Protein 5N9X (pdb70)

Structure (mmCIF, N/CA/C/O backbone):
data_5N9X
#
_entry.id   5N9X
#
_cell.length_a   179.022
_cell.length_b   52.524
_cell.length_c   110.119
_cell.angle_alpha   90.00
_cell.angle_beta   105.95
_cell.angle_gamma   90.00
#
_symmetry.space_group_name_H-M   'C 1 2 1'
#
loop_
_entity.id
_entity.type
_entity.pdbx_description
1 polymer 'Adenylation domain'
2 non-polymer THREONINE
3 non-polymer "ADENOSINE-5'-TRIPHOSPHATE"
4 non-polymer 'MAGNESIUM ION'
5 non-polymer '[[(2~{R},3~{S},4~{R},5~{R})-5-(6-aminopurin-9-yl)-3,4-bis(oxidanyl)oxolan-2-yl]methoxy-oxidanyl-phosphoryl] (2~{S},3~{R})-2-azanyl-3-oxidanyl-butanoate'
6 water water
#
loop_
_atom_site.group_PDB
_atom_site.id
_atom_site.type_symbol
_atom_site.label_atom_id
_atom_site.label_alt_id
_atom_site.label_comp_id
_atom_site.label_asym_id
_atom_site.label_entity_id
_atom_site.label_seq_id
_atom_site.pdbx_PDB_ins_code
_atom_site.Cartn_x
_atom_site.Cartn_y
_atom_site.Cartn_z
_atom_site.occupancy
_atom_site.B_iso_or_equiv
_atom_site.auth_seq_id
_atom_site.auth_comp_id
_atom_site.auth_asym_id
_atom_site.auth_atom_id
_atom_site.pdbx_PDB_model_num
ATOM 1 N N . GLY A 1 17 ? 10.640 13.108 43.275 1.00 44.55 17 GLY A N 1
ATOM 2 C CA . GLY A 1 17 ? 11.891 13.773 43.603 1.00 43.14 17 GLY A CA 1
ATOM 3 C C . GLY A 1 17 ? 12.945 13.780 42.507 1.00 28.68 17 GLY A C 1
ATOM 4 O O . GLY A 1 17 ? 12.680 13.464 41.352 1.00 35.29 17 GLY A O 1
ATOM 5 N N . ALA A 1 18 ? 14.164 14.129 42.888 1.00 37.10 18 ALA A N 1
ATOM 6 C CA . ALA A 1 18 ? 15.249 14.306 41.941 1.00 26.72 18 ALA A CA 1
ATOM 7 C C . ALA A 1 18 ? 15.794 12.983 41.388 1.00 27.07 18 ALA A C 1
ATOM 8 O O . ALA A 1 18 ? 16.210 12.913 40.232 1.00 22.32 18 ALA A O 1
ATOM 10 N N . THR A 1 19 ? 15.796 11.936 42.207 1.00 19.00 19 THR A N 1
ATOM 11 C CA . THR A 1 19 ? 16.456 10.697 41.811 1.00 22.43 19 THR A CA 1
ATOM 12 C C . THR A 1 19 ? 15.525 9.471 41.881 1.00 23.02 19 THR A C 1
ATOM 13 O O . THR A 1 19 ? 14.401 9.555 42.383 1.00 21.19 19 THR A O 1
ATOM 17 N N . LEU A 1 20 ? 16.006 8.339 41.375 1.00 16.29 20 LEU A N 1
ATOM 18 C CA . LEU A 1 20 ? 15.272 7.080 41.458 1.00 23.05 20 LEU A CA 1
ATOM 19 C C . LEU A 1 20 ? 15.233 6.565 42.918 1.00 12.95 20 LEU A C 1
ATOM 20 O O . LEU A 1 20 ? 14.243 6.002 43.381 1.00 14.34 20 LEU A O 1
ATOM 25 N N . VAL A 1 21 ? 16.314 6.796 43.636 1.00 16.09 21 VAL A N 1
ATOM 26 C CA . VAL A 1 21 ? 16.394 6.480 45.054 1.00 15.84 21 VAL A CA 1
ATOM 27 C C . VAL A 1 21 ? 15.258 7.208 45.808 1.00 15.55 21 VAL A C 1
ATOM 28 O O . VAL A 1 21 ? 14.545 6.600 46.591 1.00 13.80 21 VAL A O 1
ATOM 32 N N . ASP A 1 22 ? 15.085 8.502 45.528 1.00 15.26 22 ASP A N 1
ATOM 33 C CA . ASP A 1 22 ? 14.019 9.297 46.112 1.00 14.64 22 ASP A CA 1
ATOM 34 C C . ASP A 1 22 ? 12.659 8.672 45.805 1.00 23.74 22 ASP A C 1
ATOM 35 O O . ASP A 1 22 ? 11.820 8.506 46.704 1.00 23.89 22 ASP A O 1
ATOM 40 N N . LEU A 1 23 ? 12.435 8.337 44.533 1.00 19.27 23 LEU A N 1
ATOM 41 C CA . LEU A 1 23 ? 11.163 7.757 44.105 1.00 17.65 23 LEU A CA 1
ATOM 42 C C . LEU A 1 23 ? 10.827 6.481 44.852 1.00 15.29 23 LEU A C 1
ATOM 43 O O . LEU A 1 23 ? 9.706 6.325 45.341 1.00 17.38 23 LEU A O 1
ATOM 48 N N . PHE A 1 24 ? 11.787 5.573 44.943 1.00 12.79 24 PHE A N 1
ATOM 49 C CA . PHE A 1 24 ? 11.573 4.356 45.704 1.00 16.43 24 PHE A CA 1
ATOM 50 C C . PHE A 1 24 ? 11.352 4.647 47.198 1.00 24.44 24 PHE A C 1
ATOM 51 O O . PHE A 1 24 ? 10.546 3.980 47.849 1.00 18.81 24 PHE A O 1
ATOM 59 N N . SER A 1 25 ? 12.081 5.626 47.731 1.00 15.69 25 SER A N 1
ATOM 60 C CA . SER A 1 25 ? 11.999 5.978 49.146 1.00 16.10 25 SER A CA 1
ATOM 61 C C . SER A 1 25 ? 10.606 6.470 49.513 1.00 19.68 25 SER A C 1
ATOM 62 O O . SER A 1 25 ? 9.999 6.030 50.487 1.00 22.83 25 SER A O 1
ATOM 65 N N . ARG A 1 26 ? 10.100 7.384 48.708 1.00 20.52 26 ARG A N 1
ATOM 66 C CA . ARG A 1 26 ? 8.760 7.892 48.900 1.00 20.06 26 ARG A CA 1
ATOM 67 C C . ARG A 1 26 ? 7.737 6.752 48.908 1.00 20.00 26 ARG A C 1
ATOM 68 O O . ARG A 1 26 ? 7.078 6.514 49.905 1.00 19.30 26 ARG A O 1
ATOM 76 N N . ALA A 1 27 ? 7.638 6.025 47.803 1.00 21.06 27 ALA A N 1
ATOM 77 C CA . ALA A 1 27 ? 6.702 4.914 47.711 1.00 19.56 27 ALA A CA 1
ATOM 78 C C . ALA A 1 27 ? 6.863 3.895 48.842 1.00 18.03 27 ALA A C 1
ATOM 79 O O . ALA A 1 27 ? 5.870 3.382 49.356 1.00 18.53 27 ALA A O 1
ATOM 81 N N . ALA A 1 28 ? 8.103 3.587 49.213 1.00 12.34 28 ALA A N 1
ATOM 82 C CA . ALA A 1 28 ? 8.343 2.593 50.255 1.00 16.02 28 ALA A CA 1
ATOM 83 C C . ALA A 1 28 ? 8.010 3.150 51.633 1.00 16.08 28 ALA A C 1
ATOM 84 O O . ALA A 1 28 ? 7.404 2.454 52.443 1.00 21.43 28 ALA A O 1
ATOM 86 N N . MET A 1 29 ? 8.401 4.395 51.905 1.00 19.25 29 MET A N 1
ATOM 87 C CA . MET A 1 29 ? 8.028 5.048 53.163 1.00 18.90 29 MET A CA 1
ATOM 88 C C . MET A 1 29 ? 6.523 5.148 53.284 1.00 19.50 29 MET A C 1
ATOM 89 O O . MET A 1 29 ? 5.960 4.960 54.358 1.00 25.39 29 MET A O 1
ATOM 94 N N . GLU A 1 30 ? 5.854 5.416 52.177 1.00 19.23 30 GLU A N 1
ATOM 95 C CA . GLU A 1 30 ? 4.436 5.726 52.275 1.00 16.82 30 GLU A CA 1
ATOM 96 C C . GLU A 1 30 ? 3.537 4.534 52.104 1.00 17.43 30 GLU A C 1
ATOM 97 O O . GLU A 1 30 ? 2.416 4.543 52.585 1.00 20.99 30 GLU A O 1
ATOM 103 N N . MET A 1 31 ? 4.010 3.504 51.421 1.00 19.80 31 MET A N 1
ATOM 104 C CA . MET A 1 31 ? 3.166 2.333 51.222 1.00 16.41 31 MET A CA 1
ATOM 105 C C . MET A 1 31 ? 3.866 1.016 51.570 1.00 17.77 31 MET A C 1
ATOM 106 O O . MET A 1 31 ? 3.827 0.070 50.786 1.00 23.84 31 MET A O 1
ATOM 111 N N . PRO A 1 32 ? 4.476 0.939 52.768 1.00 15.16 32 PRO A N 1
ATOM 112 C CA . PRO A 1 32 ? 5.396 -0.149 53.114 1.00 16.45 32 PRO A CA 1
ATOM 113 C C . PRO A 1 32 ? 4.770 -1.539 53.127 1.00 17.98 32 PRO A C 1
ATOM 114 O O . PRO A 1 32 ? 5.482 -2.539 52.980 1.00 14.27 32 PRO A O 1
ATOM 118 N N . ASP A 1 33 ? 3.456 -1.588 53.305 1.00 18.27 33 ASP A N 1
ATOM 119 C CA . ASP A 1 33 ? 2.719 -2.841 53.373 1.00 18.99 33 ASP A CA 1
ATOM 120 C C . ASP A 1 33 ? 2.389 -3.417 51.992 1.00 22.92 33 ASP A C 1
ATOM 121 O O . ASP A 1 33 ? 2.183 -4.634 51.857 1.00 24.46 33 ASP A O 1
ATOM 126 N N . ARG A 1 34 ? 2.348 -2.561 50.972 1.00 15.03 34 ARG A N 1
ATOM 127 C CA . ARG A 1 34 ? 2.076 -3.017 49.605 1.00 16.26 34 ARG A CA 1
ATOM 128 C C . ARG A 1 34 ? 3.161 -3.939 49.052 1.00 14.22 34 ARG A C 1
ATOM 129 O O . ARG A 1 34 ? 4.321 -3.885 49.487 1.00 14.54 34 ARG A O 1
ATOM 137 N N . THR A 1 35 ? 2.782 -4.766 48.076 1.00 15.21 35 THR A N 1
ATOM 138 C CA . THR A 1 35 ? 3.710 -5.718 47.461 1.00 12.03 35 THR A CA 1
ATOM 139 C C . THR A 1 35 ? 4.536 -5.026 46.381 1.00 15.88 35 THR A C 1
ATOM 140 O O . THR A 1 35 ? 3.985 -4.521 45.397 1.00 19.99 35 THR A O 1
ATOM 144 N N . ALA A 1 36 ? 5.853 -4.999 46.549 1.00 15.47 36 ALA A N 1
ATOM 145 C CA . ALA A 1 36 ? 6.710 -4.421 45.533 1.00 13.40 36 ALA A CA 1
ATOM 146 C C . ALA A 1 36 ? 7.040 -5.463 44.448 1.00 20.42 36 ALA A C 1
ATOM 147 O O . ALA A 1 36 ? 6.975 -5.172 43.247 1.00 17.34 36 ALA A O 1
ATOM 149 N N . LEU A 1 37 ? 7.402 -6.672 44.877 1.00 20.17 37 LEU A N 1
ATOM 150 C CA . LEU A 1 37 ? 7.780 -7.723 43.943 1.00 19.70 37 LEU A CA 1
ATOM 151 C C . LEU A 1 37 ? 6.902 -8.939 44.123 1.00 27.60 37 LEU A C 1
ATOM 152 O O . LEU A 1 37 ? 6.606 -9.339 45.255 1.00 26.00 37 LEU A O 1
ATOM 157 N N . HIS A 1 38 ? 6.498 -9.517 42.993 1.00 27.11 38 HIS A N 1
ATOM 158 C CA . HIS A 1 38 ? 5.713 -10.747 42.961 1.00 30.48 38 HIS A CA 1
ATOM 159 C C . HIS A 1 38 ? 6.392 -11.753 42.036 1.00 28.66 38 HIS A C 1
ATOM 160 O O . HIS A 1 38 ? 6.363 -11.597 40.816 1.00 24.36 38 HIS A O 1
ATOM 167 N N . ILE A 1 39 ? 7.006 -12.776 42.619 1.00 33.01 39 ILE A N 1
ATOM 168 C CA . ILE A 1 39 ? 7.734 -13.771 41.840 1.00 33.83 39 ILE A CA 1
ATOM 169 C C . ILE A 1 39 ? 7.120 -15.144 42.103 1.00 30.77 39 ILE A C 1
ATOM 170 O O . ILE A 1 39 ? 7.352 -15.769 43.147 1.00 29.61 39 ILE A O 1
ATOM 175 N N . ASP A 1 40 ? 6.324 -15.588 41.134 1.00 39.00 40 ASP A N 1
ATOM 176 C CA . ASP A 1 40 ? 5.408 -16.720 41.292 1.00 45.07 40 ASP A CA 1
ATOM 177 C C . ASP A 1 40 ? 4.504 -16.465 42.509 1.00 36.98 40 ASP A C 1
ATOM 178 O O . ASP A 1 40 ? 3.703 -15.533 42.480 1.00 37.90 40 ASP A O 1
ATOM 183 N N . ASP A 1 41 ? 4.638 -17.266 43.569 1.00 41.58 41 ASP A N 1
ATOM 184 C CA . ASP A 1 41 ? 3.849 -17.075 44.798 1.00 37.64 41 ASP A CA 1
ATOM 185 C C . ASP A 1 41 ? 4.570 -16.211 45.822 1.00 39.09 41 ASP A C 1
ATOM 186 O O . ASP A 1 41 ? 4.037 -15.919 46.891 1.00 54.79 41 ASP A O 1
ATOM 191 N N . GLU A 1 42 ? 5.801 -15.834 45.520 1.00 43.68 42 GLU A N 1
ATOM 192 C CA . GLU A 1 42 ? 6.571 -15.045 46.461 1.00 43.18 42 GLU A CA 1
ATOM 193 C C . GLU A 1 42 ? 6.210 -13.569 46.342 1.00 40.30 42 GLU A C 1
ATOM 194 O O . GLU A 1 42 ? 6.119 -13.021 45.234 1.00 29.46 42 GLU A O 1
ATOM 200 N N . LYS A 1 43 ? 5.987 -12.943 47.494 1.00 34.22 43 LYS A N 1
ATOM 201 C CA . LYS A 1 43 ? 5.688 -11.524 47.542 1.00 29.36 43 LYS A CA 1
ATOM 202 C C . LYS A 1 43 ? 6.610 -10.820 48.497 1.00 31.76 43 LYS A C 1
ATOM 203 O O . LYS A 1 43 ? 6.732 -11.209 49.656 1.00 41.39 43 LYS A O 1
ATOM 209 N N . ILE A 1 44 ? 7.268 -9.780 48.006 1.00 26.40 44 ILE A N 1
ATOM 210 C CA . ILE A 1 44 ? 8.033 -8.924 48.884 1.00 20.82 44 ILE A CA 1
ATOM 211 C C . ILE A 1 44 ? 7.362 -7.560 48.969 1.00 21.90 44 ILE A C 1
ATOM 212 O O . ILE A 1 44 ? 7.024 -6.936 47.945 1.00 19.02 44 ILE A O 1
ATOM 217 N N . SER A 1 45 ? 7.169 -7.125 50.210 1.00 15.55 45 SER A N 1
ATOM 218 C CA . SER A 1 45 ? 6.659 -5.806 50.534 1.00 14.55 45 SER A CA 1
ATOM 219 C C . SER A 1 45 ? 7.673 -4.707 50.250 1.00 15.98 45 SER A C 1
ATOM 220 O O . SER A 1 45 ? 8.884 -4.921 50.367 1.00 17.19 45 SER A O 1
ATOM 223 N N . TYR A 1 46 ? 7.163 -3.537 49.883 1.00 14.59 46 TYR A N 1
ATOM 224 C CA . TYR A 1 46 ? 7.975 -2.339 49.738 1.00 15.92 46 TYR A CA 1
ATOM 225 C C . TYR A 1 46 ? 8.878 -2.135 50.953 1.00 14.86 46 TYR A C 1
ATOM 226 O O . TYR A 1 46 ? 10.095 -2.051 50.806 1.00 19.92 46 TYR A O 1
ATOM 235 N N . GLY A 1 47 ? 8.283 -2.100 52.143 1.00 20.05 47 GLY A N 1
ATOM 236 C CA . GLY A 1 47 ? 9.028 -2.017 53.395 1.00 18.44 47 GLY A CA 1
ATOM 237 C C . GLY A 1 47 ? 10.230 -2.948 53.516 1.00 18.45 47 GLY A C 1
ATOM 238 O O . GLY A 1 47 ? 11.314 -2.508 53.928 1.00 18.03 47 GLY A O 1
ATOM 239 N N . LEU A 1 48 ? 10.059 -4.222 53.157 1.00 19.24 48 LEU A N 1
ATOM 240 C CA . LEU A 1 48 ? 11.159 -5.189 53.293 1.00 28.60 48 LEU A CA 1
ATOM 241 C C . LEU A 1 48 ? 12.196 -5.064 52.166 1.00 20.12 48 LEU A C 1
ATOM 242 O O . LEU A 1 48 ? 13.400 -5.195 52.411 1.00 23.66 48 LEU A O 1
ATOM 247 N N . LEU A 1 49 ? 11.734 -4.806 50.944 1.00 19.80 49 LEU A N 1
ATOM 248 C CA . LEU A 1 49 ? 12.637 -4.465 49.845 1.00 15.68 49 LEU A CA 1
ATOM 249 C C . LEU A 1 49 ? 13.504 -3.242 50.212 1.00 15.91 49 LEU A C 1
ATOM 250 O O . LEU A 1 49 ? 14.723 -3.248 50.005 1.00 14.61 49 LEU A O 1
ATOM 255 N N . HIS A 1 50 ? 12.877 -2.215 50.785 1.00 14.67 50 HIS A N 1
ATOM 256 C CA . HIS A 1 50 ? 13.607 -1.033 51.213 1.00 13.80 50 HIS A CA 1
ATOM 257 C C . HIS A 1 50 ? 14.682 -1.362 52.246 1.00 20.75 50 HIS A C 1
ATOM 258 O O . HIS A 1 50 ? 15.816 -0.887 52.146 1.00 19.81 50 HIS A O 1
ATOM 265 N N . SER A 1 51 ? 14.325 -2.179 53.235 1.00 19.18 51 SER A N 1
ATOM 266 C CA . SER A 1 51 ? 15.294 -2.644 54.218 1.00 19.82 51 SER A CA 1
ATOM 267 C C . SER A 1 51 ? 16.494 -3.365 53.613 1.00 16.17 51 SER A C 1
ATOM 268 O O . SER A 1 51 ? 17.641 -3.088 53.958 1.00 16.86 51 SER A O 1
ATOM 271 N N . TRP A 1 52 ? 16.195 -4.318 52.741 1.00 16.36 52 TRP A N 1
ATOM 272 C CA . TRP A 1 52 ? 17.177 -5.163 52.087 1.00 15.25 52 TRP A CA 1
ATOM 273 C C . TRP A 1 52 ? 18.155 -4.262 51.312 1.00 23.58 52 TRP A C 1
ATOM 274 O O . TRP A 1 52 ? 19.389 -4.368 51.445 1.00 22.25 52 TRP A O 1
ATOM 285 N N . ALA A 1 53 ? 17.583 -3.323 50.559 1.00 19.24 53 ALA A N 1
ATOM 286 C CA . ALA A 1 53 ? 18.351 -2.425 49.710 1.00 21.99 53 ALA A CA 1
ATOM 287 C C . ALA A 1 53 ? 19.274 -1.487 50.487 1.00 15.49 53 ALA A C 1
ATOM 288 O O . ALA A 1 53 ? 20.427 -1.308 50.111 1.00 23.10 53 ALA A O 1
ATOM 290 N N . GLU A 1 54 ? 18.764 -0.868 51.546 1.00 16.81 54 GLU A N 1
ATOM 291 C CA . GLU A 1 54 ? 19.624 -0.092 52.450 1.00 28.42 54 GLU A CA 1
ATOM 292 C C . GLU A 1 54 ? 20.808 -0.912 52.969 1.00 30.78 54 GLU A C 1
ATOM 293 O O . GLU A 1 54 ? 21.961 -0.437 52.974 1.00 20.36 54 GLU A O 1
ATOM 299 N N . GLY A 1 55 ? 20.523 -2.138 53.405 1.00 23.51 55 GLY A N 1
ATOM 300 C CA . GLY A 1 55 ? 21.581 -3.035 53.825 1.00 23.70 55 GLY A CA 1
ATOM 301 C C . GLY A 1 55 ? 22.589 -3.327 52.723 1.00 29.37 55 GLY A C 1
ATOM 302 O O . GLY A 1 55 ? 23.799 -3.348 52.972 1.00 38.40 55 GLY A O 1
ATOM 303 N N . LEU A 1 56 ? 22.110 -3.559 51.501 1.00 24.37 56 LEU A N 1
ATOM 304 C CA . LEU A 1 56 ? 23.020 -3.901 50.415 1.00 22.17 56 LEU A CA 1
ATOM 305 C C . LEU A 1 56 ? 23.925 -2.727 50.109 1.00 21.77 56 LEU A C 1
ATOM 306 O O . LEU A 1 56 ? 25.077 -2.897 49.720 1.00 24.52 56 LEU A O 1
ATOM 311 N N . ALA A 1 57 ? 23.386 -1.528 50.264 1.00 19.93 57 ALA A N 1
ATOM 312 C CA . ALA A 1 57 ? 24.149 -0.336 49.964 1.00 25.28 57 ALA A CA 1
ATOM 313 C C . ALA A 1 57 ? 25.281 -0.200 50.977 1.00 27.33 57 ALA A C 1
ATOM 314 O O . ALA A 1 57 ? 26.434 0.038 50.610 1.00 22.89 57 ALA A O 1
ATOM 316 N N . ASP A 1 58 ? 24.940 -0.365 52.252 1.00 27.51 58 ASP A N 1
ATOM 317 C CA . ASP A 1 58 ? 25.945 -0.363 53.302 1.00 29.11 58 ASP A CA 1
ATOM 318 C C . ASP A 1 58 ? 27.023 -1.415 52.995 1.00 37.36 58 ASP A C 1
ATOM 319 O O . ASP A 1 58 ? 28.222 -1.100 53.021 1.00 31.40 58 ASP A O 1
ATOM 324 N N . LEU A 1 59 ? 26.605 -2.637 52.659 1.00 23.45 59 LEU A N 1
ATOM 325 C CA . LEU A 1 59 ? 27.556 -3.655 52.215 1.00 27.89 59 LEU A CA 1
ATOM 326 C C . LEU A 1 59 ? 28.413 -3.173 51.032 1.00 36.15 59 LEU A C 1
ATOM 327 O O . LEU A 1 59 ? 29.641 -3.346 51.028 1.00 40.73 59 LEU A O 1
ATOM 332 N N . LEU A 1 60 ? 27.789 -2.559 50.036 1.00 26.86 60 LEU A N 1
ATOM 333 C CA . LEU A 1 60 ? 28.569 -2.093 48.894 1.00 31.78 60 LEU A CA 1
ATOM 334 C C . LEU A 1 60 ? 29.568 -1.020 49.320 1.00 37.20 60 LEU A C 1
ATOM 335 O O . LEU A 1 60 ? 30.735 -1.027 48.892 1.00 32.56 60 LEU A O 1
ATOM 340 N N . HIS A 1 61 ? 29.115 -0.106 50.173 1.00 26.85 61 HIS A N 1
ATOM 341 C CA . HIS A 1 61 ? 30.007 0.916 50.690 1.00 29.93 61 HIS A CA 1
ATOM 342 C C . HIS A 1 61 ? 31.244 0.301 51.349 1.00 36.97 61 HIS A C 1
ATOM 343 O O . HIS A 1 61 ? 32.368 0.683 51.015 1.00 37.94 61 HIS A O 1
ATOM 350 N N . ASP A 1 62 ? 31.029 -0.651 52.265 1.00 39.37 62 ASP A N 1
ATOM 351 C CA . ASP A 1 62 ? 32.116 -1.362 52.960 1.00 37.32 62 ASP A CA 1
ATOM 352 C C . ASP A 1 62 ? 33.130 -1.967 51.980 1.00 34.94 62 ASP A C 1
ATOM 353 O O . ASP A 1 62 ? 34.334 -1.894 52.195 1.00 44.82 62 ASP A O 1
ATOM 358 N N . ALA A 1 63 ? 32.640 -2.573 50.905 1.00 31.84 63 ALA A N 1
ATOM 359 C CA . ALA A 1 63 ? 33.516 -3.182 49.912 1.00 32.31 63 ALA A CA 1
ATOM 360 C C . ALA A 1 63 ? 34.227 -2.141 49.050 1.00 28.12 63 ALA A C 1
ATOM 361 O O . ALA A 1 63 ? 34.892 -2.486 48.081 1.00 31.79 63 ALA A O 1
ATOM 363 N N . GLY A 1 64 ? 34.078 -0.872 49.399 1.00 29.15 64 GLY A N 1
ATOM 364 C CA . GLY A 1 64 ? 34.682 0.198 48.630 1.00 36.94 64 GLY A CA 1
ATOM 365 C C . GLY A 1 64 ? 33.982 0.488 47.313 1.00 33.18 64 GLY A C 1
ATOM 366 O O . GLY A 1 64 ? 34.598 0.476 46.249 1.00 46.64 64 GLY A O 1
ATOM 367 N N . VAL A 1 65 ? 32.683 0.727 47.379 1.00 39.34 65 VAL A N 1
ATOM 368 C CA . VAL A 1 65 ? 31.981 1.321 46.258 1.00 34.82 65 VAL A CA 1
ATOM 369 C C . VAL A 1 65 ? 31.648 2.755 46.649 1.00 33.98 65 VAL A C 1
ATOM 370 O O . VAL A 1 65 ? 31.212 3.000 47.777 1.00 33.66 65 VAL A O 1
ATOM 374 N N . ARG A 1 66 ? 31.878 3.700 45.741 1.00 28.71 66 ARG A N 1
ATOM 375 C CA . ARG A 1 66 ? 31.636 5.115 46.024 1.00 27.25 66 ARG A CA 1
ATOM 376 C C . ARG A 1 66 ? 30.642 5.736 45.046 1.00 27.68 66 ARG A C 1
ATOM 377 O O . ARG A 1 66 ? 30.407 5.197 43.968 1.00 27.96 66 ARG A O 1
ATOM 385 N N . LYS A 1 67 ? 30.067 6.876 45.418 1.00 28.80 67 LYS A N 1
ATOM 386 C CA . LYS A 1 67 ? 29.209 7.616 44.494 1.00 32.97 67 LYS A CA 1
ATOM 387 C C . LYS A 1 67 ? 29.932 7.814 43.153 1.00 25.69 67 LYS A C 1
ATOM 388 O O . LYS A 1 67 ? 31.143 8.022 43.117 1.00 29.38 67 LYS A O 1
ATOM 394 N N . GLY A 1 68 ? 29.206 7.698 42.046 1.00 33.64 68 GLY A N 1
ATOM 395 C CA . GLY A 1 68 ? 29.817 7.875 40.736 1.00 20.92 68 GLY A CA 1
ATOM 396 C C . GLY A 1 68 ? 30.558 6.646 40.247 1.00 19.93 68 GLY A C 1
ATOM 397 O O . GLY A 1 68 ? 31.060 6.628 39.135 1.00 25.87 68 GLY A O 1
ATOM 398 N N . ASP A 1 69 ? 30.631 5.614 41.077 1.00 21.96 69 ASP A N 1
ATOM 399 C CA . ASP A 1 69 ? 31.195 4.335 40.652 1.00 22.10 69 ASP A CA 1
ATOM 400 C C . ASP A 1 69 ? 30.208 3.503 39.832 1.00 29.50 69 ASP A C 1
ATOM 401 O O . ASP A 1 69 ? 28.992 3.719 39.867 1.00 19.58 69 ASP A O 1
ATOM 406 N N . ARG A 1 70 ? 30.751 2.510 39.136 1.00 23.12 70 ARG A N 1
ATOM 407 C CA . ARG A 1 70 ? 29.979 1.725 38.207 1.00 20.57 70 ARG A CA 1
ATOM 408 C C . ARG A 1 70 ? 30.075 0.261 38.619 1.00 26.72 70 ARG A C 1
ATOM 409 O O . ARG A 1 70 ? 31.172 -0.276 38.773 1.00 21.74 70 ARG A O 1
ATOM 417 N N . VAL A 1 71 ? 28.930 -0.378 38.848 1.00 24.48 71 VAL A N 1
ATOM 418 C CA . VAL A 1 71 ? 28.953 -1.750 39.315 1.00 22.53 71 VAL A CA 1
ATOM 419 C C . VAL A 1 71 ? 28.168 -2.667 38.386 1.00 24.71 71 VAL A C 1
ATOM 420 O O . VAL A 1 71 ? 26.996 -2.418 38.081 1.00 26.36 71 VAL A O 1
ATOM 424 N N . ALA A 1 72 ? 28.826 -3.732 37.938 1.00 20.66 72 ALA A N 1
ATOM 425 C CA . ALA A 1 72 ? 28.193 -4.701 37.064 1.00 21.23 72 ALA A CA 1
ATOM 426 C C . ALA A 1 72 ? 27.154 -5.495 37.825 1.00 27.98 72 ALA A C 1
ATOM 427 O O . ALA A 1 72 ? 27.342 -5.812 38.999 1.00 25.64 72 ALA A O 1
ATOM 429 N N . LEU A 1 73 ? 26.063 -5.826 37.144 1.00 24.97 73 LEU A N 1
ATOM 430 C CA . LEU A 1 73 ? 25.045 -6.680 37.730 1.00 24.01 73 LEU A CA 1
ATOM 431 C C . LEU A 1 73 ? 24.805 -7.840 36.787 1.00 19.71 73 LEU A C 1
ATOM 432 O O . LEU A 1 73 ? 24.440 -7.640 35.633 1.00 23.68 73 LEU A O 1
ATOM 437 N N . ARG A 1 74 ? 25.025 -9.055 37.275 1.00 26.78 74 ARG A N 1
ATOM 438 C CA . ARG A 1 74 ? 24.837 -10.252 36.450 1.00 28.97 74 ARG A CA 1
ATOM 439 C C . ARG A 1 74 ? 24.038 -11.333 37.188 1.00 34.83 74 ARG A C 1
ATOM 440 O O . ARG A 1 74 ? 24.611 -12.146 37.920 1.00 28.12 74 ARG A O 1
ATOM 448 N N . MET A 1 75 ? 22.717 -11.318 36.996 1.00 23.02 75 MET A N 1
ATOM 449 C CA . MET A 1 75 ? 21.785 -12.174 37.731 1.00 26.91 75 MET A CA 1
ATOM 450 C C . MET A 1 75 ? 20.524 -12.468 36.935 1.00 23.57 75 MET A C 1
ATOM 451 O O . MET A 1 75 ? 20.030 -11.620 36.212 1.00 23.84 75 MET A O 1
ATOM 456 N N . PRO A 1 76 ? 19.963 -13.661 37.117 1.00 32.73 76 PRO A N 1
ATOM 457 C CA . PRO A 1 76 ? 18.634 -13.935 36.566 1.00 33.10 76 PRO A CA 1
ATOM 458 C C . PRO A 1 76 ? 17.607 -12.974 37.165 1.00 30.90 76 PRO A C 1
ATOM 459 O O . PRO A 1 76 ? 17.820 -12.528 38.290 1.00 30.59 76 PRO A O 1
ATOM 463 N N . PRO A 1 77 ? 16.531 -12.635 36.419 1.00 32.66 77 PRO A N 1
ATOM 464 C CA . PRO A 1 77 ? 15.511 -11.747 36.989 1.00 25.60 77 PRO A CA 1
ATOM 465 C C . PRO A 1 77 ? 14.846 -12.367 38.206 1.00 19.13 77 PRO A C 1
ATOM 466 O O . PRO A 1 77 ? 14.518 -13.552 38.205 1.00 30.46 77 PRO A O 1
ATOM 470 N N . GLY A 1 78 ? 14.667 -11.565 39.245 1.00 21.53 78 GLY A N 1
ATOM 471 C CA . GLY A 1 78 ? 14.091 -12.039 40.488 1.00 20.74 78 GLY A CA 1
ATOM 472 C C . GLY A 1 78 ? 14.359 -11.063 41.623 1.00 23.90 78 GLY A C 1
ATOM 473 O O . GLY A 1 78 ? 14.955 -9.994 41.419 1.00 19.64 78 GLY A O 1
ATOM 474 N N . ALA A 1 79 ? 13.907 -11.441 42.818 1.00 23.94 79 ALA A N 1
ATOM 475 C CA . ALA A 1 79 ? 14.111 -10.670 44.036 1.00 14.43 79 ALA A CA 1
ATOM 476 C C . ALA A 1 79 ? 15.548 -10.155 44.193 1.00 16.06 79 ALA A C 1
ATOM 477 O O . ALA A 1 79 ? 15.753 -8.961 44.387 1.00 19.89 79 ALA A O 1
ATOM 479 N N . ASN A 1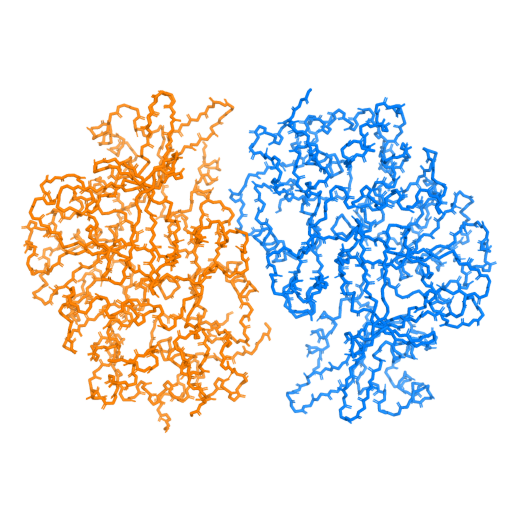 80 ? 16.536 -11.044 44.111 1.00 18.04 80 ASN A N 1
ATOM 480 C CA . ASN A 1 80 ? 17.922 -10.653 44.353 1.00 15.72 80 ASN A CA 1
ATOM 481 C C . ASN A 1 80 ? 18.436 -9.644 43.343 1.00 13.41 80 ASN A C 1
ATOM 482 O O . ASN A 1 80 ? 19.136 -8.713 43.699 1.00 18.55 80 ASN A O 1
ATOM 487 N N . ALA A 1 81 ? 18.107 -9.836 42.076 1.00 16.22 81 ALA A N 1
ATOM 488 C CA . ALA A 1 81 ? 18.571 -8.930 41.035 1.00 15.16 81 ALA A CA 1
ATOM 489 C C . ALA A 1 81 ? 18.033 -7.513 41.252 1.00 19.76 81 ALA A C 1
ATOM 490 O O . ALA A 1 81 ? 18.763 -6.530 41.083 1.00 21.76 81 ALA A O 1
ATOM 492 N N . ILE A 1 82 ? 16.762 -7.419 41.635 1.00 15.56 82 ILE A N 1
ATOM 493 C CA . ILE A 1 82 ? 16.113 -6.143 41.846 1.00 14.29 82 ILE A CA 1
ATOM 494 C C . ILE A 1 82 ? 16.670 -5.447 43.088 1.00 20.56 82 ILE A C 1
ATOM 495 O O . ILE A 1 82 ? 16.957 -4.226 43.068 1.00 18.69 82 ILE A O 1
ATOM 500 N N . ALA A 1 83 ? 16.791 -6.207 44.174 1.00 9.85 83 ALA A N 1
ATOM 501 C CA . ALA A 1 83 ? 17.283 -5.647 45.420 1.00 13.42 83 ALA A CA 1
ATOM 502 C C . ALA A 1 83 ? 18.746 -5.200 45.254 1.00 15.19 83 ALA A C 1
ATOM 503 O O . ALA A 1 83 ? 19.141 -4.133 45.738 1.00 14.37 83 ALA A O 1
ATOM 505 N N . ALA A 1 84 ? 19.534 -6.004 44.548 1.00 9.92 84 ALA A N 1
ATOM 506 C CA . ALA A 1 84 ? 20.888 -5.605 44.220 1.00 16.73 84 ALA A CA 1
ATOM 507 C C . ALA A 1 84 ? 20.895 -4.301 43.431 1.00 16.33 84 ALA A C 1
ATOM 508 O O . ALA A 1 84 ? 21.736 -3.420 43.659 1.00 16.42 84 ALA A O 1
ATOM 510 N N . MET A 1 85 ? 19.964 -4.148 42.503 1.00 16.94 85 MET A N 1
ATOM 511 C CA . MET A 1 85 ? 20.052 -2.970 41.663 1.00 21.56 85 MET A CA 1
ATOM 512 C C . MET A 1 85 ? 19.673 -1.730 42.495 1.00 17.78 85 MET A C 1
ATOM 513 O O . MET A 1 85 ? 20.265 -0.666 42.342 1.00 17.85 85 MET A O 1
ATOM 518 N N . LEU A 1 86 ? 18.724 -1.879 43.409 1.00 17.20 86 LEU A N 1
ATOM 519 C CA . LEU A 1 86 ? 18.385 -0.774 44.301 1.00 15.15 86 LEU A CA 1
ATOM 520 C C . LEU A 1 86 ? 19.555 -0.455 45.213 1.00 14.64 86 LEU A C 1
ATOM 521 O O . LEU A 1 86 ? 19.887 0.703 45.416 1.00 20.97 86 LEU A O 1
ATOM 526 N N . GLY A 1 87 ? 20.195 -1.486 45.741 1.00 17.29 87 GLY A N 1
ATOM 527 C CA . GLY A 1 87 ? 21.352 -1.297 46.593 1.00 20.95 87 GLY A CA 1
ATOM 528 C C . GLY A 1 87 ? 22.454 -0.529 45.877 1.00 18.99 87 GLY A C 1
ATOM 529 O O . GLY A 1 87 ? 23.036 0.423 46.428 1.00 20.86 87 GLY A O 1
ATOM 530 N N . ILE A 1 88 ? 22.725 -0.928 44.641 1.00 15.15 88 ILE A N 1
ATOM 531 C CA . ILE A 1 88 ? 23.690 -0.218 43.806 1.00 16.61 88 ILE A CA 1
ATOM 532 C C . ILE A 1 88 ? 23.323 1.260 43.640 1.00 13.71 88 ILE A C 1
ATOM 533 O O . ILE A 1 88 ? 24.188 2.135 43.750 1.00 17.67 88 ILE A O 1
ATOM 538 N N . LEU A 1 89 ? 22.046 1.548 43.399 1.00 13.27 89 LEU A N 1
ATOM 539 C CA . LEU A 1 89 ? 21.605 2.931 43.216 1.00 12.37 89 LEU A CA 1
ATOM 540 C C . LEU A 1 89 ? 21.671 3.718 44.530 1.00 25.28 89 LEU A C 1
ATOM 541 O O . LEU A 1 89 ? 22.175 4.861 44.558 1.00 17.14 89 LEU A O 1
ATOM 546 N N . ARG A 1 90 ? 21.163 3.105 45.608 1.00 17.12 90 ARG A N 1
ATOM 547 C CA . ARG A 1 90 ? 21.249 3.702 46.935 1.00 21.54 90 ARG A CA 1
ATOM 548 C C . ARG A 1 90 ? 22.704 4.011 47.310 1.00 23.08 90 ARG A C 1
ATOM 549 O O . ARG A 1 90 ? 22.968 5.058 47.894 1.00 24.11 90 ARG A O 1
ATOM 557 N N . ALA A 1 91 ? 23.646 3.156 46.922 1.00 13.27 91 ALA A N 1
ATOM 558 C CA . ALA A 1 91 ? 25.068 3.435 47.181 1.00 14.12 91 ALA A CA 1
ATOM 559 C C . ALA A 1 91 ? 25.655 4.569 46.324 1.00 19.00 91 ALA A C 1
ATOM 560 O O . ALA A 1 91 ? 26.861 4.833 46.365 1.00 26.06 91 ALA A O 1
ATOM 562 N N . GLY A 1 92 ? 24.818 5.223 45.525 1.00 24.09 92 GLY A N 1
ATOM 563 C CA . GLY A 1 92 ? 25.268 6.320 44.681 1.00 25.32 92 GLY A CA 1
ATOM 564 C C . GLY A 1 92 ? 25.953 5.908 43.382 1.00 19.59 92 GLY A C 1
ATOM 565 O O . GLY A 1 92 ? 26.494 6.754 42.673 1.00 17.69 92 GLY A O 1
ATOM 566 N N . ALA A 1 93 ? 25.914 4.613 43.076 1.00 14.99 93 ALA A N 1
ATOM 567 C CA . ALA A 1 93 ? 26.640 4.044 41.950 1.00 17.05 93 ALA A CA 1
ATOM 568 C C . ALA A 1 93 ? 25.711 3.779 40.787 1.00 16.29 93 ALA A C 1
ATOM 569 O O . ALA A 1 93 ? 24.490 3.791 40.942 1.00 21.22 93 ALA A O 1
ATOM 571 N N . ALA A 1 94 ? 26.284 3.522 39.622 1.00 14.43 94 ALA A N 1
ATOM 572 C CA . ALA A 1 94 ? 25.483 3.121 38.476 1.00 16.43 94 ALA A CA 1
ATOM 573 C C . ALA A 1 94 ? 25.579 1.620 38.315 1.00 20.08 94 ALA A C 1
ATOM 574 O O . ALA A 1 94 ? 26.645 1.034 38.563 1.00 18.95 94 ALA A O 1
ATOM 576 N N . TYR A 1 95 ? 24.481 0.980 37.917 1.00 15.40 95 TYR A N 1
ATOM 577 C CA . TYR A 1 95 ? 24.572 -0.438 37.568 1.00 18.92 95 TYR A CA 1
ATOM 578 C C . TYR A 1 95 ? 24.713 -0.635 36.060 1.00 17.17 95 TYR A C 1
ATOM 579 O O . TYR A 1 95 ? 24.156 0.107 35.258 1.00 15.00 95 TYR A O 1
ATOM 588 N N . VAL A 1 96 ? 25.529 -1.620 35.709 1.00 22.75 96 VAL A N 1
ATOM 589 C CA . VAL A 1 96 ? 25.852 -1.958 34.342 1.00 15.08 96 VAL A CA 1
ATOM 590 C C . VAL A 1 96 ? 25.399 -3.384 34.104 1.00 23.78 96 VAL A C 1
ATOM 591 O O . VAL A 1 96 ? 26.134 -4.333 34.379 1.00 25.27 96 VAL A O 1
ATOM 595 N N . PRO A 1 97 ? 24.167 -3.545 33.603 1.00 17.57 97 PRO A N 1
ATOM 596 C CA . PRO A 1 97 ? 23.578 -4.886 33.555 1.00 16.85 97 PRO A CA 1
ATOM 597 C C . PRO A 1 97 ? 24.194 -5.754 32.478 1.00 17.63 97 PRO A C 1
ATOM 598 O O . PRO A 1 97 ? 24.497 -5.272 31.403 1.00 22.61 97 PRO A O 1
ATOM 602 N N . LEU A 1 98 ? 24.382 -7.027 32.784 1.00 25.60 98 LEU A N 1
ATOM 603 C CA . LEU A 1 98 ? 24.914 -7.988 31.842 1.00 19.21 98 LEU A CA 1
ATOM 604 C C . LEU A 1 98 ? 23.869 -9.070 31.736 1.00 25.28 98 LEU A C 1
ATOM 605 O O . LEU A 1 98 ? 23.563 -9.739 32.729 1.00 25.46 98 LEU A O 1
ATOM 610 N N . ASP A 1 99 ? 23.286 -9.239 30.561 1.00 25.04 99 ASP A N 1
ATOM 611 C CA . ASP A 1 99 ? 22.299 -10.282 30.438 1.00 26.76 99 ASP A CA 1
ATOM 612 C C . ASP A 1 99 ? 23.027 -11.618 30.344 1.00 29.82 99 ASP A C 1
ATOM 613 O O . ASP A 1 99 ? 23.989 -11.735 29.603 1.00 32.56 99 ASP A O 1
ATOM 618 N N . ILE A 1 100 ? 22.564 -12.635 31.059 1.00 26.81 100 ILE A N 1
ATOM 619 C CA . ILE A 1 100 ? 23.320 -13.885 31.122 1.00 37.32 100 ILE A CA 1
ATOM 620 C C . ILE A 1 100 ? 23.307 -14.724 29.807 1.00 44.98 100 ILE A C 1
ATOM 621 O O . ILE A 1 100 ? 24.199 -15.551 29.605 1.00 46.95 100 ILE A O 1
ATOM 626 N N . ARG A 1 101 ? 22.365 -14.490 28.886 1.00 43.62 101 ARG A N 1
ATOM 627 C CA . ARG A 1 101 ? 22.488 -15.131 27.565 1.00 43.41 101 ARG A CA 1
ATOM 628 C C . ARG A 1 101 ? 23.461 -14.352 26.685 1.00 40.11 101 ARG A C 1
ATOM 629 O O . ARG A 1 101 ? 23.725 -14.744 25.549 1.00 47.19 101 ARG A O 1
ATOM 637 N N . ASN A 1 102 ? 24.002 -13.251 27.194 1.00 40.93 102 ASN A N 1
ATOM 638 C CA . ASN A 1 102 ? 25.082 -12.582 26.478 1.00 48.33 102 ASN A CA 1
ATOM 639 C C . ASN A 1 102 ? 26.307 -13.497 26.451 1.00 44.44 102 ASN A C 1
ATOM 640 O O . ASN A 1 102 ? 26.705 -14.031 27.491 1.00 36.72 102 ASN A O 1
ATOM 645 N N . PRO A 1 103 ? 26.904 -13.680 25.261 1.00 46.61 103 PRO A N 1
ATOM 646 C CA . PRO A 1 103 ? 28.133 -14.464 25.103 1.00 45.86 103 PRO A CA 1
ATOM 647 C C . PRO A 1 103 ? 29.270 -13.899 25.942 1.00 41.59 103 PRO A C 1
ATOM 648 O O . PRO A 1 103 ? 29.473 -12.685 25.962 1.00 41.94 103 PRO A O 1
ATOM 652 N N . PRO A 1 104 ? 30.009 -14.779 26.625 1.00 37.95 104 PRO A N 1
ATOM 653 C CA . PRO A 1 104 ? 31.141 -14.444 27.493 1.00 45.71 104 PRO A CA 1
ATOM 654 C C . PRO A 1 104 ? 32.058 -13.337 26.957 1.00 40.49 104 PRO A C 1
ATOM 655 O O . PRO A 1 104 ? 32.522 -12.520 27.755 1.00 44.85 104 PRO A O 1
ATOM 659 N N . ALA A 1 105 ? 32.309 -13.301 25.651 1.00 38.75 105 ALA A N 1
ATOM 660 C CA . ALA A 1 105 ? 33.157 -12.262 25.062 1.00 36.15 105 ALA A CA 1
ATOM 661 C C . ALA A 1 105 ? 32.508 -10.871 25.146 1.00 41.36 105 ALA A C 1
ATOM 662 O O . ALA A 1 105 ? 33.192 -9.854 25.293 1.00 32.60 105 ALA A O 1
ATOM 664 N N . ARG A 1 106 ? 31.182 -10.833 25.066 1.00 45.20 106 ARG A N 1
ATOM 665 C CA . ARG A 1 106 ? 30.454 -9.575 25.171 1.00 39.30 106 ARG A CA 1
ATOM 666 C C . ARG A 1 106 ? 30.496 -9.005 26.596 1.00 37.68 106 ARG A C 1
ATOM 667 O O . ARG A 1 106 ? 30.697 -7.799 26.780 1.00 40.56 106 ARG A O 1
ATOM 675 N N . ASN A 1 107 ? 30.305 -9.854 27.601 1.00 32.26 107 ASN A N 1
ATOM 676 C CA . ASN A 1 107 ? 30.462 -9.403 28.981 1.00 35.03 107 ASN A CA 1
ATOM 677 C C . ASN A 1 107 ? 31.882 -8.908 29.207 1.00 29.74 107 ASN A C 1
ATOM 678 O O . ASN A 1 107 ? 32.088 -7.814 29.720 1.00 26.48 107 ASN A O 1
ATOM 683 N N . ALA A 1 108 ? 32.851 -9.721 28.804 1.00 27.43 108 ALA A N 1
ATOM 684 C CA . ALA A 1 108 ? 34.258 -9.385 28.956 1.00 30.94 108 ALA A CA 1
ATOM 685 C C . ALA A 1 108 ? 34.567 -8.012 28.406 1.00 24.03 108 ALA A C 1
ATOM 686 O O . ALA A 1 108 ? 35.331 -7.277 29.000 1.00 19.40 108 ALA A O 1
ATOM 688 N N . PHE A 1 109 ? 33.947 -7.664 27.279 1.00 30.09 109 PHE A N 1
ATOM 689 C CA . PHE A 1 109 ? 34.185 -6.364 26.674 1.00 24.26 109 PHE A CA 1
ATOM 690 C C . PHE A 1 109 ? 33.564 -5.227 27.448 1.00 28.67 109 PHE A C 1
ATOM 691 O O . PHE A 1 109 ? 34.195 -4.186 27.635 1.00 29.88 109 PHE A O 1
ATOM 699 N N . ILE A 1 110 ? 32.307 -5.420 27.843 1.00 22.75 110 ILE A N 1
ATOM 700 C CA . ILE A 1 110 ? 31.567 -4.431 28.608 1.00 20.58 110 ILE A CA 1
ATOM 701 C C . ILE A 1 110 ? 32.187 -4.226 29.983 1.00 23.39 110 ILE A C 1
ATOM 702 O O . ILE A 1 110 ? 32.335 -3.083 30.428 1.00 31.75 110 ILE A O 1
ATOM 707 N N . VAL A 1 111 ? 32.548 -5.322 30.654 1.00 20.52 111 VAL A N 1
ATOM 708 C CA . VAL A 1 111 ? 33.216 -5.229 31.951 1.00 26.66 111 VAL A CA 1
ATOM 709 C C . VAL A 1 111 ? 34.422 -4.288 31.860 1.00 30.14 111 VAL A C 1
ATOM 710 O O . VAL A 1 111 ? 34.583 -3.385 32.695 1.00 27.64 111 VAL A O 1
ATOM 714 N N . THR A 1 112 ? 35.246 -4.484 30.832 1.00 25.08 112 THR A N 1
ATOM 715 C CA . THR A 1 112 ? 36.427 -3.637 30.615 1.00 30.59 112 THR A CA 1
ATOM 716 C C . THR A 1 112 ? 36.083 -2.233 30.087 1.00 33.94 112 THR A C 1
ATOM 717 O O . THR A 1 112 ? 36.653 -1.243 30.556 1.00 36.01 112 THR A O 1
ATOM 721 N N . ASP A 1 113 ? 35.161 -2.137 29.125 1.00 29.00 113 ASP A N 1
ATOM 722 C CA . ASP A 1 113 ? 34.786 -0.825 28.580 1.00 29.00 113 ASP A CA 1
ATOM 723 C C . ASP A 1 113 ? 34.170 0.078 29.646 1.00 32.98 113 ASP A C 1
ATOM 724 O O . ASP A 1 113 ? 34.444 1.273 29.700 1.00 36.44 113 ASP A O 1
ATOM 729 N N . SER A 1 114 ? 33.333 -0.486 30.499 1.00 25.14 114 SER A N 1
ATOM 730 C CA . SER A 1 114 ? 32.659 0.336 31.481 1.00 32.03 114 SER A CA 1
ATOM 731 C C . SER A 1 114 ? 33.506 0.546 32.735 1.00 32.91 114 SER A C 1
ATOM 732 O O . SER A 1 114 ? 33.203 1.416 33.560 1.00 26.23 114 SER A O 1
ATOM 735 N N . GLN A 1 115 ? 34.572 -0.234 32.862 1.00 28.73 115 GLN A N 1
ATOM 736 C CA . GLN A 1 115 ? 35.477 -0.112 34.007 1.00 37.27 115 GLN A CA 1
ATOM 737 C C . GLN A 1 115 ? 34.708 -0.191 35.317 1.00 34.18 115 GLN A C 1
ATOM 738 O O . GLN A 1 115 ? 34.686 0.769 36.094 1.00 32.96 115 GLN A O 1
ATOM 744 N N . VAL A 1 116 ? 34.050 -1.313 35.566 1.00 32.36 116 VAL A N 1
ATOM 745 C CA . VAL A 1 116 ? 33.322 -1.424 36.822 1.00 38.20 116 VAL A CA 1
ATOM 746 C C . VAL A 1 116 ? 34.270 -1.736 37.987 1.00 27.69 116 VAL A C 1
ATOM 747 O O . VAL A 1 116 ? 35.212 -2.496 37.835 1.00 24.16 116 VAL A O 1
ATOM 751 N N . VAL A 1 117 ? 34.018 -1.108 39.134 1.00 32.03 117 VAL A N 1
ATOM 752 C CA . VAL A 1 117 ? 34.795 -1.320 40.352 1.00 25.68 117 VAL A CA 1
ATOM 753 C C . VAL A 1 117 ? 34.459 -2.627 41.050 1.00 29.29 117 VAL A C 1
ATOM 754 O O . VAL A 1 117 ? 35.158 -3.026 41.973 1.00 28.44 117 VAL A O 1
ATOM 758 N N . ALA A 1 118 ? 33.368 -3.268 40.624 1.00 37.79 118 ALA A N 1
ATOM 759 C CA . ALA A 1 118 ? 32.882 -4.495 41.249 1.00 25.66 118 ALA A CA 1
ATOM 760 C C . ALA A 1 118 ? 31.829 -5.168 40.385 1.00 26.28 118 ALA A C 1
ATOM 761 O O . ALA A 1 118 ? 31.331 -4.563 39.447 1.00 25.44 118 ALA A O 1
ATOM 763 N N . LEU A 1 119 ? 31.480 -6.409 40.717 1.00 26.45 119 LEU A N 1
ATOM 764 C CA . LEU A 1 119 ? 30.358 -7.083 40.062 1.00 28.95 119 LEU A CA 1
ATOM 765 C C . LEU A 1 119 ? 29.396 -7.692 41.103 1.00 35.19 119 LEU A C 1
ATOM 766 O O . LEU A 1 119 ? 29.832 -8.240 42.120 1.00 33.03 119 LEU A O 1
ATOM 771 N N . VAL A 1 120 ? 28.093 -7.587 40.863 1.00 27.02 120 VAL A N 1
ATOM 772 C CA . VAL A 1 120 ? 27.125 -8.220 41.750 1.00 27.30 120 VAL A CA 1
ATOM 773 C C . VAL A 1 120 ? 26.402 -9.343 41.026 1.00 29.59 120 VAL A C 1
ATOM 774 O O . VAL A 1 120 ? 25.880 -9.145 39.927 1.00 29.93 120 VAL A O 1
ATOM 778 N N . GLY A 1 121 ? 26.364 -10.516 41.659 1.00 37.44 121 GLY A N 1
ATOM 779 C CA . GLY A 1 121 ? 25.839 -11.735 41.051 1.00 37.18 121 GLY A CA 1
ATOM 780 C C . GLY A 1 121 ? 27.012 -12.680 40.850 1.00 45.88 121 GLY A C 1
ATOM 781 O O . GLY A 1 121 ? 28.119 -12.337 41.259 1.00 47.91 121 GLY A O 1
ATOM 782 N N . ASP A 1 122 ? 26.819 -13.849 40.240 1.00 58.17 122 ASP A N 1
ATOM 783 C CA . ASP A 1 122 ? 27.990 -14.646 39.883 1.00 62.04 122 ASP A CA 1
ATOM 784 C C . ASP A 1 122 ? 28.350 -14.478 38.417 1.00 62.33 122 ASP A C 1
ATOM 785 O O . ASP A 1 122 ? 27.506 -14.248 37.584 1.00 61.40 122 ASP A O 1
ATOM 790 N N . PRO A 1 123 ? 29.644 -14.524 38.114 1.00 61.88 123 PRO A N 1
ATOM 791 C CA . PRO A 1 123 ? 30.170 -14.525 36.748 1.00 62.91 123 PRO A CA 1
ATOM 792 C C . PRO A 1 123 ? 30.019 -15.874 36.057 1.00 64.25 123 PRO A C 1
ATOM 793 O O . PRO A 1 123 ? 31.032 -16.502 35.683 1.00 69.57 123 PRO A O 1
ATOM 797 N N . ILE A 1 126 ? 34.120 -15.136 32.171 1.00 77.98 126 ILE A N 1
ATOM 798 C CA . ILE A 1 126 ? 34.698 -13.806 32.157 1.00 81.93 126 ILE A CA 1
ATOM 799 C C . ILE A 1 126 ? 36.183 -14.082 32.347 1.00 86.96 126 ILE A C 1
ATOM 800 O O . ILE A 1 126 ? 36.543 -14.981 33.100 1.00 90.90 126 ILE A O 1
ATOM 805 N N . PRO A 1 127 ? 37.050 -13.364 31.619 1.00 92.40 127 PRO A N 1
ATOM 806 C CA . PRO A 1 127 ? 38.494 -13.632 31.657 1.00 90.10 127 PRO A CA 1
ATOM 807 C C . PRO A 1 127 ? 39.207 -13.250 32.954 1.00 94.68 127 PRO A C 1
ATOM 808 O O . PRO A 1 127 ? 40.137 -13.945 33.377 1.00 96.01 127 PRO A O 1
ATOM 812 N N . GLU A 1 128 ? 38.796 -12.140 33.554 1.00 93.13 128 GLU A N 1
ATOM 813 C CA . GLU A 1 128 ? 39.387 -11.689 34.803 1.00 93.39 128 GLU A CA 1
ATOM 814 C C . GLU A 1 128 ? 38.301 -11.405 35.839 1.00 89.98 128 GLU A C 1
ATOM 815 O O . GLU A 1 128 ? 37.332 -10.676 35.591 1.00 91.26 128 GLU A O 1
ATOM 821 N N . TYR A 1 129 ? 38.489 -12.038 36.992 1.00 83.34 129 TYR A N 1
ATOM 822 C CA . TYR A 1 129 ? 37.614 -11.966 38.153 1.00 85.27 129 TYR A CA 1
ATOM 823 C C . TYR A 1 129 ? 38.245 -11.083 39.208 1.00 79.65 129 TYR A C 1
ATOM 824 O O . TYR A 1 129 ? 37.793 -11.046 40.351 1.00 74.23 129 TYR A O 1
ATOM 833 N N . THR A 1 130 ? 39.325 -10.408 38.824 1.00 68.26 130 THR A N 1
ATOM 834 C CA . THR A 1 130 ? 40.213 -9.781 39.799 1.00 58.59 130 THR A CA 1
ATOM 835 C C . THR A 1 130 ? 39.597 -8.562 40.493 1.00 60.27 130 THR A C 1
ATOM 836 O O . THR A 1 130 ? 40.204 -8.005 41.410 1.00 51.48 130 THR A O 1
ATOM 840 N N . GLY A 1 131 ? 38.406 -8.149 40.051 1.00 61.49 131 GLY A N 1
ATOM 841 C CA . GLY A 1 131 ? 37.621 -7.164 40.782 1.00 39.46 131 GLY A CA 1
ATOM 842 C C . GLY A 1 131 ? 36.777 -7.878 41.822 1.00 36.22 131 GLY A C 1
ATOM 843 O O . GLY A 1 131 ? 36.550 -9.079 41.709 1.00 37.27 131 GLY A O 1
ATOM 844 N N . PRO A 1 132 ? 36.297 -7.151 42.839 1.00 36.84 132 PRO A N 1
ATOM 845 C CA . PRO A 1 132 ? 35.584 -7.824 43.935 1.00 36.14 132 PRO A CA 1
ATOM 846 C C . PRO A 1 132 ? 34.188 -8.316 43.562 1.00 39.16 132 PRO A C 1
ATOM 847 O O . PRO A 1 132 ? 33.511 -7.698 42.740 1.00 39.75 132 PRO A O 1
ATOM 851 N N . LEU A 1 133 ? 33.769 -9.420 44.172 1.00 40.90 133 LEU A N 1
ATOM 852 C CA . LEU A 1 133 ? 32.431 -9.956 43.945 1.00 35.13 133 LEU A CA 1
ATOM 853 C C . LEU A 1 133 ? 31.492 -9.821 45.126 1.00 38.31 133 LEU A C 1
ATOM 854 O O . LEU A 1 133 ? 31.883 -10.003 46.273 1.00 39.89 133 LEU A O 1
ATOM 859 N N . VAL A 1 134 ? 30.246 -9.487 44.823 1.00 41.94 134 VAL A N 1
ATOM 860 C CA . VAL A 1 134 ? 29.139 -9.740 45.718 1.00 29.09 134 VAL A CA 1
ATOM 861 C C . VAL A 1 134 ? 28.359 -10.860 45.051 1.00 32.52 134 VAL A C 1
ATOM 862 O O . VAL A 1 134 ? 27.933 -10.718 43.909 1.00 36.31 134 VAL A O 1
ATOM 866 N N . THR A 1 135 ? 28.208 -11.990 45.729 1.00 35.81 135 THR A N 1
ATOM 867 C CA . THR A 1 135 ? 27.558 -13.148 45.116 1.00 38.17 135 THR A CA 1
ATOM 868 C C . THR A 1 135 ? 26.058 -13.049 45.297 1.00 33.75 135 THR A C 1
ATOM 869 O O . THR A 1 135 ? 25.581 -12.185 46.028 1.00 28.44 135 THR A O 1
ATOM 873 N N . GLU A 1 136 ? 25.315 -13.922 44.631 1.00 31.80 136 GLU A N 1
ATOM 874 C CA . GLU A 1 136 ? 23.876 -13.909 44.803 1.00 39.68 136 GLU A CA 1
ATOM 875 C C . GLU A 1 136 ? 23.540 -14.313 46.229 1.00 39.52 136 GLU A C 1
ATOM 876 O O . GLU A 1 136 ? 22.631 -13.749 46.844 1.00 38.02 136 GLU A O 1
ATOM 882 N N . GLU A 1 137 ? 24.279 -15.290 46.749 1.00 44.48 137 GLU A N 1
ATOM 883 C CA . GLU A 1 137 ? 24.059 -15.768 48.107 1.00 33.72 137 GLU A CA 1
ATOM 884 C C . GLU A 1 137 ? 24.367 -14.631 49.060 1.00 31.39 137 GLU A C 1
ATOM 885 O O . GLU A 1 137 ? 23.644 -14.411 50.041 1.00 34.62 137 GLU A O 1
ATOM 891 N N . ASN A 1 138 ? 25.430 -13.893 48.762 1.00 28.14 138 ASN A N 1
ATOM 892 C CA . ASN A 1 138 ? 25.739 -12.702 49.537 1.00 29.01 138 ASN A CA 1
ATOM 893 C C . ASN A 1 138 ? 24.546 -11.744 49.593 1.00 34.62 138 ASN A C 1
ATOM 894 O O . ASN A 1 138 ? 24.196 -11.269 50.667 1.00 37.11 138 ASN A O 1
ATOM 899 N N . VAL A 1 139 ? 23.921 -11.474 48.444 1.00 32.80 139 VAL A N 1
ATOM 900 C CA . VAL A 1 139 ? 22.783 -10.554 48.359 1.00 33.99 139 VAL A CA 1
ATOM 901 C C . VAL A 1 139 ? 21.545 -11.084 49.096 1.00 31.24 139 VAL A C 1
ATOM 902 O O . VAL A 1 139 ? 20.888 -10.330 49.822 1.00 24.86 139 VAL A O 1
ATOM 906 N N . ALA A 1 140 ? 21.249 -12.373 48.922 1.00 26.00 140 ALA A N 1
ATOM 907 C CA . ALA A 1 140 ? 20.148 -13.035 49.634 1.00 27.78 140 ALA A CA 1
ATOM 908 C C . ALA A 1 140 ? 20.275 -12.961 51.155 1.00 28.00 140 ALA A C 1
ATOM 909 O O . ALA A 1 140 ? 19.275 -13.003 51.876 1.00 47.00 140 ALA A O 1
ATOM 911 N N . ALA A 1 141 ? 21.502 -12.856 51.639 1.00 27.16 141 ALA A N 1
ATOM 912 C CA . ALA A 1 141 ? 21.775 -12.926 53.070 1.00 35.06 141 ALA A CA 1
ATOM 913 C C . ALA A 1 141 ? 21.296 -11.695 53.812 1.00 33.17 141 ALA A C 1
ATOM 914 O O . ALA A 1 141 ? 21.012 -11.766 55.004 1.00 38.78 141 ALA A O 1
ATOM 916 N N . LEU A 1 142 ? 21.235 -10.562 53.119 1.00 37.16 142 LEU A N 1
ATOM 917 C CA . LEU A 1 142 ? 20.858 -9.306 53.763 1.00 34.52 142 LEU A CA 1
ATOM 918 C C . LEU A 1 142 ? 19.344 -9.092 53.714 1.00 30.85 142 LEU A C 1
ATOM 919 O O . LEU A 1 142 ? 18.832 -8.132 54.287 1.00 29.90 142 LEU A O 1
ATOM 924 N N . ARG A 1 143 ? 18.641 -10.012 53.051 1.00 36.42 143 ARG A N 1
ATOM 925 C CA . ARG A 1 143 ? 17.192 -9.931 52.859 1.00 33.01 143 ARG A CA 1
ATOM 926 C C . ARG A 1 143 ? 16.415 -9.941 54.167 1.00 35.33 143 ARG A C 1
ATOM 927 O O . ARG A 1 143 ? 15.760 -8.957 54.512 1.00 46.66 143 ARG A O 1
ATOM 935 N N . PRO A 1 151 ? 20.961 5.892 57.983 1.00 38.92 151 PRO A N 1
ATOM 936 C CA . PRO A 1 151 ? 21.456 7.173 57.465 1.00 46.18 151 PRO A CA 1
ATOM 937 C C . PRO A 1 151 ? 22.183 6.932 56.147 1.00 49.27 151 PRO A C 1
ATOM 938 O O . PRO A 1 151 ? 21.995 7.639 55.147 1.00 45.24 151 PRO A O 1
ATOM 942 N N . GLY A 1 152 ? 23.058 5.927 56.208 1.00 46.53 152 GLY A N 1
ATOM 943 C CA . GLY A 1 152 ? 23.637 5.267 55.055 1.00 34.69 152 GLY A CA 1
ATOM 944 C C . GLY A 1 152 ? 24.736 6.003 54.329 1.00 38.72 152 GLY A C 1
ATOM 945 O O . GLY A 1 152 ? 25.148 7.096 54.734 1.00 40.48 152 GLY A O 1
ATOM 946 N N . PRO A 1 153 ? 25.227 5.388 53.245 1.00 35.25 153 PRO A N 1
ATOM 947 C CA . PRO A 1 153 ? 26.165 6.005 52.305 1.00 33.35 153 PRO A CA 1
ATOM 948 C C . PRO A 1 153 ? 25.545 7.280 51.754 1.00 37.42 153 PRO A C 1
ATOM 949 O O . PRO A 1 153 ? 24.328 7.443 51.829 1.00 32.59 153 PRO A O 1
ATOM 953 N N . GLU A 1 154 ? 26.369 8.174 51.227 1.00 39.15 154 GLU A N 1
ATOM 954 C CA . GLU A 1 154 ? 25.880 9.401 50.618 1.00 39.56 154 GLU A CA 1
ATOM 955 C C . GLU A 1 154 ? 24.915 9.079 49.474 1.00 31.98 154 GLU A C 1
ATOM 956 O O . GLU A 1 154 ? 25.140 8.125 48.741 1.00 31.28 154 GLU A O 1
ATOM 962 N N . ARG A 1 155 ? 23.842 9.858 49.336 1.00 32.79 155 ARG A N 1
ATOM 963 C CA . ARG A 1 155 ? 22.815 9.607 48.320 1.00 30.62 155 ARG A CA 1
ATOM 964 C C . ARG A 1 155 ? 23.186 10.229 46.967 1.00 30.47 155 ARG A C 1
ATOM 965 O O . ARG A 1 155 ? 23.875 11.246 46.916 1.00 27.37 155 ARG A O 1
ATOM 973 N N . PRO A 1 156 ? 22.723 9.619 45.862 1.00 29.65 156 PRO A N 1
ATOM 974 C CA . PRO A 1 156 ? 23.077 10.165 44.544 1.00 28.21 156 PRO A CA 1
ATOM 975 C C . PRO A 1 156 ? 22.267 11.410 44.201 1.00 24.36 156 PRO A C 1
ATOM 976 O O . PRO A 1 156 ? 21.219 11.608 44.820 1.00 21.89 156 PRO A O 1
ATOM 980 N N . GLY A 1 157 ? 22.750 12.233 43.268 1.00 18.85 157 GLY A N 1
ATOM 981 C CA . GLY A 1 157 ? 21.992 13.382 42.800 1.00 17.29 157 GLY A CA 1
ATOM 982 C C . GLY A 1 157 ? 21.369 13.152 41.427 1.00 21.85 157 GLY A C 1
ATOM 983 O O . GLY A 1 157 ? 21.600 12.119 40.802 1.00 20.35 157 GLY A O 1
ATOM 984 N N . PRO A 1 158 ? 20.548 14.102 40.960 1.00 21.21 158 PRO A N 1
ATOM 985 C CA . PRO A 1 158 ? 19.956 13.990 39.619 1.00 20.16 158 PRO A CA 1
ATOM 986 C C . PRO A 1 158 ? 21.006 13.838 38.522 1.00 22.33 158 PRO A C 1
ATOM 987 O O . PRO A 1 158 ? 20.758 13.170 37.510 1.00 17.80 158 PRO A O 1
ATOM 991 N N . GLN A 1 159 ? 22.175 14.443 38.717 1.00 24.90 159 GLN A N 1
ATOM 992 C CA . GLN A 1 159 ? 23.202 14.375 37.689 1.00 17.72 159 GLN A CA 1
ATOM 993 C C . GLN A 1 159 ? 24.132 13.188 37.822 1.00 16.73 159 GLN A C 1
ATOM 994 O O . GLN A 1 159 ? 25.021 13.039 37.010 1.00 21.01 159 GLN A O 1
ATOM 1000 N N . ASP A 1 160 ? 23.905 12.316 38.801 1.00 15.70 160 ASP A N 1
ATOM 1001 C CA . ASP A 1 160 ? 24.617 11.037 38.834 1.00 13.72 160 ASP A CA 1
ATOM 1002 C C . ASP A 1 160 ? 23.995 9.971 37.919 1.00 12.80 160 ASP A C 1
ATOM 1003 O O . ASP A 1 160 ? 22.781 9.906 37.735 1.00 18.66 160 ASP A O 1
ATOM 1008 N N . VAL A 1 161 ? 24.857 9.160 37.320 1.00 14.94 161 VAL A N 1
ATOM 1009 C CA . VAL A 1 161 ? 24.446 8.109 36.401 1.00 11.37 161 VAL A CA 1
ATOM 1010 C C . VAL A 1 161 ? 23.741 6.993 37.155 1.00 18.80 161 VAL A C 1
ATOM 1011 O O . VAL A 1 161 ? 24.251 6.480 38.150 1.00 14.96 161 VAL A O 1
ATOM 1015 N N . ALA A 1 162 ? 22.563 6.620 36.665 1.00 14.24 162 ALA A N 1
ATOM 1016 C CA . ALA A 1 162 ? 21.798 5.558 37.275 1.00 12.31 162 ALA A CA 1
ATOM 1017 C C . ALA A 1 162 ? 22.153 4.229 36.617 1.00 13.89 162 ALA A C 1
ATOM 1018 O O . ALA A 1 162 ? 22.290 3.200 37.273 1.00 13.72 162 ALA A O 1
ATOM 1020 N N . TYR A 1 163 ? 22.292 4.246 35.302 1.00 14.52 163 TYR A N 1
ATOM 1021 C CA . TYR A 1 163 ? 22.611 3.022 34.596 1.00 12.76 163 TYR A CA 1
ATOM 1022 C C . TYR A 1 163 ? 23.355 3.248 33.305 1.00 15.30 163 TYR A C 1
ATOM 1023 O O . TYR A 1 163 ? 23.367 4.340 32.747 1.00 13.30 163 TYR A O 1
ATOM 1032 N N . ILE A 1 164 ? 24.013 2.182 32.874 1.00 14.30 164 ILE A N 1
ATOM 1033 C CA . ILE A 1 164 ? 24.728 2.170 31.639 1.00 14.07 164 ILE A CA 1
ATOM 1034 C C . ILE A 1 164 ? 24.357 0.915 30.893 1.00 15.47 164 ILE A C 1
ATOM 1035 O O . ILE A 1 164 ? 24.713 -0.211 31.260 1.00 17.09 164 ILE A O 1
ATOM 1040 N N . ILE A 1 165 ? 23.571 1.149 29.858 1.00 14.18 165 ILE A N 1
ATOM 1041 C CA . ILE A 1 165 ? 23.030 0.099 29.037 1.00 23.74 165 ILE A CA 1
ATOM 1042 C C . ILE A 1 165 ? 23.734 0.155 27.691 1.00 15.46 165 ILE A C 1
ATOM 1043 O O . ILE A 1 165 ? 24.011 1.234 27.165 1.00 14.67 165 ILE A O 1
ATOM 1048 N N . TYR A 1 166 ? 24.088 -1.012 27.178 1.00 23.22 166 TYR A N 1
ATOM 1049 C CA . TYR A 1 166 ? 24.835 -1.098 25.932 1.00 25.32 166 TYR A CA 1
ATOM 1050 C C . TYR A 1 166 ? 23.923 -1.354 24.755 1.00 29.72 166 TYR A C 1
ATOM 1051 O O . TYR A 1 166 ? 23.097 -2.262 24.778 1.00 30.95 166 TYR A O 1
ATOM 1060 N N . THR A 1 167 ? 24.057 -0.505 23.745 1.00 29.96 167 THR A N 1
ATOM 1061 C CA . THR A 1 167 ? 23.304 -0.661 22.518 1.00 40.85 167 THR A CA 1
ATOM 1062 C C . THR A 1 167 ? 24.172 -1.329 21.453 1.00 46.26 167 THR A C 1
ATOM 1063 O O . THR A 1 167 ? 25.398 -1.446 21.603 1.00 43.13 167 THR A O 1
ATOM 1067 N N . SER A 1 168 ? 23.525 -1.792 20.392 1.00 47.49 168 SER A N 1
ATOM 1068 C CA A SER A 1 168 ? 24.217 -2.463 19.309 0.50 48.39 168 SER A CA 1
ATOM 1069 C CA B SER A 1 168 ? 24.247 -2.462 19.320 0.50 48.41 168 SER A CA 1
ATOM 1070 C C . SER A 1 168 ? 24.994 -1.475 18.438 1.00 54.97 168 SER A C 1
ATOM 1071 O O . SER A 1 168 ? 24.430 -0.503 17.940 1.00 49.51 168 SER A O 1
ATOM 1076 N N A GLY A 1 169 ? 26.297 -1.716 18.367 0.50 53.01 169 GLY A N 1
ATOM 1077 N N B GLY A 1 169 ? 26.267 -1.732 18.182 0.50 53.01 169 GLY A N 1
ATOM 1078 C CA A GLY A 1 169 ? 27.133 -1.042 17.406 0.50 49.07 169 GLY A CA 1
ATOM 1079 C CA B GLY A 1 169 ? 26.915 -1.056 17.091 0.50 49.07 169 GLY A CA 1
ATOM 1080 C C A GLY A 1 169 ? 27.236 -1.876 16.154 0.50 51.57 169 GLY A C 1
ATOM 1081 C C B GLY A 1 169 ? 26.897 -1.737 15.737 0.50 51.57 169 GLY A C 1
ATOM 1082 O O A GLY A 1 169 ? 27.772 -2.964 16.163 0.50 48.67 169 GLY A O 1
ATOM 1083 O O B GLY A 1 169 ? 27.639 -2.668 15.516 0.50 48.67 169 GLY A O 1
ATOM 1084 N N A THR A 1 170 ? 26.737 -1.336 15.060 0.50 50.36 170 THR A N 1
ATOM 1085 N N B THR A 1 170 ? 26.055 -1.219 14.847 0.50 50.61 170 THR A N 1
ATOM 1086 C CA A THR A 1 170 ? 26.456 -2.155 13.889 0.50 54.52 170 THR A CA 1
ATOM 1087 C CA B THR A 1 170 ? 26.216 -1.296 13.389 0.50 55.56 170 THR A CA 1
ATOM 1088 C C A THR A 1 170 ? 27.674 -2.890 13.252 0.50 53.76 170 THR A C 1
ATOM 1089 C C B THR A 1 170 ? 26.995 -0.059 12.909 0.50 54.13 170 THR A C 1
ATOM 1090 O O A THR A 1 170 ? 27.597 -4.099 13.034 0.50 46.24 170 THR A O 1
ATOM 1091 O O B THR A 1 170 ? 27.042 0.264 11.724 0.50 51.75 170 THR A O 1
ATOM 1098 N N A THR A 1 171 ? 28.811 -2.219 13.049 0.50 52.76 171 THR A N 1
ATOM 1099 N N B THR A 1 171 ? 27.578 0.584 13.899 0.50 54.53 171 THR A N 1
ATOM 1100 C CA A THR A 1 171 ? 30.033 -2.960 12.746 0.50 49.19 171 THR A CA 1
ATOM 1101 C CA B THR A 1 171 ? 28.600 1.578 13.727 0.50 52.64 171 THR A CA 1
ATOM 1102 C C A THR A 1 171 ? 30.795 -3.004 14.019 0.50 45.45 171 THR A C 1
ATOM 1103 C C B THR A 1 171 ? 29.984 0.926 13.889 0.50 51.18 171 THR A C 1
ATOM 1104 O O A THR A 1 171 ? 31.030 -4.053 14.594 0.50 37.83 171 THR A O 1
ATOM 1105 O O B THR A 1 171 ? 31.016 1.608 13.889 0.50 47.23 171 THR A O 1
ATOM 1112 N N A GLY A 1 172 ? 31.058 -1.800 14.490 0.50 41.68 172 GLY A N 1
ATOM 1113 N N B GLY A 1 172 ? 29.980 -0.407 14.031 0.50 41.68 172 GLY A N 1
ATOM 1114 C CA A GLY A 1 172 ? 32.026 -1.503 15.492 0.50 36.02 172 GLY A CA 1
ATOM 1115 C CA B GLY A 1 172 ? 31.187 -1.198 14.241 0.50 36.02 172 GLY A CA 1
ATOM 1116 C C A GLY A 1 172 ? 31.324 -1.898 16.738 0.50 41.93 172 GLY A C 1
ATOM 1117 C C B GLY A 1 172 ? 31.005 -2.105 15.435 0.50 41.93 172 GLY A C 1
ATOM 1118 O O A GLY A 1 172 ? 30.201 -2.378 16.672 0.50 42.23 172 GLY A O 1
ATOM 1119 O O B GLY A 1 172 ? 30.742 -3.285 15.258 0.50 42.23 172 GLY A O 1
ATOM 1120 N N A ARG A 1 173 ? 31.985 -1.675 17.861 0.50 36.93 173 ARG A N 1
ATOM 1121 N N B ARG A 1 173 ? 31.095 -1.509 16.630 0.50 45.20 173 ARG A N 1
ATOM 1122 C CA A ARG A 1 173 ? 31.724 -2.337 19.119 0.50 37.40 173 ARG A CA 1
ATOM 1123 C CA B ARG A 1 173 ? 31.282 -2.153 17.950 0.50 42.23 173 ARG A CA 1
ATOM 1124 C C A ARG A 1 173 ? 30.384 -2.012 19.669 0.50 38.19 173 ARG A C 1
ATOM 1125 C C B ARG A 1 173 ? 30.311 -1.694 19.084 0.50 37.57 173 ARG A C 1
ATOM 1126 O O A ARG A 1 173 ? 29.735 -1.116 19.205 0.50 38.45 173 ARG A O 1
ATOM 1127 O O B ARG A 1 173 ? 29.860 -0.584 19.075 0.50 33.84 173 ARG A O 1
ATOM 1142 N N A PRO A 1 174 ? 29.989 -2.868 20.703 0.50 35.50 174 PRO A N 1
ATOM 1143 N N B PRO A 1 174 ? 30.089 -2.597 20.139 0.50 37.25 174 PRO A N 1
ATOM 1144 C CA A PRO A 1 174 ? 28.794 -2.402 21.377 0.50 36.96 174 PRO A CA 1
ATOM 1145 C CA B PRO A 1 174 ? 28.966 -2.234 21.010 0.50 35.44 174 PRO A CA 1
ATOM 1146 C C A PRO A 1 174 ? 29.110 -1.086 22.056 0.50 37.19 174 PRO A C 1
ATOM 1147 C C B PRO A 1 174 ? 29.163 -1.048 21.932 0.50 33.34 174 PRO A C 1
ATOM 1148 O O A PRO A 1 174 ? 30.248 -0.816 22.232 0.50 31.50 174 PRO A O 1
ATOM 1149 O O B PRO A 1 174 ? 30.265 -0.810 22.262 0.50 31.87 174 PRO A O 1
ATOM 1156 N N . LYS A 1 175 ? 28.171 -0.163 21.988 1.00 34.76 175 LYS A N 1
ATOM 1157 C CA . LYS A 1 175 ? 28.374 1.119 22.663 1.00 31.70 175 LYS A CA 1
ATOM 1158 C C . LYS A 1 175 ? 27.529 1.380 23.902 1.00 25.70 175 LYS A C 1
ATOM 1159 O O . LYS A 1 175 ? 26.334 1.116 23.925 1.00 24.96 175 LYS A O 1
ATOM 1165 N N . GLY A 1 176 ? 28.181 1.916 24.930 1.00 20.31 176 GLY A N 1
ATOM 1166 C CA . GLY A 1 176 ? 27.524 2.221 26.183 1.00 16.11 176 GLY A CA 1
ATOM 1167 C C . GLY A 1 176 ? 26.891 3.605 26.263 1.00 23.33 176 GLY A C 1
ATOM 1168 O O . GLY A 1 176 ? 27.531 4.632 25.960 1.00 16.06 176 GLY A O 1
ATOM 1169 N N . VAL A 1 177 ? 25.625 3.613 26.692 1.00 18.02 177 VAL A N 1
ATOM 1170 C CA . VAL A 1 177 ? 24.862 4.824 26.950 1.00 14.65 177 VAL A CA 1
ATOM 1171 C C . VAL A 1 177 ? 24.624 4.949 28.454 1.00 22.33 177 VAL A C 1
ATOM 1172 O O . VAL A 1 177 ? 23.906 4.123 29.053 1.00 16.83 177 VAL A O 1
ATOM 1176 N N . PRO A 1 178 ? 25.235 5.967 29.082 1.00 21.57 178 PRO A N 1
ATOM 1177 C CA . PRO A 1 178 ? 24.974 6.214 30.507 1.00 16.70 178 PRO A CA 1
ATOM 1178 C C . PRO A 1 178 ? 23.777 7.131 30.710 1.00 15.58 178 PRO A C 1
ATOM 1179 O O . PRO A 1 178 ? 23.747 8.249 30.189 1.00 15.02 178 PRO A O 1
ATOM 1183 N N . VAL A 1 179 ? 22.798 6.661 31.473 1.00 15.09 179 VAL A N 1
ATOM 1184 C CA . VAL A 1 179 ? 21.575 7.430 31.709 1.00 14.93 179 VAL A CA 1
ATOM 1185 C C . VAL A 1 179 ? 21.509 7.884 33.158 1.00 12.72 179 VAL A C 1
ATOM 1186 O O . VAL A 1 179 ? 21.591 7.052 34.080 1.00 13.78 179 VAL A O 1
ATOM 1190 N N . ARG A 1 180 ? 21.370 9.193 33.357 1.00 10.73 180 ARG A N 1
ATOM 1191 C CA . ARG A 1 180 ? 21.322 9.777 34.710 1.00 14.67 180 ARG A CA 1
ATOM 1192 C C . ARG A 1 180 ? 19.958 9.704 35.426 1.00 13.07 180 ARG A C 1
ATOM 1193 O O . ARG A 1 180 ? 18.914 9.599 34.789 1.00 15.90 180 ARG A O 1
ATOM 1201 N N . HIS A 1 181 ? 19.999 9.752 36.755 1.00 14.68 181 HIS A N 1
ATOM 1202 C CA . HIS A 1 181 ? 18.810 9.764 37.600 1.00 12.07 181 HIS A CA 1
ATOM 1203 C C . HIS A 1 181 ? 17.795 10.796 37.121 1.00 13.79 181 HIS A C 1
ATOM 1204 O O . HIS A 1 181 ? 16.627 10.473 36.928 1.00 16.40 181 HIS A O 1
ATOM 1211 N N . GLY A 1 182 ? 18.245 12.032 36.926 1.00 13.74 182 GLY A N 1
ATOM 1212 C CA . GLY A 1 182 ? 17.424 13.089 36.363 1.00 7.56 182 GLY A CA 1
ATOM 1213 C C . GLY A 1 182 ? 16.890 12.810 34.972 1.00 8.10 182 GLY A C 1
ATOM 1214 O O . GLY A 1 182 ? 15.802 13.276 34.615 1.00 12.72 182 GLY A O 1
ATOM 1215 N N . ASN A 1 183 ? 17.630 12.059 34.162 1.00 9.06 183 ASN A N 1
ATOM 1216 C CA . ASN A 1 183 ? 17.052 11.618 32.895 1.00 11.05 183 ASN A CA 1
ATOM 1217 C C . ASN A 1 183 ? 15.819 10.740 33.165 1.00 13.31 183 ASN A C 1
ATOM 1218 O O . ASN A 1 183 ? 14.723 11.046 32.682 1.00 10.78 183 ASN A O 1
ATOM 1223 N N . VAL A 1 184 ? 15.986 9.669 33.950 1.00 7.73 184 VAL A N 1
ATOM 1224 C CA . VAL A 1 184 ? 14.843 8.811 34.241 1.00 11.87 184 VAL A CA 1
ATOM 1225 C C . VAL A 1 184 ? 13.688 9.512 34.969 1.00 13.15 184 VAL A C 1
ATOM 1226 O O . VAL A 1 184 ? 12.518 9.289 34.627 1.00 13.27 184 VAL A O 1
ATOM 1230 N N . THR A 1 185 ? 13.995 10.334 35.977 1.00 12.14 185 THR A N 1
ATOM 1231 C CA . THR A 1 185 ? 12.920 11.020 36.681 1.00 13.67 185 THR A CA 1
ATOM 1232 C C . THR A 1 185 ? 12.213 11.989 35.721 1.00 12.22 185 THR A C 1
ATOM 1233 O O . THR A 1 185 ? 10.991 12.125 35.792 1.00 13.17 185 THR A O 1
ATOM 1237 N N . ALA A 1 186 ? 12.933 12.607 34.787 1.00 10.93 186 ALA A N 1
ATOM 1238 C CA . ALA A 1 186 ? 12.252 13.410 33.761 1.00 10.13 186 ALA A CA 1
ATOM 1239 C C . ALA A 1 186 ? 11.310 12.561 32.890 1.00 10.57 186 ALA A C 1
ATOM 1240 O O . ALA A 1 186 ? 10.267 13.048 32.471 1.00 13.72 186 ALA A O 1
ATOM 1242 N N . LEU A 1 187 ? 11.667 11.308 32.621 1.00 9.21 187 LEU A N 1
ATOM 1243 C CA . LEU A 1 187 ? 10.786 10.407 31.867 1.00 11.92 187 LEU A CA 1
ATOM 1244 C C . LEU A 1 187 ? 9.390 10.285 32.524 1.00 13.83 187 LEU A C 1
ATOM 1245 O O . LEU A 1 187 ? 8.359 10.557 31.899 1.00 13.17 187 LEU A O 1
ATOM 1250 N N . PHE A 1 188 ? 9.371 9.904 33.797 1.00 15.35 188 PHE A N 1
ATOM 1251 C CA . PHE A 1 188 ? 8.106 9.692 34.506 1.00 20.85 188 PHE A CA 1
ATOM 1252 C C . PHE A 1 188 ? 7.356 10.978 34.747 1.00 16.86 188 PHE A C 1
ATOM 1253 O O . PHE A 1 188 ? 6.134 10.968 34.716 1.00 20.32 188 PHE A O 1
ATOM 1261 N N . GLU A 1 189 ? 8.052 12.093 34.948 1.00 14.37 189 GLU A N 1
ATOM 1262 C CA . GLU A 1 189 ? 7.315 13.357 34.954 1.00 17.97 189 GLU A CA 1
ATOM 1263 C C . GLU A 1 189 ? 6.664 13.650 33.580 1.00 19.47 189 GLU A C 1
ATOM 1264 O O . GLU A 1 189 ? 5.503 14.035 33.525 1.00 16.71 189 GLU A O 1
ATOM 1270 N N . ALA A 1 190 ? 7.380 13.435 32.481 1.00 14.72 190 ALA A N 1
ATOM 1271 C CA . ALA A 1 190 ? 6.802 13.689 31.158 1.00 19.84 190 ALA A CA 1
ATOM 1272 C C . ALA A 1 190 ? 5.516 12.873 30.914 1.00 24.70 190 ALA A C 1
ATOM 1273 O O . ALA A 1 190 ? 4.617 13.308 30.178 1.00 18.05 190 ALA A O 1
ATOM 1275 N N . CYS A 1 191 ? 5.451 11.696 31.538 1.00 19.21 191 CYS A N 1
ATOM 1276 C CA . CYS A 1 191 ? 4.388 10.726 31.304 1.00 17.38 191 CYS A CA 1
ATOM 1277 C C . CYS A 1 191 ? 3.234 10.821 32.304 1.00 16.39 191 CYS A C 1
ATOM 1278 O O . CYS A 1 191 ? 2.203 10.173 32.143 1.00 21.76 191 CYS A O 1
ATOM 1281 N N . SER A 1 192 ? 3.443 11.621 33.341 1.00 21.14 192 SER A N 1
ATOM 1282 C CA . SER A 1 192 ? 2.525 11.773 34.465 1.00 26.16 192 SER A CA 1
ATOM 1283 C C . SER A 1 192 ? 1.075 12.079 34.068 1.00 26.97 192 SER A C 1
ATOM 1284 O O . SER A 1 192 ? 0.140 11.614 34.716 1.00 21.09 192 SER A O 1
ATOM 1287 N N . ARG A 1 193 ? 0.903 12.867 33.008 1.00 25.46 193 ARG A N 1
ATOM 1288 C CA . ARG A 1 193 ? -0.427 13.257 32.549 1.00 26.57 193 ARG A CA 1
ATOM 1289 C C . ARG A 1 193 ? -0.970 12.471 31.350 1.00 30.56 193 ARG A C 1
ATOM 1290 O O . ARG A 1 193 ? -2.180 12.451 31.122 1.00 36.74 193 ARG A O 1
ATOM 1298 N N . LEU A 1 194 ? -0.105 11.826 30.579 1.00 22.34 194 LEU A N 1
ATOM 1299 C CA . LEU A 1 194 ? -0.593 11.047 29.443 1.00 23.67 194 LEU A CA 1
ATOM 1300 C C . LEU A 1 194 ? -1.067 9.644 29.838 1.00 16.84 194 LEU A C 1
ATOM 1301 O O . LEU A 1 194 ? -1.906 9.042 29.172 1.00 15.24 194 LEU A O 1
ATOM 1306 N N . PHE A 1 195 ? -0.500 9.118 30.911 1.00 21.65 195 PHE A N 1
ATOM 1307 C CA . PHE A 1 195 ? -0.884 7.812 31.412 1.00 16.47 195 PHE A CA 1
ATOM 1308 C C . PHE A 1 195 ? -1.646 8.077 32.704 1.00 21.58 195 PHE A C 1
ATOM 1309 O O . PHE A 1 195 ? -1.416 9.105 33.350 1.00 21.73 195 PHE A O 1
ATOM 1317 N N . SER A 1 196 ? -2.506 7.149 33.109 1.00 17.39 196 SER A N 1
ATOM 1318 C CA . SER A 1 196 ? -3.098 7.196 34.451 1.00 19.99 196 SER A CA 1
ATOM 1319 C C . SER A 1 196 ? -2.655 6.006 35.317 1.00 19.40 196 SER A C 1
ATOM 1320 O O . SER A 1 196 ? -3.331 4.972 35.361 1.00 22.32 196 SER A O 1
ATOM 1323 N N . PHE A 1 197 ? -1.514 6.151 35.985 1.00 16.42 197 PHE A N 1
ATOM 1324 C CA . PHE A 1 197 ? -0.967 5.097 36.847 1.00 15.50 197 PHE A CA 1
ATOM 1325 C C . PHE A 1 197 ? -1.338 5.242 38.323 1.00 15.54 197 PHE A C 1
ATOM 1326 O O . PHE A 1 197 ? -1.407 6.346 38.851 1.00 20.06 197 PHE A O 1
ATOM 1334 N N . SER A 1 198 ? -1.527 4.117 39.007 1.00 21.32 198 SER A N 1
ATOM 1335 C CA . SER A 1 198 ? -1.755 4.161 40.447 1.00 15.06 198 SER A CA 1
ATOM 1336 C C . SER A 1 198 ? -1.081 2.995 41.159 1.00 19.46 198 SER A C 1
ATOM 1337 O O . SER A 1 198 ? -0.644 2.027 40.521 1.00 13.80 198 SER A O 1
ATOM 1340 N N . ALA A 1 199 ? -1.021 3.097 42.486 1.00 13.74 199 ALA A N 1
ATOM 1341 C CA . ALA A 1 199 ? -0.535 2.023 43.336 1.00 14.49 199 ALA A CA 1
ATOM 1342 C C . ALA A 1 199 ? -1.228 0.665 43.087 1.00 17.32 199 ALA A C 1
ATOM 1343 O O . ALA A 1 199 ? -0.670 -0.376 43.411 1.00 14.47 199 ALA A O 1
ATOM 1345 N N . ASP A 1 200 ? -2.429 0.671 42.513 1.00 14.85 200 ASP A N 1
ATOM 1346 C CA . ASP A 1 200 ? -3.160 -0.576 42.315 1.00 18.17 200 ASP A CA 1
ATOM 1347 C C . ASP A 1 200 ? -2.686 -1.388 41.099 1.00 18.82 200 ASP A C 1
ATOM 1348 O O . ASP A 1 200 ? -3.042 -2.565 40.946 1.00 13.13 200 ASP A O 1
ATOM 1353 N N . ASP A 1 201 ? -1.884 -0.767 40.237 1.00 16.36 201 ASP A N 1
ATOM 1354 C CA . ASP A 1 201 ? -1.442 -1.437 39.017 1.00 18.80 201 ASP A CA 1
ATOM 1355 C C . ASP A 1 201 ? -0.514 -2.647 39.266 1.00 17.02 201 ASP A C 1
ATOM 1356 O O . ASP A 1 201 ? 0.107 -2.785 40.324 1.00 14.78 201 ASP A O 1
ATOM 1361 N N . ARG A 1 202 ? -0.486 -3.547 38.287 1.00 16.43 202 ARG A N 1
ATOM 1362 C CA . ARG A 1 202 ? 0.500 -4.602 38.232 1.00 13.13 202 ARG A CA 1
ATOM 1363 C C . ARG A 1 202 ? 1.270 -4.469 36.926 1.00 14.63 202 ARG A C 1
ATOM 1364 O O . ARG A 1 202 ? 0.675 -4.536 35.841 1.00 18.89 202 ARG A O 1
ATOM 1372 N N . TRP A 1 203 ? 2.584 -4.283 37.035 1.00 13.19 203 TRP A N 1
ATOM 1373 C CA . TRP A 1 203 ? 3.446 -4.160 35.872 1.00 13.86 203 TRP A CA 1
ATOM 1374 C C . TRP A 1 203 ? 4.141 -5.504 35.649 1.00 20.92 203 TRP A C 1
ATOM 1375 O O . TRP A 1 203 ? 4.509 -6.188 36.604 1.00 17.34 203 TRP A O 1
ATOM 1386 N N . LEU A 1 204 ? 4.308 -5.895 34.393 1.00 21.87 204 LEU A N 1
ATOM 1387 C CA . LEU A 1 204 ? 5.000 -7.137 34.106 1.00 17.10 204 LEU A CA 1
ATOM 1388 C C . LEU A 1 204 ? 6.447 -6.814 33.790 1.00 14.93 204 LEU A C 1
ATOM 1389 O O . LEU A 1 204 ? 6.696 -5.964 32.955 1.00 21.65 204 LEU A O 1
ATOM 1394 N N . LEU A 1 205 ? 7.407 -7.445 34.459 1.00 15.10 205 LEU A N 1
ATOM 1395 C CA . LEU A 1 205 ? 8.798 -7.316 34.018 1.00 15.91 205 LEU A CA 1
ATOM 1396 C C . LEU A 1 205 ? 9.057 -8.370 32.919 1.00 20.36 205 LEU A C 1
ATOM 1397 O O . LEU A 1 205 ? 9.513 -9.490 33.175 1.00 14.18 205 LEU A O 1
ATOM 1402 N N . PHE A 1 206 ? 8.718 -7.999 31.690 1.00 15.21 206 PHE A N 1
ATOM 1403 C CA . PHE A 1 206 ? 8.882 -8.886 30.559 1.00 17.07 206 PHE A CA 1
ATOM 1404 C C . PHE A 1 206 ? 10.305 -8.832 29.961 1.00 18.51 206 PHE A C 1
ATOM 1405 O O . PHE A 1 206 ? 10.770 -9.806 29.373 1.00 15.78 206 PHE A O 1
ATOM 1413 N N . HIS A 1 207 ? 11.000 -7.713 30.135 1.00 14.49 207 HIS A N 1
ATOM 1414 C CA . HIS A 1 207 ? 12.230 -7.479 29.375 1.00 20.31 207 HIS A CA 1
ATOM 1415 C C . HIS A 1 207 ? 13.545 -7.613 30.165 1.00 18.06 207 HIS A C 1
ATOM 1416 O O . HIS A 1 207 ? 13.578 -7.460 31.382 1.00 14.41 207 HIS A O 1
ATOM 1423 N N . SER A 1 208 ? 14.623 -7.903 29.440 1.00 17.07 208 SER A N 1
ATOM 1424 C CA . SER A 1 208 ? 15.938 -8.101 30.044 1.00 14.12 208 SER A CA 1
ATOM 1425 C C . SER A 1 208 ? 16.379 -6.886 30.827 1.00 14.59 208 SER A C 1
ATOM 1426 O O . SER A 1 208 ? 16.100 -5.756 30.431 1.00 17.52 208 SER A O 1
ATOM 1429 N N . MET A 1 209 ? 17.069 -7.084 31.939 1.00 11.50 209 MET A N 1
ATOM 1430 C CA . MET A 1 209 ? 17.491 -5.905 32.674 1.00 16.96 209 MET A CA 1
ATOM 1431 C C . MET A 1 209 ? 18.570 -5.114 31.906 1.00 13.25 209 MET A C 1
ATOM 1432 O O . MET A 1 209 ? 18.820 -3.947 32.216 1.00 10.15 209 MET A O 1
ATOM 1437 N N . ALA A 1 210 ? 19.131 -5.730 30.860 1.00 11.21 210 ALA A N 1
ATOM 1438 C CA . ALA A 1 210 ? 20.094 -5.059 29.974 1.00 25.59 210 ALA A CA 1
ATOM 1439 C C . ALA A 1 210 ? 19.432 -4.418 28.736 1.00 23.35 210 ALA A C 1
ATOM 1440 O O . ALA A 1 210 ? 20.117 -4.051 27.782 1.00 25.19 210 ALA A O 1
ATOM 1442 N N . PHE A 1 211 ? 18.104 -4.318 28.765 1.00 19.80 211 PHE A N 1
ATOM 1443 C CA . PHE A 1 211 ? 17.311 -3.584 27.774 1.00 14.99 211 PHE A CA 1
ATOM 1444 C C . PHE A 1 211 ? 16.526 -2.480 28.497 1.00 13.38 211 PHE A C 1
ATOM 1445 O O . PHE A 1 211 ? 15.848 -2.738 29.502 1.00 13.96 211 PHE A O 1
ATOM 1453 N N . ASP A 1 212 ? 16.638 -1.247 28.018 1.00 12.38 212 ASP A N 1
ATOM 1454 C CA . ASP A 1 212 ? 16.179 -0.131 28.824 1.00 13.63 212 ASP A CA 1
ATOM 1455 C C . ASP A 1 212 ? 14.632 -0.078 28.988 1.00 10.92 212 ASP A C 1
ATOM 1456 O O . ASP A 1 212 ? 14.107 0.685 29.792 1.00 13.82 212 ASP A O 1
ATOM 1461 N N . PHE A 1 213 ? 13.923 -0.948 28.280 1.00 11.82 213 PHE A N 1
ATOM 1462 C CA . PHE A 1 213 ? 12.473 -1.063 28.391 1.00 12.68 213 PHE A CA 1
ATOM 1463 C C . PHE A 1 213 ? 12.111 -1.641 29.786 1.00 14.47 213 PHE A C 1
ATOM 1464 O O . PHE A 1 213 ? 11.011 -1.425 30.299 1.00 12.15 213 PHE A O 1
ATOM 1472 N N . SER A 1 214 ? 13.072 -2.325 30.405 1.00 9.12 214 SER A N 1
ATOM 1473 C CA . SER A 1 214 ? 12.932 -2.836 31.780 1.00 13.91 214 SER A CA 1
ATOM 1474 C C . SER A 1 214 ? 12.970 -1.746 32.842 1.00 11.05 214 SER A C 1
ATOM 1475 O O . SER A 1 214 ? 12.396 -1.892 33.902 1.00 12.43 214 SER A O 1
ATOM 1478 N N . VAL A 1 215 ? 13.678 -0.660 32.550 1.00 19.89 215 VAL A N 1
ATOM 1479 C CA . VAL A 1 215 ? 13.668 0.557 33.381 1.00 13.64 215 VAL A CA 1
ATOM 1480 C C . VAL A 1 215 ? 12.281 1.163 33.517 1.00 11.00 215 VAL A C 1
ATOM 1481 O O . VAL A 1 215 ? 11.843 1.537 34.591 1.00 11.38 215 VAL A O 1
ATOM 1485 N N . TRP A 1 216 ? 11.598 1.251 32.395 1.00 10.41 216 TRP A N 1
ATOM 1486 C CA . TRP A 1 216 ? 10.232 1.704 32.382 1.00 9.84 216 TRP A CA 1
ATOM 1487 C C . TRP A 1 216 ? 9.365 0.750 33.186 1.00 11.78 216 TRP A C 1
ATOM 1488 O O . TRP A 1 216 ? 8.524 1.166 33.975 1.00 7.64 216 TRP A O 1
ATOM 1499 N N . GLU A 1 217 ? 9.598 -0.537 32.978 1.00 13.79 217 GLU A N 1
ATOM 1500 C CA . GLU A 1 217 ? 8.793 -1.551 33.619 1.00 13.77 217 GLU A CA 1
ATOM 1501 C C . GLU A 1 217 ? 9.023 -1.533 35.136 1.00 13.25 217 GLU A C 1
ATOM 1502 O O . GLU A 1 217 ? 8.075 -1.444 35.906 1.00 13.75 217 GLU A O 1
ATOM 1508 N N . ILE A 1 218 ? 10.275 -1.616 35.554 1.00 10.32 218 ILE A N 1
ATOM 1509 C CA . ILE A 1 218 ? 10.611 -1.635 36.980 1.00 11.94 218 ILE A CA 1
ATOM 1510 C C . ILE A 1 218 ? 10.136 -0.378 37.721 1.00 15.96 218 ILE A C 1
ATOM 1511 O O . ILE A 1 218 ? 9.457 -0.459 38.765 1.00 11.71 218 ILE A O 1
ATOM 1516 N N . TRP A 1 219 ? 10.488 0.788 37.164 1.00 11.75 219 TRP A N 1
ATOM 1517 C CA . TRP A 1 219 ? 10.221 2.043 37.838 1.00 9.49 219 TRP A CA 1
ATOM 1518 C C . TRP A 1 219 ? 8.785 2.509 37.640 1.00 9.87 219 TRP A C 1
ATOM 1519 O O . TRP A 1 219 ? 8.257 3.247 38.472 1.00 15.42 219 TRP A O 1
ATOM 1530 N N . GLY A 1 220 ? 8.148 2.066 36.569 1.00 9.72 220 GLY A N 1
ATOM 1531 C CA . GLY A 1 220 ? 6.709 2.223 36.435 1.00 9.58 220 GLY A CA 1
ATOM 1532 C C . GLY A 1 220 ? 6.034 1.736 37.713 1.00 13.52 220 GLY A C 1
ATOM 1533 O O . GLY A 1 220 ? 5.234 2.448 38.324 1.00 10.33 220 GLY A O 1
ATOM 1534 N N . ALA A 1 221 ? 6.416 0.532 38.134 1.00 13.14 221 ALA A N 1
ATOM 1535 C CA . ALA A 1 221 ? 5.884 -0.092 39.339 1.00 12.83 221 ALA A CA 1
ATOM 1536 C C . ALA A 1 221 ? 6.392 0.516 40.641 1.00 13.92 221 ALA A C 1
ATOM 1537 O O . ALA A 1 221 ? 5.609 0.925 41.497 1.00 21.82 221 ALA A O 1
ATOM 1539 N N . LEU A 1 222 ? 7.704 0.547 40.804 1.00 13.41 222 LEU A N 1
ATOM 1540 C CA . LEU A 1 222 ? 8.316 0.875 42.078 1.00 12.99 222 LEU A CA 1
ATOM 1541 C C . LEU A 1 222 ? 8.212 2.362 42.467 1.00 19.39 222 LEU A C 1
ATOM 1542 O O . LEU A 1 222 ? 8.385 2.714 43.642 1.00 12.22 222 LEU A O 1
ATOM 1547 N N . SER A 1 223 ? 7.946 3.237 41.490 1.00 14.28 223 SER A N 1
ATOM 1548 C CA . SER A 1 223 ? 7.756 4.669 41.769 1.00 12.40 223 SER A CA 1
ATOM 1549 C C . SER A 1 223 ? 6.346 5.040 42.242 1.00 14.60 223 SER A C 1
ATOM 1550 O O . SER A 1 223 ? 6.111 6.155 42.726 1.00 17.33 223 SER A O 1
ATOM 1553 N N . THR A 1 224 ? 5.406 4.119 42.108 1.00 11.39 224 THR A N 1
ATOM 1554 C CA . THR A 1 224 ? 4.007 4.464 42.388 1.00 16.74 224 THR A CA 1
ATOM 1555 C C . THR A 1 224 ? 3.382 3.618 43.480 1.00 14.94 224 THR A C 1
ATOM 1556 O O . THR A 1 224 ? 2.235 3.843 43.844 1.00 16.47 224 THR A O 1
ATOM 1560 N N . GLY A 1 225 ? 4.128 2.643 43.997 1.00 18.00 225 GLY A N 1
ATOM 1561 C CA . GLY A 1 225 ? 3.573 1.729 44.984 1.00 16.08 225 GLY A CA 1
ATOM 1562 C C . GLY A 1 225 ? 2.936 0.504 44.354 1.00 15.66 225 GLY A C 1
ATOM 1563 O O . GLY A 1 225 ? 2.446 -0.392 45.058 1.00 13.78 225 GLY A O 1
ATOM 1564 N N . ALA A 1 226 ? 2.940 0.472 43.022 1.00 12.09 226 ALA A N 1
ATOM 1565 C CA . ALA A 1 226 ? 2.347 -0.627 42.279 1.00 10.84 226 ALA A CA 1
ATOM 1566 C C . ALA A 1 226 ? 3.172 -1.898 42.453 1.00 13.49 226 ALA A C 1
ATOM 1567 O O . ALA A 1 226 ? 4.267 -1.887 43.014 1.00 15.06 226 ALA A O 1
ATOM 1569 N N . GLU A 1 227 ? 2.645 -2.992 41.943 1.00 9.51 227 GLU A N 1
ATOM 1570 C CA . GLU A 1 227 ? 3.310 -4.278 42.024 1.00 16.04 227 GLU A CA 1
ATOM 1571 C C . GLU A 1 227 ? 4.115 -4.592 40.760 1.00 17.16 227 GLU A C 1
ATOM 1572 O O . GLU A 1 227 ? 3.645 -4.332 39.645 1.00 13.62 227 GLU A O 1
ATOM 1578 N N . LEU A 1 228 ? 5.314 -5.148 40.936 1.00 13.89 228 LEU A N 1
ATOM 1579 C CA . LEU A 1 228 ? 6.132 -5.606 39.813 1.00 14.07 228 LEU A CA 1
ATOM 1580 C C . LEU A 1 228 ? 6.122 -7.143 39.735 1.00 16.39 228 LEU A C 1
ATOM 1581 O O . LEU A 1 228 ? 6.715 -7.837 40.569 1.00 16.25 228 LEU A O 1
ATOM 1586 N N . VAL A 1 229 ? 5.445 -7.674 38.732 1.00 14.23 229 VAL A N 1
ATOM 1587 C CA . VAL A 1 229 ? 5.396 -9.112 38.532 1.00 20.02 229 VAL A CA 1
ATOM 1588 C C . VAL A 1 229 ? 6.611 -9.600 37.717 1.00 14.90 229 VAL A C 1
ATOM 1589 O O . VAL A 1 229 ? 6.755 -9.253 36.548 1.00 13.03 229 VAL A O 1
ATOM 1593 N N . VAL A 1 230 ? 7.488 -10.388 38.331 1.00 13.18 230 VAL A N 1
ATOM 1594 C CA . VAL A 1 230 ? 8.720 -10.793 37.649 1.00 20.45 230 VAL A CA 1
ATOM 1595 C C . VAL A 1 230 ? 8.467 -12.037 36.823 1.00 29.18 230 VAL A C 1
ATOM 1596 O O . VAL A 1 230 ? 8.012 -13.037 37.363 1.00 29.26 230 VAL A O 1
ATOM 1600 N N . LEU A 1 231 ? 8.717 -11.978 35.519 1.00 22.04 231 LEU A N 1
ATOM 1601 C CA . LEU A 1 231 ? 8.596 -13.182 34.707 1.00 33.16 231 LEU A CA 1
ATOM 1602 C C . LEU A 1 231 ? 9.861 -14.009 34.956 1.00 33.44 231 LEU A C 1
ATOM 1603 O O . LEU A 1 231 ? 10.938 -13.665 34.468 1.00 38.99 231 LEU A O 1
ATOM 1608 N N . PRO A 1 232 ? 9.749 -15.080 35.764 1.00 34.65 232 PRO A N 1
ATOM 1609 C CA . PRO A 1 232 ? 10.983 -15.793 36.130 1.00 47.71 232 PRO A CA 1
ATOM 1610 C C . PRO A 1 232 ? 11.627 -16.424 34.897 1.00 47.45 232 PRO A C 1
ATOM 1611 O O . PRO A 1 232 ? 10.939 -16.678 33.916 1.00 48.48 232 PRO A O 1
ATOM 1615 N N . TYR A 1 233 ? 12.928 -16.660 34.929 1.00 51.75 233 TYR A N 1
ATOM 1616 C CA . TYR A 1 233 ? 13.647 -16.977 33.699 1.00 56.69 233 TYR A CA 1
ATOM 1617 C C . TYR A 1 233 ? 13.549 -18.470 33.289 1.00 65.05 233 TYR A C 1
ATOM 1618 O O . TYR A 1 233 ? 14.098 -19.363 33.946 1.00 52.52 233 TYR A O 1
ATOM 1627 N N . TRP A 1 234 ? 12.839 -18.704 32.181 1.00 67.45 234 TRP A N 1
ATOM 1628 C CA . TRP A 1 234 ? 12.420 -20.033 31.709 1.00 62.59 234 TRP A CA 1
ATOM 1629 C C . TRP A 1 234 ? 12.228 -19.920 30.185 1.00 58.19 234 TRP A C 1
ATOM 1630 O O . TRP A 1 234 ? 11.273 -19.294 29.716 1.00 53.75 234 TRP A O 1
ATOM 1641 N N . THR A 1 235 ? 13.154 -20.495 29.417 1.00 54.79 235 THR A N 1
ATOM 1642 C CA . THR A 1 235 ? 13.217 -20.264 27.968 1.00 56.92 235 THR A CA 1
ATOM 1643 C C . THR A 1 235 ? 12.273 -21.179 27.193 1.00 51.91 235 THR A C 1
ATOM 1644 O O . THR A 1 235 ? 12.027 -20.977 26.001 1.00 47.71 235 THR A O 1
ATOM 1648 N N . ALA A 1 236 ? 11.750 -22.187 27.881 1.00 51.78 236 ALA A N 1
ATOM 1649 C CA . ALA A 1 236 ? 10.795 -23.114 27.286 1.00 56.93 236 ALA A CA 1
ATOM 1650 C C . ALA A 1 236 ? 9.352 -22.677 27.565 1.00 58.38 236 ALA A C 1
ATOM 1651 O O . ALA A 1 236 ? 8.395 -23.379 27.204 1.00 50.26 236 ALA A O 1
ATOM 1653 N N . ARG A 1 237 ? 9.197 -21.522 28.213 1.00 56.64 237 ARG A N 1
ATOM 1654 C CA . ARG A 1 237 ? 7.872 -20.936 28.376 1.00 48.46 237 ARG A CA 1
ATOM 1655 C C . ARG A 1 237 ? 7.378 -20.488 27.005 1.00 41.95 237 ARG A C 1
ATOM 1656 O O . ARG A 1 237 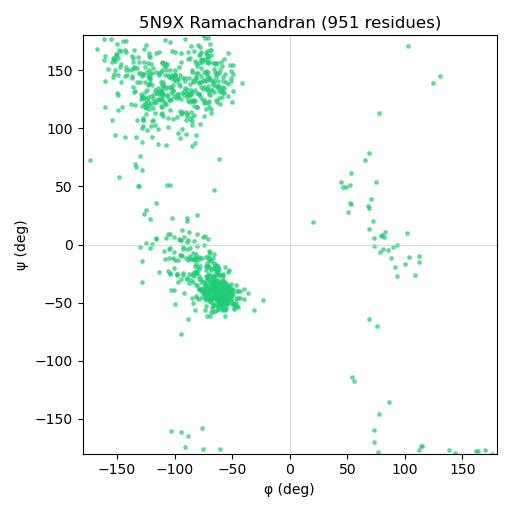? 8.121 -19.875 26.237 1.00 45.28 237 ARG A O 1
ATOM 1664 N N . THR A 1 238 ? 6.135 -20.828 26.692 1.00 40.38 238 THR A N 1
ATOM 1665 C CA . THR A 1 238 ? 5.529 -20.476 25.416 1.00 35.11 238 THR A CA 1
ATOM 1666 C C . THR A 1 238 ? 4.865 -19.109 25.519 1.00 34.42 238 THR A C 1
ATOM 1667 O O . THR A 1 238 ? 4.699 -18.590 26.628 1.00 40.86 238 THR A O 1
ATOM 1671 N N . PRO A 1 239 ? 4.512 -18.502 24.369 1.00 31.67 239 PRO A N 1
ATOM 1672 C CA . PRO A 1 239 ? 3.662 -17.311 24.405 1.00 30.84 239 PRO A CA 1
ATOM 1673 C C . PRO A 1 239 ? 2.362 -17.599 25.133 1.00 26.79 239 PRO A C 1
ATOM 1674 O O . PRO A 1 239 ? 1.818 -16.730 25.815 1.00 22.82 239 PRO A O 1
ATOM 1678 N N . VAL A 1 240 ? 1.880 -18.827 24.971 1.00 27.24 240 VAL A N 1
ATOM 1679 C CA . VAL A 1 240 ? 0.636 -19.262 25.579 1.00 28.67 240 VAL A CA 1
ATOM 1680 C C . VAL A 1 240 ? 0.737 -19.211 27.109 1.00 31.44 240 VAL A C 1
ATOM 1681 O O . VAL A 1 240 ? -0.194 -18.765 27.788 1.00 25.79 240 VAL A O 1
ATOM 1685 N N . GLU A 1 241 ? 1.878 -19.643 27.643 1.00 32.29 241 GLU A N 1
ATOM 1686 C CA . GLU A 1 241 ? 2.128 -19.580 29.083 1.00 31.56 241 GLU A CA 1
ATOM 1687 C C . GLU A 1 241 ? 2.255 -18.133 29.553 1.00 26.97 241 GLU A C 1
ATOM 1688 O O . GLU A 1 241 ? 1.824 -17.767 30.643 1.00 27.28 241 GLU A O 1
ATOM 1694 N N . THR A 1 242 ? 2.868 -17.318 28.712 1.00 30.44 242 THR A N 1
ATOM 1695 C CA . THR A 1 242 ? 3.045 -15.909 28.982 1.00 26.15 242 THR A CA 1
ATOM 1696 C C . THR A 1 242 ? 1.677 -15.258 29.077 1.00 28.11 242 THR A C 1
ATOM 1697 O O . THR A 1 242 ? 1.353 -14.567 30.051 1.00 26.19 242 THR A O 1
ATOM 1701 N N . ALA A 1 243 ? 0.871 -15.489 28.052 1.00 26.25 243 ALA A N 1
ATOM 1702 C CA . ALA A 1 243 ? -0.516 -15.055 28.084 1.00 31.01 243 ALA A CA 1
ATOM 1703 C C . ALA A 1 243 ? -1.214 -15.496 29.384 1.00 21.41 243 ALA A C 1
ATOM 1704 O O . ALA A 1 243 ? -1.918 -14.712 30.005 1.00 19.64 243 ALA A O 1
ATOM 1706 N N . ARG A 1 244 ? -0.994 -16.730 29.815 1.00 18.00 244 ARG A N 1
ATOM 1707 C CA . ARG A 1 244 ? -1.753 -17.252 30.940 1.00 20.42 244 ARG A CA 1
ATOM 1708 C C . ARG A 1 244 ? -1.352 -16.568 32.245 1.00 22.40 244 ARG A C 1
ATOM 1709 O O . ARG A 1 244 ? -2.203 -16.216 33.061 1.00 23.37 244 ARG A O 1
ATOM 1717 N N . VAL A 1 245 ? -0.062 -16.324 32.412 1.00 26.45 245 VAL A N 1
ATOM 1718 C CA . VAL A 1 245 ? 0.422 -15.553 33.549 1.00 24.50 245 VAL A CA 1
ATOM 1719 C C . VAL A 1 245 ? -0.145 -14.131 33.543 1.00 19.45 245 VAL A C 1
ATOM 1720 O O . VAL A 1 245 ? -0.536 -13.589 34.587 1.00 16.33 245 VAL A O 1
ATOM 1724 N N . VAL A 1 246 ? -0.211 -13.533 32.359 1.00 20.47 246 VAL A N 1
ATOM 1725 C CA . VAL A 1 246 ? -0.705 -12.164 32.243 1.00 16.75 246 VAL A CA 1
ATOM 1726 C C . VAL A 1 246 ? -2.148 -12.029 32.763 1.00 23.31 246 VAL A C 1
ATOM 1727 O O . VAL A 1 246 ? -2.481 -11.070 33.470 1.00 18.56 246 VAL A O 1
ATOM 1731 N N . ARG A 1 247 ? -3.000 -12.997 32.431 1.00 29.34 247 ARG A N 1
ATOM 1732 C CA . ARG A 1 247 ? -4.345 -13.032 32.987 1.00 22.08 247 ARG A CA 1
ATOM 1733 C C . ARG A 1 247 ? -4.275 -13.346 34.473 1.00 20.99 247 ARG A C 1
ATOM 1734 O O . ARG A 1 247 ? -4.727 -12.550 35.303 1.00 20.79 247 ARG A O 1
ATOM 1742 N N . ASP A 1 248 ? -3.674 -14.484 34.805 1.00 18.12 248 ASP A N 1
ATOM 1743 C CA . ASP A 1 248 ? -3.650 -14.956 36.192 1.00 21.80 248 ASP A CA 1
ATOM 1744 C C . ASP A 1 248 ? -2.961 -14.042 37.226 1.00 26.85 248 ASP A C 1
ATOM 1745 O O . ASP A 1 248 ? -3.412 -13.979 38.364 1.00 30.91 248 ASP A O 1
ATOM 1750 N N . ARG A 1 249 ? -1.884 -13.349 36.863 1.00 28.35 249 ARG A N 1
ATOM 1751 C CA . ARG A 1 249 ? -1.239 -12.452 37.816 1.00 20.26 249 ARG A CA 1
ATOM 1752 C C . ARG A 1 249 ? -1.872 -11.057 37.754 1.00 20.01 249 ARG A C 1
ATOM 1753 O O . ARG A 1 249 ? -1.425 -10.136 38.437 1.00 16.58 249 ARG A O 1
ATOM 1761 N N . GLY A 1 250 ? -2.916 -10.915 36.930 1.00 26.48 250 GLY A N 1
ATOM 1762 C CA . GLY A 1 250 ? -3.757 -9.717 36.908 1.00 20.01 250 GLY A CA 1
ATOM 1763 C C . GLY A 1 250 ? -3.103 -8.441 36.401 1.00 23.49 250 GLY A C 1
ATOM 1764 O O . GLY A 1 250 ? -3.413 -7.345 36.860 1.00 20.72 250 GLY A O 1
ATOM 1765 N N . ILE A 1 251 ? -2.189 -8.589 35.450 1.00 20.68 251 ILE A N 1
ATOM 1766 C CA . ILE A 1 251 ? -1.437 -7.463 34.922 1.00 16.59 251 ILE A CA 1
ATOM 1767 C C . ILE A 1 251 ? -2.317 -6.362 34.322 1.00 12.34 251 ILE A C 1
ATOM 1768 O O . ILE A 1 251 ? -3.232 -6.629 33.543 1.00 16.75 251 ILE A O 1
ATOM 1773 N N . THR A 1 252 ? -2.049 -5.123 34.718 1.00 11.27 252 THR A N 1
ATOM 1774 C CA . THR A 1 252 ? -2.788 -3.969 34.215 1.00 12.62 252 THR A CA 1
ATOM 1775 C C . THR A 1 252 ? -1.955 -3.143 33.206 1.00 13.73 252 THR A C 1
ATOM 1776 O O . THR A 1 252 ? -2.508 -2.400 32.392 1.00 13.54 252 THR A O 1
ATOM 1780 N N . VAL A 1 253 ? -0.631 -3.258 33.276 1.00 13.89 253 VAL A N 1
ATOM 1781 C CA . VAL A 1 253 ? 0.245 -2.500 32.386 1.00 15.57 253 VAL A CA 1
ATOM 1782 C C . VAL A 1 253 ? 1.229 -3.432 31.689 1.00 14.42 253 VAL A C 1
ATOM 1783 O O . VAL A 1 253 ? 2.217 -3.870 32.282 1.00 15.40 253 VAL A O 1
ATOM 1787 N N . LEU A 1 254 ? 0.948 -3.753 30.433 1.00 14.18 254 LEU A N 1
ATOM 1788 C CA . LEU A 1 254 ? 1.805 -4.667 29.695 1.00 11.51 254 LEU A CA 1
ATOM 1789 C C . LEU A 1 254 ? 2.640 -3.896 28.655 1.00 14.15 254 LEU A C 1
ATOM 1790 O O . LEU A 1 254 ? 2.101 -3.105 27.865 1.00 13.06 254 LEU A O 1
ATOM 1795 N N . ASN A 1 255 ? 3.957 -4.114 28.694 1.00 13.78 255 ASN A N 1
ATOM 1796 C CA . ASN A 1 255 ? 4.916 -3.575 27.707 1.00 9.60 255 ASN A CA 1
ATOM 1797 C C . ASN A 1 255 ? 5.440 -4.641 26.751 1.00 8.29 255 ASN A C 1
ATOM 1798 O O . ASN A 1 255 ? 5.924 -5.680 27.166 1.00 11.55 255 ASN A O 1
ATOM 1803 N N . GLN A 1 256 ? 5.361 -4.364 25.461 1.00 13.76 256 GLN A N 1
ATOM 1804 C CA . GLN A 1 256 ? 5.694 -5.352 24.437 1.00 10.49 256 GLN A CA 1
ATOM 1805 C C . GLN A 1 256 ? 6.394 -4.689 23.261 1.00 11.46 256 GLN A C 1
ATOM 1806 O O . GLN A 1 256 ? 6.090 -3.565 22.899 1.00 12.52 256 GLN A O 1
ATOM 1812 N N . THR A 1 257 ? 7.332 -5.385 22.642 1.00 15.89 257 THR A N 1
ATOM 1813 C CA . THR A 1 257 ? 7.703 -4.986 21.301 1.00 15.00 257 THR A CA 1
ATOM 1814 C C . THR A 1 257 ? 6.592 -5.453 20.377 1.00 13.75 257 THR A C 1
ATOM 1815 O O . THR A 1 257 ? 5.814 -6.319 20.743 1.00 14.53 257 THR A O 1
ATOM 1819 N N . PRO A 1 258 ? 6.491 -4.847 19.189 1.00 15.20 258 PRO A N 1
ATOM 1820 C CA . PRO A 1 258 ? 5.463 -5.360 18.280 1.00 16.53 258 PRO A CA 1
ATOM 1821 C C . PRO A 1 258 ? 5.649 -6.848 17.948 1.00 13.78 258 PRO A C 1
ATOM 1822 O O . PRO A 1 258 ? 4.647 -7.558 17.937 1.00 23.94 258 PRO A O 1
ATOM 1826 N N . THR A 1 259 ? 6.871 -7.316 17.740 1.00 10.11 259 THR A N 1
ATOM 1827 C CA . THR A 1 259 ? 7.129 -8.737 17.495 1.00 13.29 259 THR A CA 1
ATOM 1828 C C . THR A 1 259 ? 6.586 -9.626 18.612 1.00 17.23 259 THR A C 1
ATOM 1829 O O . THR A 1 259 ? 5.927 -10.640 18.355 1.00 25.87 259 THR A O 1
ATOM 1833 N N . ALA A 1 260 ? 6.858 -9.233 19.853 1.00 14.97 260 ALA A N 1
ATOM 1834 C CA . ALA A 1 260 ? 6.397 -9.962 21.026 1.00 12.32 260 ALA A CA 1
ATOM 1835 C C . ALA A 1 260 ? 4.868 -9.970 21.125 1.00 16.93 260 ALA A C 1
ATOM 1836 O O . ALA A 1 260 ? 4.267 -11.001 21.447 1.00 16.29 260 ALA A O 1
ATOM 1838 N N . PHE A 1 261 ? 4.259 -8.815 20.858 1.00 11.22 261 PHE A N 1
ATOM 1839 C CA . PHE A 1 261 ? 2.813 -8.648 20.912 1.00 18.04 261 PHE A CA 1
ATOM 1840 C C . PHE A 1 261 ? 2.078 -9.442 19.808 1.00 19.39 261 PHE A C 1
ATOM 1841 O O . PHE A 1 261 ? 1.001 -9.965 20.036 1.00 16.75 261 PHE A O 1
ATOM 1849 N N . GLY A 1 262 ? 2.650 -9.521 18.611 1.00 22.55 262 GLY A N 1
ATOM 1850 C CA . GLY A 1 262 ? 2.030 -10.309 17.563 1.00 14.73 262 GLY A CA 1
ATOM 1851 C C . GLY A 1 262 ? 1.897 -11.758 18.013 1.00 15.42 262 GLY A C 1
ATOM 1852 O O . GLY A 1 262 ? 0.842 -12.372 17.900 1.00 18.22 262 GLY A O 1
ATOM 1853 N N . ALA A 1 263 ? 2.980 -12.305 18.544 1.00 17.55 263 ALA A N 1
ATOM 1854 C CA . ALA A 1 263 ? 2.976 -13.676 19.024 1.00 18.44 263 ALA A CA 1
ATOM 1855 C C . ALA A 1 263 ? 2.073 -13.853 20.266 1.00 23.96 263 ALA A C 1
ATOM 1856 O O . ALA A 1 263 ? 1.433 -14.891 20.440 1.00 19.75 263 ALA A O 1
ATOM 1858 N N . LEU A 1 264 ? 2.037 -12.843 21.131 1.00 16.75 264 LEU A N 1
ATOM 1859 C CA . LEU A 1 264 ? 1.143 -12.867 22.265 1.00 16.92 264 LEU A CA 1
ATOM 1860 C C . LEU A 1 264 ? -0.326 -12.946 21.802 1.00 20.14 264 LEU A C 1
ATOM 1861 O O . LEU A 1 264 ? -1.137 -13.729 22.314 1.00 21.67 264 LEU A O 1
ATOM 1866 N N . THR A 1 265 ? -0.653 -12.117 20.829 1.00 16.66 265 THR A N 1
ATOM 1867 C CA . THR A 1 265 ? -1.997 -12.037 20.302 1.00 22.39 265 THR A CA 1
ATOM 1868 C C . THR A 1 265 ? -2.477 -13.348 19.709 1.00 26.36 265 THR A C 1
ATOM 1869 O O . THR A 1 265 ? -3.646 -13.707 19.863 1.00 27.80 265 THR A O 1
ATOM 1873 N N . THR A 1 266 ? -1.578 -14.047 19.023 1.00 19.64 266 THR A N 1
ATOM 1874 C CA . THR A 1 266 ? -1.911 -15.321 18.428 1.00 23.36 266 THR A CA 1
ATOM 1875 C C . THR A 1 266 ? -2.365 -16.271 19.514 1.00 24.70 266 THR A C 1
ATOM 1876 O O . THR A 1 266 ? -3.393 -16.941 19.388 1.00 19.82 266 THR A O 1
ATOM 1880 N N . ALA A 1 267 ? -1.591 -16.287 20.591 1.00 24.15 267 ALA A N 1
ATOM 1881 C CA . ALA A 1 267 ? -1.825 -17.148 21.733 1.00 17.63 267 ALA A CA 1
ATOM 1882 C C . ALA A 1 267 ? -3.109 -16.785 22.500 1.00 21.07 267 ALA A C 1
ATOM 1883 O O . ALA A 1 267 ? -3.877 -17.662 22.881 1.00 18.84 267 ALA A O 1
ATOM 1885 N N . VAL A 1 268 ? -3.329 -15.498 22.742 1.00 21.46 268 VAL A N 1
ATOM 1886 C CA . VAL A 1 268 ? -4.548 -15.050 23.411 1.00 18.78 268 VAL A CA 1
ATOM 1887 C C . VAL A 1 268 ? -5.787 -15.431 22.592 1.00 23.08 268 VAL A C 1
ATOM 1888 O O . VAL A 1 268 ? -6.754 -15.984 23.115 1.00 19.79 268 VAL A O 1
ATOM 1892 N N . LEU A 1 269 ? -5.733 -15.160 21.296 1.00 20.50 269 LEU A N 1
ATOM 1893 C CA . LEU A 1 269 ? -6.837 -15.476 20.401 1.00 18.93 269 LEU A CA 1
ATOM 1894 C C . LEU A 1 269 ? -7.058 -16.982 20.237 1.00 27.84 269 LEU A C 1
ATOM 1895 O O . LEU A 1 269 ? -8.207 -17.440 20.147 1.00 32.52 269 LEU A O 1
ATOM 1900 N N . GLY A 1 270 ? -5.978 -17.755 20.186 1.00 19.93 270 GLY A N 1
ATOM 1901 C CA . GLY A 1 270 ? -6.100 -19.201 20.019 1.00 28.27 270 GLY A CA 1
ATOM 1902 C C . GLY A 1 270 ? -6.750 -19.922 21.202 1.00 28.25 270 GLY A C 1
ATOM 1903 O O . GLY A 1 270 ? -7.707 -20.684 21.040 1.00 31.17 270 GLY A O 1
ATOM 1904 N N . GLU A 1 271 ? -6.233 -19.676 22.400 1.00 24.38 271 GLU A N 1
ATOM 1905 C CA . GLU A 1 271 ? -6.798 -20.252 23.612 1.00 24.31 271 GLU A CA 1
ATOM 1906 C C . GLU A 1 271 ? -8.062 -19.479 24.079 1.00 22.52 271 GLU A C 1
ATOM 1907 O O . GLU A 1 271 ? -8.793 -19.928 24.951 1.00 22.28 271 GLU A O 1
ATOM 1913 N N . GLY A 1 272 ? -8.325 -18.322 23.484 1.00 24.64 272 GLY A N 1
ATOM 1914 C CA . GLY A 1 272 ? -9.503 -17.551 23.853 1.00 19.97 272 GLY A CA 1
ATOM 1915 C C . GLY A 1 272 ? -9.379 -16.930 25.229 1.00 16.26 272 GLY A C 1
ATOM 1916 O O . GLY A 1 272 ? -10.332 -16.872 26.016 1.00 18.49 272 GLY A O 1
ATOM 1917 N N . ILE A 1 273 ? -8.191 -16.450 25.532 1.00 15.76 273 ILE A N 1
ATOM 1918 C CA . ILE A 1 273 ? -7.982 -15.889 26.845 1.00 23.85 273 ILE A CA 1
ATOM 1919 C C . ILE A 1 273 ? -8.629 -14.501 26.971 1.00 23.07 273 ILE A C 1
ATOM 1920 O O . ILE A 1 273 ? -8.641 -13.707 26.018 1.00 24.22 273 ILE A O 1
ATOM 1925 N N . ASP A 1 274 ? -9.205 -14.216 28.130 1.00 18.58 274 ASP A N 1
ATOM 1926 C CA . ASP A 1 274 ? -9.713 -12.873 28.357 1.00 22.03 274 ASP A CA 1
ATOM 1927 C C . ASP A 1 274 ? -8.765 -12.147 29.305 1.00 19.35 274 ASP A C 1
ATOM 1928 O O . ASP A 1 274 ? -8.162 -12.763 30.187 1.00 18.43 274 ASP A O 1
ATOM 1933 N N . LEU A 1 275 ? -8.603 -10.846 29.108 1.00 18.49 275 LEU A N 1
ATOM 1934 C CA . LEU A 1 275 ? -7.738 -10.076 29.995 1.00 16.33 275 LEU A CA 1
ATOM 1935 C C . LEU A 1 275 ? -8.423 -8.830 30.553 1.00 18.74 275 LEU A C 1
ATOM 1936 O O . LEU A 1 275 ? -7.996 -7.712 30.292 1.00 27.00 275 LEU A O 1
ATOM 1941 N N . PRO A 1 276 ? -9.488 -9.017 31.346 1.00 23.35 276 PRO A N 1
ATOM 1942 C CA . PRO A 1 276 ? -10.301 -7.859 31.756 1.00 23.49 276 PRO A CA 1
ATOM 1943 C C . PRO A 1 276 ? -9.552 -6.826 32.617 1.00 30.65 276 PRO A C 1
ATOM 1944 O O . PRO A 1 276 ? -9.967 -5.666 32.696 1.00 24.80 276 PRO A O 1
ATOM 1948 N N . GLU A 1 277 ? -8.462 -7.245 33.250 1.00 26.40 277 GLU A N 1
ATOM 1949 C CA . GLU A 1 277 ? -7.679 -6.347 34.092 1.00 27.94 277 GLU A CA 1
ATOM 1950 C C . GLU A 1 277 ? -6.680 -5.463 33.326 1.00 22.79 277 GLU A C 1
ATOM 1951 O O . GLU A 1 277 ? -6.205 -4.453 33.874 1.00 23.67 277 GLU A O 1
ATOM 1957 N N . LEU A 1 278 ? -6.350 -5.831 32.086 1.00 16.12 278 LEU A N 1
ATOM 1958 C CA . LEU A 1 278 ? -5.413 -5.020 31.289 1.00 22.17 278 LEU A CA 1
ATOM 1959 C C . LEU A 1 278 ? -5.914 -3.588 31.055 1.00 22.30 278 LEU A C 1
ATOM 1960 O O . LEU A 1 278 ? -6.990 -3.380 30.484 1.00 18.23 278 LEU A O 1
ATOM 1965 N N . ARG A 1 279 ? -5.130 -2.607 31.501 1.00 21.11 279 ARG A N 1
ATOM 1966 C CA . ARG A 1 279 ? -5.483 -1.202 31.300 1.00 19.80 279 ARG A CA 1
ATOM 1967 C C . ARG A 1 279 ? -4.667 -0.600 30.176 1.00 12.49 279 ARG A C 1
ATOM 1968 O O . ARG A 1 279 ? -5.183 0.182 29.395 1.00 16.41 279 ARG A O 1
ATOM 1976 N N . TYR A 1 280 ? -3.393 -0.969 30.094 1.00 15.16 280 TYR A N 1
ATOM 1977 C CA . TYR A 1 280 ? -2.516 -0.438 29.045 1.00 14.38 280 TYR A CA 1
ATOM 1978 C C . TYR A 1 280 ? -1.656 -1.503 28.405 1.00 10.20 280 TYR A C 1
ATOM 1979 O O . TYR A 1 280 ? -1.060 -2.326 29.086 1.00 11.87 280 TYR A O 1
ATOM 1988 N N . VAL A 1 281 ? -1.569 -1.473 27.092 1.00 13.25 281 VAL A N 1
ATOM 1989 C CA . VAL A 1 281 ? -0.487 -2.169 26.425 1.00 14.57 281 VAL A CA 1
ATOM 1990 C C . VAL A 1 281 ? 0.357 -1.106 25.732 1.00 10.58 281 VAL A C 1
ATOM 1991 O O . VAL A 1 281 ? -0.147 -0.343 24.946 1.00 10.58 281 VAL A O 1
ATOM 1995 N N . VAL A 1 282 ? 1.637 -1.057 26.064 1.00 11.91 282 VAL A N 1
ATOM 1996 C CA . VAL A 1 282 ? 2.536 -0.047 25.542 1.00 12.18 282 VAL A CA 1
ATOM 1997 C C . VAL A 1 282 ? 3.481 -0.742 24.613 1.00 9.91 282 VAL A C 1
ATOM 1998 O O . VAL A 1 282 ? 4.050 -1.754 24.982 1.00 14.21 282 VAL A O 1
ATOM 2002 N N . PHE A 1 283 ? 3.634 -0.213 23.405 1.00 10.96 283 PHE A N 1
ATOM 2003 C CA . PHE A 1 283 ? 4.554 -0.775 22.432 1.00 11.12 283 PHE A CA 1
ATOM 2004 C C . PHE A 1 283 ? 5.796 0.073 22.380 1.00 12.70 283 PHE A C 1
ATOM 2005 O O . PHE A 1 283 ? 5.708 1.309 22.451 1.00 17.72 283 PHE A O 1
ATOM 2013 N N . GLY A 1 284 ? 6.945 -0.566 22.209 1.00 12.30 284 GLY A N 1
ATOM 2014 C CA . GLY A 1 284 ? 8.154 0.181 21.939 1.00 10.74 284 GLY A CA 1
ATOM 2015 C C . GLY A 1 284 ? 9.209 -0.593 21.188 1.00 9.67 284 GLY A C 1
ATOM 2016 O O . GLY A 1 284 ? 9.240 -1.815 21.219 1.00 11.67 284 GLY A O 1
ATOM 2017 N N . GLY A 1 285 ? 10.089 0.133 20.516 1.00 15.66 285 GLY A N 1
ATOM 2018 C CA . GLY A 1 285 ? 11.329 -0.453 20.056 1.00 15.52 285 GLY A CA 1
ATOM 2019 C C . GLY A 1 285 ? 11.350 -0.849 18.598 1.00 18.23 285 GLY A C 1
ATOM 2020 O O . GLY A 1 285 ? 12.419 -1.094 18.059 1.00 23.00 285 GLY A O 1
ATOM 2021 N N . GLU A 1 286 ? 10.181 -0.946 17.968 1.00 18.27 286 GLU A N 1
ATOM 2022 C CA . GLU A 1 286 ? 10.091 -1.338 16.564 1.00 20.17 286 GLU A CA 1
ATOM 2023 C C . GLU A 1 286 ? 9.001 -0.547 15.913 1.00 20.41 286 GLU A C 1
ATOM 2024 O O . GLU A 1 286 ? 8.174 0.036 16.607 1.00 18.79 286 GLU A O 1
ATOM 2030 N N . LYS A 1 287 ? 8.989 -0.560 14.582 1.00 22.56 287 LYS A N 1
ATOM 2031 C CA . LYS A 1 287 ? 7.933 0.072 13.800 1.00 17.03 287 LYS A CA 1
ATOM 2032 C C . LYS A 1 287 ? 6.640 -0.718 13.956 1.00 17.13 287 LYS A C 1
ATOM 2033 O O . LYS A 1 287 ? 6.592 -1.891 13.609 1.00 26.40 287 LYS A O 1
ATOM 2039 N N . LEU A 1 288 ? 5.598 -0.095 14.490 1.00 15.97 288 LEU A N 1
ATOM 2040 C CA . LEU A 1 288 ? 4.338 -0.804 14.708 1.00 22.91 288 LEU A CA 1
ATOM 2041 C C . LEU A 1 288 ? 3.391 -0.600 13.509 1.00 20.02 288 LEU A C 1
ATOM 2042 O O . LEU A 1 288 ? 2.963 0.523 13.241 1.00 25.15 288 LEU A O 1
ATOM 2047 N N . THR A 1 289 ? 3.108 -1.672 12.764 1.00 18.52 289 THR A N 1
ATOM 2048 C CA . THR A 1 289 ? 2.198 -1.594 11.620 1.00 24.64 289 THR A CA 1
ATOM 2049 C C . THR A 1 289 ? 0.780 -1.904 12.069 1.00 32.08 289 THR A C 1
ATOM 2050 O O . THR A 1 289 ? 0.561 -2.789 12.901 1.00 26.84 289 THR A O 1
ATOM 2054 N N . PRO A 1 290 ? -0.187 -1.162 11.522 1.00 31.56 290 PRO A N 1
ATOM 2055 C CA . PRO A 1 290 ? -1.615 -1.393 11.788 1.00 26.27 290 PRO A CA 1
ATOM 2056 C C . PRO A 1 290 ? -2.027 -2.863 11.700 1.00 29.52 290 PRO A C 1
ATOM 2057 O O . PRO A 1 290 ? -2.826 -3.318 12.513 1.00 32.61 290 PRO A O 1
ATOM 2061 N N . ALA A 1 291 ? -1.488 -3.593 10.732 1.00 29.23 291 ALA A N 1
ATOM 2062 C CA . ALA A 1 291 ? -1.835 -4.993 10.547 1.00 22.91 291 ALA A CA 1
ATOM 2063 C C . ALA A 1 291 ? -1.606 -5.841 11.806 1.00 30.99 291 ALA A C 1
ATOM 2064 O O . ALA A 1 291 ? -2.446 -6.664 12.167 1.00 37.78 291 ALA A O 1
ATOM 2066 N N . VAL A 1 292 ? -0.456 -5.656 12.447 1.00 32.13 292 VAL A N 1
ATOM 2067 C CA . VAL A 1 292 ? -0.132 -6.296 13.723 1.00 26.23 292 VAL A CA 1
ATOM 2068 C C . VAL A 1 292 ? -1.230 -6.070 14.799 1.00 20.32 292 VAL A C 1
ATOM 2069 O O . VAL A 1 292 ? -1.541 -6.968 15.579 1.00 22.74 292 VAL A O 1
ATOM 2073 N N . VAL A 1 293 ? -1.845 -4.893 14.797 1.00 18.19 293 VAL A N 1
ATOM 2074 C CA . VAL A 1 293 ? -2.828 -4.505 15.813 1.00 19.97 293 VAL A CA 1
ATOM 2075 C C . VAL A 1 293 ? -4.297 -4.929 15.521 1.00 29.27 293 VAL A C 1
ATOM 2076 O O . VAL A 1 293 ? -5.087 -5.118 16.462 1.00 30.91 293 VAL A O 1
ATOM 2080 N N . ARG A 1 294 ? -4.657 -5.110 14.243 1.00 26.24 294 ARG A N 1
ATOM 2081 C CA . ARG A 1 294 ? -6.049 -5.403 13.856 1.00 24.11 294 ARG A CA 1
ATOM 2082 C C . ARG A 1 294 ? -6.660 -6.625 14.580 1.00 27.97 294 ARG A C 1
ATOM 2083 O O . ARG A 1 294 ? -7.769 -6.527 15.111 1.00 29.81 294 ARG A O 1
ATOM 2091 N N . PRO A 1 295 ? -5.950 -7.774 14.619 1.00 26.17 295 PRO A N 1
ATOM 2092 C CA . PRO A 1 295 ? -6.594 -8.923 15.276 1.00 21.93 295 PRO A CA 1
ATOM 2093 C C . PRO A 1 295 ? -6.909 -8.663 16.740 1.00 25.44 295 PRO A C 1
ATOM 2094 O O . PRO A 1 295 ? -7.988 -9.024 17.207 1.00 22.57 295 PRO A O 1
ATOM 2098 N N . TRP A 1 296 ? -5.977 -8.041 17.458 1.00 26.55 296 TRP A N 1
ATOM 2099 C CA . TRP A 1 296 ? -6.267 -7.597 18.818 1.00 21.32 296 TRP A CA 1
ATOM 2100 C C . TRP A 1 296 ? -7.521 -6.735 18.876 1.00 24.79 296 TRP A C 1
ATOM 2101 O O . TRP A 1 296 ? -8.414 -6.985 19.681 1.00 22.38 296 TRP A O 1
ATOM 2112 N N . ALA A 1 297 ? -7.579 -5.723 18.015 1.00 24.30 297 ALA A N 1
ATOM 2113 C CA . ALA A 1 297 ? -8.602 -4.698 18.123 1.00 29.99 297 ALA A CA 1
ATOM 2114 C C . ALA A 1 297 ? -10.014 -5.235 17.850 1.00 24.43 297 ALA A C 1
ATOM 2115 O O . ALA A 1 297 ? -10.986 -4.732 18.400 1.00 32.52 297 ALA A O 1
ATOM 2117 N N . LYS A 1 298 ? -10.144 -6.266 17.037 1.00 23.04 298 LYS A N 1
ATOM 2118 C CA . LYS A 1 298 ? -11.475 -6.808 16.850 1.00 36.33 298 LYS A CA 1
ATOM 2119 C C . LYS A 1 298 ? -11.986 -7.546 18.090 1.00 29.82 298 LYS A C 1
ATOM 2120 O O . LYS A 1 298 ? -13.197 -7.568 18.334 1.00 23.95 298 LYS A O 1
ATOM 2126 N N . ARG A 1 299 ? -11.077 -8.137 18.871 1.00 27.63 299 ARG A N 1
ATOM 2127 C CA . ARG A 1 299 ? -11.483 -8.883 20.070 1.00 22.13 299 ARG A CA 1
ATOM 2128 C C . ARG A 1 299 ? -11.809 -8.015 21.262 1.00 24.43 299 ARG A C 1
ATOM 2129 O O . ARG A 1 299 ? -12.823 -8.224 21.925 1.00 27.68 299 ARG A O 1
ATOM 2137 N N . PHE A 1 300 ? -10.934 -7.055 21.533 1.00 27.01 300 PHE A N 1
ATOM 2138 C CA . PHE A 1 300 ? -11.019 -6.211 22.722 1.00 25.09 300 PHE A CA 1
ATOM 2139 C C . PHE A 1 300 ? -11.435 -4.780 22.405 1.00 19.80 300 PHE A C 1
ATOM 2140 O O . PHE A 1 300 ? -11.743 -3.997 23.301 1.00 27.82 300 PHE A O 1
ATOM 2148 N N . GLY A 1 301 ? -11.410 -4.413 21.138 1.00 19.11 301 GLY A N 1
ATOM 2149 C CA . GLY A 1 301 ? -11.568 -3.009 20.820 1.00 34.74 301 GLY A CA 1
ATOM 2150 C C . GLY A 1 301 ? -10.319 -2.197 21.170 1.00 35.79 301 GLY A C 1
ATOM 2151 O O . GLY A 1 301 ? -9.218 -2.740 21.318 1.00 21.51 301 GLY A O 1
ATOM 2152 N N . LEU A 1 302 ? -10.511 -0.887 21.306 1.00 29.63 302 LEU A N 1
ATOM 2153 C CA . LEU A 1 302 ? -9.429 0.061 21.448 1.00 19.71 302 LEU A CA 1
ATOM 2154 C C . LEU A 1 302 ? -9.615 0.894 22.709 1.00 20.28 302 LEU A C 1
ATOM 2155 O O . LEU A 1 302 ? -8.815 1.772 22.998 1.00 24.05 302 LEU A O 1
ATOM 2160 N N . ASP A 1 303 ? -10.682 0.612 23.451 1.00 20.73 303 ASP A N 1
ATOM 2161 C CA . ASP A 1 303 ? -11.025 1.363 24.666 1.00 26.31 303 ASP A CA 1
ATOM 2162 C C . ASP A 1 303 ? -10.479 0.770 25.949 1.00 25.20 303 ASP A C 1
ATOM 2163 O O . ASP A 1 303 ? -10.284 1.479 26.931 1.00 30.25 303 ASP A O 1
ATOM 2168 N N . ARG A 1 304 ? -10.253 -0.538 25.944 1.00 26.68 304 ARG A N 1
ATOM 2169 C CA . ARG A 1 304 ? -9.715 -1.215 27.105 1.00 20.73 304 ARG A CA 1
ATOM 2170 C C . ARG A 1 304 ? -9.122 -2.547 26.684 1.00 34.72 304 ARG A C 1
ATOM 2171 O O . ARG A 1 304 ? -9.832 -3.394 26.124 1.00 33.42 304 ARG A O 1
ATOM 2179 N N . PRO A 1 305 ? -7.806 -2.718 26.901 1.00 21.38 305 PRO A N 1
ATOM 2180 C CA . PRO A 1 305 ? -6.889 -1.676 27.365 1.00 16.94 305 PRO A CA 1
ATOM 2181 C C . PRO A 1 305 ? -6.677 -0.604 26.299 1.00 19.92 305 PRO A C 1
ATOM 2182 O O . PRO A 1 305 ? -7.065 -0.804 25.146 1.00 15.90 305 PRO A O 1
ATOM 2186 N N . HIS A 1 306 ? -6.084 0.524 26.681 1.00 23.09 306 HIS A N 1
ATOM 2187 C CA . HIS A 1 306 ? -5.575 1.457 25.676 1.00 26.72 306 HIS A CA 1
ATOM 2188 C C . HIS A 1 306 ? -4.353 0.851 24.975 1.00 14.98 306 HIS A C 1
ATOM 2189 O O . HIS A 1 306 ? -3.557 0.151 25.593 1.00 13.85 306 HIS A O 1
ATOM 2196 N N . LEU A 1 307 ? -4.226 1.090 23.676 1.00 18.28 307 LEU A N 1
ATOM 2197 C CA . LEU A 1 307 ? -2.991 0.743 22.999 1.00 17.63 307 LEU A CA 1
ATOM 2198 C C . LEU A 1 307 ? -2.215 2.025 22.729 1.00 18.49 307 LEU A C 1
ATOM 2199 O O . LEU A 1 307 ? -2.753 2.974 22.154 1.00 18.77 307 LEU A O 1
ATOM 2204 N N . ILE A 1 308 ? -0.971 2.048 23.206 1.00 11.18 308 ILE A N 1
ATOM 2205 C CA . ILE A 1 308 ? -0.087 3.195 23.102 1.00 14.22 308 ILE A CA 1
ATOM 2206 C C . ILE A 1 308 ? 1.220 2.809 22.416 1.00 14.52 308 ILE A C 1
ATOM 2207 O O . ILE A 1 308 ? 1.969 1.936 22.883 1.00 11.50 308 ILE A O 1
ATOM 2212 N N . ASN A 1 309 ? 1.485 3.455 21.289 1.00 14.06 309 ASN A N 1
ATOM 2213 C CA . ASN A 1 309 ? 2.737 3.228 20.614 1.00 12.42 309 ASN A CA 1
ATOM 2214 C C . ASN A 1 309 ? 3.679 4.268 21.151 1.00 11.52 309 ASN A C 1
ATOM 2215 O O . ASN A 1 309 ? 3.300 5.419 21.268 1.00 13.30 309 ASN A O 1
ATOM 2220 N N . MET A 1 310 ? 4.880 3.868 21.539 1.00 13.70 310 MET A N 1
ATOM 2221 C CA . MET A 1 310 ? 5.871 4.857 21.977 1.00 15.66 310 MET A CA 1
ATOM 2222 C C . MET A 1 310 ? 7.160 4.720 21.182 1.00 13.70 310 MET A C 1
ATOM 2223 O O . MET A 1 310 ? 7.796 3.667 21.220 1.00 11.95 310 MET A O 1
ATOM 2228 N N . TYR A 1 311 ? 7.517 5.767 20.445 1.00 10.84 311 TYR A N 1
ATOM 2229 C CA . TYR A 1 311 ? 8.831 5.800 19.807 1.00 13.53 311 TYR A CA 1
ATOM 2230 C C . TYR A 1 311 ? 9.815 6.132 20.897 1.00 14.35 311 TYR A C 1
ATOM 2231 O O . TYR A 1 311 ? 9.525 6.982 21.763 1.00 14.42 311 TYR A O 1
ATOM 2240 N N . GLY A 1 312 ? 10.970 5.473 20.865 1.00 15.14 312 GLY A N 1
ATOM 2241 C CA . GLY A 1 312 ? 11.987 5.697 21.873 1.00 8.02 312 GLY A CA 1
ATOM 2242 C C . GLY A 1 312 ? 13.343 5.220 21.407 1.00 15.51 312 GLY A C 1
ATOM 2243 O O . GLY A 1 312 ? 13.446 4.394 20.494 1.00 18.15 312 GLY A O 1
ATOM 2244 N N . ILE A 1 313 ? 14.382 5.756 22.039 1.00 13.03 313 ILE A N 1
ATOM 2245 C CA . ILE A 1 313 ? 15.767 5.358 21.839 1.00 13.77 313 ILE A CA 1
ATOM 2246 C C . ILE A 1 313 ? 16.462 5.395 23.170 1.00 15.37 313 ILE A C 1
ATOM 2247 O O . ILE A 1 313 ? 16.067 6.185 24.043 1.00 17.56 313 ILE A O 1
ATOM 2252 N N . THR A 1 314 ? 17.502 4.581 23.335 1.00 14.81 314 THR A N 1
ATOM 2253 C CA . THR A 1 314 ? 18.183 4.488 24.617 1.00 17.43 314 THR A CA 1
ATOM 2254 C C . THR A 1 314 ? 18.856 5.824 24.970 1.00 21.08 314 THR A C 1
ATOM 2255 O O . THR A 1 314 ? 18.958 6.198 26.153 1.00 11.77 314 THR A O 1
ATOM 2259 N N . GLU A 1 315 ? 19.264 6.559 23.935 1.00 12.74 315 GLU A N 1
ATOM 2260 C CA . GLU A 1 315 ? 19.947 7.830 24.120 1.00 11.97 315 GLU A CA 1
ATOM 2261 C C . GLU A 1 315 ? 19.067 8.941 24.687 1.00 9.96 315 GLU A C 1
ATOM 2262 O O . GLU A 1 315 ? 19.570 9.959 25.139 1.00 11.73 315 GLU A O 1
ATOM 2268 N N . THR A 1 316 ? 17.758 8.755 24.683 1.00 10.97 316 THR A N 1
ATOM 2269 C CA . THR A 1 316 ? 16.872 9.776 25.241 1.00 9.81 316 THR A CA 1
ATOM 2270 C C . THR A 1 316 ? 15.935 9.181 26.293 1.00 10.16 316 THR A C 1
ATOM 2271 O O . THR A 1 316 ? 14.821 9.679 26.520 1.00 15.49 316 THR A O 1
ATOM 2275 N N . THR A 1 317 ? 16.408 8.094 26.896 1.00 10.49 317 THR A N 1
ATOM 2276 C CA . THR A 1 317 ? 15.815 7.428 28.057 1.00 8.61 317 THR A CA 1
ATOM 2277 C C . THR A 1 317 ? 14.470 6.733 27.780 1.00 9.57 317 THR A C 1
ATOM 2278 O O . THR A 1 317 ? 13.421 7.222 28.170 1.00 9.25 317 THR A O 1
ATOM 2282 N N . VAL A 1 318 ? 14.548 5.552 27.171 1.00 6.36 318 VAL A N 1
ATOM 2283 C CA . VAL A 1 318 ? 13.419 4.647 26.954 1.00 9.35 318 VAL A CA 1
ATOM 2284 C C . VAL A 1 318 ? 12.343 5.105 25.948 1.00 13.04 318 VAL A C 1
ATOM 2285 O O . VAL A 1 318 ? 12.158 4.440 24.927 1.00 17.16 318 VAL A O 1
ATOM 2289 N N . HIS A 1 319 ? 11.634 6.200 26.234 1.00 10.62 319 HIS A N 1
ATOM 2290 C CA . HIS A 1 319 ? 10.573 6.715 25.349 1.00 11.57 319 HIS A CA 1
ATOM 2291 C C . HIS A 1 319 ? 10.737 8.182 24.985 1.00 12.10 319 HIS A C 1
ATOM 2292 O O . HIS A 1 319 ? 11.185 8.982 25.803 1.00 12.54 319 HIS A O 1
ATOM 2299 N N . ALA A 1 320 ? 10.317 8.537 23.772 1.00 13.20 320 ALA A N 1
ATOM 2300 C CA . ALA A 1 320 ? 10.432 9.911 23.306 1.00 11.19 320 ALA A CA 1
ATOM 2301 C C . ALA A 1 320 ? 9.105 10.459 22.762 1.00 18.57 320 ALA A C 1
ATOM 2302 O O . ALA A 1 320 ? 8.977 11.678 22.531 1.00 19.39 320 ALA A O 1
ATOM 2304 N N . THR A 1 321 ? 8.138 9.575 22.513 1.00 11.48 321 THR A N 1
ATOM 2305 C CA . THR A 1 321 ? 6.821 9.998 22.018 1.00 13.49 321 THR A CA 1
ATOM 2306 C C . THR A 1 321 ? 5.703 9.170 22.635 1.00 17.11 321 THR A C 1
ATOM 2307 O O . THR A 1 321 ? 5.961 8.204 23.352 1.00 16.27 321 THR A O 1
ATOM 2311 N N . PHE A 1 322 ? 4.467 9.549 22.312 1.00 19.12 322 PHE A N 1
ATOM 2312 C CA . PHE A 1 322 ? 3.249 8.928 22.829 1.00 15.24 322 PHE A CA 1
ATOM 2313 C C . PHE A 1 322 ? 2.152 9.063 21.779 1.00 21.58 322 PHE A C 1
ATOM 2314 O O . PHE A 1 322 ? 1.892 10.150 21.237 1.00 22.40 322 PHE A O 1
ATOM 2322 N N . HIS A 1 323 ? 1.497 7.954 21.495 1.00 17.32 323 HIS A N 1
ATOM 2323 C CA . HIS A 1 323 ? 0.348 7.990 20.628 1.00 14.97 323 HIS A CA 1
ATOM 2324 C C . HIS A 1 323 ? -0.625 6.901 21.025 1.00 23.61 323 HIS A C 1
ATOM 2325 O O . HIS A 1 323 ? -0.309 5.707 20.914 1.00 17.98 323 HIS A O 1
ATOM 2332 N N . ARG A 1 324 ? -1.813 7.315 21.471 1.00 18.23 324 ARG A N 1
ATOM 2333 C CA . ARG A 1 324 ? -2.883 6.370 21.723 1.00 17.46 324 ARG A CA 1
ATOM 2334 C C . ARG A 1 324 ? -3.513 5.916 20.388 1.00 21.81 324 ARG A C 1
ATOM 2335 O O . ARG A 1 324 ? -3.951 6.740 19.571 1.00 16.41 324 ARG A O 1
ATOM 2343 N N . LEU A 1 325 ? -3.549 4.605 20.169 1.00 15.62 325 LEU A N 1
ATOM 2344 C CA . LEU A 1 325 ? -4.128 4.075 18.949 1.00 20.85 325 LEU A CA 1
ATOM 2345 C C . LEU A 1 325 ? -5.656 4.318 18.848 1.00 27.75 325 LEU A C 1
ATOM 2346 O O . LEU A 1 325 ? -6.387 4.220 19.839 1.00 25.24 325 LEU A O 1
ATOM 2351 N N . THR A 1 326 ? -6.102 4.671 17.637 1.00 22.88 326 THR A N 1
ATOM 2352 C CA . THR A 1 326 ? -7.511 4.923 17.316 1.00 30.20 326 THR A CA 1
ATOM 2353 C C . THR A 1 326 ? -7.926 4.082 16.117 1.00 25.47 326 THR A C 1
ATOM 2354 O O . THR A 1 326 ? -7.069 3.513 15.439 1.00 31.79 326 THR A O 1
ATOM 2358 N N . GLU A 1 327 ? -9.227 4.012 15.849 1.00 30.95 327 GLU A N 1
ATOM 2359 C CA . GLU A 1 327 ? -9.721 3.283 14.681 1.00 37.53 327 GLU A CA 1
ATOM 2360 C C . GLU A 1 327 ? -9.075 3.761 13.379 1.00 30.90 327 GLU A C 1
ATOM 2361 O O . GLU A 1 327 ? -8.700 2.938 12.551 1.00 42.82 327 GLU A O 1
ATOM 2367 N N . ASP A 1 328 ? -8.905 5.072 13.218 1.00 31.58 328 ASP A N 1
ATOM 2368 C CA . ASP A 1 328 ? -8.300 5.635 12.003 1.00 36.23 328 ASP A CA 1
ATOM 2369 C C . ASP A 1 328 ? -6.941 5.018 11.661 1.00 39.78 328 ASP A C 1
ATOM 2370 O O . ASP A 1 328 ? -6.629 4.783 10.481 1.00 34.94 328 ASP A O 1
ATOM 2375 N N . ASP A 1 329 ? -6.133 4.751 12.686 1.00 31.25 329 ASP A N 1
ATOM 2376 C CA . ASP A 1 329 ? -4.803 4.173 12.467 1.00 37.95 329 ASP A CA 1
ATOM 2377 C C . ASP A 1 329 ? -4.871 2.773 11.857 1.00 28.64 329 ASP A C 1
ATOM 2378 O O . ASP A 1 329 ? -3.890 2.292 11.298 1.00 34.91 329 ASP A O 1
ATOM 2383 N N . LEU A 1 330 ? -6.026 2.122 11.956 1.00 35.22 330 LEU A N 1
ATOM 2384 C CA . LEU A 1 330 ? -6.193 0.796 11.361 1.00 31.29 330 LEU A CA 1
ATOM 2385 C C . LEU A 1 330 ? -6.754 0.841 9.944 1.00 38.79 330 LEU A C 1
ATOM 2386 O O . LEU A 1 330 ? -6.905 -0.203 9.301 1.00 30.33 330 LEU A O 1
ATOM 2391 N N . ALA A 1 331 ? -7.061 2.033 9.440 1.00 40.85 331 ALA A N 1
ATOM 2392 C CA . ALA A 1 331 ? -7.580 2.130 8.079 1.00 30.77 331 ALA A CA 1
ATOM 2393 C C . ALA A 1 331 ? -6.430 2.154 7.096 1.00 41.67 331 ALA A C 1
ATOM 2394 O O . ALA A 1 331 ? -6.416 1.389 6.124 1.00 53.41 331 ALA A O 1
ATOM 2396 N N . ALA A 1 332 ? -5.457 3.026 7.346 1.00 44.53 332 ALA A N 1
ATOM 2397 C CA . ALA A 1 332 ? -4.300 3.142 6.466 1.00 37.98 332 ALA A CA 1
ATOM 2398 C C . ALA A 1 332 ? -3.203 2.217 6.944 1.00 47.08 332 ALA A C 1
ATOM 2399 O O . ALA A 1 332 ? -3.404 1.443 7.873 1.00 45.50 332 ALA A O 1
ATOM 2401 N N . GLU A 1 333 ? -2.040 2.298 6.315 1.00 37.87 333 GLU A N 1
ATOM 2402 C CA . GLU A 1 333 ? -0.920 1.495 6.756 1.00 39.86 333 GLU A CA 1
ATOM 2403 C C . GLU A 1 333 ? 0.210 2.371 7.261 1.00 35.78 333 GLU A C 1
ATOM 2404 O O . GLU A 1 333 ? 1.377 2.046 7.079 1.00 33.72 333 GLU A O 1
ATOM 2410 N N . ASP A 1 334 ? -0.152 3.477 7.905 1.00 32.28 334 ASP A N 1
ATOM 2411 C CA . ASP A 1 334 ? 0.831 4.387 8.469 1.00 32.63 334 ASP A CA 1
ATOM 2412 C C . ASP A 1 334 ? 1.158 4.081 9.938 1.00 37.73 334 ASP A C 1
ATOM 2413 O O . ASP A 1 334 ? 0.292 3.680 10.734 1.00 30.65 334 ASP A O 1
ATOM 2418 N N . SER A 1 335 ? 2.431 4.273 10.275 1.00 29.80 335 SER A N 1
ATOM 2419 C CA . SER A 1 335 ? 2.933 4.087 11.631 1.00 26.78 335 SER A CA 1
ATOM 2420 C C . SER A 1 335 ? 2.977 5.390 12.425 1.00 20.28 335 SER A C 1
ATOM 2421 O O . SER A 1 335 ? 3.982 6.114 12.396 1.00 21.73 335 SER A O 1
ATOM 2424 N N . VAL A 1 336 ? 1.905 5.690 13.145 1.00 15.77 336 VAL A N 1
ATOM 2425 C CA . VAL A 1 336 ? 1.862 6.935 13.914 1.00 19.15 336 VAL A CA 1
ATOM 2426 C C . VAL A 1 336 ? 2.539 6.775 15.282 1.00 26.14 336 VAL A C 1
ATOM 2427 O O . VAL A 1 336 ? 2.176 5.889 16.067 1.00 17.22 336 VAL A O 1
ATOM 2431 N N . ILE A 1 337 ? 3.535 7.625 15.545 1.00 17.36 337 ILE A N 1
ATOM 2432 C CA . ILE A 1 337 ? 4.242 7.609 16.817 1.00 17.77 337 ILE A CA 1
ATOM 2433 C C . ILE A 1 337 ? 3.794 8.793 17.652 1.00 16.08 337 ILE A C 1
ATOM 2434 O O . ILE A 1 337 ? 4.094 8.870 18.834 1.00 17.59 337 ILE A O 1
ATOM 2439 N N . GLY A 1 338 ? 3.070 9.719 17.031 1.00 31.40 338 GLY A N 1
ATOM 2440 C CA . GLY A 1 338 ? 2.420 10.798 17.773 1.00 24.82 338 GLY A CA 1
ATOM 2441 C C . GLY A 1 338 ? 3.269 12.034 18.039 1.00 19.98 338 GLY A C 1
ATOM 2442 O O . GLY A 1 338 ? 3.941 12.515 17.138 1.00 26.55 338 GLY A O 1
ATOM 2443 N N . ARG A 1 339 ? 3.226 12.553 19.266 1.00 21.65 339 ARG A N 1
ATOM 2444 C CA . ARG A 1 339 ? 3.998 13.746 19.652 1.00 27.83 339 ARG A CA 1
ATOM 2445 C C . ARG A 1 339 ? 5.112 13.464 20.651 1.00 21.27 339 ARG A C 1
ATOM 2446 O O . ARG A 1 339 ? 4.982 12.578 21.472 1.00 29.32 339 ARG A O 1
ATOM 2454 N N . PRO A 1 340 ? 6.204 14.230 20.587 1.00 20.99 340 PRO A N 1
ATOM 2455 C CA . PRO A 1 340 ? 7.250 14.148 21.611 1.00 22.43 340 PRO A CA 1
ATOM 2456 C C . PRO A 1 340 ? 6.698 14.274 23.034 1.00 21.05 340 PRO A C 1
ATOM 2457 O O . PRO A 1 340 ? 5.748 15.022 23.233 1.00 22.63 340 PRO A O 1
ATOM 2461 N N . LEU A 1 341 ? 7.257 13.548 23.998 1.00 19.44 341 LEU A N 1
ATOM 2462 C CA . LEU A 1 341 ? 6.883 13.766 25.405 1.00 22.96 341 LEU A CA 1
ATOM 2463 C C . LEU A 1 341 ? 7.110 15.211 25.820 1.00 19.33 341 LEU A C 1
ATOM 2464 O O . LEU A 1 341 ? 8.019 15.862 25.308 1.00 18.33 341 LEU A O 1
ATOM 2469 N N . PRO A 1 342 ? 6.249 15.723 26.726 1.00 20.47 342 PRO A N 1
ATOM 2470 C CA . PRO A 1 342 ? 6.314 17.099 27.240 1.00 25.12 342 PRO A CA 1
ATOM 2471 C C . PRO A 1 342 ? 7.726 17.653 27.440 1.00 24.41 342 PRO A C 1
ATOM 2472 O O . PRO A 1 342 ? 7.967 18.808 27.089 1.00 37.15 342 PRO A O 1
ATOM 2476 N N . GLY A 1 343 ? 8.663 16.885 27.960 1.00 19.98 343 GLY A N 1
ATOM 2477 C CA . GLY A 1 343 ? 9.987 17.494 28.141 1.00 33.02 343 GLY A CA 1
ATOM 2478 C C . GLY A 1 343 ? 10.742 17.932 26.876 1.00 22.00 343 GLY A C 1
ATOM 2479 O O . GLY A 1 343 ? 11.616 18.800 26.924 1.00 18.49 343 GLY A O 1
ATOM 2480 N N . PHE A 1 344 ? 10.407 17.314 25.747 1.00 18.52 344 PHE A N 1
ATOM 2481 C CA . PHE A 1 344 ? 11.163 17.456 24.506 1.00 18.98 344 PHE A CA 1
ATOM 2482 C C . PHE A 1 344 ? 10.850 18.645 23.630 1.00 20.89 344 PHE A C 1
ATOM 2483 O O . PHE A 1 344 ? 9.687 19.007 23.428 1.00 21.04 344 PHE A O 1
ATOM 2491 N N . THR A 1 345 ? 11.899 19.208 23.049 1.00 20.17 345 THR A N 1
ATOM 2492 C CA . THR A 1 345 ? 11.721 19.955 21.809 1.00 25.97 345 THR A CA 1
ATOM 2493 C C . THR A 1 345 ? 12.402 19.140 20.707 1.00 19.84 345 THR A C 1
ATOM 2494 O O . THR A 1 345 ? 13.275 18.318 20.981 1.00 26.74 345 THR A O 1
ATOM 2498 N N . HIS A 1 346 ? 11.995 19.357 19.464 1.00 22.72 346 HIS A N 1
ATOM 2499 C CA . HIS A 1 346 ? 12.476 18.538 18.358 1.00 20.34 346 HIS A CA 1
ATOM 2500 C C . HIS A 1 346 ? 12.569 19.294 17.041 1.00 18.67 346 HIS A C 1
ATOM 2501 O O . HIS A 1 346 ? 12.051 20.396 16.905 1.00 23.48 346 HIS A O 1
ATOM 2508 N N . ARG A 1 347 ? 13.242 18.670 16.080 1.00 25.39 347 ARG A N 1
ATOM 2509 C CA . ARG A 1 347 ? 13.392 19.167 14.721 1.00 24.52 347 ARG A CA 1
ATOM 2510 C C . ARG A 1 347 ? 13.182 17.968 13.795 1.00 19.37 347 ARG A C 1
ATOM 2511 O O . ARG A 1 347 ? 13.448 16.832 14.180 1.00 22.27 347 ARG A O 1
ATOM 2519 N N . ILE A 1 348 ? 12.691 18.218 12.591 1.00 20.65 348 ILE A N 1
ATOM 2520 C CA . ILE A 1 348 ? 12.663 17.215 11.546 1.00 18.51 348 ILE A CA 1
ATOM 2521 C C . ILE A 1 348 ? 13.547 17.780 10.454 1.00 21.15 348 ILE A C 1
ATOM 2522 O O . ILE A 1 348 ? 13.207 18.795 9.866 1.00 22.67 348 ILE A O 1
ATOM 2527 N N . VAL A 1 349 ? 14.689 17.142 10.204 1.00 21.94 349 VAL A N 1
ATOM 2528 C CA . VAL A 1 349 ? 15.786 17.794 9.495 1.00 27.34 349 VAL A CA 1
ATOM 2529 C C . VAL A 1 349 ? 16.146 17.152 8.145 1.00 30.73 349 VAL A C 1
ATOM 2530 O O . VAL A 1 349 ? 16.300 15.934 8.023 1.00 28.38 349 VAL A O 1
ATOM 2534 N N . THR A 1 350 ? 16.285 17.998 7.130 1.00 24.45 350 THR A N 1
ATOM 2535 C CA . THR A 1 350 ? 16.663 17.546 5.795 1.00 28.05 350 THR A CA 1
ATOM 2536 C C . THR A 1 350 ? 18.158 17.260 5.682 1.00 28.94 350 THR A C 1
ATOM 2537 O O . THR A 1 350 ? 18.946 17.688 6.523 1.00 26.55 350 THR A O 1
ATOM 2541 N N . GLU A 1 351 ? 18.538 16.546 4.627 1.00 36.81 351 GLU A N 1
ATOM 2542 C CA . GLU A 1 351 ? 19.930 16.183 4.369 1.00 39.07 351 GLU A CA 1
ATOM 2543 C C . GLU A 1 351 ? 20.824 17.417 4.382 1.00 40.26 351 GLU A C 1
ATOM 2544 O O . GLU A 1 351 ? 22.025 17.364 4.663 1.00 35.29 351 GLU A O 1
ATOM 2550 N N . ASP A 1 352 ? 20.152 18.527 4.113 1.00 35.02 352 ASP A N 1
ATOM 2551 C CA . ASP A 1 352 ? 20.663 19.890 4.049 1.00 40.23 352 ASP A CA 1
ATOM 2552 C C . ASP A 1 352 ? 20.829 20.632 5.368 1.00 40.94 352 ASP A C 1
ATOM 2553 O O . ASP A 1 352 ? 21.330 21.767 5.385 1.00 36.35 352 ASP A O 1
ATOM 2558 N N . GLY A 1 353 ? 20.341 20.024 6.448 1.00 46.85 353 GLY A N 1
ATOM 2559 C CA . GLY A 1 353 ? 20.289 20.672 7.743 1.00 27.77 353 GLY A CA 1
ATOM 2560 C C . GLY A 1 353 ? 19.082 21.569 7.907 1.00 26.58 353 GLY A C 1
ATOM 2561 O O . GLY A 1 353 ? 19.012 22.334 8.855 1.00 30.70 353 GLY A O 1
ATOM 2562 N N . ARG A 1 354 ? 18.127 21.489 6.989 1.00 31.07 354 ARG A N 1
ATOM 2563 C CA . ARG A 1 354 ? 16.982 22.391 7.041 1.00 31.75 354 ARG A CA 1
ATOM 2564 C C . ARG A 1 354 ? 15.787 21.752 7.724 1.00 26.47 354 ARG A C 1
ATOM 2565 O O . ARG A 1 354 ? 15.639 20.529 7.697 1.00 26.34 354 ARG A O 1
ATOM 2573 N N . ASP A 1 355 ? 14.928 22.579 8.318 1.00 30.48 355 ASP A N 1
ATOM 2574 C CA . ASP A 1 355 ? 13.654 22.102 8.866 1.00 35.18 355 ASP A CA 1
ATOM 2575 C C . ASP A 1 355 ? 12.719 21.637 7.745 1.00 37.04 355 ASP A C 1
ATOM 2576 O O . ASP A 1 355 ? 12.558 22.328 6.739 1.00 39.63 355 ASP A O 1
ATOM 2581 N N . ALA A 1 356 ? 12.112 20.467 7.914 1.00 30.04 356 ALA A N 1
ATOM 2582 C CA . ALA A 1 356 ? 11.341 19.847 6.836 1.00 38.51 356 ALA A CA 1
ATOM 2583 C C . ALA A 1 356 ? 9.899 20.357 6.768 1.00 33.48 356 ALA A C 1
ATOM 2584 O O . ALA A 1 356 ? 9.313 20.685 7.794 1.00 40.01 356 ALA A O 1
ATOM 2586 N N . ALA A 1 357 ? 9.325 20.404 5.566 1.00 34.80 357 ALA A N 1
ATOM 2587 C CA . ALA A 1 357 ? 7.913 20.775 5.405 1.00 40.14 357 ALA A CA 1
ATOM 2588 C C . ALA A 1 357 ? 6.970 19.675 5.921 1.00 39.16 357 ALA A C 1
ATOM 2589 O O . ALA A 1 357 ? 7.382 18.531 6.091 1.00 39.62 357 ALA A O 1
ATOM 2591 N N . THR A 1 358 ? 5.707 20.029 6.160 1.00 39.86 358 THR A N 1
ATOM 2592 C CA . THR A 1 358 ? 4.668 19.065 6.553 1.00 34.55 358 THR A CA 1
ATOM 2593 C C . THR A 1 358 ? 4.486 17.957 5.503 1.00 44.72 358 THR A C 1
ATOM 2594 O O . THR A 1 358 ? 4.427 18.225 4.298 1.00 41.71 358 THR A O 1
ATOM 2598 N N . GLY A 1 359 ? 4.412 16.708 5.958 1.00 36.08 359 GLY A N 1
ATOM 2599 C CA . GLY A 1 359 ? 4.333 15.583 5.046 1.00 25.14 359 GLY A CA 1
ATOM 2600 C C . GLY A 1 359 ? 5.690 15.233 4.456 1.00 33.51 359 GLY A C 1
ATOM 2601 O O . GLY A 1 359 ? 5.841 14.234 3.747 1.00 35.46 359 GLY A O 1
ATOM 2602 N N . GLU A 1 360 ? 6.697 16.049 4.734 1.00 26.17 360 GLU A N 1
ATOM 2603 C CA . GLU A 1 360 ? 8.028 15.751 4.223 1.00 33.18 360 GLU A CA 1
ATOM 2604 C C . GLU A 1 360 ? 8.853 14.967 5.246 1.00 24.89 360 GLU A C 1
ATOM 2605 O O . GLU A 1 360 ? 8.923 15.343 6.414 1.00 25.22 360 GLU A O 1
ATOM 2611 N N . PRO A 1 361 ? 9.459 13.859 4.808 1.00 24.58 361 PRO A N 1
ATOM 2612 C CA . PRO A 1 361 ? 10.326 13.019 5.644 1.00 34.21 361 PRO A CA 1
ATOM 2613 C C . PRO A 1 361 ? 11.648 13.711 5.967 1.00 33.72 361 PRO A C 1
ATOM 2614 O O . PRO A 1 361 ? 12.184 14.389 5.100 1.00 35.75 361 PRO A O 1
ATOM 2618 N N . GLY A 1 362 ? 12.159 13.543 7.180 1.00 31.59 362 GLY A N 1
ATOM 2619 C CA . GLY A 1 362 ? 13.475 14.047 7.521 1.00 30.43 362 GLY A CA 1
ATOM 2620 C C . GLY A 1 362 ? 13.984 13.351 8.763 1.00 28.54 362 GLY A C 1
ATOM 2621 O O . GLY A 1 362 ? 13.266 12.535 9.342 1.00 31.92 362 GLY A O 1
ATOM 2622 N N . GLU A 1 363 ? 15.210 13.663 9.176 1.00 23.26 363 GLU A N 1
ATOM 2623 C CA . GLU A 1 363 ? 15.767 13.096 10.403 1.00 26.74 363 GLU A CA 1
ATOM 2624 C C . GLU A 1 363 ? 15.236 13.763 11.684 1.00 25.13 363 GLU A C 1
ATOM 2625 O O . GLU A 1 363 ? 15.299 14.998 11.843 1.00 19.95 363 GLU A O 1
ATOM 2631 N N . LEU A 1 364 ? 14.743 12.944 12.614 1.00 18.61 364 LEU A N 1
ATOM 2632 C CA . LEU A 1 364 ? 14.272 13.487 13.881 1.00 19.94 364 LEU A CA 1
ATOM 2633 C C . LEU A 1 364 ? 15.442 13.786 14.807 1.00 19.65 364 LEU A C 1
ATOM 2634 O O . LEU A 1 364 ? 16.328 12.944 14.991 1.00 18.29 364 LEU A O 1
ATOM 2639 N N . TRP A 1 365 ? 15.439 15.012 15.338 1.00 20.79 365 TRP A N 1
ATOM 2640 C CA . TRP A 1 365 ? 16.380 15.484 16.350 1.00 21.45 365 TRP A CA 1
ATOM 2641 C C . TRP A 1 365 ? 15.584 15.730 17.633 1.00 25.58 365 TRP A C 1
ATOM 2642 O O . TRP A 1 365 ? 14.415 16.134 17.555 1.00 20.96 365 TRP A O 1
ATOM 2653 N N . LEU A 1 366 ? 16.197 15.476 18.795 1.00 23.12 366 LEU A N 1
ATOM 2654 C CA . LEU A 1 366 ? 15.511 15.615 20.090 1.00 19.30 366 LEU A CA 1
ATOM 2655 C C . LEU A 1 366 ? 16.359 16.340 21.159 1.00 21.27 366 LEU A C 1
ATOM 2656 O O . LEU A 1 366 ? 17.527 16.018 21.381 1.00 16.49 366 LEU A O 1
ATOM 2661 N N . ALA A 1 367 ? 15.749 17.318 21.820 1.00 20.67 367 ALA A N 1
ATOM 2662 C CA . ALA A 1 367 ? 16.394 18.028 22.917 1.00 17.10 367 ALA A CA 1
ATOM 2663 C C . ALA A 1 367 ? 15.517 17.985 24.159 1.00 16.34 367 ALA A C 1
ATOM 2664 O O . ALA A 1 367 ? 14.287 17.916 24.049 1.00 16.45 367 ALA A O 1
ATOM 2666 N N . GLY A 1 368 ? 16.137 18.065 25.336 1.00 13.79 368 GLY A N 1
ATOM 2667 C CA . GLY A 1 368 ? 15.389 18.091 26.585 1.00 12.92 368 GLY A CA 1
ATOM 2668 C C . GLY A 1 368 ? 16.070 17.348 27.731 1.00 11.38 368 GLY A C 1
ATOM 2669 O O . GLY A 1 368 ? 17.150 16.786 27.563 1.00 11.84 368 GLY A O 1
ATOM 2670 N N . PRO A 1 369 ? 15.421 17.319 28.905 1.00 14.46 369 PRO A N 1
ATOM 2671 C CA . PRO A 1 369 ? 16.010 16.719 30.115 1.00 10.50 369 PRO A CA 1
ATOM 2672 C C . PRO A 1 369 ? 16.118 15.185 30.102 1.00 14.30 369 PRO A C 1
ATOM 2673 O O . PRO A 1 369 ? 16.788 14.645 30.982 1.00 14.46 369 PRO A O 1
ATOM 2677 N N . GLN A 1 370 ? 15.489 14.497 29.147 1.00 12.50 370 GLN A N 1
ATOM 2678 C CA . GLN A 1 370 ? 15.657 13.043 29.027 1.00 12.19 370 GLN A CA 1
ATOM 2679 C C . GLN A 1 370 ? 16.841 12.645 28.144 1.00 14.21 370 GLN A C 1
ATOM 2680 O O . GLN A 1 370 ? 17.237 11.479 28.112 1.00 11.22 370 GLN A O 1
ATOM 2686 N N . VAL A 1 371 ? 17.381 13.596 27.395 1.00 12.90 371 VAL A N 1
ATOM 2687 C CA . VAL A 1 371 ? 18.512 13.281 26.537 1.00 15.48 371 VAL A CA 1
ATOM 2688 C C . VAL A 1 371 ? 19.803 13.017 27.357 1.00 11.49 371 VAL A C 1
ATOM 2689 O O . VAL A 1 371 ? 20.263 13.868 28.123 1.00 7.91 371 VAL A O 1
ATOM 2693 N N . SER A 1 372 ? 20.366 11.825 27.177 1.00 10.11 372 SER A N 1
ATOM 2694 C CA . SER A 1 372 ? 21.658 11.443 27.776 1.00 18.09 372 SER A CA 1
ATOM 2695 C C . SER A 1 372 ? 22.828 12.382 27.499 1.00 13.07 372 SER A C 1
ATOM 2696 O O . SER A 1 372 ? 22.782 13.197 26.595 1.00 15.15 372 SER A O 1
ATOM 2699 N N . GLU A 1 373 ? 23.895 12.239 28.269 1.00 18.53 373 GLU A N 1
ATOM 2700 C CA . GLU A 1 373 ? 25.047 13.113 28.119 1.00 19.80 373 GLU A CA 1
ATOM 2701 C C . GLU A 1 373 ? 26.065 12.593 27.113 1.00 18.68 373 GLU A C 1
ATOM 2702 O O . GLU A 1 373 ? 27.221 12.992 27.157 1.00 26.65 373 GLU A O 1
ATOM 2708 N N . GLY A 1 374 ? 25.646 11.702 26.222 1.00 19.52 374 GLY A N 1
ATOM 2709 C CA . GLY A 1 374 ? 26.534 11.167 25.209 1.00 24.25 374 GLY A CA 1
ATOM 2710 C C . GLY A 1 374 ? 27.032 9.769 25.531 1.00 27.25 374 GLY A C 1
ATOM 2711 O O . GLY A 1 374 ? 26.832 9.275 26.637 1.00 23.55 374 GLY A O 1
ATOM 2712 N N . TYR A 1 375 ? 27.692 9.133 24.565 1.00 26.21 375 TYR A N 1
ATOM 2713 C CA . TYR A 1 375 ? 28.182 7.779 24.751 1.00 22.88 375 TYR A CA 1
ATOM 2714 C C . TYR A 1 375 ? 29.335 7.733 25.729 1.00 26.45 375 TYR A C 1
ATOM 2715 O O . TYR A 1 375 ? 30.010 8.743 25.965 1.00 20.93 375 TYR A O 1
ATOM 2724 N N . LEU A 1 376 ? 29.529 6.549 26.306 1.00 21.34 376 LEU A N 1
ATOM 2725 C CA . LEU A 1 376 ? 30.691 6.267 27.132 1.00 28.50 376 LEU A CA 1
ATOM 2726 C C . LEU A 1 376 ? 31.890 5.886 26.251 1.00 24.64 376 LEU A C 1
ATOM 2727 O O . LEU A 1 376 ? 31.803 4.955 25.436 1.00 20.21 376 LEU A O 1
ATOM 2732 N N . ASN A 1 377 ? 32.996 6.613 26.410 1.00 26.99 377 ASN A N 1
ATOM 2733 C CA . ASN A 1 377 ? 34.240 6.290 25.711 1.00 27.91 377 ASN A CA 1
ATOM 2734 C C . ASN A 1 377 ? 34.083 6.149 24.183 1.00 29.77 377 ASN A C 1
ATOM 2735 O O . ASN A 1 377 ? 34.709 5.290 23.574 1.00 20.94 377 ASN A O 1
ATOM 2740 N N . ARG A 1 378 ? 33.202 6.956 23.589 1.00 30.84 378 ARG A N 1
ATOM 2741 C CA . ARG A 1 378 ? 33.055 7.041 22.133 1.00 28.57 378 ARG A CA 1
ATOM 2742 C C . ARG A 1 378 ? 32.996 8.519 21.799 1.00 32.08 378 ARG A C 1
ATOM 2743 O O . ARG A 1 378 ? 31.953 9.042 21.415 1.00 30.66 378 ARG A O 1
ATOM 2751 N N . PRO A 1 379 ? 34.126 9.210 21.968 1.00 41.89 379 PRO A N 1
ATOM 2752 C CA . PRO A 1 379 ? 34.073 10.676 21.977 1.00 37.42 379 PRO A CA 1
ATOM 2753 C C . PRO A 1 379 ? 33.711 11.281 20.622 1.00 35.69 379 PRO A C 1
ATOM 2754 O O . PRO A 1 379 ? 33.081 12.340 20.593 1.00 38.88 379 PRO A O 1
ATOM 2758 N N . GLU A 1 380 ? 34.094 10.623 19.531 1.00 31.49 380 GLU A N 1
ATOM 2759 C CA . GLU A 1 380 ? 33.818 11.141 18.193 1.00 36.76 380 GLU A CA 1
ATOM 2760 C C . GLU A 1 380 ? 32.383 10.890 17.764 1.00 32.00 380 GLU A C 1
ATOM 2761 O O . GLU A 1 380 ? 31.767 11.743 17.131 1.00 29.51 380 GLU A O 1
ATOM 2767 N N . LEU A 1 381 ? 31.849 9.725 18.111 1.00 38.86 381 LEU A N 1
ATOM 2768 C CA . LEU A 1 381 ? 30.435 9.463 17.868 1.00 31.07 381 LEU A CA 1
ATOM 2769 C C . LEU A 1 381 ? 29.549 10.429 18.652 1.00 30.28 381 LEU A C 1
ATOM 2770 O O . LEU A 1 381 ? 28.526 10.903 18.146 1.00 31.43 381 LEU A O 1
ATOM 2775 N N . THR A 1 382 ? 29.951 10.742 19.876 1.00 23.63 382 THR A N 1
ATOM 2776 C CA . THR A 1 382 ? 29.176 11.677 20.681 1.00 30.92 382 THR A CA 1
ATOM 2777 C C . THR A 1 382 ? 29.147 13.031 20.002 1.00 24.95 382 THR A C 1
ATOM 2778 O O . THR A 1 382 ? 28.097 13.654 19.874 1.00 26.63 382 THR A O 1
ATOM 2782 N N . ALA A 1 383 ? 30.324 13.465 19.568 1.00 22.93 383 ALA A N 1
ATOM 2783 C CA . ALA A 1 383 ? 30.484 14.701 18.817 1.00 32.59 383 ALA A CA 1
ATOM 2784 C C . ALA A 1 383 ? 29.503 14.800 17.656 1.00 21.15 383 ALA A C 1
ATOM 2785 O O . ALA A 1 383 ? 28.938 15.856 17.426 1.00 25.76 383 ALA A O 1
ATOM 2787 N N . GLU A 1 384 ? 29.304 13.699 16.935 1.00 22.07 384 GLU A N 1
ATOM 2788 C CA . GLU A 1 384 ? 28.441 13.692 15.758 1.00 24.34 384 GLU A CA 1
ATOM 2789 C C . GLU A 1 384 ? 26.947 13.701 16.038 1.00 31.61 384 GLU A C 1
ATOM 2790 O O . GLU A 1 384 ? 26.193 14.382 15.341 1.00 37.31 384 GLU A O 1
ATOM 2796 N N . ARG A 1 385 ? 26.519 12.933 17.036 1.00 26.42 385 ARG A N 1
ATOM 2797 C CA . ARG A 1 385 ? 25.099 12.675 17.245 1.00 21.77 385 ARG A CA 1
ATOM 2798 C C . ARG A 1 385 ? 24.450 13.530 18.334 1.00 19.56 385 ARG A C 1
ATOM 2799 O O . ARG A 1 385 ? 23.228 13.581 18.440 1.00 19.60 385 ARG A O 1
ATOM 2807 N N . PHE A 1 386 ? 25.273 14.189 19.140 1.00 23.04 386 PHE A N 1
ATOM 2808 C CA . PHE A 1 386 ? 24.798 15.148 20.139 1.00 26.73 386 PHE A CA 1
ATOM 2809 C C . PHE A 1 386 ? 25.405 16.506 19.814 1.00 26.19 386 PHE A C 1
ATOM 2810 O O . PHE A 1 386 ? 26.606 16.700 20.042 1.00 28.79 386 PHE A O 1
ATOM 2818 N N . THR A 1 387 ? 24.599 17.433 19.294 1.00 24.89 387 THR A N 1
ATOM 2819 C CA . THR A 1 387 ? 25.099 18.731 18.830 1.00 28.76 387 THR A CA 1
ATOM 2820 C C . THR A 1 387 ? 24.405 19.915 19.506 1.00 32.16 387 THR A C 1
ATOM 2821 O O . THR A 1 387 ? 23.233 19.827 19.880 1.00 33.84 387 THR A O 1
ATOM 2825 N N . THR A 1 388 ? 25.147 21.010 19.670 1.00 35.47 388 THR A N 1
ATOM 2826 C CA . THR A 1 388 ? 24.607 22.290 20.144 1.00 33.78 388 THR A CA 1
ATOM 2827 C C . THR A 1 388 ? 24.972 23.367 19.128 1.00 43.94 388 THR A C 1
ATOM 2828 O O . THR A 1 388 ? 26.136 23.470 18.718 1.00 35.46 388 THR A O 1
ATOM 2832 N N . GLY A 1 389 ? 23.996 24.170 18.719 1.00 40.30 389 GLY A N 1
ATOM 2833 C CA . GLY A 1 389 ? 24.288 25.297 17.846 1.00 49.75 389 GLY A CA 1
ATOM 2834 C C . GLY A 1 389 ? 25.249 26.295 18.485 1.00 51.48 389 GLY A C 1
ATOM 2835 O O . GLY A 1 389 ? 25.764 26.063 19.576 1.00 43.46 389 GLY A O 1
ATOM 2836 N N . PRO A 1 390 ? 25.516 27.413 17.800 1.00 58.45 390 PRO A N 1
ATOM 2837 C CA . PRO A 1 390 ? 26.408 28.421 18.377 1.00 52.63 390 PRO A CA 1
ATOM 2838 C C . PRO A 1 390 ? 25.688 29.683 18.875 1.00 48.70 390 PRO A C 1
ATOM 2839 O O . PRO A 1 390 ? 25.906 30.079 20.023 1.00 45.70 390 PRO A O 1
ATOM 2843 N N . PRO A 1 398 ? 20.972 27.790 22.653 1.00 45.09 398 PRO A N 1
ATOM 2844 C CA . PRO A 1 398 ? 20.547 26.748 21.707 1.00 39.10 398 PRO A CA 1
ATOM 2845 C C . PRO A 1 398 ? 20.371 25.376 22.371 1.00 38.42 398 PRO A C 1
ATOM 2846 O O . PRO A 1 398 ? 21.120 25.025 23.286 1.00 28.51 398 PRO A O 1
ATOM 2850 N N . PRO A 1 399 ? 19.382 24.594 21.914 1.00 45.00 399 PRO A N 1
ATOM 2851 C CA . PRO A 1 399 ? 19.229 23.301 22.580 1.00 35.07 399 PRO A CA 1
ATOM 2852 C C . PRO A 1 399 ? 20.335 22.330 22.182 1.00 33.00 399 PRO A C 1
ATOM 2853 O O . PRO A 1 399 ? 20.992 22.522 21.153 1.00 29.62 399 PRO A O 1
ATOM 2857 N N . ARG A 1 400 ? 20.537 21.312 23.010 1.00 30.28 400 ARG A N 1
ATOM 2858 C C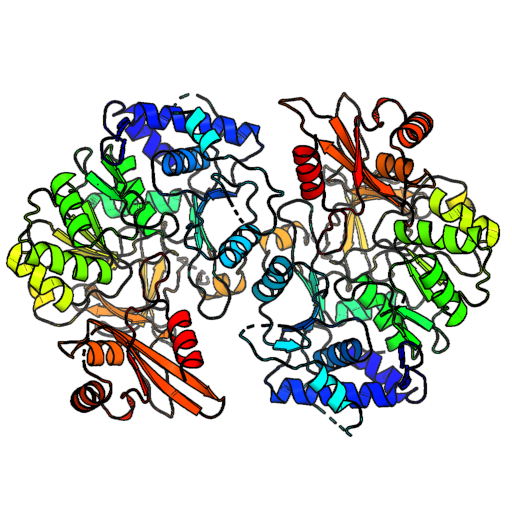A . ARG A 1 400 ? 21.443 20.214 22.705 1.00 30.18 400 ARG A CA 1
ATOM 2859 C C . ARG A 1 400 ? 20.606 19.097 22.062 1.00 34.21 400 ARG A C 1
ATOM 2860 O O . ARG A 1 400 ? 19.720 18.537 22.715 1.00 32.41 400 ARG A O 1
ATOM 2868 N N . TYR A 1 401 ? 20.854 18.797 20.790 1.00 23.26 401 TYR A N 1
ATOM 2869 C CA . TYR A 1 401 ? 19.997 17.881 20.042 1.00 22.74 401 TYR A CA 1
ATOM 2870 C C . TYR A 1 401 ? 20.653 16.506 19.904 1.00 23.05 401 TYR A C 1
ATOM 2871 O O . TYR A 1 401 ? 21.830 16.429 19.584 1.00 23.18 401 TYR A O 1
ATOM 2880 N N . TYR A 1 402 ? 19.901 15.429 20.127 1.00 21.02 402 TYR A N 1
ATOM 2881 C CA . TYR A 1 402 ? 20.375 14.098 19.748 1.00 19.50 402 TYR A CA 1
ATOM 2882 C C . TYR A 1 402 ? 19.799 13.710 18.393 1.00 20.34 402 TYR A C 1
ATOM 2883 O O . TYR A 1 402 ? 18.579 13.781 18.154 1.00 19.31 402 TYR A O 1
ATOM 2892 N N . HIS A 1 403 ? 20.683 13.286 17.509 1.00 16.98 403 HIS A N 1
ATOM 2893 C CA . HIS A 1 403 ? 20.270 12.908 16.176 1.00 18.03 403 HIS A CA 1
ATOM 2894 C C . HIS A 1 403 ? 19.905 11.432 16.201 1.00 19.26 403 HIS A C 1
ATOM 2895 O O . HIS A 1 403 ? 20.760 10.580 16.402 1.00 17.92 403 HIS A O 1
ATOM 2902 N N . SER A 1 404 ? 18.626 11.136 16.012 1.00 22.37 404 SER A N 1
ATOM 2903 C CA . SER A 1 404 ? 18.125 9.782 16.187 1.00 21.62 404 SER A CA 1
ATOM 2904 C C . SER A 1 404 ? 18.565 8.852 15.061 1.00 22.86 404 SER A C 1
ATOM 2905 O O . SER A 1 404 ? 18.647 7.632 15.237 1.00 22.87 404 SER A O 1
ATOM 2908 N N . GLY A 1 405 ? 18.815 9.432 13.893 1.00 22.74 405 GLY A N 1
ATOM 2909 C CA . GLY A 1 405 ? 19.079 8.646 12.700 1.00 20.81 405 GLY A CA 1
ATOM 2910 C C . GLY A 1 405 ? 17.811 7.975 12.199 1.00 24.54 405 GLY A C 1
ATOM 2911 O O . GLY A 1 405 ? 17.865 6.981 11.467 1.00 20.72 405 GLY A O 1
ATOM 2912 N N . ASP A 1 406 ? 16.665 8.504 12.624 1.00 23.90 406 ASP A N 1
ATOM 2913 C CA . ASP A 1 406 ? 15.363 7.970 12.222 1.00 24.08 406 ASP A CA 1
ATOM 2914 C C . ASP A 1 406 ? 14.644 8.967 11.330 1.00 19.78 406 ASP A C 1
ATOM 2915 O O . ASP A 1 406 ? 14.684 10.172 11.586 1.00 21.44 406 ASP A O 1
ATOM 2920 N N . LEU A 1 407 ? 13.987 8.466 10.292 1.00 24.77 407 LEU A N 1
ATOM 2921 C CA . LEU A 1 407 ? 13.195 9.310 9.392 1.00 27.20 407 LEU A CA 1
ATOM 2922 C C . LEU A 1 407 ? 11.719 9.358 9.798 1.00 25.95 407 LEU A C 1
ATOM 2923 O O . LEU A 1 407 ? 11.074 8.312 9.938 1.00 30.14 407 LEU A O 1
ATOM 2928 N N . VAL A 1 408 ? 11.201 10.572 9.985 1.00 27.38 408 VAL A N 1
ATOM 2929 C CA . VAL A 1 408 ? 9.790 10.815 10.288 1.00 25.12 408 VAL A CA 1
ATOM 2930 C C . VAL A 1 408 ? 9.212 11.977 9.458 1.00 32.03 408 VAL A C 1
ATOM 2931 O O . VAL A 1 408 ? 9.961 12.745 8.834 1.00 24.11 408 VAL A O 1
ATOM 2935 N N . SER A 1 409 ? 7.880 12.104 9.466 1.00 28.98 409 SER A N 1
ATOM 2936 C CA . SER A 1 409 ? 7.194 13.276 8.898 1.00 30.80 409 SER A CA 1
ATOM 2937 C C . SER A 1 409 ? 6.181 13.838 9.880 1.00 27.36 409 SER A C 1
ATOM 2938 O O . SER A 1 409 ? 5.604 13.098 10.675 1.00 32.97 409 SER A O 1
ATOM 2941 N N . ARG A 1 410 ? 5.987 15.150 9.843 1.00 32.02 410 ARG A N 1
ATOM 2942 C CA . ARG A 1 410 ? 4.890 15.761 10.574 1.00 39.64 410 ARG A CA 1
ATOM 2943 C C . ARG A 1 410 ? 3.664 15.796 9.660 1.00 41.84 410 ARG A C 1
ATOM 2944 O O . ARG A 1 410 ? 3.667 16.531 8.663 1.00 43.19 410 ARG A O 1
ATOM 2952 N N . ARG A 1 411 ? 2.648 14.988 9.982 1.00 37.42 411 ARG A N 1
ATOM 2953 C CA . ARG A 1 411 ? 1.380 14.953 9.243 1.00 41.36 411 ARG A CA 1
ATOM 2954 C C . ARG A 1 411 ? 0.542 16.144 9.685 1.00 39.30 411 ARG A C 1
ATOM 2955 O O . ARG A 1 411 ? 0.748 16.667 10.783 1.00 33.77 411 ARG A O 1
ATOM 2963 N N . ALA A 1 412 ? -0.391 16.570 8.836 1.00 45.54 412 ALA A N 1
ATOM 2964 C CA . ALA A 1 412 ? -1.366 17.593 9.216 1.00 41.64 412 ALA A CA 1
ATOM 2965 C C . ALA A 1 412 ? -2.059 17.163 10.491 1.00 43.32 412 ALA A C 1
ATOM 2966 O O . ALA A 1 412 ? -2.569 16.045 10.575 1.00 46.86 412 ALA A O 1
ATOM 2968 N N . GLY A 1 413 ? -2.069 18.043 11.486 1.00 37.51 413 GLY A N 1
ATOM 2969 C CA . GLY A 1 413 ? -2.609 17.697 12.780 1.00 37.82 413 GLY A CA 1
ATOM 2970 C C . GLY A 1 413 ? -1.500 17.651 13.806 1.00 47.80 413 GLY A C 1
ATOM 2971 O O . GLY A 1 413 ? -1.759 17.641 15.014 1.00 54.82 413 GLY A O 1
ATOM 2972 N N . GLY A 1 414 ? -0.260 17.608 13.327 1.00 42.55 414 GLY A N 1
ATOM 2973 C CA . GLY A 1 414 ? 0.888 17.703 14.208 1.00 36.84 414 GLY A CA 1
ATOM 2974 C C . GLY A 1 414 ? 1.483 16.392 14.711 1.00 45.26 414 GLY A C 1
ATOM 2975 O O . GLY A 1 414 ? 2.473 16.418 15.458 1.00 42.91 414 GLY A O 1
ATOM 2976 N N . ASP A 1 415 ? 0.899 15.255 14.318 1.00 42.92 415 ASP A N 1
ATOM 2977 C CA . ASP A 1 415 ? 1.431 13.938 14.709 1.00 34.00 415 ASP A CA 1
ATOM 2978 C C . ASP A 1 415 ? 2.647 13.531 13.906 1.00 35.57 415 ASP A C 1
ATOM 2979 O O . ASP A 1 415 ? 2.736 13.813 12.712 1.00 32.27 415 ASP A O 1
ATOM 2984 N N . LEU A 1 416 ? 3.574 12.836 14.552 1.00 27.76 416 LEU A N 1
ATOM 2985 C CA . LEU A 1 416 ? 4.676 12.255 13.810 1.00 28.38 416 LEU A CA 1
ATOM 2986 C C . LEU A 1 416 ? 4.295 10.880 13.270 1.00 22.24 416 LEU A C 1
ATOM 2987 O O . LEU A 1 416 ? 3.626 10.097 13.936 1.00 24.80 416 LEU A O 1
ATOM 2992 N N . VAL A 1 417 ? 4.688 10.625 12.033 1.00 23.48 417 VAL A N 1
ATOM 2993 C CA . VAL A 1 417 ? 4.555 9.320 11.423 1.00 19.08 417 VAL A CA 1
ATOM 2994 C C . VAL A 1 417 ? 5.968 8.805 11.166 1.00 23.24 417 VAL A C 1
ATOM 2995 O O . VAL A 1 417 ? 6.809 9.536 10.646 1.00 23.58 417 VAL A O 1
ATOM 2999 N N . TYR A 1 418 ? 6.235 7.559 11.547 1.00 24.22 418 TYR A N 1
ATOM 3000 C CA . TYR A 1 418 ? 7.578 7.011 11.453 1.00 26.70 41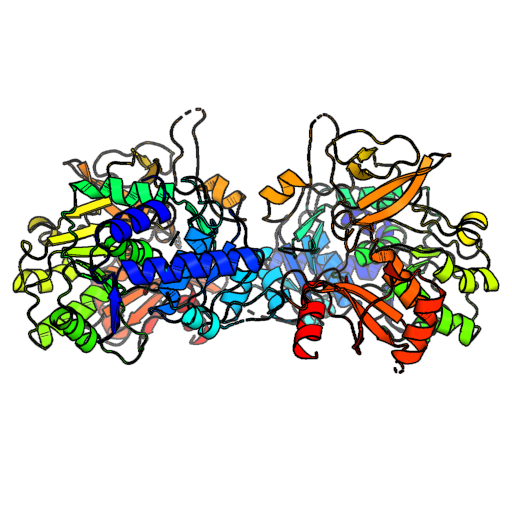8 TYR A CA 1
ATOM 3001 C C . TYR A 1 418 ? 7.790 6.392 10.076 1.00 27.68 418 TYR A C 1
ATOM 3002 O O . TYR A 1 418 ? 6.987 5.564 9.632 1.00 25.70 418 TYR A O 1
ATOM 3011 N N . GLN A 1 419 ? 8.885 6.773 9.414 1.00 29.69 419 GLN A N 1
ATOM 3012 C CA . GLN A 1 419 ? 9.161 6.277 8.062 1.00 28.78 419 GLN A CA 1
ATOM 3013 C C . GLN A 1 419 ? 10.176 5.136 8.040 1.00 37.40 419 GLN A C 1
ATOM 3014 O O . GLN A 1 419 ? 9.916 4.083 7.438 1.00 38.06 419 GLN A O 1
ATOM 3020 N N . GLY A 1 420 ? 11.322 5.336 8.692 1.00 32.31 420 GLY A N 1
ATOM 3021 C CA . GLY A 1 420 ? 12.319 4.286 8.812 1.00 22.32 420 GLY A CA 1
ATOM 3022 C C . GLY A 1 420 ? 13.698 4.808 9.184 1.00 26.38 420 GLY A C 1
ATOM 3023 O O . GLY A 1 420 ? 13.882 6.009 9.384 1.00 26.73 420 GLY A O 1
ATOM 3024 N N . ARG A 1 421 ? 14.670 3.907 9.271 1.00 23.97 421 ARG A N 1
ATOM 3025 C CA . ARG A 1 421 ? 16.033 4.277 9.623 1.00 28.91 421 ARG A CA 1
ATOM 3026 C C . ARG A 1 421 ? 16.863 4.743 8.433 1.00 25.12 421 ARG A C 1
ATOM 3027 O O . ARG A 1 421 ? 16.901 4.067 7.412 1.00 30.32 421 ARG A O 1
ATOM 3035 N N . ALA A 1 422 ? 17.548 5.876 8.574 1.00 30.22 422 ALA A N 1
ATOM 3036 C CA . ALA A 1 422 ? 18.485 6.343 7.541 1.00 33.30 422 ALA A CA 1
ATOM 3037 C C . ALA A 1 422 ? 19.526 5.261 7.213 1.00 31.70 422 ALA A C 1
ATOM 3038 O O . ALA A 1 422 ? 19.926 5.117 6.060 1.00 25.80 422 ALA A O 1
ATOM 3040 N N . ASP A 1 423 ? 19.933 4.507 8.238 1.00 33.11 423 ASP A N 1
ATOM 3041 C CA . ASP A 1 423 ? 20.721 3.276 8.104 1.00 29.65 423 ASP A CA 1
ATOM 3042 C C . ASP A 1 423 ? 20.225 2.372 6.961 1.00 27.22 423 ASP A C 1
ATOM 3043 O O . ASP A 1 423 ? 21.017 1.779 6.239 1.00 27.57 423 ASP A O 1
ATOM 3048 N N . LEU A 1 424 ? 18.911 2.262 6.808 1.00 25.11 424 LEU A N 1
ATOM 3049 C CA . LEU A 1 424 ? 18.322 1.242 5.938 1.00 34.39 424 LEU A CA 1
ATOM 3050 C C . LEU A 1 424 ? 17.834 1.827 4.617 1.00 22.76 424 LEU A C 1
ATOM 3051 O O . LEU A 1 424 ? 17.365 1.117 3.738 1.00 24.13 424 LEU A O 1
ATOM 3056 N N . GLN A 1 425 ? 17.952 3.134 4.488 1.00 25.17 425 GLN A N 1
ATOM 3057 C CA . GLN A 1 425 ? 17.761 3.778 3.207 1.00 29.94 425 GLN A CA 1
ATOM 3058 C C . GLN A 1 425 ? 19.143 3.813 2.537 1.00 32.08 425 GLN A C 1
ATOM 3059 O O . GLN A 1 425 ? 19.950 4.699 2.810 1.00 30.40 425 GLN A O 1
ATOM 3065 N N . VAL A 1 426 ? 19.412 2.807 1.699 1.00 30.00 426 VAL A N 1
ATOM 3066 C CA . VAL A 1 426 ? 20.719 2.593 1.069 1.00 33.94 426 VAL A CA 1
ATOM 3067 C C . VAL A 1 426 ? 20.651 2.732 -0.458 1.00 35.69 426 VAL A C 1
ATOM 3068 O O . VAL A 1 426 ? 19.561 2.708 -1.045 1.00 36.09 426 VAL A O 1
ATOM 3072 N N . LYS A 1 427 ? 21.806 2.876 -1.106 1.00 32.15 427 LYS A N 1
ATOM 3073 C CA . LYS A 1 427 ? 21.827 2.917 -2.568 1.00 43.83 427 LYS A CA 1
ATOM 3074 C C . LYS A 1 427 ? 22.696 1.815 -3.169 1.00 42.60 427 LYS A C 1
ATOM 3075 O O . LYS A 1 427 ? 23.736 1.449 -2.618 1.00 44.49 427 LYS A O 1
ATOM 3081 N N . LEU A 1 428 ? 22.215 1.274 -4.288 1.00 38.77 428 LEU A N 1
ATOM 3082 C CA . LEU A 1 428 ? 22.793 0.105 -4.944 1.00 42.39 428 LEU A CA 1
ATOM 3083 C C . LEU A 1 428 ? 22.653 0.232 -6.454 1.00 48.54 428 LEU A C 1
ATOM 3084 O O . LEU A 1 428 ? 21.529 0.286 -6.969 1.00 46.82 428 LEU A O 1
ATOM 3089 N N . ARG A 1 429 ? 23.790 0.267 -7.151 1.00 47.05 429 ARG A N 1
ATOM 3090 C CA . ARG A 1 429 ? 23.836 0.372 -8.610 1.00 48.18 429 ARG A CA 1
ATOM 3091 C C . ARG A 1 429 ? 22.853 1.413 -9.177 1.00 53.36 429 ARG A C 1
ATOM 3092 O O . ARG A 1 429 ? 22.028 1.091 -10.037 1.00 52.93 429 ARG A O 1
ATOM 3100 N N . GLY A 1 430 ? 22.929 2.650 -8.685 1.00 51.50 430 GLY A N 1
ATOM 3101 C CA . GLY A 1 430 ? 22.135 3.742 -9.240 1.00 49.67 430 GLY A CA 1
ATOM 3102 C C . GLY A 1 430 ? 20.734 3.958 -8.667 1.00 52.00 430 GLY A C 1
ATOM 3103 O O . GLY A 1 430 ? 20.094 4.974 -8.939 1.00 56.63 430 GLY A O 1
ATOM 3104 N N . HIS A 1 431 ? 20.256 3.000 -7.876 1.00 55.07 431 HIS A N 1
ATOM 3105 C CA . HIS A 1 431 ? 18.947 3.100 -7.244 1.00 47.47 431 HIS A CA 1
ATOM 3106 C C . HIS A 1 431 ? 19.025 3.266 -5.739 1.00 47.15 431 HIS A C 1
ATOM 3107 O O . HIS A 1 431 ? 19.940 2.767 -5.092 1.00 37.07 431 HIS A O 1
ATOM 3114 N N . ARG A 1 432 ? 18.026 3.947 -5.179 1.00 45.46 432 ARG A N 1
ATOM 3115 C CA A ARG A 1 432 ? 17.853 4.074 -3.723 0.50 47.41 432 ARG A CA 1
ATOM 3116 C CA B ARG A 1 432 ? 17.923 4.013 -3.725 0.50 44.39 432 ARG A CA 1
ATOM 3117 C C . ARG A 1 432 ? 16.852 3.045 -3.220 1.00 43.58 432 ARG A C 1
ATOM 3118 O O . ARG A 1 432 ? 15.741 2.955 -3.755 1.00 34.29 432 ARG A O 1
ATOM 3133 N N . ILE A 1 433 ? 17.247 2.263 -2.219 1.00 42.25 433 ILE A N 1
ATOM 3134 C CA . ILE A 1 433 ? 16.397 1.209 -1.707 1.00 40.23 433 ILE A CA 1
ATOM 3135 C C . ILE A 1 433 ? 16.055 1.424 -0.242 1.00 32.51 433 ILE A C 1
ATOM 3136 O O . ILE A 1 433 ? 16.939 1.603 0.608 1.00 26.82 433 ILE A O 1
ATOM 3141 N N . GLU A 1 434 ? 14.755 1.422 0.022 1.00 28.28 434 GLU A N 1
ATOM 3142 C CA . GLU A 1 434 ? 14.228 1.304 1.367 1.00 33.85 434 GLU A CA 1
ATOM 3143 C C . GLU A 1 434 ? 14.213 -0.161 1.770 1.00 32.83 434 GLU A C 1
ATOM 3144 O O . GLU A 1 434 ? 13.257 -0.864 1.438 1.00 34.35 434 GLU A O 1
ATOM 3150 N N . LEU A 1 435 ? 15.260 -0.624 2.456 1.00 23.22 435 LEU A N 1
ATOM 3151 C CA . LEU A 1 435 ? 15.361 -2.032 2.842 1.00 25.71 435 LEU A CA 1
ATOM 3152 C C . LEU A 1 435 ? 14.101 -2.450 3.610 1.00 24.35 435 LEU A C 1
ATOM 3153 O O . LEU A 1 435 ? 13.572 -3.550 3.432 1.00 24.87 435 LEU A O 1
ATOM 3158 N N . SER A 1 436 ? 13.603 -1.541 4.436 1.00 25.04 436 SER A N 1
ATOM 3159 C CA . SER A 1 436 ? 12.421 -1.793 5.243 1.00 24.75 436 SER A CA 1
ATOM 3160 C C . SER A 1 436 ? 11.131 -2.000 4.426 1.00 19.31 436 SER A C 1
ATOM 3161 O O . SER A 1 436 ? 10.261 -2.752 4.844 1.00 20.87 436 SER A O 1
ATOM 3164 N N . ASP A 1 437 ? 11.014 -1.340 3.277 1.00 22.31 437 ASP A N 1
ATOM 3165 C CA . ASP A 1 437 ? 9.898 -1.583 2.339 1.00 21.65 437 ASP A CA 1
ATOM 3166 C C . ASP A 1 437 ? 9.937 -2.959 1.676 1.00 23.11 437 ASP A C 1
ATOM 3167 O O . ASP A 1 437 ? 8.891 -3.583 1.444 1.00 28.07 437 ASP A O 1
ATOM 3172 N N . VAL A 1 438 ? 11.137 -3.423 1.342 1.00 22.76 438 VAL A N 1
ATOM 3173 C CA . VAL A 1 438 ? 11.301 -4.766 0.782 1.00 26.08 438 VAL A CA 1
ATOM 3174 C C . VAL A 1 438 ? 10.846 -5.792 1.795 1.00 26.32 438 VAL A C 1
ATOM 3175 O O . VAL A 1 438 ? 10.181 -6.786 1.467 1.00 27.07 438 VAL A O 1
ATOM 3179 N N . GLU A 1 439 ? 11.239 -5.526 3.033 1.00 18.15 439 GLU A N 1
ATOM 3180 C CA . GLU A 1 439 ? 10.972 -6.408 4.144 1.00 26.02 439 GLU A CA 1
ATOM 3181 C C . GLU A 1 439 ? 9.462 -6.564 4.264 1.00 21.18 439 GLU A C 1
ATOM 3182 O O . GLU A 1 439 ? 8.954 -7.679 4.297 1.00 25.92 439 GLU A O 1
ATOM 3188 N N . ALA A 1 440 ? 8.753 -5.441 4.318 1.00 17.94 440 ALA A N 1
ATOM 3189 C CA . ALA A 1 440 ? 7.300 -5.465 4.438 1.00 25.68 440 ALA A CA 1
ATOM 3190 C C . ALA A 1 440 ? 6.677 -6.178 3.250 1.00 22.11 440 ALA A C 1
ATOM 3191 O O . ALA A 1 440 ? 5.730 -6.942 3.420 1.00 27.53 440 ALA A O 1
ATOM 3193 N N . ALA A 1 441 ? 7.213 -5.942 2.056 1.00 18.30 441 ALA A N 1
ATOM 3194 C CA . ALA A 1 441 ? 6.703 -6.616 0.866 1.00 24.05 441 ALA A CA 1
ATOM 3195 C C . ALA A 1 441 ? 6.872 -8.136 0.975 1.00 25.19 441 ALA A C 1
ATOM 3196 O O . ALA A 1 441 ? 5.998 -8.890 0.543 1.00 23.58 441 ALA A O 1
ATOM 3198 N N . VAL A 1 442 ? 7.992 -8.591 1.525 1.00 20.02 442 VAL A N 1
ATOM 3199 C CA . VAL A 1 442 ? 8.169 -10.014 1.734 1.00 20.69 442 VAL A CA 1
ATOM 3200 C C . VAL A 1 442 ? 7.177 -10.498 2.800 1.00 27.13 442 VAL A C 1
ATOM 3201 O O . VAL A 1 442 ? 6.513 -11.515 2.618 1.00 28.78 442 VAL A O 1
ATOM 3205 N N . ARG A 1 443 ? 7.036 -9.743 3.885 1.00 24.44 443 ARG A N 1
ATOM 3206 C CA . ARG A 1 443 ? 6.074 -10.077 4.940 1.00 28.61 443 ARG A CA 1
ATOM 3207 C C . ARG A 1 443 ? 4.610 -10.175 4.455 1.00 27.66 443 ARG A C 1
ATOM 3208 O O . ARG A 1 443 ? 3.791 -10.879 5.047 1.00 19.74 443 ARG A O 1
ATOM 3216 N N . THR A 1 444 ? 4.305 -9.474 3.371 1.00 23.81 444 THR A N 1
ATOM 3217 C CA . THR A 1 444 ? 2.987 -9.516 2.729 1.00 26.51 444 THR A CA 1
ATOM 3218 C C . THR A 1 444 ? 2.578 -10.942 2.337 1.00 26.86 444 THR A C 1
ATOM 3219 O O . THR A 1 444 ? 1.399 -11.238 2.184 1.00 25.50 444 THR A O 1
ATOM 3223 N N . HIS A 1 445 ? 3.539 -11.852 2.246 1.00 23.01 445 HIS A N 1
ATOM 3224 C CA . HIS A 1 445 ? 3.191 -13.249 1.973 1.00 33.82 445 HIS A CA 1
ATOM 3225 C C . HIS A 1 445 ? 2.578 -13.941 3.196 1.00 26.17 445 HIS A C 1
ATOM 3226 O O . HIS A 1 445 ? 3.228 -14.077 4.221 1.00 25.87 445 HIS A O 1
ATOM 3233 N N . PRO A 1 446 ? 1.350 -14.451 3.053 1.00 27.20 446 PRO A N 1
ATOM 3234 C CA . PRO A 1 446 ? 0.564 -14.960 4.194 1.00 26.38 446 PRO A CA 1
ATOM 3235 C C . PRO A 1 446 ? 1.283 -15.964 5.114 1.00 31.14 446 PRO A C 1
ATOM 3236 O O . PRO A 1 446 ? 1.053 -15.954 6.324 1.00 34.73 446 PRO A O 1
ATOM 3240 N N . ALA A 1 447 ? 2.148 -16.799 4.551 1.00 39.50 447 ALA A N 1
ATOM 3241 C CA . ALA A 1 447 ? 2.844 -17.827 5.320 1.00 33.46 447 ALA A CA 1
ATOM 3242 C C . ALA A 1 447 ? 4.211 -17.353 5.858 1.00 39.10 447 ALA A C 1
ATOM 3243 O O . ALA A 1 447 ? 4.980 -18.149 6.434 1.00 33.30 447 ALA A O 1
ATOM 3245 N N . VAL A 1 448 ? 4.504 -16.069 5.674 1.00 23.78 448 VAL A N 1
ATOM 3246 C CA . VAL A 1 448 ? 5.734 -15.494 6.181 1.00 30.35 448 VAL A CA 1
ATOM 3247 C C . VAL A 1 448 ? 5.510 -14.647 7.425 1.00 34.97 448 VAL A C 1
ATOM 3248 O O . VAL A 1 448 ? 4.843 -13.616 7.349 1.00 30.57 448 VAL A O 1
ATOM 3252 N N . VAL A 1 449 ? 6.078 -15.065 8.557 1.00 35.97 449 VAL A N 1
ATOM 3253 C CA . VAL A 1 449 ? 6.073 -14.231 9.762 1.00 33.34 449 VAL A CA 1
ATOM 3254 C C . VAL A 1 449 ? 7.011 -13.029 9.630 1.00 26.84 449 VAL A C 1
ATOM 3255 O O . VAL A 1 449 ? 6.563 -11.891 9.684 1.00 36.10 449 VAL A O 1
ATOM 3259 N N . ASP A 1 450 ? 8.306 -13.273 9.458 1.00 21.28 450 ASP A N 1
ATOM 3260 C CA . ASP A 1 450 ? 9.274 -12.184 9.551 1.00 20.76 450 ASP A CA 1
ATOM 3261 C C . ASP A 1 450 ? 10.325 -12.198 8.454 1.00 21.60 450 ASP A C 1
ATOM 3262 O O . ASP A 1 450 ? 10.671 -13.255 7.927 1.00 25.60 450 ASP A O 1
ATOM 3267 N N . ALA A 1 451 ? 10.860 -11.024 8.136 1.00 29.30 451 ALA A N 1
ATOM 3268 C CA . ALA A 1 451 ? 11.895 -10.910 7.112 1.00 28.21 451 ALA A CA 1
ATOM 3269 C C . ALA A 1 451 ? 12.985 -9.889 7.471 1.00 21.24 451 ALA A C 1
ATOM 3270 O O . ALA A 1 451 ? 12.708 -8.870 8.085 1.00 21.52 451 ALA A O 1
ATOM 3272 N N . VAL A 1 452 ? 14.222 -10.174 7.069 1.00 25.64 452 VAL A N 1
ATOM 3273 C CA . VAL A 1 452 ? 15.331 -9.222 7.155 1.00 17.47 452 VAL A CA 1
ATOM 3274 C C . VAL A 1 452 ? 15.954 -9.080 5.770 1.00 17.41 452 VAL A C 1
ATOM 3275 O O . VAL A 1 452 ? 16.392 -10.074 5.184 1.00 18.84 452 VAL A O 1
ATOM 3279 N N . VAL A 1 453 ? 15.976 -7.862 5.239 1.00 16.07 453 VAL A N 1
ATOM 3280 C CA . VAL A 1 453 ? 16.506 -7.644 3.903 1.00 17.43 453 VAL A CA 1
ATOM 3281 C C . VAL A 1 453 ? 17.709 -6.722 3.993 1.00 17.08 453 VAL A C 1
ATOM 3282 O O . VAL A 1 453 ? 17.628 -5.668 4.628 1.00 17.46 453 VAL A O 1
ATOM 3286 N N . TRP A 1 454 ? 18.828 -7.107 3.385 1.00 14.04 454 TRP A N 1
ATOM 3287 C CA . TRP A 1 454 ? 19.999 -6.223 3.385 1.00 27.60 454 TRP A CA 1
ATOM 3288 C C . TRP A 1 454 ? 20.849 -6.319 2.113 1.00 18.31 454 TRP A C 1
ATOM 3289 O O . TRP A 1 454 ? 20.666 -7.213 1.295 1.00 17.63 454 TRP A O 1
ATOM 3300 N N . VAL A 1 455 ? 21.750 -5.364 1.941 1.00 15.08 455 VAL A N 1
ATOM 3301 C CA . VAL A 1 455 ? 22.764 -5.474 0.905 1.00 26.76 455 VAL A CA 1
ATOM 3302 C C . VAL A 1 455 ? 23.907 -6.336 1.439 1.00 19.55 455 VAL A C 1
ATOM 3303 O O . VAL A 1 455 ? 24.455 -6.075 2.492 1.00 20.92 455 VAL A O 1
ATOM 3307 N N . HIS A 1 456 ? 24.232 -7.403 0.733 1.00 19.79 456 HIS A N 1
ATOM 3308 C CA . HIS A 1 456 ? 25.315 -8.271 1.188 1.00 27.70 456 HIS A CA 1
ATOM 3309 C C . HIS A 1 456 ? 26.523 -8.182 0.275 1.00 29.31 456 HIS A C 1
ATOM 3310 O O . HIS A 1 456 ? 26.386 -8.280 -0.943 1.00 32.83 456 HIS A O 1
ATOM 3317 N N . GLU A 1 457 ? 27.704 -8.011 0.852 1.00 26.18 457 GLU A N 1
ATOM 3318 C CA . GLU A 1 457 ? 28.911 -8.021 0.037 1.00 37.58 457 GLU A CA 1
ATOM 3319 C C . GLU A 1 457 ? 29.386 -9.456 -0.174 1.00 35.78 457 GLU A C 1
ATOM 3320 O O . GLU A 1 457 ? 29.950 -10.072 0.723 1.00 29.99 457 GLU A O 1
ATOM 3326 N N . PHE A 1 458 ? 29.121 -10.002 -1.355 1.00 40.99 458 PHE A N 1
ATOM 3327 C CA . PHE A 1 458 ? 29.523 -11.370 -1.666 1.00 34.89 458 PHE A CA 1
ATOM 3328 C C . PHE A 1 458 ? 31.024 -11.332 -1.907 1.00 50.66 458 PHE A C 1
ATOM 3329 O O . PHE A 1 458 ? 31.782 -12.209 -1.485 1.00 47.53 458 PHE A O 1
ATOM 3337 N N . ALA A 1 459 ? 31.422 -10.274 -2.597 1.00 49.57 459 ALA A N 1
ATOM 3338 C CA . ALA A 1 459 ? 32.804 -9.896 -2.798 1.00 49.59 459 ALA A CA 1
ATOM 3339 C C . ALA A 1 459 ? 32.786 -8.384 -2.921 1.00 54.51 459 ALA A C 1
ATOM 3340 O O . ALA A 1 459 ? 31.719 -7.805 -3.134 1.00 56.81 459 ALA A O 1
ATOM 3342 N N . PRO A 1 460 ? 33.954 -7.734 -2.777 1.00 62.71 460 PRO A N 1
ATOM 3343 C CA . PRO A 1 460 ? 34.077 -6.309 -3.127 1.00 59.49 460 PRO A CA 1
ATOM 3344 C C . PRO A 1 460 ? 33.431 -5.932 -4.467 1.00 59.73 460 PRO A C 1
ATOM 3345 O O . PRO A 1 460 ? 32.797 -4.873 -4.563 1.00 59.00 460 PRO A O 1
ATOM 3349 N N . GLY A 1 461 ? 33.569 -6.786 -5.477 1.00 51.57 461 GLY A N 1
ATOM 3350 C CA . GLY A 1 461 ? 32.920 -6.542 -6.753 1.00 55.20 461 GLY A CA 1
ATOM 3351 C C . GLY A 1 461 ? 31.408 -6.742 -6.752 1.00 47.11 461 GLY A C 1
ATOM 3352 O O . GLY A 1 461 ? 30.673 -5.975 -7.376 1.00 45.33 461 GLY A O 1
ATOM 3353 N N . ASP A 1 462 ? 30.950 -7.763 -6.034 1.00 40.20 462 ASP A N 1
ATOM 3354 C CA . ASP A 1 462 ? 29.560 -8.205 -6.093 1.00 37.37 462 ASP A CA 1
ATOM 3355 C C . ASP A 1 462 ? 28.776 -7.808 -4.843 1.00 37.27 462 ASP A C 1
ATOM 3356 O O . ASP A 1 462 ? 28.893 -8.456 -3.802 1.00 44.95 462 ASP A O 1
ATOM 3361 N N . SER A 1 463 ? 27.986 -6.743 -4.939 1.00 33.53 463 SER A N 1
ATOM 3362 C CA . SER A 1 463 ? 27.068 -6.376 -3.860 1.00 32.05 463 SER A CA 1
ATOM 3363 C C . SER A 1 463 ? 25.615 -6.590 -4.280 1.00 34.00 463 SER A C 1
ATOM 3364 O O . SER A 1 463 ? 25.141 -5.958 -5.227 1.00 27.87 463 SER A O 1
ATOM 3367 N N . ARG A 1 464 ? 24.903 -7.471 -3.576 1.00 34.98 464 ARG A N 1
ATOM 3368 C CA . ARG A 1 464 ? 23.507 -7.750 -3.931 1.00 29.63 464 ARG A CA 1
ATOM 3369 C C . ARG A 1 464 ? 22.525 -7.797 -2.756 1.00 29.26 464 ARG A C 1
ATOM 3370 O O . ARG A 1 464 ? 22.884 -8.128 -1.612 1.00 32.99 464 ARG A O 1
ATOM 3378 N N . LEU A 1 465 ? 21.278 -7.456 -3.085 1.00 33.07 465 LEU A N 1
ATOM 3379 C CA . LEU A 1 465 ? 20.118 -7.574 -2.208 1.00 22.58 465 LEU A CA 1
ATOM 3380 C C . LEU A 1 465 ? 19.819 -9.009 -1.785 1.00 23.70 465 LEU A C 1
ATOM 3381 O O . LEU A 1 465 ? 19.642 -9.895 -2.625 1.00 18.91 465 LEU A O 1
ATOM 3386 N N . VAL A 1 466 ? 19.723 -9.215 -0.477 1.00 22.28 466 VAL A N 1
ATOM 3387 C CA . VAL A 1 466 ? 19.532 -10.542 0.089 1.00 24.66 466 VAL A CA 1
ATOM 3388 C C . VAL A 1 466 ? 18.402 -10.489 1.122 1.00 19.67 466 VAL A C 1
ATOM 3389 O O . VAL A 1 466 ? 18.125 -9.433 1.689 1.00 18.70 466 VAL A O 1
ATOM 3393 N N . CYS A 1 467 ? 17.715 -11.611 1.309 1.00 17.10 467 CYS A N 1
ATOM 3394 C CA . CYS A 1 467 ? 16.650 -11.704 2.297 1.00 18.16 467 CYS A CA 1
ATOM 3395 C C . CYS A 1 467 ? 16.738 -12.974 3.123 1.00 18.43 467 CYS A C 1
ATOM 3396 O O . CYS A 1 467 ? 16.893 -14.069 2.581 1.00 18.30 467 CYS A O 1
ATOM 3399 N N . ALA A 1 468 ? 16.630 -12.824 4.438 1.00 15.18 468 ALA A N 1
ATOM 3400 C CA . ALA A 1 468 ? 16.303 -13.968 5.281 1.00 16.53 468 ALA A CA 1
ATOM 3401 C C . ALA A 1 468 ? 14.857 -13.800 5.790 1.00 21.33 468 ALA A C 1
ATOM 3402 O O . ALA A 1 468 ? 14.374 -12.680 6.021 1.00 16.88 468 ALA A O 1
ATOM 3404 N N . TYR A 1 469 ? 14.159 -14.912 5.946 1.00 20.23 469 TYR A N 1
ATOM 3405 C CA . TYR A 1 469 ? 12.769 -14.856 6.364 1.00 27.77 469 TYR A CA 1
ATOM 3406 C C . TYR A 1 469 ? 12.372 -16.130 7.117 1.00 22.91 469 TYR A C 1
ATOM 3407 O O . TYR A 1 469 ? 12.997 -17.178 6.962 1.00 19.16 469 TYR A O 1
ATOM 3416 N N . THR A 1 470 ? 11.300 -16.034 7.893 1.00 21.45 470 THR A N 1
ATOM 3417 C CA . THR A 1 470 ? 10.819 -17.159 8.686 1.00 26.04 470 THR A CA 1
ATOM 3418 C C . THR A 1 470 ? 9.370 -17.486 8.352 1.00 25.22 470 THR A C 1
ATOM 3419 O O . THR A 1 470 ? 8.634 -16.625 7.872 1.00 35.97 470 THR A O 1
ATOM 3423 N N . ALA A 1 471 ? 8.965 -18.726 8.605 1.00 28.72 471 ALA A N 1
ATOM 3424 C CA . ALA A 1 471 ? 7.582 -19.156 8.390 1.00 33.86 471 ALA A CA 1
ATOM 3425 C C . ALA A 1 471 ? 6.827 -19.254 9.714 1.00 39.18 471 ALA A C 1
ATOM 3426 O O . ALA A 1 471 ? 5.603 -19.404 9.745 1.00 50.73 471 ALA A O 1
ATOM 3428 N N . PRO A 1 480 ? 6.470 -21.676 2.748 1.00 29.13 480 PRO A N 1
ATOM 3429 C CA . PRO A 1 480 ? 6.778 -21.112 1.426 1.00 36.47 480 PRO A CA 1
ATOM 3430 C C . PRO A 1 480 ? 8.270 -21.085 1.114 1.00 29.08 480 PRO A C 1
ATOM 3431 O O . PRO A 1 480 ? 9.018 -20.336 1.760 1.00 20.77 480 PRO A O 1
ATOM 3435 N N . ASP A 1 481 ? 8.680 -21.877 0.126 1.00 33.12 481 ASP A N 1
ATOM 3436 C CA . ASP A 1 481 ? 10.048 -21.834 -0.381 1.00 27.80 481 ASP A CA 1
ATOM 3437 C C . ASP A 1 481 ? 10.349 -20.535 -1.121 1.00 25.08 481 ASP A C 1
ATOM 3438 O O . ASP A 1 481 ? 9.426 -19.794 -1.521 1.00 22.65 481 ASP A O 1
ATOM 3443 N N . ALA A 1 482 ? 11.643 -20.284 -1.293 1.00 19.78 482 ALA A N 1
ATOM 3444 C CA . ALA A 1 482 ? 12.154 -19.096 -1.966 1.00 24.89 482 ALA A CA 1
ATOM 3445 C C . ALA A 1 482 ? 11.494 -18.841 -3.311 1.00 17.00 482 ALA A C 1
ATOM 3446 O O . ALA A 1 482 ? 11.239 -17.700 -3.661 1.00 19.23 482 ALA A O 1
ATOM 3448 N N . ARG A 1 483 ? 11.224 -19.908 -4.055 1.00 19.47 483 ARG A N 1
ATOM 3449 C CA . ARG A 1 483 ? 10.609 -19.807 -5.376 1.00 17.15 483 ARG A CA 1
ATOM 3450 C C . ARG A 1 483 ? 9.225 -19.163 -5.346 1.00 21.88 483 ARG A C 1
ATOM 3451 O O . ARG A 1 483 ? 8.940 -18.244 -6.114 1.00 21.72 483 ARG A O 1
ATOM 3459 N N . ALA A 1 484 ? 8.362 -19.645 -4.456 1.00 22.50 484 ALA A N 1
ATOM 3460 C CA . ALA A 1 484 ? 7.029 -19.070 -4.307 1.00 27.32 484 ALA A CA 1
ATOM 3461 C C . ALA A 1 484 ? 7.115 -17.628 -3.806 1.00 22.60 484 ALA A C 1
ATOM 3462 O O . ALA A 1 484 ? 6.356 -16.760 -4.236 1.00 26.72 484 ALA A O 1
ATOM 3464 N N . LEU A 1 485 ? 8.056 -17.380 -2.900 1.00 20.90 485 LEU A N 1
ATOM 3465 C CA . LEU A 1 485 ? 8.208 -16.069 -2.285 1.00 21.48 485 LEU A CA 1
ATOM 3466 C C . LEU A 1 485 ? 8.691 -15.074 -3.332 1.00 28.04 485 LEU A C 1
ATOM 3467 O O . LEU A 1 485 ? 8.156 -13.970 -3.466 1.00 32.94 485 LEU A O 1
ATOM 3472 N N . ARG A 1 486 ? 9.698 -15.496 -4.088 1.00 29.13 486 ARG A N 1
ATOM 3473 C CA . ARG A 1 486 ? 10.281 -14.718 -5.167 1.00 24.34 486 ARG A CA 1
ATOM 3474 C C . ARG A 1 486 ? 9.214 -14.364 -6.209 1.00 27.98 486 ARG A C 1
ATOM 3475 O O . ARG A 1 486 ? 9.110 -13.211 -6.637 1.00 31.70 486 ARG A O 1
ATOM 3483 N N . ALA A 1 487 ? 8.414 -15.356 -6.595 1.00 26.13 487 ALA A N 1
ATOM 3484 C CA . ALA A 1 487 ? 7.317 -15.160 -7.546 1.00 27.11 487 ALA A CA 1
ATOM 3485 C C . ALA A 1 487 ? 6.293 -14.153 -7.046 1.00 26.04 487 ALA A C 1
ATOM 3486 O O . ALA A 1 487 ? 5.793 -13.344 -7.814 1.00 23.10 487 ALA A O 1
ATOM 3488 N N . HIS A 1 488 ? 5.976 -14.221 -5.753 1.00 29.39 488 HIS A N 1
ATOM 3489 C CA . HIS A 1 488 ? 5.044 -13.272 -5.136 1.00 28.76 488 HIS A CA 1
ATOM 3490 C C . HIS A 1 488 ? 5.564 -11.839 -5.079 1.00 30.57 488 HIS A C 1
ATOM 3491 O O . HIS A 1 488 ? 4.835 -10.892 -5.363 1.00 33.89 488 HIS A O 1
ATOM 3498 N N . VAL A 1 489 ? 6.820 -11.688 -4.679 1.00 34.01 489 VAL A N 1
ATOM 3499 C CA . VAL A 1 489 ? 7.449 -10.386 -4.535 1.00 30.47 489 VAL A CA 1
ATOM 3500 C C . VAL A 1 489 ? 7.628 -9.663 -5.885 1.00 35.07 489 VAL A C 1
ATOM 3501 O O . VAL A 1 489 ? 7.640 -8.420 -5.940 1.00 29.40 489 VAL A O 1
ATOM 3505 N N . LYS A 1 490 ? 7.744 -10.436 -6.975 1.00 32.41 490 LYS A N 1
ATOM 3506 C CA . LYS A 1 490 ? 7.799 -9.858 -8.328 1.00 34.62 490 LYS A CA 1
ATOM 3507 C C . LYS A 1 490 ? 6.513 -9.105 -8.664 1.00 34.13 490 LYS A C 1
ATOM 3508 O O . LYS A 1 490 ? 6.494 -8.300 -9.592 1.00 41.98 490 LYS A O 1
ATOM 3514 N N . THR A 1 491 ? 5.447 -9.388 -7.926 1.00 29.01 491 THR A N 1
ATOM 3515 C CA . THR A 1 491 ? 4.187 -8.662 -8.035 1.00 30.48 491 THR A CA 1
ATOM 3516 C C . THR A 1 491 ? 4.261 -7.307 -7.363 1.00 36.54 491 THR A C 1
ATOM 3517 O O . THR A 1 491 ? 3.828 -6.291 -7.917 1.00 37.98 491 THR A O 1
ATOM 3521 N N . VAL A 1 492 ? 4.823 -7.306 -6.160 1.00 31.08 492 VAL A N 1
ATOM 3522 C CA . VAL A 1 492 ? 4.682 -6.204 -5.227 1.00 24.49 492 VAL A CA 1
ATOM 3523 C C . VAL A 1 492 ? 5.704 -5.100 -5.442 1.00 25.06 492 VAL A C 1
ATOM 3524 O O . VAL A 1 492 ? 5.438 -3.933 -5.169 1.00 30.88 492 VAL A O 1
ATOM 3528 N N . LEU A 1 493 ? 6.884 -5.465 -5.918 1.00 27.05 493 LEU A N 1
ATOM 3529 C CA . LEU A 1 493 ? 7.999 -4.520 -5.931 1.00 33.28 493 LEU A CA 1
ATOM 3530 C C . LEU A 1 493 ? 8.577 -4.280 -7.307 1.00 20.22 493 LEU A C 1
ATOM 3531 O O . LEU A 1 493 ? 8.580 -5.167 -8.142 1.00 23.68 493 LEU A O 1
ATOM 3536 N N . PRO A 1 494 ? 9.115 -3.086 -7.533 1.00 25.75 494 PRO A N 1
ATOM 3537 C CA . PRO A 1 494 ? 9.922 -2.943 -8.753 1.00 30.62 494 PRO A CA 1
ATOM 3538 C C . PRO A 1 494 ? 11.170 -3.846 -8.742 1.00 31.28 494 PRO A C 1
ATOM 3539 O O . PRO A 1 494 ? 11.629 -4.278 -7.672 1.00 24.76 494 PRO A O 1
ATOM 3543 N N . SER A 1 495 ? 11.671 -4.152 -9.939 1.00 27.59 495 SER A N 1
ATOM 3544 C CA . SER A 1 495 ? 12.722 -5.147 -10.153 1.00 26.38 495 SER A CA 1
ATOM 3545 C C . SER A 1 495 ? 14.033 -4.887 -9.412 1.00 30.82 495 SER A C 1
ATOM 3546 O O . SER A 1 495 ? 14.661 -5.824 -8.908 1.00 23.43 495 SER A O 1
ATOM 3549 N N . TYR A 1 496 ? 14.445 -3.624 -9.364 1.00 29.87 496 TYR A N 1
ATOM 3550 C CA . TYR A 1 496 ? 15.659 -3.233 -8.646 1.00 32.56 496 TYR A CA 1
ATOM 3551 C C . TYR A 1 496 ? 15.534 -3.447 -7.134 1.00 26.95 496 TYR A C 1
ATOM 3552 O O . TYR A 1 496 ? 16.538 -3.537 -6.427 1.00 25.89 496 TYR A O 1
ATOM 3561 N N . MET A 1 497 ? 14.299 -3.539 -6.649 1.00 28.29 497 MET A N 1
ATOM 3562 C CA . MET A 1 497 ? 14.049 -3.721 -5.223 1.00 24.50 497 MET A CA 1
ATOM 3563 C C . MET A 1 497 ? 13.846 -5.173 -4.822 1.00 23.85 497 MET A C 1
ATOM 3564 O O . MET A 1 497 ? 13.559 -5.448 -3.664 1.00 27.52 497 MET A O 1
ATOM 3569 N N . GLN A 1 498 ? 13.990 -6.095 -5.770 1.00 22.75 498 GLN A N 1
ATOM 3570 C CA . GLN A 1 498 ? 13.738 -7.508 -5.510 1.00 26.10 498 GLN A CA 1
ATOM 3571 C C . GLN A 1 498 ? 14.991 -8.212 -5.019 1.00 30.05 498 GLN A C 1
ATOM 3572 O O . GLN A 1 498 ? 16.046 -8.110 -5.647 1.00 32.05 498 GLN A O 1
ATOM 3578 N N . PRO A 1 499 ? 14.881 -8.906 -3.867 1.00 33.58 499 PRO A N 1
ATOM 3579 C CA . PRO A 1 499 ? 16.018 -9.621 -3.269 1.00 29.51 499 PRO A CA 1
ATOM 3580 C C . PRO A 1 499 ? 16.606 -10.641 -4.229 1.00 23.96 499 PRO A C 1
ATOM 3581 O O . PRO A 1 499 ? 15.873 -11.373 -4.889 1.00 31.82 499 PRO A O 1
ATOM 3585 N N . SER A 1 500 ? 17.931 -10.661 -4.315 1.00 23.65 500 SER A N 1
ATOM 3586 C CA . SER A 1 500 ? 18.646 -11.517 -5.250 1.00 17.99 500 SER A CA 1
ATOM 3587 C C . SER A 1 500 ? 18.779 -12.938 -4.734 1.00 22.47 500 SER A C 1
ATOM 3588 O O . SER A 1 500 ? 18.942 -13.874 -5.509 1.00 19.84 500 SER A O 1
ATOM 3591 N N . GLN A 1 501 ? 18.716 -13.091 -3.415 1.00 17.37 501 GLN A N 1
ATOM 3592 C CA . GLN A 1 501 ? 18.883 -14.396 -2.782 1.00 18.49 501 GLN A CA 1
ATOM 3593 C C . GLN A 1 501 ? 17.995 -14.461 -1.540 1.00 19.52 501 GLN A C 1
ATOM 3594 O O . GLN A 1 501 ? 17.869 -13.472 -0.818 1.00 20.10 501 GLN A O 1
ATOM 3600 N N . TYR A 1 502 ? 17.364 -15.611 -1.306 1.00 24.44 502 TYR A N 1
ATOM 3601 C CA . TYR A 1 502 ? 16.469 -15.799 -0.153 1.00 19.87 502 TYR A CA 1
ATOM 3602 C C . TYR A 1 502 ? 17.014 -16.906 0.705 1.00 21.41 502 TYR A C 1
ATOM 3603 O O . TYR A 1 502 ? 17.450 -17.922 0.172 1.00 19.23 502 TYR A O 1
ATOM 3612 N N . LEU A 1 503 ? 16.988 -16.716 2.021 1.00 19.00 503 LEU A N 1
ATOM 3613 C CA . LEU A 1 503 ? 17.381 -17.762 2.962 1.00 16.75 503 LEU A CA 1
ATOM 3614 C C . LEU A 1 503 ? 16.256 -18.004 3.966 1.00 16.84 503 LEU A C 1
ATOM 3615 O O . LEU A 1 503 ? 15.877 -17.112 4.729 1.00 19.06 503 LEU A O 1
ATOM 3620 N N . ALA A 1 504 ? 15.721 -19.216 3.965 1.00 21.14 504 ALA A N 1
ATOM 3621 C CA . ALA A 1 504 ? 14.693 -19.588 4.938 1.00 27.72 504 ALA A CA 1
ATOM 3622 C C . ALA A 1 504 ? 15.323 -20.034 6.259 1.00 25.54 504 ALA A C 1
ATOM 3623 O O . ALA A 1 504 ? 16.138 -20.954 6.288 1.00 30.80 504 ALA A O 1
ATOM 3625 N N . LEU A 1 505 ? 14.941 -19.371 7.346 1.00 31.36 505 LEU A N 1
ATOM 3626 C CA . LEU A 1 505 ? 15.434 -19.705 8.684 1.00 33.32 505 LEU A CA 1
ATOM 3627 C C . LEU A 1 505 ? 14.285 -20.192 9.578 1.00 38.18 505 LEU A C 1
ATOM 3628 O O . LEU A 1 505 ? 13.138 -19.754 9.399 1.00 38.21 505 LEU A O 1
ATOM 3633 N N . PRO A 1 506 ? 14.577 -21.108 10.527 1.00 29.78 506 PRO A N 1
ATOM 3634 C CA . PRO A 1 506 ? 13.546 -21.561 11.481 1.00 35.56 506 PRO A CA 1
ATOM 3635 C C . PRO A 1 506 ? 13.091 -20.425 12.407 1.00 32.88 506 PRO A C 1
ATOM 3636 O O . PRO A 1 506 ? 11.909 -20.301 12.738 1.00 24.62 506 PRO A O 1
ATOM 3640 N N . GLU A 1 507 ? 14.056 -19.606 12.820 1.00 33.49 507 GLU A N 1
ATOM 3641 C CA . GLU A 1 507 ? 13.811 -18.375 13.575 1.00 30.25 507 GLU A CA 1
ATOM 3642 C C . GLU A 1 507 ? 14.878 -17.367 13.159 1.00 27.56 507 GLU A C 1
ATOM 3643 O O . GLU A 1 507 ? 15.951 -17.762 12.725 1.00 25.62 507 GLU A O 1
ATOM 3649 N N . LEU A 1 508 ? 14.603 -16.076 13.303 1.00 28.76 508 LEU A N 1
ATOM 3650 C CA . LEU A 1 508 ? 15.647 -15.080 13.123 1.00 22.89 508 LEU A CA 1
ATOM 3651 C C . LEU A 1 508 ? 16.439 -15.003 14.427 1.00 33.16 508 LEU A C 1
ATOM 3652 O O . LEU A 1 508 ? 15.859 -15.142 15.508 1.00 32.36 508 LEU A O 1
ATOM 3657 N N . PRO A 1 509 ? 17.767 -14.801 14.335 1.00 33.10 509 PRO A N 1
ATOM 3658 C CA . PRO A 1 509 ? 18.578 -14.594 15.537 1.00 25.58 509 PRO A CA 1
ATOM 3659 C C . PRO A 1 509 ? 18.190 -13.305 16.232 1.00 29.73 509 PRO A C 1
ATOM 3660 O O . PRO A 1 509 ? 17.805 -12.358 15.543 1.00 23.13 509 PRO A O 1
ATOM 3664 N N . ARG A 1 510 ? 18.313 -13.273 17.560 1.00 27.88 510 ARG A N 1
ATOM 3665 C CA . ARG A 1 510 ? 17.762 -12.205 18.389 1.00 24.15 510 ARG A CA 1
ATOM 3666 C C . ARG A 1 510 ? 18.792 -11.630 19.348 1.00 23.91 510 ARG A C 1
ATOM 3667 O O . ARG A 1 510 ? 19.426 -12.389 20.081 1.00 20.57 510 ARG A O 1
ATOM 3675 N N . THR A 1 511 ? 18.935 -10.299 19.361 1.00 32.85 511 THR A N 1
ATOM 3676 C CA . THR A 1 511 ? 19.627 -9.603 20.447 1.00 28.02 511 THR A CA 1
ATOM 3677 C C . THR A 1 511 ? 18.727 -9.654 21.701 1.00 32.02 511 THR A C 1
ATOM 3678 O O . THR A 1 511 ? 17.536 -9.945 21.594 1.00 27.27 511 THR A O 1
ATOM 3682 N N . ILE A 1 512 ? 19.288 -9.394 22.881 1.00 25.13 512 ILE A N 1
ATOM 3683 C CA . ILE A 1 512 ? 18.580 -9.672 24.136 1.00 37.62 512 ILE A CA 1
ATOM 3684 C C . ILE A 1 512 ? 17.322 -8.818 24.354 1.00 28.98 512 ILE A C 1
ATOM 3685 O O . ILE A 1 512 ? 16.491 -9.152 25.199 1.00 35.70 512 ILE A O 1
ATOM 3690 N N . ASN A 1 513 ? 17.186 -7.732 23.595 1.00 20.50 513 ASN A N 1
ATOM 3691 C CA . ASN A 1 513 ? 15.974 -6.921 23.594 1.00 18.79 513 ASN A CA 1
ATOM 3692 C C . ASN A 1 513 ? 14.855 -7.504 22.724 1.00 24.04 513 ASN A C 1
ATOM 3693 O O . ASN A 1 513 ? 13.859 -6.826 22.450 1.00 25.81 513 ASN A O 1
ATOM 3698 N N . GLY A 1 514 ? 15.051 -8.730 22.240 1.00 22.82 514 GLY A N 1
ATOM 3699 C CA . GLY A 1 514 ? 14.102 -9.374 21.347 1.00 21.64 514 GLY A CA 1
ATOM 3700 C C . GLY A 1 514 ? 14.009 -8.898 19.895 1.00 25.41 514 GLY A C 1
ATOM 3701 O O . GLY A 1 514 ? 13.213 -9.445 19.122 1.00 29.05 514 GLY A O 1
ATOM 3702 N N . LYS A 1 515 ? 14.783 -7.888 19.502 1.00 29.14 515 LYS A N 1
ATOM 3703 C CA . LYS A 1 515 ? 14.811 -7.508 18.081 1.00 32.82 515 LYS A CA 1
ATOM 3704 C C . LYS A 1 515 ? 15.650 -8.474 17.219 1.00 30.97 515 LYS A C 1
ATOM 3705 O O . LYS A 1 515 ? 16.516 -9.202 17.728 1.00 19.37 515 LYS A O 1
ATOM 3711 N N . ALA A 1 516 ? 15.372 -8.467 15.916 1.00 18.68 516 ALA A N 1
ATOM 3712 C CA . ALA A 1 516 ? 16.177 -9.200 14.943 1.00 18.98 516 ALA A CA 1
ATOM 3713 C C . ALA A 1 516 ? 17.598 -8.648 14.886 1.00 20.24 516 ALA A C 1
ATOM 3714 O O . ALA A 1 516 ? 17.803 -7.454 14.663 1.00 18.08 516 ALA A O 1
ATOM 3716 N N . ASP A 1 517 ? 18.573 -9.523 15.095 1.00 21.79 517 ASP A N 1
ATOM 3717 C CA . ASP A 1 517 ? 19.978 -9.138 15.043 1.00 17.69 517 ASP A CA 1
ATOM 3718 C C . ASP A 1 517 ? 20.412 -9.198 13.580 1.00 18.98 517 ASP A C 1
ATOM 3719 O O . ASP A 1 517 ? 20.564 -10.284 13.014 1.00 20.78 517 ASP A O 1
ATOM 3724 N N . ARG A 1 518 ? 20.577 -8.029 12.971 1.00 21.56 518 ARG A N 1
ATOM 3725 C CA . ARG A 1 518 ? 20.878 -7.902 11.546 1.00 17.37 518 ARG A CA 1
ATOM 3726 C C . ARG A 1 518 ? 22.302 -8.404 11.206 1.00 27.22 518 ARG A C 1
ATOM 3727 O O . ARG A 1 518 ? 22.492 -9.168 10.233 1.00 17.62 518 ARG A O 1
ATOM 3735 N N . ALA A 1 519 ? 23.288 -7.990 12.007 1.00 22.20 519 ALA A N 1
ATOM 3736 C CA . ALA A 1 519 ? 24.673 -8.477 11.864 1.00 23.63 519 ALA A CA 1
ATOM 3737 C C . ALA A 1 519 ? 24.775 -10.001 12.011 1.00 21.19 519 ALA A C 1
ATOM 3738 O O . ALA A 1 519 ? 25.609 -10.639 11.370 1.00 29.21 519 ALA A O 1
ATOM 3740 N N . SER A 1 520 ? 23.931 -10.581 12.861 1.00 24.42 520 SER A N 1
ATOM 3741 C CA . SER A 1 520 ? 23.805 -12.043 12.974 1.00 20.01 520 SER A CA 1
ATOM 3742 C C . SER A 1 520 ? 23.133 -12.735 11.783 1.00 17.84 520 SER A C 1
ATOM 3743 O O . SER A 1 520 ? 23.307 -13.923 11.547 1.00 18.76 520 SER A O 1
ATOM 3746 N N . VAL A 1 521 ? 22.308 -12.023 11.052 1.00 20.52 521 VAL A N 1
ATOM 3747 C CA . VAL A 1 521 ? 21.648 -12.700 9.955 1.00 23.78 521 VAL A CA 1
ATOM 3748 C C . VAL A 1 521 ? 22.630 -12.748 8.787 1.00 13.69 521 VAL A C 1
ATOM 3749 O O . VAL A 1 521 ? 22.802 -13.781 8.153 1.00 18.17 521 VAL A O 1
ATOM 3753 N N . ALA A 1 522 ? 23.296 -11.633 8.545 1.00 14.12 522 ALA A N 1
ATOM 3754 C CA . ALA A 1 522 ? 24.307 -11.550 7.495 1.00 23.05 522 ALA A CA 1
ATOM 3755 C C . ALA A 1 522 ? 25.428 -12.581 7.676 1.00 23.46 522 ALA A C 1
ATOM 3756 O O . ALA A 1 522 ? 25.916 -13.128 6.695 1.00 22.16 522 ALA A O 1
ATOM 3758 N N . ARG A 1 523 ? 25.824 -12.858 8.917 1.00 17.64 523 ARG A N 1
ATOM 3759 C CA . ARG A 1 523 ? 26.882 -13.835 9.145 1.00 25.14 523 ARG A CA 1
ATOM 3760 C C . ARG A 1 523 ? 26.427 -15.283 8.932 1.00 26.25 523 ARG A C 1
ATOM 3761 O O . ARG A 1 523 ? 27.198 -16.108 8.434 1.00 21.84 523 ARG A O 1
ATOM 3769 N N . ALA A 1 524 ? 25.184 -15.581 9.302 1.00 17.31 524 ALA A N 1
ATOM 3770 C CA . ALA A 1 524 ? 24.642 -16.917 9.133 1.00 21.30 524 ALA A CA 1
ATOM 3771 C C . ALA A 1 524 ? 24.467 -17.217 7.645 1.00 18.34 524 ALA A C 1
ATOM 3772 O O . ALA A 1 524 ? 24.713 -18.323 7.178 1.00 21.71 524 ALA A O 1
ATOM 3774 N N . PHE A 1 525 ? 24.011 -16.205 6.923 1.00 20.38 525 PHE A N 1
ATOM 3775 C CA . PHE A 1 525 ? 23.810 -16.278 5.497 1.00 18.82 525 PHE A CA 1
ATOM 3776 C C . PHE A 1 525 ? 25.136 -16.609 4.834 1.00 26.81 525 PHE A C 1
ATOM 3777 O O . PHE A 1 525 ? 25.265 -17.599 4.092 1.00 26.11 525 PHE A O 1
ATOM 3785 N N . ASP A 1 526 ? 26.124 -15.774 5.122 1.00 22.64 526 ASP A N 1
ATOM 3786 C CA . ASP A 1 526 ? 27.451 -15.922 4.554 1.00 31.03 526 ASP A CA 1
ATOM 3787 C C . ASP A 1 526 ? 28.037 -17.330 4.749 1.00 30.92 526 ASP A C 1
ATOM 3788 O O . ASP A 1 526 ? 28.649 -17.886 3.844 1.00 28.90 526 ASP A O 1
ATOM 3793 N N . GLU A 1 527 ? 27.836 -17.912 5.927 1.00 31.38 527 GLU A N 1
ATOM 3794 C CA . GLU A 1 527 ? 28.402 -19.227 6.223 1.00 31.63 527 GLU A CA 1
ATOM 3795 C C . GLU A 1 527 ? 27.614 -20.366 5.568 1.00 34.74 527 GLU A C 1
ATOM 3796 O O . GLU A 1 527 ? 28.193 -21.386 5.190 1.00 41.59 527 GLU A O 1
ATOM 3802 N N . ARG A 1 528 ? 26.301 -20.193 5.426 1.00 32.22 528 ARG A N 1
ATOM 3803 C CA . ARG A 1 528 ? 25.486 -21.176 4.713 1.00 33.18 528 ARG A CA 1
ATOM 3804 C C . ARG A 1 528 ? 25.715 -21.149 3.191 1.00 33.24 528 ARG A C 1
ATOM 3805 O O . ARG A 1 528 ? 25.452 -22.130 2.498 1.00 29.00 528 ARG A O 1
ATOM 3813 N N . ARG A 1 529 ? 26.222 -20.039 2.669 1.00 31.38 529 ARG A N 1
ATOM 3814 C CA . ARG A 1 529 ? 26.385 -19.908 1.226 1.00 34.21 529 ARG A CA 1
ATOM 3815 C C . ARG A 1 529 ? 27.571 -20.716 0.698 1.00 41.63 529 ARG A C 1
ATOM 3816 O O . ARG A 1 529 ? 27.557 -21.153 -0.456 1.00 36.72 529 ARG A O 1
ATOM 3825 N N . PHE B 1 16 ? 67.773 13.629 9.640 1.00 34.98 16 PHE B N 1
ATOM 3826 C CA . PHE B 1 16 ? 66.844 12.563 9.277 1.00 39.68 16 PHE B CA 1
ATOM 3827 C C . PHE B 1 16 ? 65.388 12.931 9.481 1.00 40.32 16 PHE B C 1
ATOM 3828 O O . PHE B 1 16 ? 65.082 13.878 10.164 1.00 46.14 16 PHE B O 1
ATOM 3836 N N . GLY B 1 17 ? 64.488 12.176 8.898 1.00 35.88 17 GLY B N 1
ATOM 3837 C CA . GLY B 1 17 ? 63.128 12.614 8.692 1.00 26.39 17 GLY B CA 1
ATOM 3838 C C . GLY B 1 17 ? 62.163 12.650 9.835 1.00 25.97 17 GLY B C 1
ATOM 3839 O O . GLY B 1 17 ? 62.531 12.471 10.962 1.00 33.90 17 GLY B O 1
ATOM 3840 N N . ALA B 1 18 ? 60.933 12.982 9.531 1.00 20.73 18 ALA B N 1
ATOM 3841 C CA . ALA B 1 18 ? 59.917 13.166 10.512 1.00 18.44 18 ALA B CA 1
ATOM 3842 C C . ALA B 1 18 ? 58.977 12.012 10.679 1.00 16.91 18 ALA B C 1
ATOM 3843 O O . ALA B 1 18 ? 58.028 12.126 11.384 1.00 19.66 18 ALA B O 1
ATOM 3845 N N . THR B 1 19 ? 59.248 10.914 10.011 1.00 15.08 19 THR B N 1
ATOM 3846 C CA . THR B 1 19 ? 58.515 9.672 10.207 1.00 17.90 19 THR B CA 1
ATOM 3847 C C . THR B 1 19 ? 59.465 8.501 10.278 1.00 14.58 19 THR B C 1
ATOM 3848 O O . THR B 1 19 ? 60.576 8.568 9.753 1.00 17.76 19 THR B O 1
ATOM 3852 N N . LEU B 1 20 ? 59.006 7.423 10.902 1.00 10.74 20 LEU B N 1
ATOM 3853 C CA . LEU B 1 20 ? 59.769 6.193 10.929 1.00 14.33 20 LEU B CA 1
ATOM 3854 C C . LEU B 1 20 ? 60.059 5.688 9.518 1.00 15.23 20 LEU B C 1
ATOM 3855 O O . LEU B 1 20 ? 61.137 5.160 9.251 1.00 11.84 20 LEU B O 1
ATOM 3860 N N . VAL B 1 21 ? 59.078 5.858 8.634 1.00 16.15 21 VAL B N 1
ATOM 3861 C CA . VAL B 1 21 ? 59.223 5.440 7.248 1.00 22.32 21 VAL B CA 1
ATOM 3862 C C . VAL B 1 21 ? 60.431 6.162 6.636 1.00 13.04 21 VAL B C 1
ATOM 3863 O O . VAL B 1 21 ? 61.231 5.569 5.915 1.00 11.59 21 VAL B O 1
ATOM 3867 N N . ASP B 1 22 ? 60.594 7.430 6.980 1.00 12.88 22 ASP B N 1
ATOM 3868 C CA . ASP B 1 22 ? 61.699 8.193 6.418 1.00 21.96 22 ASP B CA 1
ATOM 3869 C C . ASP B 1 22 ? 63.043 7.821 7.045 1.00 21.94 22 ASP B C 1
ATOM 3870 O O . ASP B 1 22 ? 64.042 7.726 6.321 1.00 17.91 22 ASP B O 1
ATOM 3875 N N . LEU B 1 23 ? 63.066 7.589 8.363 1.00 11.52 23 LEU B N 1
ATOM 3876 C CA . LEU B 1 23 ? 64.285 7.108 9.010 1.00 16.72 23 LEU B CA 1
ATOM 3877 C C . LEU B 1 23 ? 64.689 5.778 8.413 1.00 14.26 23 LEU B C 1
ATOM 3878 O O . LEU B 1 23 ? 65.857 5.573 8.096 1.00 22.58 23 LEU B O 1
ATOM 3883 N N . PHE B 1 24 ? 63.743 4.865 8.249 1.00 13.32 24 PHE B N 1
ATOM 3884 C CA . PHE B 1 24 ? 64.095 3.590 7.629 1.00 14.92 24 PHE B CA 1
ATOM 3885 C C . PHE B 1 24 ? 64.505 3.786 6.161 1.00 17.86 24 PHE B C 1
ATOM 3886 O O . PHE B 1 24 ? 65.464 3.159 5.677 1.00 21.08 24 PHE B O 1
ATOM 3894 N N . SER B 1 25 ? 63.800 4.659 5.457 1.00 12.50 25 SER B N 1
ATOM 3895 C CA . SER B 1 25 ? 64.130 4.905 4.063 1.00 19.33 25 SER B CA 1
ATOM 3896 C C . SER B 1 25 ? 65.589 5.358 3.924 1.00 21.74 25 SER B C 1
ATOM 3897 O O . SER B 1 25 ? 66.338 4.813 3.119 1.00 19.26 25 SER B O 1
ATOM 3900 N N . ARG B 1 26 ? 65.995 6.330 4.736 1.00 26.01 26 ARG B N 1
ATOM 3901 C CA . ARG B 1 26 ? 67.355 6.862 4.668 1.00 17.86 26 ARG B CA 1
ATOM 3902 C C . ARG B 1 26 ? 68.427 5.803 4.946 1.00 18.58 26 ARG B C 1
ATOM 3903 O O . ARG B 1 26 ? 69.390 5.674 4.191 1.00 18.10 26 ARG B O 1
ATOM 3911 N N . ALA B 1 27 ? 68.262 5.042 6.022 1.00 17.62 27 ALA B N 1
ATOM 3912 C CA . ALA B 1 27 ? 69.223 3.998 6.342 1.00 19.17 27 ALA B CA 1
ATOM 3913 C C . ALA B 1 27 ? 69.312 2.973 5.221 1.00 15.48 27 ALA B C 1
ATOM 3914 O O . ALA B 1 27 ? 70.402 2.526 4.887 1.00 14.69 27 ALA B O 1
ATOM 3916 N N . ALA B 1 28 ? 68.159 2.581 4.680 1.00 16.36 28 ALA B N 1
ATOM 3917 C CA . ALA B 1 28 ? 68.108 1.621 3.576 1.00 23.19 28 ALA B CA 1
ATOM 3918 C C . ALA B 1 28 ? 68.862 2.128 2.345 1.00 19.49 28 ALA B C 1
ATOM 3919 O O . ALA B 1 28 ? 69.701 1.415 1.802 1.00 29.22 28 ALA B O 1
ATOM 3921 N N . MET B 1 29 ? 68.565 3.351 1.917 1.00 15.12 29 MET B N 1
ATOM 3922 C CA . MET B 1 29 ? 69.224 3.966 0.764 1.00 15.87 29 MET B CA 1
ATOM 3923 C C . MET B 1 29 ? 70.744 4.065 0.910 1.00 19.11 29 MET B C 1
ATOM 3924 O O . MET B 1 29 ? 71.474 3.900 -0.056 1.00 26.22 29 MET B O 1
ATOM 3929 N N . GLU B 1 30 ? 71.222 4.329 2.119 1.00 21.27 30 GLU B N 1
ATOM 3930 C CA . GLU B 1 30 ? 72.647 4.528 2.329 1.00 20.81 30 GLU B CA 1
ATOM 3931 C C . GLU B 1 30 ? 73.378 3.246 2.635 1.00 27.11 30 GLU B C 1
ATOM 3932 O O . GLU B 1 30 ? 74.561 3.101 2.315 1.00 29.19 30 GLU B O 1
ATOM 3938 N N . MET B 1 31 ? 72.687 2.307 3.259 1.00 22.30 31 MET B N 1
ATOM 3939 C CA . MET B 1 31 ? 73.364 1.110 3.711 1.00 19.65 31 MET B CA 1
ATOM 3940 C C . MET B 1 31 ? 72.609 -0.153 3.300 1.00 17.21 31 MET B C 1
ATOM 3941 O O . MET B 1 31 ? 72.410 -1.048 4.112 1.00 18.09 31 MET B O 1
ATOM 3946 N N . PRO B 1 32 ? 72.249 -0.257 2.009 1.00 19.58 32 PRO B N 1
ATOM 3947 C CA . PRO B 1 32 ? 71.382 -1.365 1.580 1.00 24.45 32 PRO B CA 1
ATOM 3948 C C . PRO B 1 32 ? 72.046 -2.696 1.844 1.00 19.12 32 PRO B C 1
ATOM 3949 O O . PRO B 1 32 ? 71.386 -3.714 2.038 1.00 18.61 32 PRO B O 1
ATOM 3953 N N . ASP B 1 33 ? 73.370 -2.645 1.861 1.00 22.15 33 ASP B N 1
ATOM 3954 C CA . ASP B 1 33 ? 74.205 -3.818 1.974 1.00 22.85 33 ASP B CA 1
ATOM 3955 C C . ASP B 1 33 ? 74.304 -4.341 3.407 1.00 18.51 33 ASP B C 1
ATOM 3956 O O . ASP B 1 33 ? 74.456 -5.548 3.618 1.00 19.91 33 ASP B O 1
ATOM 3961 N N . ARG B 1 34 ? 74.200 -3.450 4.392 1.00 18.46 34 ARG B N 1
ATOM 3962 C CA . ARG B 1 34 ? 74.352 -3.864 5.791 1.00 15.13 34 ARG B CA 1
ATOM 3963 C C . ARG B 1 34 ? 73.214 -4.804 6.210 1.00 19.62 34 ARG B C 1
ATOM 3964 O O . ARG B 1 34 ? 72.087 -4.725 5.683 1.00 18.95 34 ARG B O 1
ATOM 3972 N N . THR B 1 35 ? 73.505 -5.690 7.154 1.00 13.04 35 THR B N 1
ATOM 3973 C CA . THR B 1 35 ? 72.482 -6.584 7.669 1.00 19.85 35 THR B CA 1
ATOM 3974 C C . THR B 1 35 ? 71.473 -5.865 8.556 1.00 13.80 35 THR B C 1
ATOM 3975 O O . THR B 1 35 ? 71.835 -5.348 9.619 1.00 14.91 35 THR B O 1
ATOM 3979 N N . ALA B 1 36 ? 70.213 -5.839 8.144 1.00 15.94 36 ALA B N 1
ATOM 3980 C CA . ALA B 1 36 ? 69.171 -5.271 8.994 1.00 13.93 36 ALA B CA 1
ATOM 3981 C C . ALA B 1 36 ? 68.730 -6.293 10.061 1.00 25.67 36 ALA B C 1
ATOM 3982 O O . ALA B 1 36 ? 68.606 -5.964 11.252 1.00 13.97 36 ALA B O 1
ATOM 3984 N N . LEU B 1 37 ? 68.504 -7.533 9.632 1.00 20.11 37 LEU B N 1
ATOM 3985 C CA . LEU B 1 37 ? 67.937 -8.528 10.520 1.00 24.55 37 LEU B CA 1
ATOM 3986 C C . LEU B 1 37 ? 68.792 -9.773 10.663 1.00 39.25 37 LEU B C 1
ATOM 3987 O O . LEU B 1 37 ? 69.322 -10.301 9.685 1.00 33.39 37 LEU B O 1
ATOM 3992 N N . HIS B 1 38 ? 68.893 -10.239 11.904 1.00 33.73 38 HIS B N 1
ATOM 3993 C CA . HIS B 1 38 ? 69.622 -11.444 12.240 1.00 36.93 38 HIS B CA 1
ATOM 3994 C C . HIS B 1 38 ? 68.708 -12.350 13.070 1.00 46.83 38 HIS B C 1
ATOM 3995 O O . HIS B 1 38 ? 68.512 -12.117 14.276 1.00 35.50 38 HIS B O 1
ATOM 4002 N N . ILE B 1 39 ? 68.126 -13.359 12.412 1.00 48.78 39 ILE B N 1
ATOM 4003 C CA . ILE B 1 39 ? 67.242 -14.321 13.081 1.00 43.32 39 ILE B CA 1
ATOM 4004 C C . ILE B 1 39 ? 67.899 -15.714 13.046 1.00 48.98 39 ILE B C 1
ATOM 4005 O O . ILE B 1 39 ? 67.850 -16.417 12.032 1.00 43.03 39 ILE B O 1
ATOM 4010 N N . ASP B 1 40 ? 68.521 -16.090 14.162 1.00 45.71 40 ASP B N 1
ATOM 4011 C CA . ASP B 1 40 ? 69.400 -17.254 14.219 1.00 55.10 40 ASP B CA 1
ATOM 4012 C C . ASP B 1 40 ? 70.504 -17.098 13.158 1.00 52.10 40 ASP B C 1
ATOM 4013 O O . ASP B 1 40 ? 71.298 -16.155 13.227 1.00 50.55 40 ASP B O 1
ATOM 4018 N N . ASP B 1 41 ? 70.549 -18.010 12.187 1.00 56.91 41 ASP B N 1
ATOM 4019 C CA . ASP B 1 41 ? 71.506 -17.919 11.080 1.00 54.27 41 ASP B CA 1
ATOM 4020 C C . ASP B 1 41 ? 70.848 -17.397 9.815 1.00 50.60 41 ASP B C 1
ATOM 4021 O O . ASP B 1 41 ? 71.319 -17.642 8.708 1.00 57.27 41 ASP B O 1
ATOM 4026 N N . GLU B 1 42 ? 69.743 -16.688 9.979 1.00 59.12 42 GLU B N 1
ATOM 4027 C CA . GLU B 1 42 ? 69.113 -16.034 8.852 1.00 50.96 42 GLU B CA 1
ATOM 4028 C C . GLU B 1 42 ? 69.441 -14.544 8.941 1.00 52.62 42 GLU B C 1
ATOM 4029 O O . GLU B 1 42 ? 69.216 -13.907 9.978 1.00 44.17 42 GLU B O 1
ATOM 4035 N N . LYS B 1 43 ? 70.021 -13.998 7.878 1.00 37.83 43 LYS B N 1
ATOM 4036 C CA . LYS B 1 43 ? 70.247 -12.566 7.847 1.00 38.52 43 LYS B CA 1
ATOM 4037 C C . LYS B 1 43 ? 69.648 -11.939 6.604 1.00 44.92 43 LYS B C 1
ATOM 4038 O O . LYS B 1 43 ? 69.723 -12.495 5.505 1.00 49.24 43 LYS B O 1
ATOM 4044 N N . ILE B 1 44 ? 69.051 -10.770 6.802 1.00 30.32 44 ILE B N 1
ATOM 4045 C CA . ILE B 1 44 ? 68.319 -10.091 5.760 1.00 26.70 44 ILE B CA 1
ATOM 4046 C C . ILE B 1 44 ? 68.928 -8.705 5.609 1.00 34.70 44 ILE B C 1
ATOM 4047 O O . ILE B 1 44 ? 69.168 -8.003 6.600 1.00 24.33 44 ILE B O 1
ATOM 4052 N N . SER B 1 45 ? 69.184 -8.299 4.375 1.00 31.35 45 SER B N 1
ATOM 4053 C CA . SER B 1 45 ? 69.801 -7.003 4.147 1.00 29.85 45 SER B CA 1
ATOM 4054 C C . SER B 1 45 ? 68.779 -5.877 4.223 1.00 26.10 45 SER B C 1
ATOM 4055 O O . SER B 1 45 ? 67.593 -6.075 3.955 1.00 23.19 45 SER B O 1
ATOM 4058 N N . TYR B 1 46 ? 69.267 -4.694 4.565 1.00 19.55 46 TYR B N 1
ATOM 4059 C CA . TYR B 1 46 ? 68.475 -3.481 4.510 1.00 24.13 46 TYR B CA 1
ATOM 4060 C C . TYR B 1 46 ? 67.748 -3.296 3.164 1.00 21.63 46 TYR B C 1
ATOM 4061 O O . TYR B 1 46 ? 66.595 -2.845 3.124 1.00 17.87 46 TYR B O 1
ATOM 4070 N N . GLY B 1 47 ? 68.421 -3.645 2.069 1.00 22.91 47 GLY B N 1
ATOM 4071 C CA . GLY B 1 47 ? 67.847 -3.463 0.743 1.00 16.68 47 GLY B CA 1
ATOM 4072 C C . GLY B 1 47 ? 66.695 -4.414 0.506 1.00 21.29 47 GLY B C 1
ATOM 4073 O O . GLY B 1 47 ? 65.600 -4.008 0.079 1.00 26.33 47 GLY B O 1
ATOM 4074 N N . LEU B 1 48 ? 66.941 -5.689 0.800 1.00 19.86 48 LEU B N 1
ATOM 4075 C CA . LEU B 1 48 ? 65.882 -6.687 0.812 1.00 26.90 48 LEU B CA 1
ATOM 4076 C C . LEU B 1 48 ? 64.701 -6.281 1.709 1.00 29.59 48 LEU B C 1
ATOM 4077 O O . LEU B 1 48 ? 63.553 -6.330 1.261 1.00 29.79 48 LEU B O 1
ATOM 4082 N N . LEU B 1 49 ? 64.976 -5.888 2.955 1.00 20.74 49 LEU B N 1
ATOM 4083 C CA . LEU B 1 49 ? 63.913 -5.508 3.891 1.00 22.14 49 LEU B CA 1
ATOM 4084 C C . LEU B 1 49 ? 62.999 -4.415 3.323 1.00 20.46 49 LEU B C 1
ATOM 4085 O O . LEU B 1 49 ? 61.767 -4.516 3.369 1.00 20.79 49 LEU B O 1
ATOM 4090 N N . HIS B 1 50 ? 63.627 -3.374 2.789 1.00 22.22 50 HIS B N 1
ATOM 4091 C CA . HIS B 1 50 ? 62.923 -2.252 2.180 1.00 20.92 50 HIS B CA 1
ATOM 4092 C C . HIS B 1 50 ? 62.037 -2.707 1.024 1.00 21.75 50 HIS B C 1
ATOM 4093 O O . HIS B 1 50 ? 60.872 -2.326 0.936 1.00 23.37 50 HIS B O 1
ATOM 4100 N N . SER B 1 51 ? 62.599 -3.519 0.134 1.00 22.86 51 SER B N 1
ATOM 4101 C CA . SER B 1 51 ? 61.867 -3.954 -1.054 1.00 25.33 51 SER B CA 1
ATOM 4102 C C . SER B 1 51 ? 60.704 -4.847 -0.647 1.00 14.49 51 SER B C 1
ATOM 4103 O O . SER B 1 51 ? 59.625 -4.779 -1.221 1.00 14.85 51 SER B O 1
ATOM 4106 N N . TRP B 1 52 ? 60.946 -5.667 0.364 1.00 13.63 52 TRP B N 1
ATOM 4107 C CA . TRP B 1 52 ? 59.922 -6.500 0.991 1.00 17.96 52 TRP B CA 1
ATOM 4108 C C . TRP B 1 52 ? 58.814 -5.678 1.681 1.00 14.94 52 TRP B C 1
ATOM 4109 O O . TRP B 1 52 ? 57.628 -5.882 1.438 1.00 20.25 52 TRP B O 1
ATOM 4120 N N . ALA B 1 53 ? 59.212 -4.743 2.536 1.00 17.28 53 ALA B N 1
ATOM 4121 C CA . ALA B 1 53 ? 58.267 -3.868 3.223 1.00 19.47 53 ALA B CA 1
ATOM 4122 C C . ALA B 1 53 ? 57.448 -3.028 2.234 1.00 18.87 53 ALA B C 1
ATOM 4123 O O . ALA B 1 53 ? 56.244 -2.877 2.400 1.00 21.46 53 ALA B O 1
ATOM 4125 N N . GLU B 1 54 ? 58.093 -2.484 1.201 1.00 25.50 54 GLU B N 1
ATOM 4126 C CA . GLU B 1 54 ? 57.353 -1.743 0.167 1.00 25.57 54 GLU B CA 1
ATOM 4127 C C . GLU B 1 54 ? 56.355 -2.645 -0.571 1.00 22.81 54 GLU B C 1
ATOM 4128 O O . GLU B 1 54 ? 55.281 -2.199 -0.977 1.00 20.20 54 GLU B O 1
ATOM 4134 N N . GLY B 1 55 ? 56.701 -3.919 -0.718 1.00 22.66 55 GLY B N 1
ATOM 4135 C CA . GLY B 1 55 ? 55.799 -4.865 -1.341 1.00 22.82 55 GLY B CA 1
ATOM 4136 C C . GLY B 1 55 ? 54.570 -5.103 -0.476 1.00 29.78 55 GLY B C 1
ATOM 4137 O O . GLY B 1 55 ? 53.450 -5.270 -0.987 1.00 23.81 55 GLY B O 1
ATOM 4138 N N . LEU B 1 56 ? 54.787 -5.111 0.839 1.00 19.40 56 LEU B N 1
ATOM 4139 C CA . LEU B 1 56 ? 53.725 -5.350 1.802 1.00 17.13 56 LEU B CA 1
ATOM 4140 C C . LEU B 1 56 ? 52.746 -4.178 1.896 1.00 19.48 56 LEU B C 1
ATOM 4141 O O . LEU B 1 56 ? 51.538 -4.381 1.965 1.00 20.14 56 LEU B O 1
ATOM 4146 N N . ALA B 1 57 ? 53.263 -2.953 1.901 1.00 22.89 57 ALA B N 1
ATOM 4147 C CA . ALA B 1 57 ? 52.393 -1.786 1.923 1.00 20.13 57 ALA B CA 1
ATOM 4148 C C . ALA B 1 57 ? 51.441 -1.841 0.726 1.00 27.71 57 ALA B C 1
ATOM 4149 O O . ALA B 1 57 ? 50.235 -1.581 0.843 1.00 21.54 57 ALA B O 1
ATOM 4151 N N . ASP B 1 58 ? 52.021 -2.170 -0.424 1.00 27.05 58 ASP B N 1
ATOM 4152 C CA . ASP B 1 58 ? 51.303 -2.364 -1.674 1.00 27.28 58 ASP B CA 1
ATOM 4153 C C . ASP B 1 58 ? 50.084 -3.275 -1.459 1.00 37.85 58 ASP B C 1
ATOM 4154 O O . ASP B 1 58 ? 48.926 -2.898 -1.732 1.00 20.94 58 ASP B O 1
ATOM 4159 N N . LEU B 1 59 ? 50.377 -4.460 -0.920 1.00 31.65 59 LEU B N 1
ATOM 4160 C CA . LEU B 1 59 ? 49.391 -5.499 -0.651 1.00 27.09 59 LEU B CA 1
ATOM 4161 C C . LEU B 1 59 ? 48.289 -5.050 0.304 1.00 30.20 59 LEU B C 1
ATOM 4162 O O . LEU B 1 59 ? 47.104 -5.346 0.095 1.00 35.71 59 LEU B O 1
ATOM 4167 N N . LEU B 1 60 ? 48.689 -4.353 1.362 1.00 28.84 60 LEU B N 1
ATOM 4168 C CA . LEU B 1 60 ? 47.751 -3.874 2.373 1.00 28.17 60 LEU B CA 1
ATOM 4169 C C . LEU B 1 60 ? 46.775 -2.888 1.766 1.00 26.02 60 LEU B C 1
ATOM 4170 O O . LEU B 1 60 ? 45.586 -2.860 2.104 1.00 25.78 60 LEU B O 1
ATOM 4175 N N . HIS B 1 61 ? 47.293 -2.084 0.851 1.00 29.87 61 HIS B N 1
ATOM 4176 C CA . HIS B 1 61 ? 46.485 -1.118 0.136 1.00 25.39 61 HIS B CA 1
ATOM 4177 C C . HIS B 1 61 ? 45.502 -1.790 -0.833 1.00 38.93 61 HIS B C 1
ATOM 4178 O O . HIS B 1 61 ? 44.310 -1.450 -0.846 1.00 31.90 61 HIS B O 1
ATOM 4185 N N . ASP B 1 62 ? 46.002 -2.724 -1.644 1.00 36.51 62 ASP B N 1
ATOM 4186 C CA . ASP B 1 62 ? 45.132 -3.521 -2.506 1.00 34.21 62 ASP B CA 1
ATOM 4187 C C . ASP B 1 62 ? 43.996 -4.079 -1.654 1.00 42.05 62 ASP B C 1
ATOM 4188 O O . ASP B 1 62 ? 42.832 -4.040 -2.051 1.00 53.81 62 ASP B O 1
ATOM 4193 N N . ALA B 1 63 ? 44.346 -4.573 -0.467 1.00 33.97 63 ALA B N 1
ATOM 4194 C CA . ALA B 1 63 ? 43.368 -5.099 0.481 1.00 31.98 63 ALA B CA 1
ATOM 4195 C C . ALA B 1 63 ? 42.561 -3.994 1.174 1.00 33.03 63 ALA B C 1
ATOM 4196 O O . ALA B 1 63 ? 41.689 -4.280 2.005 1.00 33.28 63 ALA B O 1
ATOM 4198 N N . GLY B 1 64 ? 42.857 -2.738 0.847 1.00 29.04 64 GLY B N 1
ATOM 4199 C CA . GLY B 1 64 ? 42.002 -1.642 1.259 1.00 25.25 64 GLY B CA 1
ATOM 4200 C C . GLY B 1 64 ? 42.476 -0.817 2.440 1.00 32.76 64 GLY B C 1
ATOM 4201 O O . GLY B 1 64 ? 41.726 0.012 2.941 1.00 25.36 64 GLY B O 1
ATOM 4202 N N . VAL B 1 65 ? 43.715 -1.020 2.885 1.00 37.57 65 VAL B N 1
ATOM 4203 C CA . VAL B 1 65 ? 44.255 -0.194 3.964 1.00 24.62 65 VAL B CA 1
ATOM 4204 C C . VAL B 1 65 ? 44.609 1.219 3.474 1.00 24.34 65 VAL B C 1
ATOM 4205 O O . VAL B 1 65 ? 45.383 1.401 2.535 1.00 27.39 65 VAL B O 1
ATOM 4209 N N . ARG B 1 66 ? 44.039 2.227 4.119 1.00 23.81 66 ARG B N 1
ATOM 4210 C CA . ARG B 1 66 ? 44.319 3.609 3.744 1.00 29.15 66 ARG B CA 1
ATOM 4211 C C . ARG B 1 66 ? 45.082 4.332 4.856 1.00 33.39 66 ARG B C 1
ATOM 4212 O O . ARG B 1 66 ? 45.126 3.852 5.993 1.00 27.66 66 ARG B O 1
ATOM 4220 N N . LYS B 1 67 ? 45.656 5.488 4.524 1.00 25.51 67 LYS B N 1
ATOM 4221 C CA . LYS B 1 67 ? 46.396 6.306 5.483 1.00 28.40 67 LYS B CA 1
ATOM 4222 C C . LYS B 1 67 ? 45.538 6.598 6.700 1.00 24.29 67 LYS B C 1
ATOM 4223 O O . LYS B 1 67 ? 44.351 6.872 6.573 1.00 30.71 67 LYS B O 1
ATOM 4229 N N . GLY B 1 68 ? 46.138 6.515 7.882 1.00 31.10 68 GLY B N 1
ATOM 4230 C CA . GLY B 1 68 ? 45.413 6.765 9.113 1.00 26.87 68 GLY B CA 1
ATOM 4231 C C . GLY B 1 68 ? 44.666 5.567 9.675 1.00 23.38 68 GLY B C 1
ATOM 4232 O O . GLY B 1 68 ? 44.081 5.666 10.751 1.00 28.06 68 GLY B O 1
ATOM 4233 N N . ASP B 1 69 ? 44.668 4.445 8.956 1.00 18.81 69 ASP B N 1
ATOM 4234 C CA . ASP B 1 69 ? 44.003 3.237 9.438 1.00 18.83 69 ASP B CA 1
ATOM 4235 C C . ASP B 1 69 ? 44.839 2.520 10.503 1.00 22.59 69 ASP B C 1
ATOM 4236 O O . ASP B 1 69 ? 46.007 2.843 10.723 1.00 17.46 69 ASP B O 1
ATOM 4241 N N . ARG B 1 70 ? 44.235 1.536 11.155 1.00 19.07 70 ARG B N 1
ATOM 4242 C CA . ARG B 1 70 ? 44.922 0.786 12.196 1.00 17.46 70 ARG B CA 1
ATOM 4243 C C . ARG B 1 70 ? 44.962 -0.692 11.854 1.00 26.59 70 ARG B C 1
ATOM 4244 O O . ARG B 1 70 ? 43.916 -1.315 11.635 1.00 19.17 70 ARG B O 1
ATOM 4252 N N . VAL B 1 71 ? 46.172 -1.247 11.771 1.00 24.00 71 VAL B N 1
ATOM 4253 C CA . VAL B 1 71 ? 46.311 -2.661 11.466 1.00 18.97 71 VAL B CA 1
ATOM 4254 C C . VAL B 1 71 ? 46.824 -3.441 12.665 1.00 20.45 71 VAL B C 1
ATOM 4255 O O . VAL B 1 71 ? 47.838 -3.089 13.243 1.00 29.23 71 VAL B O 1
ATOM 4259 N N . ALA B 1 72 ? 46.127 -4.504 13.039 1.00 18.92 72 ALA B N 1
ATOM 4260 C CA . ALA B 1 72 ? 46.613 -5.376 14.090 1.00 15.15 72 ALA B CA 1
ATOM 4261 C C . ALA B 1 72 ? 47.811 -6.162 13.588 1.00 20.45 72 ALA B C 1
ATOM 4262 O O . ALA B 1 72 ? 47.813 -6.652 12.459 1.00 16.86 72 ALA B O 1
ATOM 4264 N N . LEU B 1 73 ? 48.838 -6.267 14.429 1.00 24.86 73 LEU B N 1
ATOM 4265 C CA . LEU B 1 73 ? 49.972 -7.131 14.147 1.00 16.76 73 LEU B CA 1
ATOM 4266 C C . LEU B 1 73 ? 50.061 -8.198 15.236 1.00 20.54 73 LEU B C 1
ATOM 4267 O O . LEU B 1 73 ? 50.137 -7.890 16.429 1.00 24.94 73 LEU B O 1
ATOM 4272 N N . ARG B 1 74 ? 50.039 -9.456 14.822 1.00 21.64 74 ARG B N 1
ATOM 4273 C CA . ARG B 1 74 ? 49.995 -10.564 15.756 1.00 24.05 74 ARG B CA 1
ATOM 4274 C C . ARG B 1 74 ? 50.838 -11.706 15.223 1.00 29.84 74 ARG B C 1
ATOM 4275 O O . ARG B 1 74 ? 50.356 -12.550 14.460 1.00 34.96 74 ARG B O 1
ATOM 4283 N N . MET B 1 75 ? 52.098 -11.729 15.637 1.00 24.19 75 MET B N 1
ATOM 4284 C CA . MET B 1 75 ? 53.105 -12.584 15.023 1.00 24.98 75 MET B CA 1
ATOM 4285 C C . MET B 1 75 ? 54.204 -12.912 16.013 1.00 22.56 75 MET B C 1
ATOM 4286 O O . MET B 1 75 ? 54.578 -12.072 16.824 1.00 38.81 75 MET B O 1
ATOM 4291 N N . PRO B 1 76 ? 54.742 -14.133 15.956 1.00 31.52 76 PRO B N 1
ATOM 4292 C CA . PRO B 1 76 ? 55.946 -14.351 16.773 1.00 23.44 76 PRO B CA 1
ATOM 4293 C C . PRO B 1 76 ? 57.088 -13.414 16.336 1.00 20.82 76 PRO B C 1
ATOM 4294 O O . PRO B 1 76 ? 57.169 -13.062 15.167 1.00 25.14 76 PRO B O 1
ATOM 4298 N N . PRO B 1 77 ? 57.941 -12.984 17.277 1.00 22.08 77 PRO B N 1
ATOM 4299 C CA . PRO B 1 77 ? 59.053 -12.107 16.885 1.00 21.94 77 PRO B CA 1
ATOM 4300 C C . PRO B 1 77 ? 59.954 -12.778 15.852 1.00 18.12 77 PRO B C 1
ATOM 4301 O O . PRO B 1 77 ? 60.400 -13.896 16.076 1.00 26.01 77 PRO B O 1
ATOM 4305 N N . GLY B 1 78 ? 60.197 -12.110 14.728 1.00 25.94 78 GLY B N 1
ATOM 4306 C CA . GLY B 1 78 ? 60.984 -12.673 13.644 1.00 17.94 78 GLY B CA 1
ATOM 4307 C C . GLY B 1 78 ? 60.885 -11.811 12.391 1.00 21.08 78 GLY B C 1
ATOM 4308 O O . GLY B 1 78 ? 60.242 -10.754 12.394 1.00 18.99 78 GLY B O 1
ATOM 4309 N N . ALA B 1 79 ? 61.515 -12.265 11.315 1.00 22.36 79 ALA B N 1
ATOM 4310 C CA . ALA B 1 79 ? 61.576 -11.505 10.071 1.00 27.95 79 ALA B CA 1
ATOM 4311 C C . ALA B 1 79 ? 60.197 -11.067 9.558 1.00 22.37 79 ALA B C 1
ATOM 4312 O O . ALA B 1 79 ? 60.015 -9.912 9.167 1.00 22.64 79 ALA B O 1
ATOM 4314 N N . ASN B 1 80 ? 59.243 -11.991 9.538 1.00 21.78 80 ASN B N 1
ATOM 4315 C CA . ASN B 1 80 ? 57.891 -11.675 9.081 1.00 22.12 80 ASN B CA 1
ATOM 4316 C C . ASN B 1 80 ? 57.255 -10.531 9.877 1.00 15.48 80 ASN B C 1
ATOM 4317 O O . ASN B 1 80 ? 56.648 -9.638 9.299 1.00 22.51 80 ASN B O 1
ATOM 4322 N N . ALA B 1 81 ? 57.386 -10.560 11.196 1.00 14.12 81 ALA B N 1
ATOM 4323 C CA . ALA B 1 81 ? 56.826 -9.504 12.038 1.00 17.96 81 ALA B CA 1
ATOM 4324 C C . ALA B 1 81 ? 57.454 -8.127 11.766 1.00 19.04 81 ALA B C 1
ATOM 4325 O O . ALA B 1 81 ? 56.731 -7.134 11.650 1.00 27.16 81 ALA B O 1
ATOM 4327 N N . ILE B 1 82 ? 58.781 -8.048 11.675 1.00 15.36 82 ILE B N 1
ATOM 4328 C CA . ILE B 1 82 ? 59.403 -6.760 11.403 1.00 16.37 82 ILE B CA 1
ATOM 4329 C C . ILE B 1 82 ? 58.949 -6.204 10.043 1.00 17.10 82 ILE B C 1
ATOM 4330 O O . ILE B 1 82 ? 58.597 -5.029 9.930 1.00 14.54 82 ILE B O 1
ATOM 4335 N N . ALA B 1 83 ? 58.961 -7.040 9.010 1.00 18.17 83 ALA B N 1
ATOM 4336 C CA . ALA B 1 83 ? 58.559 -6.599 7.676 1.00 16.20 83 ALA B CA 1
ATOM 4337 C C . ALA B 1 83 ? 57.086 -6.195 7.683 1.00 14.58 83 ALA B C 1
ATOM 4338 O O . ALA B 1 83 ? 56.722 -5.122 7.184 1.00 13.72 83 ALA B O 1
ATOM 4340 N N . ALA B 1 84 ? 56.246 -7.034 8.275 1.00 11.04 84 ALA B N 1
ATOM 4341 C CA . ALA B 1 84 ? 54.847 -6.654 8.493 1.00 12.85 84 ALA B CA 1
ATOM 4342 C C . ALA B 1 84 ? 54.733 -5.263 9.089 1.00 13.94 84 ALA B C 1
ATOM 4343 O O . ALA B 1 84 ? 54.026 -4.412 8.536 1.00 15.50 84 ALA B O 1
ATOM 4345 N N . MET B 1 85 ? 55.432 -5.017 10.202 1.00 17.68 85 MET B N 1
ATOM 4346 C CA . MET B 1 85 ? 55.354 -3.701 10.835 1.00 14.04 85 MET B CA 1
ATOM 4347 C C . MET B 1 85 ? 55.800 -2.595 9.883 1.00 10.72 85 MET B C 1
ATOM 4348 O O . MET B 1 85 ? 55.152 -1.562 9.783 1.00 10.32 85 MET B O 1
ATOM 4353 N N . LEU B 1 86 ? 56.906 -2.818 9.184 1.00 14.05 86 LEU B N 1
ATOM 4354 C CA . LEU B 1 86 ? 57.386 -1.848 8.211 1.00 16.77 86 LEU B CA 1
ATOM 4355 C C . LEU B 1 86 ? 56.356 -1.633 7.109 1.00 14.63 86 LEU B C 1
ATOM 4356 O O . LEU B 1 86 ? 55.994 -0.500 6.822 1.00 12.81 86 LEU B O 1
ATOM 4361 N N . GLY B 1 87 ? 55.868 -2.724 6.528 1.00 11.76 87 GLY B N 1
ATOM 4362 C CA . GLY B 1 87 ? 54.785 -2.641 5.565 1.00 17.81 87 GLY B CA 1
ATOM 4363 C C . GLY B 1 87 ? 53.570 -1.841 6.054 1.00 14.56 87 GLY B C 1
ATOM 4364 O O . GLY B 1 87 ? 53.056 -0.974 5.336 1.00 15.35 87 GLY B O 1
ATOM 4365 N N . ILE B 1 88 ? 53.119 -2.101 7.274 1.00 12.98 88 ILE B N 1
ATOM 4366 C CA . ILE B 1 88 ? 51.961 -1.369 7.784 1.00 17.07 88 ILE B CA 1
ATOM 4367 C C . ILE B 1 88 ? 52.276 0.111 7.893 1.00 10.86 88 ILE B C 1
ATOM 4368 O O . ILE B 1 88 ? 51.443 0.949 7.569 1.00 14.65 88 ILE B O 1
ATOM 4373 N N . LEU B 1 89 ? 53.498 0.441 8.297 1.00 14.32 89 LEU B N 1
ATOM 4374 C CA . LEU B 1 89 ? 53.869 1.838 8.451 1.00 13.48 89 LEU B CA 1
ATOM 4375 C C . LEU B 1 89 ? 54.016 2.502 7.102 1.00 16.97 89 LEU B C 1
ATOM 4376 O O . LEU B 1 89 ? 53.577 3.645 6.906 1.00 15.85 89 LEU B O 1
ATOM 4381 N N . ARG B 1 90 ? 54.616 1.779 6.163 1.00 13.71 90 ARG B N 1
ATOM 4382 C CA . ARG B 1 90 ? 54.804 2.319 4.835 1.00 17.33 90 ARG B CA 1
ATOM 4383 C C . ARG B 1 90 ? 53.439 2.578 4.181 1.00 15.75 90 ARG B C 1
ATOM 4384 O O . ARG B 1 90 ? 53.311 3.451 3.328 1.00 14.92 90 ARG B O 1
ATOM 4392 N N . ALA B 1 91 ? 52.414 1.860 4.619 1.00 17.74 91 ALA B N 1
ATOM 4393 C CA . ALA B 1 91 ? 51.074 2.042 4.065 1.00 20.74 91 ALA B CA 1
ATOM 4394 C C . ALA B 1 91 ? 50.299 3.198 4.700 1.00 16.80 91 ALA B C 1
ATOM 4395 O O . ALA B 1 91 ? 49.131 3.413 4.369 1.00 20.07 91 ALA B O 1
ATOM 4397 N N . GLY B 1 92 ? 50.923 3.934 5.615 1.00 21.43 92 GLY B N 1
ATOM 4398 C CA . GLY B 1 92 ? 50.259 5.073 6.251 1.00 21.11 92 GLY B CA 1
ATOM 4399 C C . GLY B 1 92 ? 49.332 4.713 7.411 1.00 23.90 92 GLY B C 1
ATOM 4400 O O . GLY B 1 92 ? 48.617 5.574 7.964 1.00 15.75 92 GLY B O 1
ATOM 4401 N N . ALA B 1 93 ? 49.353 3.431 7.778 1.00 18.51 93 ALA B N 1
ATOM 4402 C CA . ALA B 1 93 ? 48.565 2.928 8.892 1.00 18.85 93 ALA B CA 1
ATOM 4403 C C . ALA B 1 93 ? 49.364 2.896 10.187 1.00 15.65 93 ALA B C 1
ATOM 4404 O O . ALA B 1 93 ? 50.606 3.004 10.182 1.00 20.84 93 ALA B O 1
ATOM 4406 N N . ALA B 1 94 ? 48.650 2.750 11.297 1.00 13.96 94 ALA B N 1
ATOM 4407 C CA . ALA B 1 94 ? 49.293 2.497 12.581 1.00 21.50 94 ALA B CA 1
ATOM 4408 C C . ALA B 1 94 ? 49.183 1.027 12.930 1.00 17.74 94 ALA B C 1
ATOM 4409 O O . ALA B 1 94 ? 48.129 0.421 12.770 1.00 21.95 94 ALA B O 1
ATOM 4411 N N . TYR B 1 95 ? 50.266 0.452 13.425 1.00 18.88 95 TYR B N 1
ATOM 4412 C CA . TYR B 1 95 ? 50.202 -0.938 13.820 1.00 23.74 95 TYR B CA 1
ATOM 4413 C C . TYR B 1 95 ? 49.823 -1.077 15.275 1.00 14.53 95 TYR B C 1
ATOM 4414 O O . TYR B 1 95 ? 50.142 -0.248 16.111 1.00 15.88 95 TYR B O 1
ATOM 4423 N N . VAL B 1 96 ? 49.039 -2.108 15.522 1.00 18.81 96 VAL B N 1
ATOM 4424 C CA . VAL B 1 96 ? 48.459 -2.380 16.820 1.00 21.97 96 VAL B CA 1
ATOM 4425 C C . VAL B 1 96 ? 48.897 -3.788 17.183 1.00 21.99 96 VAL B C 1
ATOM 4426 O O . VAL B 1 96 ? 48.345 -4.754 16.685 1.00 22.30 96 VAL B O 1
ATOM 4430 N N . PRO B 1 97 ? 49.955 -3.894 18.004 1.00 17.59 97 PRO B N 1
ATOM 4431 C CA . PRO B 1 97 ? 50.614 -5.178 18.285 1.00 16.27 97 PRO B CA 1
ATOM 4432 C C . PRO B 1 97 ? 49.939 -6.059 19.327 1.00 19.09 97 PRO B C 1
ATOM 4433 O O . PRO B 1 97 ? 49.618 -5.617 20.436 1.00 15.87 97 PRO B O 1
ATOM 4437 N N . LEU B 1 98 ? 49.746 -7.321 18.946 1.00 25.32 98 LEU B N 1
ATOM 4438 C CA . LEU B 1 98 ? 49.155 -8.339 19.815 1.00 18.79 98 LEU B CA 1
ATOM 4439 C C . LEU B 1 98 ? 50.179 -9.397 20.211 1.00 29.26 98 LEU B C 1
ATOM 4440 O O . LEU B 1 98 ? 50.651 -10.175 19.357 1.00 32.11 98 LEU B O 1
ATOM 4445 N N . ASP B 1 99 ? 50.536 -9.429 21.489 1.00 22.22 99 ASP B N 1
ATOM 4446 C CA . ASP B 1 99 ? 51.450 -10.453 21.949 1.00 35.83 99 ASP B CA 1
ATOM 4447 C C . ASP B 1 99 ? 50.757 -11.790 21.734 1.00 29.38 99 ASP B C 1
ATOM 4448 O O . ASP B 1 99 ? 49.655 -11.992 22.233 1.00 38.48 99 ASP B O 1
ATOM 4453 N N . ILE B 1 100 ? 51.396 -12.674 20.974 1.00 27.91 100 ILE B N 1
ATOM 4454 C CA . ILE B 1 100 ? 50.869 -14.013 20.665 1.00 32.98 100 ILE B CA 1
ATOM 4455 C C . ILE B 1 100 ? 50.506 -14.834 21.903 1.00 32.00 100 ILE B C 1
ATOM 4456 O O . ILE B 1 100 ? 49.562 -15.617 21.891 1.00 40.87 100 ILE B O 1
ATOM 4461 N N . ARG B 1 101 ? 51.260 -14.650 22.976 1.00 36.59 101 ARG B N 1
ATOM 4462 C CA . ARG B 1 101 ? 51.076 -15.450 24.180 1.00 52.60 101 ARG B CA 1
ATOM 4463 C C . ARG B 1 101 ? 49.946 -14.931 25.093 1.00 44.69 101 ARG B C 1
ATOM 4464 O O . ARG B 1 101 ? 49.508 -15.635 26.006 1.00 51.55 101 ARG B O 1
ATOM 4472 N N . ASN B 1 102 ? 49.480 -13.713 24.824 1.00 40.24 102 ASN B N 1
ATOM 4473 C CA . ASN B 1 102 ? 48.354 -13.097 25.530 1.00 40.03 102 ASN B CA 1
ATOM 4474 C C . ASN B 1 102 ? 47.091 -13.971 25.578 1.00 46.44 102 ASN B C 1
ATOM 4475 O O . ASN B 1 102 ? 46.876 -14.816 24.698 1.00 53.37 102 ASN B O 1
ATOM 4480 N N . PRO B 1 103 ? 46.234 -13.751 26.593 1.00 48.05 103 PRO B N 1
ATOM 4481 C CA . PRO B 1 103 ? 44.926 -14.415 26.634 1.00 48.48 103 PRO B CA 1
ATOM 4482 C C . PRO B 1 103 ? 43.975 -13.847 25.582 1.00 42.85 103 PRO B C 1
ATOM 4483 O O . PRO B 1 103 ? 44.046 -12.653 25.292 1.00 46.58 103 PRO B O 1
ATOM 4487 N N . PRO B 1 104 ? 43.111 -14.696 25.005 1.00 42.17 104 PRO B N 1
ATOM 4488 C CA . PRO B 1 104 ? 42.165 -14.316 23.945 1.00 44.44 104 PRO B CA 1
ATOM 4489 C C . PRO B 1 104 ? 41.256 -13.130 24.274 1.00 43.04 104 PRO B C 1
ATOM 4490 O O . PRO B 1 104 ? 40.995 -12.312 23.393 1.00 41.86 104 PRO B O 1
ATOM 4494 N N . ALA B 1 105 ? 40.771 -13.028 25.502 1.00 34.36 105 ALA B N 1
ATOM 4495 C CA . ALA B 1 105 ? 39.885 -11.923 25.837 1.00 38.30 105 ALA B CA 1
ATOM 4496 C C . ALA B 1 105 ? 40.620 -10.588 25.835 1.00 34.53 105 ALA B C 1
ATOM 4497 O O . ALA B 1 105 ? 40.023 -9.540 25.580 1.00 29.37 105 ALA B O 1
ATOM 4499 N N . ARG B 1 106 ? 41.908 -10.636 26.154 1.00 32.24 106 ARG B N 1
ATOM 4500 C CA . ARG B 1 106 ? 42.750 -9.452 26.138 1.00 33.01 106 ARG B CA 1
ATOM 4501 C C . ARG B 1 106 ? 42.919 -8.958 24.697 1.00 29.01 106 ARG B C 1
ATOM 4502 O O . ARG B 1 106 ? 42.625 -7.805 24.364 1.00 23.23 106 ARG B O 1
ATOM 4510 N N . ASN B 1 107 ? 43.369 -9.853 23.836 1.00 30.42 107 ASN B N 1
ATOM 4511 C CA . ASN B 1 107 ? 43.483 -9.530 22.427 1.00 31.58 107 ASN B CA 1
ATOM 4512 C C . ASN B 1 107 ? 42.143 -9.146 21.808 1.00 29.74 107 ASN B C 1
ATOM 4513 O O . ASN B 1 107 ? 42.074 -8.227 20.989 1.00 31.72 107 ASN B O 1
ATOM 4518 N N . ALA B 1 108 ? 41.081 -9.831 22.209 1.00 22.86 108 ALA B N 1
ATOM 4519 C CA . ALA B 1 108 ? 39.752 -9.471 21.742 1.00 22.85 108 ALA B CA 1
ATOM 4520 C C . ALA B 1 108 ? 39.437 -8.036 22.110 1.00 28.80 108 ALA B C 1
ATOM 4521 O O . ALA B 1 108 ? 38.889 -7.279 21.299 1.00 29.82 108 ALA B O 1
ATOM 4523 N N . PHE B 1 109 ? 39.781 -7.657 23.335 1.00 21.89 109 PHE B N 1
ATOM 4524 C CA . PHE B 1 109 ? 39.491 -6.311 23.787 1.00 18.11 109 PHE B CA 1
ATOM 4525 C C . PHE B 1 109 ? 40.221 -5.283 22.965 1.00 27.56 109 PHE B C 1
ATOM 4526 O O . PHE B 1 109 ? 39.630 -4.280 22.567 1.00 27.04 109 PHE B O 1
ATOM 4534 N N . ILE B 1 110 ? 41.514 -5.528 22.746 1.00 20.40 110 ILE B N 1
ATOM 4535 C CA . ILE B 1 110 ? 42.371 -4.625 22.003 1.00 15.39 110 ILE B CA 1
ATOM 4536 C C . ILE B 1 110 ? 41.863 -4.439 20.583 1.00 19.35 110 ILE B C 1
ATOM 4537 O O . ILE B 1 110 ? 41.758 -3.318 20.088 1.00 21.24 110 ILE B O 1
ATOM 4542 N N . VAL B 1 111 ? 41.523 -5.540 19.934 1.00 17.14 111 VAL B N 1
ATOM 4543 C CA . VAL B 1 111 ? 41.038 -5.474 18.571 1.00 22.59 111 VAL B CA 1
ATOM 4544 C C . VAL B 1 111 ? 39.737 -4.683 18.489 1.00 25.46 111 VAL B C 1
ATOM 4545 O O . VAL B 1 111 ? 39.534 -3.900 17.552 1.00 24.66 111 VAL B O 1
ATOM 4549 N N . THR B 1 112 ? 38.871 -4.859 19.483 1.00 22.27 112 THR B N 1
ATOM 4550 C CA . THR B 1 112 ? 37.585 -4.161 19.493 1.00 28.68 112 THR B CA 1
ATOM 4551 C C . THR B 1 112 ? 37.727 -2.674 19.833 1.00 33.62 112 THR B C 1
ATOM 4552 O O . THR B 1 112 ? 37.133 -1.817 19.169 1.00 35.62 112 THR B O 1
ATOM 4556 N N . ASP B 1 113 ? 38.510 -2.383 20.872 1.00 30.91 113 ASP B N 1
ATOM 4557 C CA . ASP B 1 113 ? 38.703 -1.025 21.370 1.00 23.75 113 ASP B CA 1
ATOM 4558 C C . ASP B 1 113 ? 39.382 -0.176 20.311 1.00 30.43 113 ASP B C 1
ATOM 4559 O O . ASP B 1 113 ? 39.118 1.021 20.191 1.00 30.02 113 ASP B O 1
ATOM 4564 N N . SER B 1 114 ? 40.235 -0.818 19.519 1.00 21.65 114 SER B N 1
ATOM 4565 C CA . SER B 1 114 ? 41.083 -0.112 18.576 1.00 25.51 114 SER B CA 1
ATOM 4566 C C . SER B 1 114 ? 40.572 -0.148 17.135 1.00 28.85 114 SER B C 1
ATOM 4567 O O . SER B 1 114 ? 41.146 0.506 16.262 1.00 33.89 114 SER B O 1
ATOM 4570 N N . GLN B 1 115 ? 39.513 -0.915 16.894 1.00 26.36 115 GLN B N 1
ATOM 4571 C CA . GLN B 1 115 ? 38.845 -0.954 15.587 1.00 33.18 115 GLN B CA 1
ATOM 4572 C C . GLN B 1 115 ? 39.801 -1.077 14.418 1.00 31.39 115 GLN B C 1
ATOM 4573 O O . GLN B 1 115 ? 39.714 -0.314 13.451 1.00 29.28 115 GLN B O 1
ATOM 4579 N N . VAL B 1 116 ? 40.713 -2.032 14.500 1.00 26.76 116 VAL B N 1
ATOM 4580 C CA . VAL B 1 116 ? 41.597 -2.293 13.377 1.00 31.13 116 VAL B CA 1
ATOM 4581 C C . VAL B 1 116 ? 40.798 -2.752 12.139 1.00 25.89 116 VAL B C 1
ATOM 4582 O O . VAL B 1 116 ? 39.828 -3.493 12.259 1.00 34.09 116 VAL B O 1
ATOM 4586 N N . VAL B 1 117 ? 41.185 -2.293 10.954 1.00 27.59 117 VAL B N 1
ATOM 4587 C CA . VAL B 1 117 ? 40.514 -2.719 9.715 1.00 23.50 117 VAL B CA 1
ATOM 4588 C C . VAL B 1 117 ? 41.124 -3.998 9.127 1.00 37.59 117 VAL B C 1
ATOM 4589 O O . VAL B 1 117 ? 40.572 -4.604 8.198 1.00 25.56 117 VAL B O 1
ATOM 4593 N N . ALA B 1 118 ? 42.281 -4.396 9.653 1.00 31.60 118 ALA B N 1
ATOM 4594 C CA . ALA B 1 118 ? 42.922 -5.620 9.210 1.00 22.65 118 ALA B CA 1
ATOM 4595 C C . ALA B 1 118 ? 43.754 -6.194 10.329 1.00 22.57 118 ALA B C 1
ATOM 4596 O O . ALA B 1 118 ? 44.141 -5.485 11.250 1.00 28.51 118 ALA B O 1
ATOM 4598 N N . LEU B 1 119 ? 44.018 -7.487 10.238 1.00 22.41 119 LEU B N 1
ATOM 4599 C CA . LEU B 1 119 ? 44.931 -8.159 11.133 1.00 22.96 119 LEU B CA 1
ATOM 4600 C C . LEU B 1 119 ? 45.995 -8.848 10.290 1.00 27.61 119 LEU B C 1
ATOM 4601 O O . LEU B 1 119 ? 45.669 -9.626 9.396 1.00 34.78 119 LEU B O 1
ATOM 4606 N N . VAL B 1 120 ? 47.261 -8.563 10.560 1.00 25.03 120 VAL B N 1
ATOM 4607 C CA . VAL B 1 120 ? 48.346 -9.252 9.871 1.00 27.76 120 VAL B CA 1
ATOM 4608 C C . VAL B 1 120 ? 48.975 -10.318 10.766 1.00 25.16 120 VAL B C 1
ATOM 4609 O O . VAL B 1 120 ? 49.388 -10.039 11.900 1.00 23.84 120 VAL B O 1
ATOM 4613 N N . GLY B 1 121 ? 49.017 -11.546 10.257 1.00 29.27 121 GLY B N 1
ATOM 4614 C CA . GLY B 1 121 ? 49.585 -12.658 10.999 1.00 37.16 121 GLY B CA 1
ATOM 4615 C C . GLY B 1 121 ? 48.590 -13.738 11.378 1.00 45.07 121 GLY B C 1
ATOM 4616 O O . GLY B 1 121 ? 47.433 -13.701 10.962 1.00 49.14 121 GLY B O 1
ATOM 4617 N N . ASP B 1 122 ? 49.039 -14.707 12.172 1.00 57.62 122 ASP B N 1
ATOM 4618 C CA . ASP B 1 122 ? 48.173 -15.810 12.590 1.00 61.74 122 ASP B CA 1
ATOM 4619 C C . ASP B 1 122 ? 47.015 -15.342 13.496 1.00 62.19 122 ASP B C 1
ATOM 4620 O O . ASP B 1 122 ? 47.169 -14.430 14.308 1.00 57.93 122 ASP B O 1
ATOM 4625 N N . PRO B 1 123 ? 45.824 -15.931 13.298 1.00 70.31 123 PRO B N 1
ATOM 4626 C CA . PRO B 1 123 ? 44.628 -15.608 14.083 1.00 59.17 123 PRO B CA 1
ATOM 4627 C C . PRO B 1 123 ? 44.429 -16.555 15.262 1.00 61.11 123 PRO B C 1
ATOM 4628 O O . PRO B 1 123 ? 43.299 -16.922 15.593 1.00 66.58 123 PRO B O 1
ATOM 4632 N N . THR B 1 130 ? 36.542 -11.253 12.238 1.00 35.88 130 THR B N 1
ATOM 4633 C CA . THR B 1 130 ? 35.763 -11.326 10.994 1.00 46.67 130 THR B CA 1
ATOM 4634 C C . THR B 1 130 ? 36.394 -10.531 9.843 1.00 54.84 130 THR B C 1
ATOM 4635 O O . THR B 1 130 ? 36.132 -10.820 8.670 1.00 55.29 130 THR B O 1
ATOM 4639 N N . GLY B 1 131 ? 37.198 -9.521 10.178 1.00 47.39 131 GLY B N 1
ATOM 4640 C CA . GLY B 1 131 ? 37.750 -8.620 9.179 1.00 39.88 131 GLY B CA 1
ATOM 4641 C C . GLY B 1 131 ? 38.808 -9.222 8.275 1.00 33.63 131 GLY B C 1
ATOM 4642 O O . GLY B 1 131 ? 39.181 -10.385 8.432 1.00 34.73 131 GLY B O 1
ATOM 4643 N N . PRO B 1 132 ? 39.294 -8.427 7.308 1.00 37.77 132 PRO B N 1
ATOM 4644 C CA . PRO B 1 132 ? 40.336 -8.863 6.372 1.00 32.94 132 PRO B CA 1
ATOM 4645 C C . PRO B 1 132 ? 41.547 -9.454 7.076 1.00 35.96 132 PRO B C 1
ATOM 4646 O O . PRO B 1 132 ? 41.869 -9.035 8.199 1.00 31.78 132 PRO B O 1
ATOM 4650 N N . LEU B 1 133 ? 42.206 -10.402 6.411 1.00 34.58 133 LEU B N 1
ATOM 4651 C CA . LEU B 1 133 ? 43.354 -11.097 6.972 1.00 30.66 133 LEU B CA 1
ATOM 4652 C C . LEU B 1 133 ? 44.505 -11.166 5.970 1.00 38.29 133 LEU B C 1
ATOM 4653 O O . LEU B 1 133 ? 44.295 -11.367 4.772 1.00 41.39 133 LEU B O 1
ATOM 4658 N N . VAL B 1 134 ? 45.722 -10.974 6.466 1.00 37.87 134 VAL B N 1
ATOM 4659 C CA . VAL B 1 134 ? 46.918 -11.172 5.671 1.00 29.91 134 VAL B CA 1
ATOM 4660 C C . VAL B 1 134 ? 47.794 -12.106 6.470 1.00 32.24 134 VAL B C 1
ATOM 4661 O O . VAL B 1 134 ? 48.325 -11.718 7.510 1.00 32.67 134 VAL B O 1
ATOM 4665 N N . THR B 1 135 ? 47.920 -13.345 6.004 1.00 27.02 135 THR B N 1
ATOM 4666 C CA . THR B 1 135 ? 48.635 -14.361 6.770 1.00 37.18 135 THR B CA 1
ATOM 4667 C C . THR B 1 135 ? 50.132 -14.131 6.783 1.00 26.77 135 THR B C 1
ATOM 4668 O O . THR B 1 135 ? 50.664 -13.338 6.010 1.00 27.42 135 THR B O 1
ATOM 4672 N N . GLU B 1 136 ? 50.796 -14.847 7.676 1.00 26.96 136 GLU B N 1
ATOM 4673 C CA . GLU B 1 136 ? 52.237 -14.814 7.772 1.00 29.64 136 GLU B CA 1
ATOM 4674 C C . GLU B 1 136 ? 52.851 -15.404 6.506 1.00 35.14 136 GLU B C 1
ATOM 4675 O O . GLU B 1 136 ? 53.884 -14.935 6.005 1.00 28.70 136 GLU B O 1
ATOM 4681 N N . GLU B 1 137 ? 52.191 -16.439 5.998 1.00 32.99 137 GLU B N 1
ATOM 4682 C CA . GLU B 1 137 ? 52.562 -17.069 4.743 1.00 37.22 137 GLU B CA 1
ATOM 4683 C C . GLU B 1 137 ? 52.468 -16.050 3.592 1.00 34.24 137 GLU B C 1
ATOM 4684 O O . GLU B 1 137 ? 53.343 -15.994 2.726 1.00 35.05 137 GLU B O 1
ATOM 4690 N N . ASN B 1 138 ? 51.412 -15.239 3.603 1.00 33.18 138 ASN B N 1
ATOM 4691 C CA . ASN B 1 138 ? 51.268 -14.137 2.661 1.00 33.21 138 ASN B CA 1
ATOM 4692 C C . ASN B 1 138 ? 52.440 -13.161 2.779 1.00 29.04 138 ASN B C 1
ATOM 4693 O O . ASN B 1 138 ? 52.898 -12.603 1.793 1.00 24.99 138 ASN B O 1
ATOM 4698 N N . VAL B 1 139 ? 52.893 -12.935 4.010 1.00 32.09 139 VAL B N 1
ATOM 4699 C CA . VAL B 1 139 ? 53.960 -11.978 4.258 1.00 33.48 139 VAL B CA 1
ATOM 4700 C C . VAL B 1 139 ? 55.282 -12.553 3.763 1.00 24.18 139 VAL B C 1
ATOM 4701 O O . VAL B 1 139 ? 56.012 -11.887 3.024 1.00 21.22 139 VAL B O 1
ATOM 4705 N N . ALA B 1 140 ? 55.556 -13.804 4.125 1.00 25.22 140 ALA B N 1
ATOM 4706 C CA . ALA B 1 140 ? 56.798 -14.460 3.724 1.00 30.73 140 ALA B CA 1
ATOM 4707 C C . ALA B 1 140 ? 56.928 -14.536 2.217 1.00 31.53 140 ALA B C 1
ATOM 4708 O O . ALA B 1 140 ? 58.037 -14.578 1.699 1.00 36.92 140 ALA B O 1
ATOM 4710 N N . ALA B 1 141 ? 55.801 -14.541 1.514 1.00 29.53 141 ALA B N 1
ATOM 4711 C CA . ALA B 1 141 ? 55.811 -14.757 0.075 1.00 36.00 141 ALA B CA 1
ATOM 4712 C C . ALA B 1 141 ? 56.218 -13.511 -0.716 1.00 41.43 141 ALA B C 1
ATOM 4713 O O . ALA B 1 141 ? 56.580 -13.620 -1.882 1.00 45.48 141 ALA B O 1
ATOM 4715 N N . LEU B 1 142 ? 56.148 -12.333 -0.104 1.00 32.85 142 LEU B N 1
ATOM 4716 C CA . LEU B 1 142 ? 56.566 -11.114 -0.793 1.00 36.56 142 LEU B CA 1
ATOM 4717 C C . LEU B 1 142 ? 58.068 -10.860 -0.642 1.00 40.54 142 LEU B C 1
ATOM 4718 O O . LEU B 1 142 ? 58.625 -9.917 -1.215 1.00 40.28 142 LEU B O 1
ATOM 4723 N N . ARG B 1 143 ? 58.714 -11.733 0.117 1.00 38.72 143 ARG B N 1
ATOM 4724 C CA . ARG B 1 143 ? 60.126 -11.616 0.458 1.00 41.47 143 ARG B CA 1
ATOM 4725 C C . ARG B 1 143 ? 61.135 -11.517 -0.683 1.00 55.31 143 ARG B C 1
ATOM 4726 O O . ARG B 1 143 ? 62.140 -10.808 -0.579 1.00 61.05 143 ARG B O 1
ATOM 4734 N N . ASP B 1 144 ? 60.890 -12.260 -1.752 1.00 65.19 144 ASP B N 1
ATOM 4735 C CA . ASP B 1 144 ? 61.872 -12.379 -2.816 1.00 62.94 144 ASP B CA 1
ATOM 4736 C C . ASP B 1 144 ? 61.295 -11.780 -4.092 1.00 62.35 144 ASP B C 1
ATOM 4737 O O . ASP B 1 144 ? 61.908 -11.827 -5.157 1.00 67.28 144 ASP B O 1
ATOM 4742 N N . ARG B 1 145 ? 60.108 -11.195 -3.955 1.00 62.40 145 ARG B N 1
ATOM 4743 C CA . ARG B 1 145 ? 59.462 -10.487 -5.047 1.00 63.50 145 ARG B CA 1
ATOM 4744 C C . ARG B 1 145 ? 60.162 -9.152 -5.218 1.00 71.67 145 ARG B C 1
ATOM 4745 O O . ARG B 1 145 ? 61.094 -8.842 -4.474 1.00 74.41 145 ARG B O 1
ATOM 4753 N N . GLU B 1 146 ? 59.707 -8.357 -6.182 1.00 73.71 146 GLU B N 1
ATOM 4754 C CA . GLU B 1 146 ? 60.496 -7.233 -6.674 1.00 69.26 146 GLU B CA 1
ATOM 4755 C C . GLU B 1 146 ? 59.776 -5.899 -6.520 1.00 69.10 146 GLU B C 1
ATOM 4756 O O . GLU B 1 146 ? 60.157 -4.906 -7.134 1.00 73.41 146 GLU B O 1
ATOM 4762 N N . GLY B 1 152 ? 53.946 1.804 -4.001 1.00 33.53 152 GLY B N 1
ATOM 4763 C CA . GLY B 1 152 ? 53.895 3.166 -3.487 1.00 33.33 152 GLY B CA 1
ATOM 4764 C C . GLY B 1 152 ? 52.524 3.777 -3.178 1.00 43.15 152 GLY B C 1
ATOM 4765 O O . GLY B 1 152 ? 52.042 4.647 -3.916 1.00 55.00 152 GLY B O 1
ATOM 4766 N N . PRO B 1 153 ? 51.872 3.328 -2.090 1.00 37.74 153 PRO B N 1
ATOM 4767 C CA . PRO B 1 153 ? 50.733 4.107 -1.590 1.00 30.94 153 PRO B CA 1
ATOM 4768 C C . PRO B 1 153 ? 51.212 5.374 -0.898 1.00 31.63 153 PRO B C 1
ATOM 4769 O O . PRO B 1 153 ? 52.411 5.565 -0.760 1.00 41.10 153 PRO B O 1
ATOM 4773 N N . GLU B 1 154 ? 50.287 6.207 -0.442 1.00 35.98 154 GLU B N 1
ATOM 4774 C CA . GLU B 1 154 ? 50.614 7.481 0.194 1.00 36.78 154 GLU B CA 1
ATOM 4775 C C . GLU B 1 154 ? 51.433 7.305 1.487 1.00 31.99 154 GLU B C 1
ATOM 4776 O O . GLU B 1 154 ? 51.135 6.435 2.304 1.00 25.33 154 GLU B O 1
ATOM 4782 N N . ARG B 1 155 ? 52.463 8.137 1.653 1.00 37.73 155 ARG B N 1
ATOM 4783 C CA . ARG B 1 155 ? 53.342 8.108 2.832 1.00 35.84 155 ARG B CA 1
ATOM 4784 C C . ARG B 1 155 ? 52.716 8.817 4.030 1.00 25.34 155 ARG B C 1
ATOM 4785 O O . ARG B 1 155 ? 51.973 9.779 3.870 1.00 29.97 155 ARG B O 1
ATOM 4793 N N . PRO B 1 156 ? 53.014 8.333 5.244 1.00 32.93 156 PRO B N 1
ATOM 4794 C CA . PRO B 1 156 ? 52.547 9.024 6.455 1.00 28.00 156 PRO B CA 1
ATOM 4795 C C . PRO B 1 156 ? 53.301 10.322 6.675 1.00 22.20 156 PRO B C 1
ATOM 4796 O O . PRO B 1 156 ? 54.417 10.451 6.175 1.00 20.07 156 PRO B O 1
ATOM 4800 N N . GLY B 1 157 ? 52.707 11.254 7.409 1.00 18.11 157 GLY B N 1
ATOM 4801 C CA . GLY B 1 157 ? 53.438 12.402 7.904 1.00 19.67 157 GLY B CA 1
ATOM 4802 C C . GLY B 1 157 ? 53.625 12.266 9.412 1.00 24.95 157 GLY B C 1
ATOM 4803 O O . GLY B 1 157 ? 53.088 11.335 10.023 1.00 20.16 157 GLY B O 1
ATOM 4804 N N . PRO B 1 158 ? 54.362 13.202 10.025 1.00 17.50 158 PRO B N 1
ATOM 4805 C CA . PRO B 1 158 ? 54.677 13.112 11.453 1.00 20.88 158 PRO B CA 1
ATOM 4806 C C . PRO B 1 158 ? 53.455 13.224 12.359 1.00 19.51 158 PRO B C 1
ATOM 4807 O O . PRO B 1 158 ? 53.544 12.828 13.514 1.00 22.49 158 PRO B O 1
ATOM 4811 N N . GLN B 1 159 ? 52.331 13.723 11.862 1.00 23.44 159 GLN B N 1
ATOM 4812 C CA . GLN B 1 159 ? 51.137 13.785 12.704 1.00 23.47 159 GLN B CA 1
ATOM 4813 C C . GLN B 1 159 ? 50.283 12.535 12.612 1.00 20.15 159 GLN B C 1
ATOM 4814 O O . GLN B 1 159 ? 49.386 12.338 13.419 1.00 26.91 159 GLN B O 1
ATOM 4820 N N . ASP B 1 160 ? 50.571 11.670 11.651 1.00 19.02 160 ASP B N 1
ATOM 4821 C CA . ASP B 1 160 ? 49.891 10.386 11.615 1.00 15.84 160 ASP B CA 1
ATOM 4822 C C . ASP B 1 160 ? 50.398 9.419 12.701 1.00 15.23 160 ASP B C 1
ATOM 4823 O O . ASP B 1 160 ? 51.560 9.444 13.110 1.00 15.71 160 ASP B O 1
ATOM 4828 N N . VAL B 1 161 ? 49.488 8.580 13.171 1.00 18.72 161 VAL B N 1
AT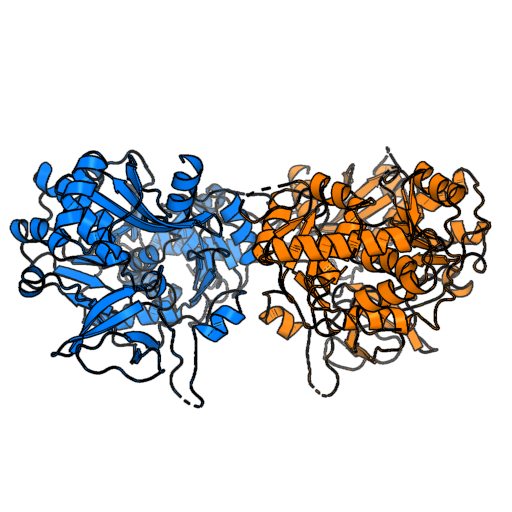OM 4829 C CA . VAL B 1 161 ? 49.765 7.609 14.202 1.00 10.37 161 VAL B CA 1
ATOM 4830 C C . VAL B 1 161 ? 50.641 6.476 13.662 1.00 18.09 161 VAL B C 1
ATOM 4831 O O . VAL B 1 161 ? 50.398 5.919 12.586 1.00 18.17 161 VAL B O 1
ATOM 4835 N N . ALA B 1 162 ? 51.661 6.129 14.427 1.00 12.77 162 ALA B N 1
ATOM 4836 C CA . ALA B 1 162 ? 52.576 5.103 14.008 1.00 13.76 162 ALA B CA 1
ATOM 4837 C C . ALA B 1 162 ? 52.208 3.800 14.723 1.00 14.35 162 ALA B C 1
ATOM 4838 O O . ALA B 1 162 ? 52.252 2.706 14.144 1.00 13.18 162 ALA B O 1
ATOM 4840 N N . TYR B 1 163 ? 51.833 3.917 15.983 1.00 9.76 163 TYR B N 1
ATOM 4841 C CA . TYR B 1 163 ? 51.359 2.740 16.664 1.00 11.86 163 TYR B CA 1
ATOM 4842 C C . TYR B 1 163 ? 50.392 3.039 17.808 1.00 10.42 163 TYR B C 1
ATOM 4843 O O . TYR B 1 163 ? 50.300 4.152 18.305 1.00 10.64 163 TYR B O 1
ATOM 4852 N N . ILE B 1 164 ? 49.651 2.019 18.181 1.00 7.83 164 ILE B N 1
ATOM 4853 C CA . ILE B 1 164 ? 48.874 2.058 19.384 1.00 10.45 164 ILE B CA 1
ATOM 4854 C C . ILE B 1 164 ? 49.360 0.969 20.306 1.00 10.17 164 ILE B C 1
ATOM 4855 O O . ILE B 1 164 ? 49.294 -0.223 19.986 1.00 9.64 164 ILE B O 1
ATOM 4860 N N . ILE B 1 165 ? 49.864 1.373 21.455 1.00 10.52 165 ILE B N 1
ATOM 4861 C CA . ILE B 1 165 ? 50.292 0.381 22.433 1.00 17.49 165 ILE B CA 1
ATOM 4862 C C . ILE B 1 165 ? 49.536 0.610 23.724 1.00 10.04 165 ILE B C 1
ATOM 4863 O O . ILE B 1 165 ? 49.253 1.745 24.078 1.00 12.86 165 ILE B O 1
ATOM 4868 N N . TYR B 1 166 ? 49.184 -0.477 24.402 1.00 15.10 166 TYR B N 1
ATOM 4869 C CA . TYR B 1 166 ? 48.302 -0.404 25.564 1.00 19.56 166 TYR B CA 1
ATOM 4870 C C . TYR B 1 166 ? 49.061 -0.435 26.872 1.00 18.78 166 TYR B C 1
ATOM 4871 O O . TYR B 1 166 ? 50.049 -1.161 27.005 1.00 19.53 166 TYR B O 1
ATOM 4880 N N . THR B 1 167 ? 48.583 0.373 27.822 1.00 19.80 167 THR B N 1
ATOM 4881 C CA . THR B 1 167 ? 49.169 0.496 29.158 1.00 21.67 167 THR B CA 1
ATOM 4882 C C . THR B 1 167 ? 48.080 0.380 30.250 1.00 29.27 167 THR B C 1
ATOM 4883 O O . THR B 1 167 ? 46.889 0.599 29.973 1.00 23.98 167 THR B O 1
ATOM 4887 N N . SER B 1 168 ? 48.482 0.005 31.470 1.00 32.33 168 SER B N 1
ATOM 4888 C CA . SER B 1 168 ? 47.540 -0.141 32.595 1.00 39.15 168 SER B CA 1
ATOM 4889 C C . SER B 1 168 ? 47.763 0.911 33.674 1.00 35.50 168 SER B C 1
ATOM 4890 O O . SER B 1 168 ? 48.895 1.151 34.101 1.00 28.23 168 SER B O 1
ATOM 4893 N N . GLY B 1 169 ? 46.674 1.550 34.086 1.00 43.64 169 GLY B N 1
ATOM 4894 C CA . GLY B 1 169 ? 46.670 2.388 35.267 1.00 47.85 169 GLY B CA 1
ATOM 4895 C C . GLY B 1 169 ? 46.005 1.523 36.314 1.00 54.04 169 GLY B C 1
ATOM 4896 O O . GLY B 1 169 ? 45.107 0.752 35.996 1.00 49.54 169 GLY B O 1
ATOM 4897 N N . THR B 1 170 ? 46.420 1.635 37.565 1.00 52.20 170 THR B N 1
ATOM 4898 C CA . THR B 1 170 ? 46.131 0.558 38.505 1.00 55.67 170 THR B CA 1
ATOM 4899 C C . THR B 1 170 ? 44.699 0.532 39.133 1.00 57.88 170 THR B C 1
ATOM 4900 O O . THR B 1 170 ? 44.532 -0.014 40.219 1.00 61.54 170 THR B O 1
ATOM 4904 N N . THR B 1 171 ? 43.699 1.113 38.442 1.00 59.26 171 THR B N 1
ATOM 4905 C CA . THR B 1 171 ? 42.262 0.687 38.466 1.00 66.41 171 THR B CA 1
ATOM 4906 C C . THR B 1 171 ? 41.608 1.058 37.120 1.00 74.64 171 THR B C 1
ATOM 4907 O O . THR B 1 171 ? 42.012 2.048 36.498 1.00 72.96 171 THR B O 1
ATOM 4911 N N . GLY B 1 172 ? 40.600 0.284 36.690 1.00 73.62 172 GLY B N 1
ATOM 4912 C CA . GLY B 1 172 ? 39.978 0.431 35.371 1.00 61.62 172 GLY B CA 1
ATOM 4913 C C . GLY B 1 172 ? 41.019 0.416 34.257 1.00 65.23 172 GLY B C 1
ATOM 4914 O O . GLY B 1 172 ? 41.023 1.283 33.366 1.00 67.16 172 GLY B O 1
ATOM 4915 N N . ARG B 1 173 ? 41.872 -0.610 34.289 1.00 56.03 173 ARG B N 1
ATOM 4916 C CA . ARG B 1 173 ? 43.270 -0.477 33.864 1.00 51.10 173 ARG B CA 1
ATOM 4917 C C . ARG B 1 173 ? 43.607 -0.256 32.371 1.00 40.32 173 ARG B C 1
ATOM 4918 O O . ARG B 1 173 ? 44.162 0.794 32.039 1.00 33.22 173 ARG B O 1
ATOM 4926 N N . PRO B 1 174 ? 43.260 -1.193 31.472 1.00 35.65 174 PRO B N 1
ATOM 4927 C CA . PRO B 1 174 ? 43.954 -1.156 30.185 1.00 29.18 174 PRO B CA 1
ATOM 4928 C C . PRO B 1 174 ? 43.479 -0.009 29.297 1.00 27.63 174 PRO B C 1
ATOM 4929 O O . PRO B 1 174 ? 42.269 0.212 29.203 1.00 32.12 174 PRO B O 1
ATOM 4933 N N . LYS B 1 175 ? 44.391 0.719 28.661 1.00 23.63 175 LYS B N 1
ATOM 4934 C CA A LYS B 1 175 ? 43.993 1.816 27.783 0.50 29.41 175 LYS B CA 1
ATOM 4935 C CA B LYS B 1 175 ? 43.993 1.818 27.782 0.50 28.72 175 LYS B CA 1
ATOM 4936 C C . LYS B 1 175 ? 45.016 2.120 26.683 1.00 27.42 175 LYS B C 1
ATOM 4937 O O . LYS B 1 175 ? 46.237 2.041 26.900 1.00 21.30 175 LYS B O 1
ATOM 4948 N N . GLY B 1 176 ? 44.503 2.470 25.500 1.00 25.19 176 GLY B N 1
ATOM 4949 C CA . GLY B 1 176 ? 45.339 2.702 24.335 1.00 15.78 176 GLY B CA 1
ATOM 4950 C C . GLY B 1 176 ? 46.095 4.013 24.353 1.00 18.01 176 GLY B C 1
ATOM 4951 O O . GLY B 1 176 ? 45.519 5.046 24.673 1.00 19.51 176 GLY B O 1
ATOM 4952 N N . VAL B 1 177 ? 47.386 3.969 24.016 1.00 18.64 177 VAL B N 1
ATOM 4953 C CA . VAL B 1 177 ? 48.167 5.179 23.784 1.00 14.95 177 VAL B CA 1
ATOM 4954 C C . VAL B 1 177 ? 48.663 5.238 22.337 1.00 22.25 177 VAL B C 1
ATOM 4955 O O . VAL B 1 177 ? 49.614 4.547 21.966 1.00 17.70 177 VAL B O 1
ATOM 4959 N N . PRO B 1 178 ? 48.003 6.059 21.510 1.00 22.37 178 PRO B N 1
ATOM 4960 C CA . PRO B 1 178 ? 48.390 6.272 20.115 1.00 15.19 178 PRO B CA 1
ATOM 4961 C C . PRO B 1 178 ? 49.632 7.156 19.994 1.00 19.55 178 PRO B C 1
ATOM 4962 O O . PRO B 1 178 ? 49.571 8.357 20.278 1.00 19.48 178 PRO B O 1
ATOM 4966 N N . VAL B 1 179 ? 50.748 6.577 19.568 1.00 13.76 179 VAL B N 1
ATOM 4967 C CA . VAL B 1 179 ? 51.973 7.350 19.419 1.00 14.92 179 VAL B CA 1
ATOM 4968 C C . VAL B 1 179 ? 52.202 7.706 17.950 1.00 15.11 179 VAL B C 1
ATOM 4969 O O . VAL B 1 179 ? 52.056 6.853 17.054 1.00 13.25 179 VAL B O 1
ATOM 4973 N N . ARG B 1 180 ? 52.519 8.973 17.705 1.00 11.80 180 ARG B N 1
ATOM 4974 C CA . ARG B 1 180 ? 52.679 9.455 16.339 1.00 13.56 180 ARG B CA 1
ATOM 4975 C C . ARG B 1 180 ? 54.125 9.405 15.890 1.00 16.15 180 ARG B C 1
ATOM 4976 O O . ARG B 1 180 ? 55.058 9.421 16.711 1.00 14.98 180 ARG B O 1
ATOM 4984 N N . HIS B 1 181 ? 54.294 9.356 14.576 1.00 11.77 181 HIS B N 1
ATOM 4985 C CA . HIS B 1 181 ? 55.607 9.368 13.948 1.00 11.91 181 HIS B CA 1
ATOM 4986 C C . HIS B 1 181 ? 56.484 10.449 14.579 1.00 16.65 181 HIS B C 1
ATOM 4987 O O . HIS B 1 181 ? 57.612 10.162 15.033 1.00 13.45 181 HIS B O 1
ATOM 4994 N N . GLY B 1 182 ? 55.954 11.675 14.617 1.00 12.38 182 GLY B N 1
ATOM 4995 C CA . GLY B 1 182 ? 56.619 12.803 15.244 1.00 11.74 182 GLY B CA 1
ATOM 4996 C C . GLY B 1 182 ? 57.056 12.565 16.684 1.00 10.16 182 GLY B C 1
ATOM 4997 O O . GLY B 1 182 ? 58.187 12.881 17.051 1.00 11.75 182 GLY B O 1
ATOM 4998 N N . ASN B 1 183 ? 56.172 12.007 17.501 1.00 13.02 183 ASN B N 1
ATOM 4999 C CA . ASN B 1 183 ? 56.561 11.606 18.859 1.00 12.55 183 ASN B CA 1
ATOM 5000 C C . ASN B 1 183 ? 57.846 10.757 18.848 1.00 9.20 183 ASN B C 1
ATOM 5001 O O . ASN B 1 183 ? 58.802 11.051 19.566 1.00 10.02 183 ASN B O 1
ATOM 5006 N N . VAL B 1 184 ? 57.864 9.718 18.025 1.00 8.33 184 VAL B N 1
ATOM 5007 C CA . VAL B 1 184 ? 58.967 8.779 18.027 1.00 9.64 184 VAL B CA 1
ATOM 5008 C C . VAL B 1 184 ? 60.275 9.345 17.447 1.00 9.61 184 VAL B C 1
ATOM 5009 O O . VAL B 1 184 ? 61.320 9.198 18.066 1.00 10.40 184 VAL B O 1
ATOM 5013 N N . THR B 1 185 ? 60.220 10.019 16.301 1.00 10.04 185 THR B N 1
ATOM 5014 C CA . THR B 1 185 ? 61.422 10.628 15.731 1.00 10.63 185 THR B CA 1
ATOM 5015 C C . THR B 1 185 ? 61.955 11.680 16.688 1.00 10.88 185 THR B C 1
ATOM 5016 O O . THR B 1 185 ? 63.174 11.893 16.765 1.00 12.92 185 THR B O 1
ATOM 5020 N N . ALA B 1 186 ? 61.060 12.312 17.445 1.00 9.02 186 ALA B N 1
ATOM 5021 C CA . ALA B 1 186 ? 61.519 13.260 18.444 1.00 11.07 186 ALA B CA 1
ATOM 5022 C C . ALA B 1 186 ? 62.322 12.500 19.489 1.00 15.58 186 ALA B C 1
ATOM 5023 O O . ALA B 1 186 ? 63.376 12.965 19.919 1.00 17.22 186 ALA B O 1
ATOM 5025 N N . LEU B 1 187 ? 61.848 11.314 19.874 1.00 12.19 187 LEU B N 1
ATOM 5026 C CA . LEU B 1 187 ? 62.603 10.496 20.814 1.00 12.93 187 LEU B CA 1
ATOM 5027 C C . LEU B 1 187 ? 64.032 10.207 20.330 1.00 14.49 187 LEU B C 1
ATOM 5028 O O . LEU B 1 187 ? 64.971 10.295 21.104 1.00 14.59 187 LEU B O 1
ATOM 5033 N N . PHE B 1 188 ? 64.195 9.858 19.057 1.00 15.96 188 PHE B N 1
ATOM 5034 C CA . PHE B 1 188 ? 65.524 9.487 18.561 1.00 19.95 188 PHE B CA 1
ATOM 5035 C C . PHE B 1 188 ? 66.431 10.709 18.306 1.00 16.14 188 PHE B C 1
ATOM 5036 O O . PHE B 1 188 ? 67.633 10.601 18.469 1.00 13.21 188 PHE B O 1
ATOM 5044 N N . GLU B 1 189 ? 65.862 11.864 17.957 1.00 17.09 189 GLU B N 1
ATOM 5045 C CA . GLU B 1 189 ? 66.634 13.116 17.957 1.00 16.07 189 GLU B CA 1
ATOM 5046 C C . GLU B 1 189 ? 67.145 13.458 19.350 1.00 19.24 189 GLU B C 1
ATOM 5047 O O . GLU B 1 189 ? 68.307 13.828 19.510 1.00 22.90 189 GLU B O 1
ATOM 5053 N N . ALA B 1 190 ? 66.282 13.332 20.355 1.00 17.12 190 ALA B N 1
ATOM 5054 C CA . ALA B 1 190 ? 66.661 13.627 21.736 1.00 19.71 190 ALA B CA 1
ATOM 5055 C C . ALA B 1 190 ? 67.829 12.767 22.206 1.00 19.03 190 ALA B C 1
ATOM 5056 O O . ALA B 1 190 ? 68.690 13.225 22.953 1.00 27.03 190 ALA B O 1
ATOM 5058 N N . CYS B 1 191 ? 67.857 11.511 21.789 1.00 22.41 191 CYS B N 1
ATOM 5059 C CA . CYS B 1 191 ? 68.902 10.614 22.267 1.00 21.07 191 CYS B CA 1
ATOM 5060 C C . CYS B 1 191 ? 70.153 10.681 21.407 1.00 26.59 191 CYS B C 1
ATOM 5061 O O . CYS B 1 191 ? 71.057 9.844 21.556 1.00 22.67 191 CYS B O 1
ATOM 5064 N N . SER B 1 192 ? 70.209 11.664 20.507 1.00 20.50 192 SER B N 1
ATOM 5065 C CA . SER B 1 192 ? 71.254 11.659 19.481 1.00 31.76 192 SER B CA 1
ATOM 5066 C C . SER B 1 192 ? 72.589 12.153 20.031 1.00 29.50 192 SER B C 1
ATOM 5067 O O . SER B 1 192 ? 73.640 11.781 19.525 1.00 22.01 192 SER B O 1
ATOM 5070 N N . ARG B 1 193 ? 72.541 12.992 21.064 1.00 29.29 193 ARG B N 1
ATOM 5071 C CA . ARG B 1 193 ? 73.758 13.433 21.743 1.00 34.91 193 ARG B CA 1
ATOM 5072 C C . ARG B 1 193 ? 74.051 12.632 23.007 1.00 39.09 193 ARG B C 1
ATOM 5073 O O . ARG B 1 193 ? 75.203 12.523 23.436 1.00 39.90 193 ARG B O 1
ATOM 5081 N N . LEU B 1 194 ? 73.002 12.079 23.598 1.00 23.03 194 LEU B N 1
ATOM 5082 C CA . LEU B 1 194 ? 73.160 11.269 24.787 1.00 20.14 194 LEU B CA 1
ATOM 5083 C C . LEU B 1 194 ? 73.899 9.967 24.505 1.00 21.35 194 LEU B C 1
ATOM 5084 O O . LEU B 1 194 ? 74.735 9.537 25.301 1.00 18.99 194 LEU B O 1
ATOM 5089 N N . PHE B 1 195 ? 73.579 9.331 23.380 1.00 23.47 195 PHE B N 1
ATOM 5090 C CA . PHE B 1 195 ? 74.195 8.062 23.055 1.00 14.12 195 PHE B CA 1
ATOM 5091 C C . PHE B 1 195 ? 75.120 8.254 21.871 1.00 13.94 195 PHE B C 1
ATOM 5092 O O . PHE B 1 195 ? 74.951 9.181 21.081 1.00 16.29 195 PHE B O 1
ATOM 5100 N N . SER B 1 196 ? 76.095 7.359 21.772 1.00 14.37 196 SER B N 1
ATOM 5101 C CA . SER B 1 196 ? 77.003 7.233 20.638 1.00 22.75 196 SER B CA 1
ATOM 5102 C C . SER B 1 196 ? 76.680 5.981 19.814 1.00 16.20 196 SER B C 1
ATOM 5103 O O . SER B 1 196 ? 77.278 4.929 20.018 1.00 15.78 196 SER B O 1
ATOM 5106 N N . PHE B 1 197 ? 75.743 6.118 18.891 1.00 11.79 197 PHE B N 1
ATOM 5107 C CA . PHE B 1 197 ? 75.231 4.994 18.127 1.00 14.92 197 PHE B CA 1
ATOM 5108 C C . PHE B 1 197 ? 75.851 5.001 16.728 1.00 14.87 197 PHE B C 1
ATOM 5109 O O . PHE B 1 197 ? 76.067 6.060 16.138 1.00 14.78 197 PHE B O 1
ATOM 5117 N N . SER B 1 198 ? 76.108 3.834 16.170 1.00 15.32 198 SER B N 1
ATOM 5118 C CA . SER B 1 198 ? 76.582 3.799 14.782 1.00 24.35 198 SER B CA 1
ATOM 5119 C C . SER B 1 198 ? 76.038 2.592 14.038 1.00 16.19 198 SER B C 1
ATOM 5120 O O . SER B 1 198 ? 75.379 1.721 14.630 1.00 16.56 198 SER B O 1
ATOM 5123 N N . ALA B 1 199 ? 76.340 2.547 12.746 1.00 18.03 199 ALA B N 1
ATOM 5124 C CA . ALA B 1 199 ? 75.908 1.454 11.894 1.00 15.63 199 ALA B CA 1
ATOM 5125 C C . ALA B 1 199 ? 76.497 0.131 12.380 1.00 16.92 199 ALA B C 1
ATOM 5126 O O . ALA B 1 199 ? 75.907 -0.921 12.138 1.00 14.50 199 ALA B O 1
ATOM 5128 N N . ASP B 1 200 ? 77.651 0.183 13.060 1.00 17.15 200 ASP B N 1
ATOM 5129 C CA . ASP B 1 200 ? 78.318 -1.040 13.527 1.00 18.47 200 ASP B CA 1
ATOM 5130 C C . ASP B 1 200 ? 77.605 -1.700 14.705 1.00 17.15 200 ASP B C 1
ATOM 5131 O O . ASP B 1 200 ? 77.953 -2.820 15.087 1.00 18.65 200 ASP B O 1
ATOM 5136 N N . ASP B 1 201 ? 76.635 -1.018 15.307 1.00 18.20 201 ASP B N 1
ATOM 5137 C CA . ASP B 1 201 ? 76.015 -1.581 16.505 1.00 13.81 201 ASP B CA 1
ATOM 5138 C C . ASP B 1 201 ? 75.130 -2.786 16.190 1.00 17.59 201 ASP B C 1
ATOM 5139 O O . ASP B 1 201 ? 74.688 -2.979 15.055 1.00 17.84 201 ASP B O 1
ATOM 5144 N N . ARG B 1 202 ? 74.936 -3.627 17.201 1.00 20.10 202 ARG B N 1
ATOM 5145 C CA . ARG B 1 202 ? 73.949 -4.688 17.136 1.00 18.53 202 ARG B CA 1
ATOM 5146 C C . ARG B 1 202 ? 73.036 -4.582 18.336 1.00 23.41 202 ARG B C 1
ATOM 5147 O O . ARG B 1 202 ? 73.495 -4.525 19.486 1.00 16.34 202 ARG B O 1
ATOM 5155 N N . TRP B 1 203 ? 71.741 -4.547 18.028 1.00 20.23 203 TRP B N 1
ATOM 5156 C CA . TRP B 1 203 ? 70.676 -4.348 18.992 1.00 11.19 203 TRP B CA 1
ATOM 5157 C C . TRP B 1 203 ? 69.989 -5.678 19.191 1.00 15.47 203 TRP B C 1
ATOM 5158 O O . TRP B 1 203 ? 69.737 -6.395 18.223 1.00 15.52 203 TRP B O 1
ATOM 5169 N N . LEU B 1 204 ? 69.709 -6.038 20.433 1.00 13.50 204 LEU B N 1
ATOM 5170 C CA . LEU B 1 204 ? 68.926 -7.239 20.667 1.00 15.73 204 LEU B CA 1
ATOM 5171 C C . LEU B 1 204 ? 67.424 -6.876 20.745 1.00 13.94 204 LEU B C 1
ATOM 5172 O O . LEU B 1 204 ? 67.014 -5.966 21.465 1.00 10.86 204 LEU B O 1
ATOM 5177 N N . LEU B 1 205 ? 66.595 -7.571 19.982 1.00 14.70 205 LEU B N 1
ATOM 5178 C CA . LEU B 1 205 ? 65.169 -7.451 20.234 1.00 18.64 205 LEU B CA 1
ATOM 5179 C C . LEU B 1 205 ? 64.802 -8.388 21.395 1.00 19.20 205 LEU B C 1
ATOM 5180 O O . LEU B 1 205 ? 64.446 -9.547 21.182 1.00 20.24 205 LEU B O 1
ATOM 5185 N N . PHE B 1 206 ? 64.919 -7.886 22.627 1.00 17.95 206 PHE B N 1
ATOM 5186 C CA . PHE B 1 206 ? 64.560 -8.662 23.822 1.00 14.77 206 PHE B CA 1
ATOM 5187 C C . PHE B 1 206 ? 63.084 -8.544 24.271 1.00 17.59 206 PHE B C 1
ATOM 5188 O O . PHE B 1 206 ? 62.525 -9.467 24.873 1.00 13.62 206 PHE B O 1
ATOM 5196 N N . HIS B 1 207 ? 62.457 -7.412 23.984 1.00 15.27 207 HIS B N 1
ATOM 5197 C CA . HIS B 1 207 ? 61.138 -7.149 24.548 1.00 13.15 207 HIS B CA 1
ATOM 5198 C C . HIS B 1 207 ? 60.022 -7.437 23.560 1.00 15.75 207 HIS B C 1
ATOM 5199 O O . HIS B 1 207 ? 60.203 -7.375 22.331 1.00 12.37 207 HIS B O 1
ATOM 5206 N N . SER B 1 208 ? 58.879 -7.817 24.123 1.00 12.39 208 SER B N 1
ATOM 5207 C CA . SER B 1 208 ? 57.674 -8.079 23.340 1.00 17.42 208 SER B CA 1
ATOM 5208 C C . SER B 1 208 ? 57.313 -6.873 22.482 1.00 13.27 208 SER B C 1
ATOM 5209 O O . SER B 1 208 ? 57.443 -5.723 22.903 1.00 13.40 208 SER B O 1
ATOM 5212 N N . MET B 1 209 ? 56.881 -7.138 21.264 1.00 12.54 209 MET B N 1
ATOM 5213 C CA . MET B 1 209 ? 56.521 -6.068 20.358 1.00 14.36 209 MET B CA 1
ATOM 5214 C C . MET B 1 209 ? 55.228 -5.347 20.797 1.00 16.50 209 MET B C 1
ATOM 5215 O O . MET B 1 209 ? 54.925 -4.250 20.325 1.00 11.97 209 MET B O 1
ATOM 5220 N N . ALA B 1 210 ? 54.504 -5.945 21.736 1.00 13.17 210 ALA B N 1
ATOM 5221 C CA . ALA B 1 210 ? 53.356 -5.276 22.354 1.00 17.82 210 ALA B CA 1
ATOM 5222 C C . ALA B 1 210 ? 53.747 -4.337 23.540 1.00 19.62 210 ALA B C 1
ATOM 5223 O O . ALA B 1 210 ? 52.884 -3.620 24.073 1.00 13.84 210 ALA B O 1
ATOM 5225 N N . PHE B 1 211 ? 55.023 -4.361 23.949 1.00 13.52 211 PHE B N 1
ATOM 5226 C CA . PHE B 1 211 ? 55.586 -3.375 24.890 1.00 13.04 211 PHE B CA 1
ATOM 5227 C C . PHE B 1 211 ? 56.369 -2.282 24.149 1.00 12.71 211 PHE B C 1
ATOM 5228 O O . PHE B 1 211 ? 57.068 -2.588 23.165 1.00 14.12 211 PHE B O 1
ATOM 5236 N N . ASP B 1 212 ? 56.340 -1.035 24.629 1.00 10.32 212 ASP B N 1
ATOM 5237 C CA . ASP B 1 212 ? 56.956 0.016 23.817 1.00 15.64 212 ASP B CA 1
ATOM 5238 C C . ASP B 1 212 ? 58.505 0.029 23.918 1.00 14.73 212 ASP B C 1
ATOM 5239 O O . ASP B 1 212 ? 59.173 0.718 23.134 1.00 15.77 212 ASP B O 1
ATOM 5244 N N . PHE B 1 213 ? 59.070 -0.711 24.871 1.00 10.71 213 PHE B N 1
ATOM 5245 C CA . PHE B 1 213 ? 60.522 -0.853 24.946 1.00 14.07 213 PHE B CA 1
ATOM 5246 C C . PHE B 1 213 ? 61.013 -1.449 23.610 1.00 12.24 213 PHE B C 1
ATOM 5247 O O . PHE B 1 213 ? 62.111 -1.170 23.165 1.00 12.05 213 PHE B O 1
ATOM 5255 N N . SER B 1 214 ? 60.188 -2.271 22.972 1.00 12.69 214 SER B N 1
ATOM 5256 C CA . SER B 1 214 ? 60.547 -2.869 21.674 1.00 15.14 214 SER B CA 1
ATOM 5257 C C . SER B 1 214 ? 60.636 -1.861 20.504 1.00 17.52 214 SER B C 1
ATOM 5258 O O . SER B 1 214 ? 61.426 -2.033 19.563 1.00 11.10 214 SER B O 1
ATOM 5261 N N . VAL B 1 215 ? 59.806 -0.821 20.575 1.00 18.34 215 VAL B N 1
ATOM 5262 C CA . VAL B 1 215 ? 59.831 0.282 19.617 1.00 15.25 215 VAL B CA 1
ATOM 5263 C C . VAL B 1 215 ? 61.238 0.914 19.606 1.00 21.62 215 VAL B C 1
ATOM 5264 O O . VAL B 1 215 ? 61.777 1.261 18.551 1.00 14.33 215 VAL B O 1
ATOM 5268 N N . TRP B 1 216 ? 61.822 1.025 20.801 1.00 14.97 216 TRP B N 1
ATOM 5269 C CA . TRP B 1 216 ? 63.151 1.584 20.980 1.00 14.23 216 TRP B CA 1
ATOM 5270 C C . TRP B 1 216 ? 64.234 0.633 20.493 1.00 13.81 216 TRP B C 1
ATOM 5271 O O . TRP B 1 216 ? 65.177 1.066 19.840 1.00 11.16 216 TRP B O 1
ATOM 5282 N N . GLU B 1 217 ? 64.093 -0.650 20.809 1.00 13.09 217 GLU B N 1
ATOM 5283 C CA . GLU B 1 217 ? 65.021 -1.646 20.296 1.00 14.11 217 GLU B CA 1
ATOM 5284 C C . GLU B 1 217 ? 64.987 -1.731 18.755 1.00 14.02 217 GLU B C 1
ATOM 5285 O O . GLU B 1 217 ? 66.036 -1.660 18.104 1.00 15.00 217 GLU B O 1
ATOM 5291 N N . ILE B 1 218 ? 63.811 -1.917 18.181 1.00 11.17 218 ILE B N 1
ATOM 5292 C CA . ILE B 1 218 ? 63.675 -2.047 16.725 1.00 9.49 218 ILE B CA 1
ATOM 5293 C C . ILE B 1 218 ? 64.235 -0.809 16.008 1.00 12.07 218 ILE B C 1
ATOM 5294 O O . ILE B 1 218 ? 65.107 -0.901 15.139 1.00 10.26 218 ILE B O 1
ATOM 5299 N N . TRP B 1 219 ? 63.774 0.367 16.422 1.00 13.61 219 TRP B N 1
ATOM 5300 C CA . TRP B 1 219 ? 64.170 1.593 15.745 1.00 13.99 219 TRP B CA 1
ATOM 5301 C C . TRP B 1 219 ? 65.567 2.133 16.108 1.00 12.78 219 TRP B C 1
ATOM 5302 O O . TRP B 1 219 ? 66.155 2.873 15.324 1.00 13.38 219 TRP B O 1
ATOM 5313 N N . GLY B 1 220 ? 66.113 1.739 17.250 1.00 8.58 220 GLY B N 1
ATOM 5314 C CA . GLY B 1 220 ? 67.515 2.013 17.536 1.00 11.53 220 GLY B CA 1
ATOM 5315 C C . GLY B 1 220 ? 68.479 1.424 16.493 1.00 9.98 220 GLY B C 1
ATOM 5316 O O . GLY B 1 220 ? 69.390 2.090 16.003 1.00 7.82 220 GLY B O 1
ATOM 5317 N N . ALA B 1 221 ? 68.262 0.158 16.165 1.00 8.92 221 ALA B N 1
ATOM 5318 C CA . ALA B 1 221 ? 68.912 -0.492 15.043 1.00 8.02 221 ALA B CA 1
ATOM 5319 C C . ALA B 1 221 ? 68.522 0.100 13.673 1.00 12.10 221 ALA B C 1
ATOM 5320 O O . ALA B 1 221 ? 69.390 0.544 12.919 1.00 13.36 221 ALA B O 1
ATOM 5322 N N . LEU B 1 222 ? 67.224 0.104 13.361 1.00 12.45 222 LEU B N 1
ATOM 5323 C CA . LEU B 1 222 ? 66.747 0.362 12.003 1.00 15.40 222 LEU B CA 1
ATOM 5324 C C . LEU B 1 222 ? 66.869 1.809 11.525 1.00 17.19 222 LEU B C 1
ATOM 5325 O O . LEU B 1 222 ? 66.816 2.073 10.325 1.00 14.89 222 LEU B O 1
ATOM 5330 N N . SER B 1 223 ? 67.013 2.739 12.462 1.00 14.29 223 SER B N 1
ATOM 5331 C CA . SER B 1 223 ? 67.251 4.137 12.120 1.00 9.33 223 SER B CA 1
ATOM 5332 C C . SER B 1 223 ? 68.732 4.449 11.921 1.00 11.42 223 SER B C 1
ATOM 5333 O O . SER B 1 223 ? 69.062 5.525 11.444 1.00 18.48 223 SER B O 1
ATOM 5336 N N . THR B 1 224 ? 69.618 3.521 12.265 1.00 12.24 224 THR B N 1
ATOM 5337 C CA . THR B 1 224 ? 71.066 3.783 12.221 1.00 14.96 224 THR B CA 1
ATOM 5338 C C . THR B 1 224 ? 71.847 2.861 11.271 1.00 14.58 224 THR B C 1
ATOM 5339 O O . THR B 1 224 ? 73.070 2.969 11.159 1.00 13.83 224 THR B O 1
ATOM 5343 N N . GLY B 1 225 ? 71.152 1.956 10.594 1.00 16.33 225 GLY B N 1
ATOM 5344 C CA . GLY B 1 225 ? 71.839 1.015 9.723 1.00 17.01 225 GLY B CA 1
ATOM 5345 C C . GLY B 1 225 ? 72.463 -0.116 10.510 1.00 11.06 225 GLY B C 1
ATOM 5346 O O . GLY B 1 225 ? 73.193 -0.926 9.961 1.00 13.69 225 GLY B O 1
ATOM 5347 N N . ALA B 1 226 ? 72.166 -0.172 11.804 1.00 13.79 226 ALA B N 1
ATOM 5348 C CA . ALA B 1 226 ? 72.664 -1.241 12.678 1.00 13.09 226 ALA B CA 1
ATOM 5349 C C . ALA B 1 226 ? 71.838 -2.512 12.505 1.00 10.62 226 ALA B C 1
ATOM 5350 O O . ALA B 1 226 ? 70.794 -2.501 11.868 1.00 12.30 226 ALA B O 1
ATOM 5352 N N . GLU B 1 227 ? 72.297 -3.595 13.111 1.00 13.21 227 GLU B N 1
ATOM 5353 C CA . GLU B 1 227 ? 71.673 -4.897 12.945 1.00 14.91 227 GLU B CA 1
ATOM 5354 C C . GLU B 1 227 ? 70.774 -5.232 14.131 1.00 16.38 227 GLU B C 1
ATOM 5355 O O . GLU B 1 227 ? 71.182 -5.133 15.306 1.00 15.75 227 GLU B O 1
ATOM 5361 N N . LEU B 1 228 ? 69.539 -5.600 13.825 1.00 14.61 228 LEU B N 1
ATOM 5362 C CA . LEU B 1 228 ? 68.597 -5.969 14.858 1.00 15.15 228 LEU B CA 1
ATOM 5363 C C . LEU B 1 228 ? 68.622 -7.487 15.017 1.00 18.04 228 LEU B C 1
ATOM 5364 O O . LEU B 1 228 ? 68.266 -8.222 14.094 1.00 17.53 228 LEU B O 1
ATOM 5369 N N . VAL B 1 229 ? 69.066 -7.951 16.181 1.00 17.67 229 VAL B N 1
ATOM 5370 C CA . VAL B 1 229 ? 69.119 -9.384 16.486 1.00 23.10 229 VAL B CA 1
ATOM 5371 C C . VAL B 1 229 ? 67.855 -9.859 17.226 1.00 25.79 229 VAL B C 1
ATOM 5372 O O . VAL B 1 229 ? 67.614 -9.471 18.365 1.00 25.46 229 VAL B O 1
ATOM 5376 N N . VAL B 1 230 ? 67.054 -10.689 16.564 1.00 24.07 230 VAL B N 1
ATOM 5377 C CA . VAL B 1 230 ? 65.781 -11.160 17.117 1.00 27.46 230 VAL B CA 1
ATOM 5378 C C . VAL B 1 230 ? 65.967 -12.370 18.034 1.00 33.56 230 VAL B C 1
ATOM 5379 O O . VAL B 1 230 ? 66.795 -13.235 17.761 1.00 45.39 230 VAL B O 1
ATOM 5383 N N . LEU B 1 231 ? 65.235 -12.395 19.144 1.00 33.42 231 LEU B N 1
ATOM 5384 C CA . LEU B 1 231 ? 65.150 -13.565 20.025 1.00 30.98 231 LEU B CA 1
ATOM 5385 C C . LEU B 1 231 ? 63.834 -14.262 19.732 1.00 34.23 231 LEU B C 1
ATOM 5386 O O . LEU B 1 231 ? 62.777 -13.742 20.080 1.00 39.64 231 LEU B O 1
ATOM 5391 N N . PRO B 1 232 ? 63.871 -15.426 19.076 1.00 44.48 232 PRO B N 1
ATOM 5392 C CA . PRO B 1 232 ? 62.557 -16.031 18.825 1.00 41.34 232 PRO B CA 1
ATOM 5393 C C . PRO B 1 232 ? 61.895 -16.582 20.097 1.00 41.27 232 PRO B C 1
ATOM 5394 O O . PRO B 1 232 ? 62.557 -16.714 21.125 1.00 39.47 232 PRO B O 1
ATOM 5398 N N . THR B 1 235 ? 65.315 -18.577 22.027 1.00 67.30 235 THR B N 1
ATOM 5399 C CA . THR B 1 235 ? 66.357 -18.568 23.048 1.00 66.38 235 THR B CA 1
ATOM 5400 C C . THR B 1 235 ? 65.953 -17.577 24.144 1.00 60.94 235 THR B C 1
ATOM 5401 O O . THR B 1 235 ? 66.780 -17.141 24.951 1.00 60.46 235 THR B O 1
ATOM 5405 N N . ALA B 1 236 ? 64.660 -17.264 24.187 1.00 62.38 236 ALA B N 1
ATOM 5406 C CA . ALA B 1 236 ? 64.180 -16.000 24.751 1.00 66.54 236 ALA B CA 1
ATOM 5407 C C . ALA B 1 236 ? 63.985 -15.923 26.267 1.00 67.97 236 ALA B C 1
ATOM 5408 O O . ALA B 1 236 ? 64.156 -14.851 26.847 1.00 58.61 236 ALA B O 1
ATOM 5410 N N . ARG B 1 237 ? 63.621 -17.026 26.915 1.00 69.22 237 ARG B N 1
ATOM 5411 C CA . ARG B 1 237 ? 63.111 -16.933 28.290 1.00 65.45 237 ARG B CA 1
ATOM 5412 C C . ARG B 1 237 ? 64.089 -17.283 29.425 1.00 60.82 237 ARG B C 1
ATOM 5413 O O . ARG B 1 237 ? 63.797 -17.033 30.597 1.00 54.24 237 ARG B O 1
ATOM 5421 N N . THR B 1 238 ? 65.229 -17.871 29.080 1.00 56.98 238 THR B N 1
ATOM 5422 C CA . THR B 1 238 ? 66.194 -18.361 30.063 1.00 48.23 238 THR B CA 1
ATOM 5423 C C . THR B 1 238 ? 67.483 -17.536 30.079 1.00 40.78 238 THR B C 1
ATOM 5424 O O . THR B 1 238 ? 68.118 -17.369 29.048 1.00 38.25 238 THR B O 1
ATOM 5428 N N . PRO B 1 239 ? 67.860 -17.019 31.266 1.00 35.91 239 PRO B N 1
ATOM 5429 C CA . PRO B 1 239 ? 69.045 -16.187 31.495 1.00 35.72 239 PRO B CA 1
ATOM 5430 C C . PRO B 1 239 ? 70.317 -16.734 30.851 1.00 40.17 239 PRO B C 1
ATOM 5431 O O . PRO B 1 239 ? 70.968 -15.996 30.112 1.00 36.88 239 PRO B O 1
ATOM 5435 N N . VAL B 1 240 ? 70.646 -17.997 31.109 1.00 33.48 240 VAL B N 1
ATOM 5436 C CA . VAL B 1 240 ? 71.848 -18.613 30.555 1.00 35.58 240 VAL B CA 1
ATOM 5437 C C . VAL B 1 240 ? 71.877 -18.508 29.033 1.00 36.48 240 VAL B C 1
ATOM 5438 O O . VAL B 1 240 ? 72.903 -18.165 28.441 1.00 39.51 240 VAL B O 1
ATOM 5442 N N . GLU B 1 241 ? 70.746 -18.776 28.395 1.00 34.15 241 GLU B N 1
ATOM 5443 C CA . GLU B 1 241 ? 70.695 -18.791 26.939 1.00 34.73 241 GLU B CA 1
ATOM 5444 C C . GLU B 1 241 ? 70.545 -17.407 26.305 1.00 31.88 241 GLU B C 1
ATOM 5445 O O . GLU B 1 241 ? 70.911 -17.220 25.150 1.00 32.74 241 GLU B O 1
ATOM 5451 N N . THR B 1 242 ? 70.005 -16.439 27.044 1.00 33.03 242 THR B N 1
ATOM 5452 C CA . THR B 1 242 ? 70.042 -15.052 26.575 1.00 33.41 242 THR B CA 1
ATOM 5453 C C . THR B 1 242 ? 71.440 -14.489 26.806 1.00 29.09 242 THR B C 1
ATOM 5454 O O . THR B 1 242 ? 71.977 -13.776 25.957 1.00 31.30 242 THR B O 1
ATOM 5458 N N . ALA B 1 243 ? 72.043 -14.847 27.933 1.00 31.36 243 ALA B N 1
ATOM 5459 C CA . ALA B 1 243 ? 73.438 -14.494 28.210 1.00 28.35 243 ALA B CA 1
ATOM 5460 C C . ALA B 1 243 ? 74.391 -14.996 27.129 1.00 28.05 243 ALA B C 1
ATOM 5461 O O . ALA B 1 243 ? 75.340 -14.305 26.770 1.00 26.05 243 ALA B O 1
ATOM 5463 N N . ARG B 1 244 ? 74.130 -16.196 26.613 1.00 24.25 244 ARG B N 1
ATOM 5464 C CA . ARG B 1 244 ? 74.949 -16.792 25.560 1.00 29.20 244 ARG B CA 1
ATOM 5465 C C . ARG B 1 244 ? 74.622 -16.259 24.165 1.00 30.46 244 ARG B C 1
ATOM 5466 O O . ARG B 1 244 ? 75.455 -16.331 23.253 1.00 34.94 244 ARG B O 1
ATOM 5474 N N . VAL B 1 245 ? 73.417 -15.736 23.986 1.00 25.18 245 VAL B N 1
ATOM 5475 C CA . VAL B 1 245 ? 73.093 -15.044 22.745 1.00 28.25 245 VAL B CA 1
ATOM 5476 C C . VAL B 1 245 ? 73.784 -13.689 22.732 1.00 20.69 245 VAL B C 1
ATOM 5477 O O . VAL B 1 245 ? 74.324 -13.289 21.714 1.00 19.84 245 VAL B O 1
ATOM 5481 N N . VAL B 1 246 ? 73.794 -13.012 23.876 1.00 19.25 246 VAL B N 1
ATOM 5482 C CA . VAL B 1 246 ? 74.400 -11.685 23.977 1.00 20.00 246 VAL B CA 1
ATOM 5483 C C . VAL B 1 246 ? 75.893 -11.724 23.625 1.00 30.98 246 VAL B C 1
ATOM 5484 O O . VAL B 1 246 ? 76.407 -10.868 22.901 1.00 25.72 246 VAL B O 1
ATOM 5488 N N . ARG B 1 247 ? 76.574 -12.745 24.136 1.00 32.59 247 ARG B N 1
ATOM 5489 C CA . ARG B 1 247 ? 77.965 -13.019 23.800 1.00 32.44 247 ARG B CA 1
ATOM 5490 C C . ARG B 1 247 ? 78.101 -13.438 22.341 1.00 27.97 247 ARG B C 1
ATOM 5491 O O . ARG B 1 247 ? 78.813 -12.786 21.571 1.00 34.90 247 ARG B O 1
ATOM 5499 N N . ASP B 1 248 ? 77.414 -14.505 21.949 1.00 24.59 248 ASP B N 1
ATOM 5500 C CA . ASP B 1 248 ? 77.659 -15.103 20.634 1.00 26.56 248 ASP B CA 1
ATOM 5501 C C . ASP B 1 248 ? 77.209 -14.286 19.424 1.00 36.75 248 ASP B C 1
ATOM 5502 O O . ASP B 1 248 ? 77.661 -14.542 18.303 1.00 45.15 248 ASP B O 1
ATOM 5507 N N . ARG B 1 249 ? 76.322 -13.317 19.605 1.00 26.73 249 ARG B N 1
ATOM 5508 C CA . ARG B 1 249 ? 75.958 -12.519 18.442 1.00 34.98 249 ARG B CA 1
ATOM 5509 C C . ARG B 1 249 ? 76.547 -11.119 18.506 1.00 24.21 249 ARG B C 1
ATOM 5510 O O . ARG B 1 249 ? 76.294 -10.295 17.639 1.00 25.47 249 ARG B O 1
ATOM 5518 N N . GLY B 1 250 ? 77.378 -10.875 19.510 1.00 25.75 250 GLY B N 1
ATOM 5519 C CA . GLY B 1 250 ? 78.126 -9.634 19.578 1.00 22.90 250 GLY B CA 1
ATOM 5520 C C . GLY B 1 250 ? 77.281 -8.404 19.852 1.00 23.97 250 GLY B C 1
ATOM 5521 O O . GLY B 1 250 ? 77.603 -7.314 19.375 1.00 28.95 250 GLY B O 1
ATOM 5522 N N . ILE B 1 251 ? 76.193 -8.580 20.600 1.00 18.03 251 ILE B N 1
ATOM 5523 C CA . ILE B 1 251 ? 75.365 -7.464 21.004 1.00 13.53 251 ILE B CA 1
ATOM 5524 C C . ILE B 1 251 ? 76.197 -6.332 21.628 1.00 19.56 251 ILE B C 1
ATOM 5525 O O . ILE B 1 251 ? 76.925 -6.527 22.618 1.00 14.09 251 ILE B O 1
ATOM 5530 N N . THR B 1 252 ? 76.079 -5.150 21.023 1.00 14.31 252 THR B N 1
ATOM 5531 C CA . THR B 1 252 ? 76.686 -3.932 21.541 1.00 13.82 252 THR B CA 1
ATOM 5532 C C . THR B 1 252 ? 75.688 -3.070 22.334 1.00 11.36 252 THR B C 1
ATOM 5533 O O . THR B 1 252 ? 76.108 -2.314 23.206 1.00 13.03 252 THR B O 1
ATOM 5537 N N . VAL B 1 253 ? 74.388 -3.197 22.057 1.00 11.01 253 VAL B N 1
ATOM 5538 C CA . VAL B 1 253 ? 73.365 -2.440 22.783 1.00 10.98 253 VAL B CA 1
ATOM 5539 C C . VAL B 1 253 ? 72.260 -3.321 23.358 1.00 12.00 253 VAL B C 1
ATOM 5540 O O . VAL B 1 253 ? 71.403 -3.796 22.628 1.00 14.14 253 VAL B O 1
ATOM 5544 N N . LEU B 1 254 ? 72.270 -3.507 24.678 1.00 17.30 254 LEU B N 1
ATOM 5545 C CA . LEU B 1 254 ? 71.288 -4.356 25.360 1.00 12.88 254 LEU B CA 1
ATOM 5546 C C . LEU B 1 254 ? 70.298 -3.553 26.207 1.00 13.76 254 LEU B C 1
ATOM 5547 O O . LEU B 1 254 ? 70.672 -2.648 26.948 1.00 14.66 254 LEU B O 1
ATOM 5552 N N . ASN B 1 255 ? 69.027 -3.908 26.106 1.00 12.77 255 ASN B N 1
ATOM 5553 C CA . ASN B 1 255 ? 67.993 -3.240 26.871 1.00 11.07 255 ASN B CA 1
ATOM 5554 C C . ASN B 1 255 ? 67.329 -4.189 27.862 1.00 12.48 255 ASN B C 1
ATOM 5555 O O . ASN B 1 255 ? 66.947 -5.298 27.500 1.00 13.12 255 ASN B O 1
ATOM 5560 N N . GLN B 1 256 ? 67.230 -3.756 29.123 1.00 17.13 256 GLN B N 1
ATOM 5561 C CA . GLN B 1 256 ? 66.681 -4.601 30.202 1.00 19.44 256 GLN B CA 1
ATOM 5562 C C . GLN B 1 256 ? 65.781 -3.840 31.169 1.00 17.47 256 GLN B C 1
ATOM 5563 O O . GLN B 1 256 ? 65.975 -2.640 31.399 1.00 17.13 256 GLN B O 1
ATOM 5569 N N . THR B 1 257 ? 64.806 -4.542 31.748 1.00 18.03 257 THR B N 1
ATOM 5570 C CA . THR B 1 257 ? 64.210 -4.065 32.999 1.00 24.66 257 THR B CA 1
ATOM 5571 C C . THR B 1 257 ? 65.127 -4.493 34.140 1.00 16.07 257 THR B C 1
ATOM 5572 O O . THR B 1 257 ? 65.795 -5.519 34.045 1.00 21.77 257 THR B O 1
ATOM 5576 N N . PRO B 1 258 ? 65.196 -3.680 35.199 1.00 19.03 258 PRO B N 1
ATOM 5577 C CA . PRO B 1 258 ? 66.016 -3.980 36.382 1.00 21.96 258 PRO B CA 1
ATOM 5578 C C . PRO B 1 258 ? 65.918 -5.439 36.859 1.00 22.76 258 PRO B C 1
ATOM 5579 O O . PRO B 1 258 ? 66.957 -6.059 37.110 1.00 23.08 258 PRO B O 1
ATOM 5583 N N . THR B 1 259 ? 64.705 -5.975 36.945 1.00 16.18 259 THR B N 1
ATOM 5584 C CA . THR B 1 259 ? 64.469 -7.369 37.312 1.00 20.52 259 THR B CA 1
ATOM 5585 C C . THR B 1 259 ? 65.120 -8.384 36.348 1.00 21.52 259 THR B C 1
ATOM 5586 O O . THR B 1 259 ? 65.613 -9.424 36.768 1.00 23.74 259 THR B O 1
ATOM 5590 N N . ALA B 1 260 ? 65.110 -8.103 35.052 1.00 24.20 260 ALA B N 1
ATOM 5591 C CA . ALA B 1 260 ? 65.661 -9.061 34.092 1.00 32.41 260 ALA B CA 1
ATOM 5592 C C . ALA B 1 260 ? 67.194 -9.041 34.161 1.00 37.36 260 ALA B C 1
ATOM 5593 O O . ALA B 1 260 ? 67.868 -10.062 33.943 1.00 25.99 260 ALA B O 1
ATOM 5595 N N . PHE B 1 261 ? 67.728 -7.860 34.462 1.00 29.25 261 PHE B N 1
ATOM 5596 C CA . PHE B 1 261 ? 69.163 -7.681 34.581 1.00 33.07 261 PHE B CA 1
ATOM 5597 C C . PHE B 1 261 ? 69.710 -8.472 35.761 1.00 24.81 261 PHE B C 1
ATOM 5598 O O . PHE B 1 261 ? 70.855 -8.923 35.727 1.00 33.82 261 PHE B O 1
ATOM 5606 N N . GLY B 1 262 ? 68.898 -8.625 36.806 1.00 33.75 262 GLY B N 1
ATOM 5607 C CA . GLY B 1 262 ? 69.292 -9.398 37.974 1.00 24.42 262 GLY B CA 1
ATOM 5608 C C . GLY B 1 262 ? 69.631 -10.814 37.554 1.00 27.74 262 GLY B C 1
ATOM 5609 O O . GLY B 1 262 ? 70.735 -11.314 37.796 1.00 40.11 262 GLY B O 1
ATOM 5610 N N . ALA B 1 263 ? 68.682 -11.448 36.877 1.00 26.06 263 ALA B N 1
ATOM 5611 C CA . ALA B 1 263 ? 68.828 -12.824 36.434 1.00 29.99 263 ALA B CA 1
ATOM 5612 C C . ALA B 1 263 ? 69.916 -12.963 35.392 1.00 36.71 263 ALA B C 1
ATOM 5613 O O . ALA B 1 263 ? 70.625 -13.977 35.347 1.00 40.41 263 ALA B O 1
ATOM 5615 N N . LEU B 1 264 ? 70.016 -11.959 34.527 1.00 28.59 264 LEU B N 1
ATOM 5616 C CA . LEU B 1 264 ? 71.044 -11.951 33.493 1.00 41.31 264 LEU B CA 1
ATOM 5617 C C . LEU B 1 264 ? 72.462 -11.963 34.077 1.00 30.55 264 LEU B C 1
ATOM 5618 O O . LEU B 1 264 ? 73.331 -12.700 33.622 1.00 24.13 264 LEU B O 1
ATOM 5623 N N . THR B 1 265 ? 72.682 -11.113 35.069 1.00 28.19 265 THR B N 1
ATOM 5624 C CA . THR B 1 265 ? 73.972 -11.013 35.733 1.00 32.14 265 THR B CA 1
ATOM 5625 C C . THR B 1 265 ? 74.407 -12.365 36.287 1.00 42.21 265 THR B C 1
ATOM 5626 O O . THR B 1 265 ? 75.478 -12.879 35.943 1.00 34.16 265 THR B O 1
ATOM 5630 N N . THR B 1 266 ? 73.547 -12.948 37.122 1.00 47.52 266 THR B N 1
ATOM 5631 C CA . THR B 1 266 ? 73.838 -14.220 37.773 1.00 46.64 266 THR B CA 1
ATOM 5632 C C . THR B 1 266 ? 74.249 -15.274 36.748 1.00 41.77 266 THR B C 1
ATOM 5633 O O . THR B 1 266 ? 75.184 -16.035 36.985 1.00 50.71 266 THR B O 1
ATOM 5637 N N . ALA B 1 267 ? 73.581 -15.303 35.598 1.00 41.63 267 ALA B N 1
ATOM 5638 C CA . ALA B 1 267 ? 73.982 -16.216 34.529 1.00 33.26 267 ALA B CA 1
ATOM 5639 C C . ALA B 1 267 ? 75.340 -15.826 33.957 1.00 40.81 267 ALA B C 1
ATOM 5640 O O . ALA B 1 267 ? 76.114 -16.695 33.574 1.00 53.22 267 ALA B O 1
ATOM 5642 N N . VAL B 1 268 ? 75.631 -14.527 33.885 1.00 41.12 268 VAL B N 1
ATOM 5643 C CA . VAL B 1 268 ? 76.921 -14.079 33.359 1.00 45.85 268 VAL B CA 1
ATOM 5644 C C . VAL B 1 268 ? 77.997 -14.146 34.442 1.00 47.39 268 VAL B C 1
ATOM 5645 O O . VAL B 1 268 ? 79.011 -14.805 34.253 1.00 35.12 268 VAL B O 1
ATOM 5649 N N . LEU B 1 269 ? 77.774 -13.470 35.569 1.00 37.98 269 LEU B N 1
ATOM 5650 C CA . LEU B 1 269 ? 78.720 -13.527 36.685 1.00 44.36 269 LEU B CA 1
ATOM 5651 C C . LEU B 1 269 ? 78.952 -14.942 37.179 1.00 48.32 269 LEU B C 1
ATOM 5652 O O . LEU B 1 269 ? 80.094 -15.396 37.261 1.00 56.23 269 LEU B O 1
ATOM 5657 N N . GLY B 1 270 ? 77.868 -15.615 37.555 1.00 46.04 270 GLY B N 1
ATOM 5658 C CA . GLY B 1 270 ? 77.947 -16.987 38.021 1.00 49.92 270 GLY B CA 1
ATOM 5659 C C . GLY B 1 270 ? 78.744 -17.870 37.071 1.00 57.90 270 GLY B C 1
ATOM 5660 O O . GLY B 1 270 ? 79.566 -18.671 37.520 1.00 60.44 270 GLY B O 1
ATOM 5661 N N . GLU B 1 271 ? 78.525 -17.697 35.765 1.00 48.24 271 GLU B N 1
ATOM 5662 C CA . GLU B 1 271 ? 79.211 -18.478 34.734 1.00 50.40 271 GLU B CA 1
ATOM 5663 C C . GLU B 1 271 ? 80.432 -17.686 34.219 1.00 49.64 271 GLU B C 1
ATOM 5664 O O . GLU B 1 271 ? 81.128 -18.109 33.289 1.00 48.80 271 GLU B O 1
ATOM 5670 N N . GLY B 1 272 ? 80.688 -16.542 34.853 1.00 44.07 272 GLY B N 1
ATOM 5671 C CA . GLY B 1 272 ? 81.873 -15.733 34.590 1.00 47.14 272 GLY B CA 1
ATOM 5672 C C . GLY B 1 272 ? 82.156 -15.364 33.141 1.00 43.21 272 GLY B C 1
ATOM 5673 O O . GLY B 1 272 ? 83.322 -15.293 32.743 1.00 46.81 272 GLY B O 1
ATOM 5674 N N . ILE B 1 273 ? 81.101 -15.123 32.360 1.00 50.35 273 ILE B N 1
ATOM 5675 C CA . ILE B 1 273 ? 81.239 -14.856 30.924 1.00 55.13 273 ILE B CA 1
ATOM 5676 C C . ILE B 1 273 ? 81.746 -13.442 30.630 1.00 41.62 273 ILE B C 1
ATOM 5677 O O . ILE B 1 273 ? 81.606 -12.520 31.442 1.00 36.26 273 ILE B O 1
ATOM 5682 N N . ASP B 1 274 ? 82.336 -13.291 29.452 1.00 37.93 274 ASP B N 1
ATOM 5683 C CA . ASP B 1 274 ? 82.945 -12.039 29.041 1.00 47.20 274 ASP B CA 1
ATOM 5684 C C . ASP B 1 274 ? 82.215 -11.411 27.855 1.00 41.10 274 ASP B C 1
ATOM 5685 O O . ASP B 1 274 ? 81.893 -12.093 26.883 1.00 36.87 274 ASP B O 1
ATOM 5690 N N . LEU B 1 275 ? 81.971 -10.106 27.934 1.00 38.69 275 LEU B N 1
ATOM 5691 C CA . LEU B 1 275 ? 81.296 -9.374 26.856 1.00 42.61 275 LEU B CA 1
ATOM 5692 C C . LEU B 1 275 ? 82.079 -8.107 26.485 1.00 41.37 275 LEU B C 1
ATOM 5693 O O . LEU B 1 275 ? 81.707 -6.993 26.868 1.00 37.75 275 LEU B O 1
ATOM 5698 N N . PRO B 1 276 ? 83.189 -8.286 25.754 1.00 42.58 276 PRO B N 1
ATOM 5699 C CA . PRO B 1 276 ? 84.062 -7.161 25.405 1.00 27.90 276 PRO B CA 1
ATOM 5700 C C . PRO B 1 276 ? 83.419 -6.192 24.412 1.00 27.08 276 PRO B C 1
ATOM 5701 O O . PRO B 1 276 ? 83.856 -5.050 24.298 1.00 35.07 276 PRO B O 1
ATOM 5705 N N . GLU B 1 277 ? 82.403 -6.647 23.690 1.00 27.94 277 GLU B N 1
ATOM 5706 C CA . GLU B 1 277 ? 81.750 -5.811 22.686 1.00 33.05 277 GLU B CA 1
ATOM 5707 C C . GLU B 1 277 ? 80.501 -5.059 23.158 1.00 25.78 277 GLU B C 1
ATOM 5708 O O . GLU B 1 277 ? 79.968 -4.200 22.433 1.00 28.51 277 GLU B O 1
ATOM 5714 N N . LEU B 1 278 ? 80.038 -5.376 24.358 1.00 17.68 278 LEU B N 1
ATOM 5715 C CA . LEU B 1 278 ? 78.860 -4.731 24.903 1.00 23.51 278 LEU B CA 1
ATOM 5716 C C . LEU B 1 278 ? 79.150 -3.261 25.213 1.00 21.79 278 LEU B C 1
ATOM 5717 O O . LEU B 1 278 ? 80.000 -2.959 26.047 1.00 26.42 278 LEU B O 1
ATOM 5722 N N . ARG B 1 279 ? 78.468 -2.348 24.526 1.00 16.78 279 ARG B N 1
ATOM 5723 C CA . ARG B 1 279 ? 78.818 -0.934 24.610 1.00 11.67 279 ARG B CA 1
ATOM 5724 C C . ARG B 1 279 ? 77.831 -0.192 25.489 1.00 12.76 279 ARG B C 1
ATOM 5725 O O . ARG B 1 279 ? 78.146 0.848 26.046 1.00 14.98 279 ARG B O 1
ATOM 5733 N N . TYR B 1 280 ? 76.617 -0.728 25.592 1.00 14.12 280 TYR B N 1
ATOM 5734 C CA . TYR B 1 280 ? 75.551 -0.097 26.359 1.00 13.19 280 TYR B CA 1
ATOM 5735 C C . TYR B 1 280 ? 74.603 -1.130 26.950 1.00 13.25 280 TYR B C 1
ATOM 5736 O O . TYR B 1 280 ? 74.075 -1.989 26.220 1.00 19.25 280 TYR B O 1
ATOM 5745 N N . VAL B 1 281 ? 74.358 -1.029 28.252 1.00 12.53 281 VAL B N 1
ATOM 5746 C CA . VAL B 1 281 ? 73.184 -1.645 28.856 1.00 11.63 281 VAL B CA 1
ATOM 5747 C C . VAL B 1 281 ? 72.214 -0.519 29.259 1.00 11.22 281 VAL B C 1
ATOM 5748 O O . VAL B 1 281 ? 72.577 0.380 30.024 1.00 11.72 281 VAL B O 1
ATOM 5752 N N . VAL B 1 282 ? 70.989 -0.567 28.749 1.00 10.22 282 VAL B N 1
ATOM 5753 C CA . VAL B 1 282 ? 70.007 0.480 29.019 1.00 11.82 282 VAL B CA 1
ATOM 5754 C C . VAL B 1 282 ? 68.838 -0.072 29.851 1.00 11.95 282 VAL B C 1
ATOM 5755 O O . VAL B 1 282 ? 68.208 -1.053 29.465 1.00 13.33 282 VAL B O 1
ATOM 5759 N N . PHE B 1 283 ? 68.565 0.564 30.991 1.00 14.53 283 PHE B N 1
ATOM 5760 C CA . PHE B 1 283 ? 67.512 0.140 31.931 1.00 19.80 283 PHE B CA 1
ATOM 5761 C C . PHE B 1 283 ? 66.258 0.994 31.804 1.00 14.97 283 PHE B C 1
ATOM 5762 O O . PHE B 1 283 ? 66.362 2.218 31.814 1.00 14.35 283 PHE B O 1
ATOM 5770 N N . GLY B 1 284 ? 65.081 0.377 31.717 1.00 17.71 284 GLY B N 1
ATOM 5771 C CA . GLY B 1 284 ? 63.828 1.126 31.790 1.00 13.38 284 GLY B CA 1
ATOM 5772 C C . GLY B 1 284 ? 62.687 0.307 32.377 1.00 17.09 284 GLY B C 1
ATOM 5773 O O . GLY B 1 284 ? 62.836 -0.892 32.618 1.00 17.92 284 GLY B O 1
ATOM 5774 N N . GLY B 1 285 ? 61.552 0.957 32.631 1.00 19.07 285 GLY B N 1
ATOM 5775 C CA . GLY B 1 285 ? 60.320 0.247 32.941 1.00 23.80 285 GLY B CA 1
ATOM 5776 C C . GLY B 1 285 ? 60.005 0.012 34.400 1.00 30.54 285 GLY B C 1
ATOM 5777 O O . GLY B 1 285 ? 58.848 -0.140 34.790 1.00 31.40 285 GLY B O 1
ATOM 5778 N N . GLU B 1 286 ? 61.050 -0.044 35.209 1.00 30.16 286 GLU B N 1
ATOM 5779 C CA A GLU B 1 286 ? 60.878 -0.145 36.658 0.50 32.85 286 GLU B CA 1
ATOM 5780 C CA B GLU B 1 286 ? 60.910 -0.229 36.651 0.50 34.64 286 GLU B CA 1
ATOM 5781 C C . GLU B 1 286 ? 62.035 0.523 37.364 1.00 27.98 286 GLU B C 1
ATOM 5782 O O . GLU B 1 286 ? 63.065 0.817 36.755 1.00 20.76 286 GLU B O 1
ATOM 5793 N N . LYS B 1 287 ? 61.842 0.825 38.642 1.00 31.95 287 LYS B N 1
ATOM 5794 C CA . LYS B 1 287 ? 62.832 1.635 39.323 1.00 30.37 287 LYS B CA 1
ATOM 5795 C C . LYS B 1 287 ? 64.110 0.839 39.552 1.00 26.85 287 LYS B C 1
ATOM 5796 O O . LYS B 1 287 ? 64.085 -0.315 39.982 1.00 32.12 287 LYS B O 1
ATOM 5802 N N . LEU B 1 288 ? 65.225 1.470 39.202 1.00 29.66 288 LEU B N 1
ATOM 5803 C CA . LEU B 1 288 ? 66.544 0.876 39.342 1.00 22.11 288 LEU B CA 1
ATOM 5804 C C . LEU B 1 288 ? 67.144 1.203 40.712 1.00 23.36 288 LEU B C 1
ATOM 5805 O O . LEU B 1 288 ? 67.421 2.361 40.998 1.00 26.54 288 LEU B O 1
ATOM 5810 N N . THR B 1 289 ? 67.329 0.196 41.564 1.00 25.54 289 THR B N 1
ATOM 5811 C CA . THR B 1 289 ? 68.053 0.380 42.833 1.00 26.30 289 THR B CA 1
ATOM 5812 C C . THR B 1 289 ? 69.527 -0.049 42.672 1.00 25.38 289 THR B C 1
ATOM 5813 O O . THR B 1 289 ? 69.829 -1.006 41.961 1.00 21.56 289 THR B O 1
ATOM 5817 N N . PRO B 1 290 ? 70.449 0.690 43.313 1.00 22.83 290 PRO B N 1
ATOM 5818 C CA . PRO B 1 290 ? 71.896 0.462 43.185 1.00 29.62 290 PRO B CA 1
ATOM 5819 C C . PRO B 1 290 ? 72.356 -0.976 43.448 1.00 33.18 290 PRO B C 1
ATOM 5820 O O . PRO B 1 290 ? 73.239 -1.458 42.740 1.00 31.96 290 PRO B O 1
ATOM 5824 N N . ALA B 1 291 ? 71.768 -1.643 44.437 1.00 30.54 291 ALA B N 1
ATOM 5825 C CA . ALA B 1 291 ? 72.186 -2.992 44.798 1.00 32.77 291 ALA B CA 1
ATOM 5826 C C . ALA B 1 291 ? 72.219 -3.943 43.598 1.00 34.09 291 ALA B C 1
ATOM 5827 O O . ALA B 1 291 ? 73.195 -4.675 43.430 1.00 34.44 291 ALA B O 1
ATOM 5829 N N . VAL B 1 292 ? 71.178 -3.923 42.760 1.00 27.33 292 VAL B N 1
ATOM 5830 C CA . VAL B 1 292 ? 71.069 -4.872 41.652 1.00 28.91 292 VAL B CA 1
ATOM 5831 C C . VAL B 1 292 ? 72.179 -4.709 40.605 1.00 26.72 292 VAL B C 1
ATOM 5832 O O . VAL B 1 292 ? 72.414 -5.607 39.795 1.00 29.38 292 VAL B O 1
ATOM 5836 N N . VAL B 1 293 ? 72.856 -3.570 40.612 1.00 27.70 293 VAL B N 1
ATOM 5837 C CA . VAL B 1 293 ? 73.880 -3.278 39.600 1.00 38.48 293 VAL B CA 1
ATOM 5838 C C . VAL B 1 293 ? 75.333 -3.576 40.044 1.00 36.90 293 VAL B C 1
ATOM 5839 O O . VAL B 1 293 ? 76.175 -3.974 39.220 1.00 29.03 293 VAL B O 1
ATOM 5843 N N . ARG B 1 294 ? 75.600 -3.408 41.344 1.00 30.52 294 ARG B N 1
ATOM 5844 C CA . ARG B 1 294 ? 76.931 -3.639 41.933 1.00 34.02 294 ARG B CA 1
ATOM 5845 C C . ARG B 1 294 ? 77.621 -4.949 41.528 1.00 30.22 294 ARG B C 1
ATOM 5846 O O . ARG B 1 294 ? 78.805 -4.931 41.196 1.00 29.92 294 ARG B O 1
ATOM 5854 N N . PRO B 1 295 ? 76.900 -6.085 41.551 1.00 30.64 295 PRO B N 1
ATOM 5855 C CA . PRO B 1 295 ? 77.544 -7.302 41.040 1.00 26.56 295 PRO B CA 1
ATOM 5856 C C . PRO B 1 295 ? 78.065 -7.167 39.601 1.00 38.69 295 PRO B C 1
ATOM 5857 O O . PRO B 1 295 ? 79.099 -7.744 39.259 1.00 42.21 295 PRO B O 1
ATOM 5861 N N . TRP B 1 296 ? 77.374 -6.408 38.761 1.00 30.63 296 TRP B N 1
ATOM 5862 C CA . TRP B 1 296 ? 77.881 -6.157 37.411 1.00 37.15 296 TRP B CA 1
ATOM 5863 C C . TRP B 1 296 ? 79.079 -5.208 37.404 1.00 26.94 296 TRP B C 1
ATOM 5864 O O . TRP B 1 296 ? 80.070 -5.476 36.744 1.00 27.66 296 TRP B O 1
ATOM 5875 N N . ALA B 1 297 ? 78.979 -4.109 38.141 1.00 22.69 297 ALA B N 1
ATOM 5876 C CA . ALA B 1 297 ? 80.041 -3.104 38.177 1.00 33.50 297 ALA B CA 1
ATOM 5877 C C . ALA B 1 297 ? 81.333 -3.641 38.782 1.00 35.17 297 ALA B C 1
ATOM 5878 O O . ALA B 1 297 ? 82.426 -3.194 38.441 1.00 38.31 297 ALA B O 1
ATOM 5880 N N . LYS B 1 298 ? 81.197 -4.597 39.689 1.00 45.93 298 LYS B N 1
ATOM 5881 C CA . LYS B 1 298 ? 82.350 -5.231 40.299 1.00 35.85 298 LYS B CA 1
ATOM 5882 C C . LYS B 1 298 ? 83.204 -5.909 39.267 1.00 37.36 298 LYS B C 1
ATOM 5883 O O . LYS B 1 298 ? 84.431 -5.829 39.299 1.00 44.13 298 LYS B O 1
ATOM 5889 N N . ARG B 1 299 ? 82.543 -6.591 38.348 1.00 38.63 299 ARG B N 1
ATOM 5890 C CA . ARG B 1 299 ? 83.253 -7.367 37.353 1.00 46.74 299 ARG B CA 1
ATOM 5891 C C . ARG B 1 299 ? 83.630 -6.550 36.118 1.00 33.88 299 ARG B C 1
ATOM 5892 O O . ARG B 1 299 ? 84.668 -6.786 35.509 1.00 37.00 299 ARG B O 1
ATOM 5900 N N . PHE B 1 300 ? 82.797 -5.584 35.762 1.00 31.94 300 PHE B N 1
ATOM 5901 C CA . PHE B 1 300 ? 83.002 -4.847 34.519 1.00 31.26 300 PHE B CA 1
ATOM 5902 C C . PHE B 1 300 ? 83.369 -3.355 34.686 1.00 27.20 300 PHE B C 1
ATOM 5903 O O . PHE B 1 300 ? 83.958 -2.756 33.789 1.00 26.95 300 PHE B O 1
ATOM 5911 N N . GLY B 1 301 ? 83.013 -2.743 35.808 1.00 28.84 301 GLY B N 1
ATOM 5912 C CA . GLY B 1 301 ? 83.160 -1.303 35.919 1.00 30.56 301 GLY B CA 1
ATOM 5913 C C . GLY B 1 301 ? 82.092 -0.599 35.079 1.00 36.85 301 GLY B C 1
ATOM 5914 O O . GLY B 1 301 ? 81.178 -1.247 34.561 1.00 24.75 301 GLY B O 1
ATOM 5915 N N . LEU B 1 302 ? 82.212 0.715 34.915 1.00 21.22 302 LEU B N 1
ATOM 5916 C CA . LEU B 1 302 ? 81.111 1.497 34.386 1.00 20.41 302 LEU B CA 1
ATOM 5917 C C . LEU B 1 302 ? 81.394 2.156 33.037 1.00 24.49 302 LEU B C 1
ATOM 5918 O O . LEU B 1 302 ? 80.574 2.914 32.537 1.00 26.52 302 LEU B O 1
ATOM 5923 N N . ASP B 1 303 ? 82.542 1.857 32.437 1.00 30.75 303 ASP B N 1
ATOM 5924 C CA . ASP B 1 303 ? 82.909 2.482 31.157 1.00 33.27 303 ASP B CA 1
ATOM 5925 C C . ASP B 1 303 ? 82.616 1.618 29.945 1.00 26.97 303 ASP B C 1
ATOM 5926 O O . ASP B 1 303 ? 82.414 2.133 28.855 1.00 33.30 303 ASP B O 1
ATOM 5931 N N . ARG B 1 304 ? 82.573 0.308 30.137 1.00 25.59 304 ARG B N 1
ATOM 5932 C CA . ARG B 1 304 ? 82.415 -0.589 29.010 1.00 21.61 304 ARG B CA 1
ATOM 5933 C C . ARG B 1 304 ? 81.722 -1.873 29.469 1.00 27.06 304 ARG B C 1
ATOM 5934 O O . ARG B 1 304 ? 82.360 -2.795 29.948 1.00 26.46 304 ARG B O 1
ATOM 5942 N N . PRO B 1 305 ? 80.392 -1.933 29.328 1.00 35.57 305 PRO B N 1
ATOM 5943 C CA . PRO B 1 305 ? 79.539 -0.925 28.702 1.00 19.66 305 PRO B CA 1
ATOM 5944 C C . PRO B 1 305 ? 79.188 0.191 29.653 1.00 18.05 305 PRO B C 1
ATOM 5945 O O . PRO B 1 305 ? 79.386 0.062 30.858 1.00 18.45 305 PRO B O 1
ATOM 5949 N N . HIS B 1 306 ? 78.660 1.277 29.115 1.00 17.04 306 HIS B N 1
ATOM 5950 C CA . HIS B 1 306 ? 77.938 2.218 29.951 1.00 22.28 306 HIS B CA 1
ATOM 5951 C C . HIS B 1 306 ? 76.688 1.530 30.512 1.00 20.70 306 HIS B C 1
ATOM 5952 O O . HIS B 1 306 ? 76.087 0.667 29.856 1.00 14.63 306 HIS B O 1
ATOM 5959 N N . LEU B 1 307 ? 76.300 1.904 31.723 1.00 24.48 307 LEU B N 1
ATOM 5960 C CA . LEU B 1 307 ? 75.009 1.479 32.241 1.00 17.65 307 LEU B CA 1
ATOM 5961 C C . LEU B 1 307 ? 74.196 2.742 32.323 1.00 19.06 307 LEU B C 1
ATOM 5962 O O . LEU B 1 307 ? 74.677 3.751 32.834 1.00 19.23 307 LEU B O 1
ATOM 5967 N N . ILE B 1 308 ? 72.978 2.717 31.798 1.00 18.89 308 ILE B N 1
ATOM 5968 C CA A ILE B 1 308 ? 72.190 3.936 31.726 0.50 36.04 308 ILE B CA 1
ATOM 5969 C CA B ILE B 1 308 ? 72.176 3.932 31.715 0.50 24.58 308 ILE B CA 1
ATOM 5970 C C . ILE B 1 308 ? 70.742 3.697 32.167 1.00 21.49 308 ILE B C 1
ATOM 5971 O O . ILE B 1 308 ? 70.037 2.822 31.645 1.00 19.69 308 ILE B O 1
ATOM 5980 N N . ASN B 1 309 ? 70.323 4.455 33.170 1.00 14.95 309 ASN B N 1
ATOM 5981 C CA . ASN B 1 309 ? 68.960 4.328 33.636 1.00 22.36 309 ASN B CA 1
ATOM 5982 C C . ASN B 1 309 ? 68.054 5.287 32.885 1.00 14.47 309 ASN B C 1
ATOM 5983 O O . ASN B 1 309 ? 68.355 6.468 32.775 1.00 18.31 309 ASN B O 1
ATOM 5988 N N . MET B 1 310 ? 66.947 4.780 32.366 1.00 13.55 310 MET B N 1
ATOM 5989 C CA . MET B 1 310 ? 66.028 5.638 31.644 1.00 15.37 310 MET B CA 1
ATOM 5990 C C . MET B 1 310 ? 64.641 5.530 32.237 1.00 17.60 310 MET B C 1
ATOM 5991 O O . MET B 1 310 ? 64.005 4.485 32.194 1.00 15.75 310 MET B O 1
ATOM 5996 N N . TYR B 1 311 ? 64.193 6.610 32.847 1.00 13.46 311 TYR B N 1
ATOM 5997 C CA . TYR B 1 311 ? 62.819 6.644 33.249 1.00 17.75 311 TYR B CA 1
ATOM 5998 C C . TYR B 1 311 ? 61.970 6.951 32.015 1.00 21.11 311 TYR B C 1
ATOM 5999 O O . TYR B 1 311 ? 62.337 7.797 31.175 1.00 17.34 311 TYR B O 1
ATOM 6008 N N . GLY B 1 312 ? 60.843 6.258 31.898 1.00 16.41 312 GLY B N 1
ATOM 6009 C CA . GLY B 1 312 ? 60.015 6.422 30.725 1.00 18.51 312 GLY B CA 1
ATOM 6010 C C . GLY B 1 312 ? 58.573 6.015 30.915 1.00 16.79 312 GLY B C 1
ATOM 6011 O O . GLY B 1 312 ? 58.266 5.124 31.691 1.00 20.74 312 GLY B O 1
ATOM 6012 N N . ILE B 1 313 ? 57.682 6.647 30.171 1.00 16.66 313 ILE B N 1
ATOM 6013 C CA . ILE B 1 313 ? 56.263 6.313 30.255 1.00 21.68 313 ILE B CA 1
ATOM 6014 C C . ILE B 1 313 ? 55.730 6.052 28.836 1.00 16.28 313 ILE B C 1
ATOM 6015 O O . ILE B 1 313 ? 56.177 6.694 27.885 1.00 16.20 313 ILE B O 1
ATOM 6020 N N . THR B 1 314 ? 54.798 5.122 28.682 1.00 14.24 314 THR B N 1
ATOM 6021 C CA . THR B 1 314 ? 54.215 4.882 27.371 1.00 16.39 314 THR B CA 1
ATOM 6022 C C . THR B 1 314 ? 53.586 6.175 26.807 1.00 19.39 314 THR B C 1
ATOM 6023 O O . THR B 1 314 ? 53.733 6.475 25.614 1.00 17.92 314 THR B O 1
ATOM 6027 N N . GLU B 1 315 ? 52.953 6.971 27.665 1.00 11.63 315 GLU B N 1
ATOM 6028 C CA . GLU B 1 315 ? 52.298 8.187 27.202 1.00 11.34 315 GLU B CA 1
ATOM 6029 C C . GLU B 1 315 ? 53.256 9.279 26.747 1.00 9.51 315 GLU B C 1
ATOM 6030 O O . GLU B 1 315 ? 52.819 10.267 26.197 1.00 10.43 315 GLU B O 1
ATOM 6036 N N . THR B 1 316 ? 54.554 9.113 26.977 1.00 10.49 316 THR B N 1
ATOM 6037 C CA . THR B 1 316 ? 55.521 10.119 26.544 1.00 9.18 316 THR B CA 1
ATOM 6038 C C . THR B 1 316 ? 56.609 9.495 25.667 1.00 13.72 316 THR B C 1
ATOM 6039 O O . THR B 1 316 ? 57.762 9.961 25.631 1.00 12.18 316 THR B O 1
ATOM 6043 N N . THR B 1 317 ? 56.214 8.436 24.961 1.00 11.14 317 THR B N 1
ATOM 6044 C CA . THR B 1 317 ? 57.010 7.807 23.917 1.00 11.15 317 THR B CA 1
ATOM 6045 C C . THR B 1 317 ? 58.284 7.180 24.459 1.00 11.46 317 THR B C 1
ATOM 6046 O O . THR B 1 317 ? 59.377 7.693 24.245 1.00 14.02 317 THR B O 1
ATOM 6050 N N . VAL B 1 318 ? 58.121 6.062 25.168 1.00 13.84 318 VAL B N 1
ATOM 6051 C CA . VAL B 1 318 ? 59.216 5.124 25.460 1.00 13.53 318 VAL B CA 1
ATOM 6052 C C . VAL B 1 318 ? 60.198 5.597 26.567 1.00 13.70 318 VAL B C 1
ATOM 6053 O O . VAL B 1 318 ? 60.208 5.025 27.682 1.00 14.20 318 VAL B O 1
ATOM 6057 N N . HIS B 1 319 ? 61.008 6.616 26.282 1.00 7.94 319 HIS B N 1
ATOM 6058 C CA . HIS B 1 319 ? 61.874 7.200 27.316 1.00 11.63 319 HIS B CA 1
ATOM 6059 C C . HIS B 1 319 ? 61.597 8.664 27.608 1.00 12.66 319 HIS B C 1
ATOM 6060 O O . HIS B 1 319 ? 61.174 9.413 26.734 1.00 16.83 319 HIS B O 1
ATOM 6067 N N . ALA B 1 320 ? 61.881 9.079 28.838 1.00 16.12 320 ALA B N 1
ATOM 6068 C CA . ALA B 1 320 ? 61.728 10.474 29.211 1.00 14.21 320 ALA B CA 1
ATOM 6069 C C . ALA B 1 320 ? 62.991 11.022 29.863 1.00 12.50 320 ALA B C 1
ATOM 6070 O O . ALA B 1 320 ? 63.288 12.208 29.728 1.00 18.06 320 ALA B O 1
ATOM 6072 N N . THR B 1 321 ? 63.727 10.184 30.585 1.00 14.45 321 THR B N 1
ATOM 6073 C CA . THR B 1 321 ? 64.966 10.653 31.213 1.00 17.28 321 THR B CA 1
ATOM 6074 C C . THR B 1 321 ? 66.171 9.849 30.763 1.00 17.35 321 THR B C 1
ATOM 6075 O O . THR B 1 321 ? 66.023 8.786 30.167 1.00 23.01 321 THR B O 1
ATOM 6079 N N . PHE B 1 322 ? 67.357 10.394 31.026 1.00 15.67 322 PHE B N 1
ATOM 6080 C CA . PHE B 1 322 ? 68.644 9.720 30.823 1.00 20.22 322 PHE B CA 1
ATOM 6081 C C . PHE B 1 322 ? 69.595 9.997 32.011 1.00 21.69 322 PHE B C 1
ATOM 6082 O O . PHE B 1 322 ? 69.930 11.142 32.293 1.00 17.55 322 PHE B O 1
ATOM 6090 N N . HIS B 1 323 ? 70.040 8.941 32.682 1.00 19.41 323 HIS B N 1
ATOM 6091 C CA . HIS B 1 323 ? 71.130 9.051 33.654 1.00 20.41 323 HIS B CA 1
ATOM 6092 C C . HIS B 1 323 ? 72.170 7.944 33.492 1.00 21.30 323 HIS B C 1
ATOM 6093 O O . HIS B 1 323 ? 71.830 6.757 33.607 1.00 20.03 323 HIS B O 1
ATOM 6100 N N . ARG B 1 324 ? 73.420 8.328 33.227 1.00 16.81 324 ARG B N 1
ATOM 6101 C CA . ARG B 1 324 ? 74.525 7.370 33.189 1.00 17.47 324 ARG B CA 1
ATOM 6102 C C . ARG B 1 324 ? 75.045 7.030 34.607 1.00 22.16 324 ARG B C 1
ATOM 6103 O O . ARG B 1 324 ? 75.533 7.916 35.332 1.00 12.92 324 ARG B O 1
ATOM 6111 N N . LEU B 1 325 ? 74.949 5.752 34.984 1.00 16.54 325 LEU B N 1
ATOM 6112 C CA . LEU B 1 325 ? 75.353 5.299 36.319 1.00 22.36 325 LEU B CA 1
ATOM 6113 C C . LEU B 1 325 ? 76.861 5.515 36.648 1.00 24.84 325 LEU B C 1
ATOM 6114 O O . LEU B 1 325 ? 77.747 5.198 35.849 1.00 17.25 325 LEU B O 1
ATOM 6119 N N . THR B 1 326 ? 77.118 6.070 37.834 1.00 22.33 326 THR B N 1
ATOM 6120 C CA . THR B 1 326 ? 78.471 6.341 38.329 1.00 26.82 326 THR B CA 1
ATOM 6121 C C . THR B 1 326 ? 78.779 5.654 39.650 1.00 30.76 326 THR B C 1
ATOM 6122 O O . THR B 1 326 ? 77.858 5.256 40.365 1.00 27.41 326 THR B O 1
ATOM 6126 N N . GLU B 1 327 ? 80.074 5.558 39.967 1.00 30.16 327 GLU B N 1
ATOM 6127 C CA . GLU B 1 327 ? 80.575 5.097 41.268 1.00 27.90 327 GLU B CA 1
ATOM 6128 C C . GLU B 1 327 ? 79.765 5.613 42.451 1.00 26.94 327 GLU B C 1
ATOM 6129 O O . GLU B 1 327 ? 79.426 4.854 43.357 1.00 30.71 327 GLU B O 1
ATOM 6135 N N . ASP B 1 328 ? 79.468 6.906 42.454 1.00 26.10 328 ASP B N 1
ATOM 6136 C CA . ASP B 1 328 ? 78.742 7.500 43.569 1.00 37.87 328 ASP B CA 1
ATOM 6137 C C . ASP B 1 328 ? 77.263 7.075 43.585 1.00 38.12 328 ASP B C 1
ATOM 6138 O O . ASP B 1 328 ? 76.634 7.008 44.650 1.00 38.32 328 ASP B O 1
ATOM 6143 N N . ASP B 1 329 ? 76.709 6.787 42.408 1.00 38.32 329 ASP B N 1
ATOM 6144 C CA . ASP B 1 329 ? 75.372 6.196 42.331 1.00 38.90 329 ASP B CA 1
ATOM 6145 C C . ASP B 1 329 ? 75.359 4.831 43.025 1.00 37.48 329 ASP B C 1
ATOM 6146 O O . ASP B 1 329 ? 74.467 4.548 43.819 1.00 26.01 329 ASP B O 1
ATOM 6151 N N . LEU B 1 330 ? 76.374 4.013 42.751 1.00 29.18 330 LEU B N 1
ATOM 6152 C CA . LEU B 1 330 ? 76.404 2.626 43.223 1.00 39.73 330 LEU B CA 1
ATOM 6153 C C . LEU B 1 330 ? 76.846 2.453 44.668 1.00 44.17 330 LEU B C 1
ATOM 6154 O O . LEU B 1 330 ? 76.600 1.412 45.282 1.00 44.32 330 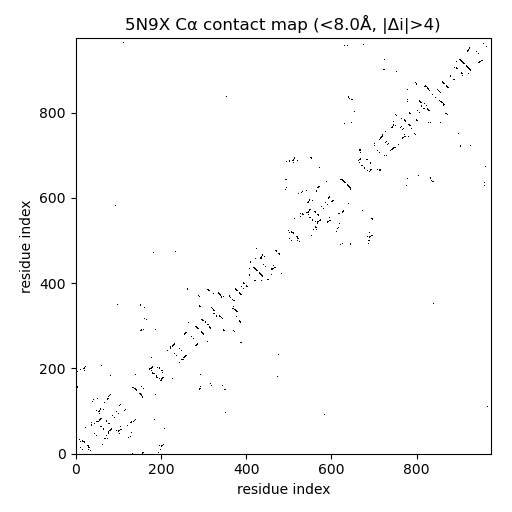LEU B O 1
ATOM 6159 N N . ALA B 1 331 ? 77.513 3.470 45.196 1.00 36.52 331 ALA B N 1
ATOM 6160 C CA . ALA B 1 331 ? 77.873 3.485 46.600 1.00 47.38 331 ALA B CA 1
ATOM 6161 C C . ALA B 1 331 ? 76.618 3.738 47.410 1.00 46.08 331 ALA B C 1
ATOM 6162 O O . ALA B 1 331 ? 76.415 3.134 48.465 1.00 50.96 331 ALA B O 1
ATOM 6164 N N . ALA B 1 332 ? 75.768 4.622 46.888 1.00 42.66 332 ALA B N 1
ATOM 6165 C CA . ALA B 1 332 ? 74.581 5.091 47.603 1.00 37.54 332 ALA B CA 1
ATOM 6166 C C . ALA B 1 332 ? 73.356 4.209 47.375 1.00 33.18 332 ALA B C 1
ATOM 6167 O O . ALA B 1 332 ? 73.463 3.080 46.900 1.00 38.61 332 ALA B O 1
ATOM 6169 N N . GLU B 1 333 ? 72.185 4.735 47.721 1.00 38.92 333 GLU B N 1
ATOM 6170 C CA . GLU B 1 333 ? 70.958 3.937 47.695 1.00 42.40 333 GLU B CA 1
ATOM 6171 C C . GLU B 1 333 ? 69.809 4.616 46.951 1.00 31.76 333 GLU B C 1
ATOM 6172 O O . GLU B 1 333 ? 68.729 4.051 46.811 1.00 34.83 333 GLU B O 1
ATOM 6178 N N . ASP B 1 334 ? 70.057 5.826 46.475 1.00 30.07 334 ASP B N 1
ATOM 6179 C CA . ASP B 1 334 ? 69.081 6.544 45.679 1.00 32.14 334 ASP B CA 1
ATOM 6180 C C . ASP B 1 334 ? 68.945 5.956 44.265 1.00 26.97 334 ASP B C 1
ATOM 6181 O O . ASP B 1 334 ? 69.895 5.392 43.714 1.00 23.91 334 ASP B O 1
ATOM 6186 N N . SER B 1 335 ? 67.743 6.070 43.708 1.00 25.89 335 SER B N 1
ATOM 6187 C CA . SER B 1 335 ? 67.479 5.752 42.301 1.00 36.09 335 SER B CA 1
ATOM 6188 C C . SER B 1 335 ? 67.507 7.033 41.460 1.00 24.48 335 SER B C 1
ATOM 6189 O O . SER B 1 335 ? 66.512 7.763 41.401 1.00 18.62 335 SER B O 1
ATOM 6192 N N . VAL B 1 336 ? 68.655 7.313 40.844 1.00 20.84 336 VAL B N 1
ATOM 6193 C CA . VAL B 1 336 ? 68.826 8.506 40.013 1.00 23.79 336 VAL B CA 1
ATOM 6194 C C . VAL B 1 336 ? 68.360 8.268 38.578 1.00 24.91 336 VAL B C 1
ATOM 6195 O O . VAL B 1 336 ? 68.803 7.338 37.921 1.00 18.21 336 VAL B O 1
ATOM 6199 N N . ILE B 1 337 ? 67.450 9.104 38.097 1.00 25.55 337 ILE B N 1
ATOM 6200 C CA . ILE B 1 337 ? 66.970 8.964 36.735 1.00 21.88 337 ILE B CA 1
ATOM 6201 C C . ILE B 1 337 ? 67.475 10.098 35.848 1.00 22.48 337 ILE B C 1
ATOM 6202 O O . ILE B 1 337 ? 67.260 10.083 34.635 1.00 22.46 337 ILE B O 1
ATOM 6207 N N . GLY B 1 338 ? 68.149 11.067 36.470 1.00 29.80 338 GLY B N 1
ATOM 6208 C CA . GLY B 1 338 ? 68.841 12.144 35.770 1.00 24.11 338 GLY B CA 1
ATOM 6209 C C . GLY B 1 338 ? 67.934 13.249 35.239 1.00 32.53 338 GLY B C 1
ATOM 6210 O O . GLY B 1 338 ? 66.913 13.586 35.847 1.00 28.47 338 GLY B O 1
ATOM 6211 N N . ARG B 1 339 ? 68.299 13.812 34.090 1.00 28.86 339 ARG B N 1
ATOM 6212 C CA . ARG B 1 339 ? 67.509 14.870 33.485 1.00 24.28 339 ARG B CA 1
ATOM 6213 C C . ARG B 1 339 ? 66.617 14.373 32.359 1.00 21.90 339 ARG B C 1
ATOM 6214 O O . ARG B 1 339 ? 66.957 13.444 31.646 1.00 20.82 339 ARG B O 1
ATOM 6222 N N . PRO B 1 340 ? 65.443 15.002 32.209 1.00 23.43 340 PRO B N 1
ATOM 6223 C CA . PRO B 1 340 ? 64.564 14.775 31.058 1.00 20.88 340 PRO B CA 1
ATOM 6224 C C . PRO B 1 340 ? 65.337 14.873 29.755 1.00 18.47 340 PRO B C 1
ATOM 6225 O O . PRO B 1 340 ? 66.289 15.653 29.726 1.00 30.68 340 PRO B O 1
ATOM 6229 N N . LEU B 1 341 ? 64.984 14.100 28.727 1.00 18.93 341 LEU B N 1
ATOM 6230 C CA . LEU B 1 341 ? 65.660 14.197 27.419 1.00 22.40 341 LEU B CA 1
ATOM 6231 C C . LEU B 1 341 ? 65.512 15.614 26.902 1.00 17.85 341 LEU B C 1
ATOM 6232 O O . LEU B 1 341 ? 64.561 16.315 27.275 1.00 21.66 341 LEU B O 1
ATOM 6237 N N . PRO B 1 342 ? 66.461 16.050 26.064 1.00 22.09 342 PRO B N 1
ATOM 6238 C CA . PRO B 1 342 ? 66.452 17.370 25.435 1.00 23.70 342 PRO B CA 1
ATOM 6239 C C . PRO B 1 342 ? 65.099 18.022 25.119 1.00 28.31 342 PRO B C 1
ATOM 6240 O O . PRO B 1 342 ? 64.886 19.128 25.614 1.00 42.33 342 PRO B O 1
ATOM 6244 N N . GLY B 1 343 ? 64.203 17.410 24.364 1.00 20.67 343 GLY B N 1
ATOM 6245 C CA . GLY B 1 343 ? 62.969 18.140 24.041 1.00 26.30 343 GLY B CA 1
ATOM 6246 C C . GLY B 1 343 ? 61.994 18.466 25.181 1.00 22.20 343 GLY B C 1
ATOM 6247 O O . GLY B 1 343 ? 61.052 19.237 25.009 1.00 18.61 343 GLY B O 1
ATOM 6248 N N . PHE B 1 344 ? 62.216 17.870 26.346 1.00 20.85 344 PHE B N 1
ATOM 6249 C CA . PHE B 1 344 ? 61.273 17.958 27.451 1.00 20.96 344 PHE B CA 1
ATOM 6250 C C . PHE B 1 344 ? 61.376 19.223 28.302 1.00 23.68 344 PHE B C 1
ATOM 6251 O O . PHE B 1 344 ? 62.472 19.704 28.598 1.00 26.69 344 PHE B O 1
ATOM 6259 N N . THR B 1 345 ? 60.225 19.748 28.704 1.00 18.56 345 THR B N 1
ATOM 6260 C CA . THR B 1 345 ? 60.172 20.626 29.864 1.00 26.58 345 THR B CA 1
ATOM 6261 C C . THR B 1 345 ? 59.371 19.903 30.935 1.00 27.23 345 THR B C 1
ATOM 6262 O O . THR B 1 345 ? 58.477 19.126 30.613 1.00 28.31 345 THR B O 1
ATOM 6266 N N . HIS B 1 346 ? 59.717 20.140 32.200 1.00 27.58 346 HIS B N 1
ATOM 6267 C CA . HIS B 1 346 ? 59.114 19.419 33.319 1.00 25.96 346 HIS B CA 1
ATOM 6268 C C . HIS B 1 346 ? 58.747 20.276 34.530 1.00 35.39 346 HIS B C 1
ATOM 6269 O O . HIS B 1 346 ? 59.228 21.399 34.695 1.00 37.11 346 HIS B O 1
ATOM 6276 N N . ARG B 1 347 ? 57.889 19.712 35.376 1.00 37.10 347 ARG B N 1
ATOM 6277 C CA . ARG B 1 347 ? 57.470 20.322 36.628 1.00 32.24 347 ARG B CA 1
ATOM 6278 C C . ARG B 1 347 ? 57.472 19.229 37.686 1.00 38.70 347 ARG B C 1
ATOM 6279 O O . ARG B 1 347 ? 57.146 18.077 37.377 1.00 32.84 347 ARG B O 1
ATOM 6287 N N . ILE B 1 348 ? 57.857 19.575 38.913 1.00 32.12 348 ILE B N 1
ATOM 6288 C CA . ILE B 1 348 ? 57.673 18.689 40.058 1.00 33.42 348 ILE B CA 1
ATOM 6289 C C . ILE B 1 348 ? 56.597 19.318 40.944 1.00 38.52 348 ILE B C 1
ATOM 6290 O O . ILE B 1 348 ? 56.813 20.366 41.549 1.00 39.54 348 ILE B O 1
ATOM 6295 N N . VAL B 1 349 ? 55.439 18.673 40.996 1.00 29.49 349 VAL B N 1
ATOM 6296 C CA . VAL B 1 349 ? 54.233 19.269 41.543 1.00 30.67 349 VAL B CA 1
ATOM 6297 C C . VAL B 1 349 ? 53.852 18.665 42.896 1.00 37.30 349 VAL B C 1
ATOM 6298 O O . VAL B 1 349 ? 53.625 17.461 42.989 1.00 36.78 349 VAL B O 1
ATOM 6302 N N . THR B 1 350 ? 53.786 19.503 43.935 1.00 36.90 350 THR B N 1
ATOM 6303 C CA . THR B 1 350 ? 53.406 19.044 45.284 1.00 41.03 350 THR B CA 1
ATOM 6304 C C . THR B 1 350 ? 51.902 18.821 45.411 1.00 37.16 350 THR B C 1
ATOM 6305 O O . THR B 1 350 ? 51.115 19.277 44.573 1.00 35.05 350 THR B O 1
ATOM 6309 N N . GLU B 1 351 ? 51.515 18.138 46.485 1.00 39.85 351 GLU B N 1
ATOM 6310 C CA . GLU B 1 351 ? 50.152 17.648 46.645 1.00 43.39 351 GLU B CA 1
ATOM 6311 C C . GLU B 1 351 ? 49.125 18.773 46.770 1.00 41.46 351 GLU B C 1
ATOM 6312 O O . GLU B 1 351 ? 47.934 18.549 46.546 1.00 41.60 351 GLU B O 1
ATOM 6318 N N . ASP B 1 352 ? 49.588 19.972 47.127 1.00 40.48 352 ASP B N 1
ATOM 6319 C CA . ASP B 1 352 ? 48.720 21.150 47.217 1.00 46.23 352 ASP B CA 1
ATOM 6320 C C . ASP B 1 352 ? 48.941 22.112 46.052 1.00 44.43 352 ASP B C 1
ATOM 6321 O O . ASP B 1 352 ? 48.415 23.228 46.054 1.00 43.08 352 ASP B O 1
ATOM 6326 N N . GLY B 1 353 ? 49.721 21.676 45.066 1.00 47.26 353 GLY B N 1
ATOM 6327 C CA . GLY B 1 353 ? 49.793 22.367 43.789 1.00 36.05 353 GLY B CA 1
ATOM 6328 C C . GLY B 1 353 ? 51.117 23.028 43.479 1.00 36.12 353 GLY B C 1
ATOM 6329 O O . GLY B 1 353 ? 51.347 23.463 42.355 1.00 42.67 353 GLY B O 1
ATOM 6330 N N . ARG B 1 354 ? 52.003 23.094 44.464 1.00 38.52 354 ARG B N 1
ATOM 6331 C CA . ARG B 1 354 ? 53.208 23.894 44.306 1.00 38.54 354 ARG B CA 1
ATOM 6332 C C . ARG B 1 354 ? 54.271 23.232 43.429 1.00 49.72 354 ARG B C 1
ATOM 6333 O O . ARG B 1 354 ? 54.346 22.000 43.317 1.00 37.78 354 ARG B O 1
ATOM 6341 N N . ASP B 1 355 ? 55.071 24.089 42.799 1.00 44.39 355 ASP B N 1
ATOM 6342 C CA . ASP B 1 355 ? 56.343 23.714 42.210 1.00 39.92 355 ASP B CA 1
ATOM 6343 C C . ASP B 1 355 ? 57.281 23.360 43.364 1.00 48.22 355 ASP B C 1
ATOM 6344 O O . ASP B 1 355 ? 57.636 24.228 44.166 1.00 54.64 355 ASP B O 1
ATOM 6349 N N . ALA B 1 356 ? 57.671 22.095 43.469 1.00 44.37 356 ALA B N 1
ATOM 6350 C CA . ALA B 1 356 ? 58.410 21.637 44.645 1.00 43.29 356 ALA B CA 1
ATOM 6351 C C . ALA B 1 356 ? 59.763 22.326 44.777 1.00 47.36 356 ALA B C 1
ATOM 6352 O O . ALA B 1 356 ? 60.391 22.666 43.774 1.00 49.91 356 ALA B O 1
ATOM 6354 N N . ALA B 1 357 ? 60.205 22.536 46.015 1.00 55.43 357 ALA B N 1
ATOM 6355 C CA . ALA B 1 357 ? 61.566 22.997 46.273 1.00 43.68 357 ALA B CA 1
ATOM 6356 C C . ALA B 1 357 ? 62.503 21.801 46.243 1.00 47.92 357 ALA B C 1
ATOM 6357 O O . ALA B 1 357 ? 62.061 20.670 46.424 1.00 49.66 357 ALA B O 1
ATOM 6359 N N . THR B 1 358 ? 63.789 22.059 46.009 1.00 56.59 358 THR B N 1
ATOM 6360 C CA . THR B 1 358 ? 64.815 21.019 45.914 1.00 46.18 358 THR B CA 1
ATOM 6361 C C . THR B 1 358 ? 64.720 20.058 47.094 1.00 45.50 358 THR B C 1
ATOM 6362 O O . THR B 1 358 ? 64.602 20.503 48.234 1.00 51.89 358 THR B O 1
ATOM 6366 N N . GLY B 1 359 ? 64.735 18.751 46.818 1.00 51.50 359 GLY B N 1
ATOM 6367 C CA . GLY B 1 359 ? 64.681 17.732 47.859 1.00 36.93 359 GLY B CA 1
ATOM 6368 C C . GLY B 1 359 ? 63.267 17.286 48.194 1.00 41.07 359 GLY B C 1
ATOM 6369 O O . GLY B 1 359 ? 63.060 16.213 48.768 1.00 40.51 359 GLY B O 1
ATOM 6370 N N . GLU B 1 360 ? 62.285 18.111 47.840 1.00 35.30 360 GLU B N 1
ATOM 6371 C CA . GLU B 1 360 ? 60.895 17.810 48.177 1.00 42.87 360 GLU B CA 1
ATOM 6372 C C . GLU B 1 360 ? 60.261 16.906 47.122 1.00 40.90 360 GLU B C 1
ATOM 6373 O O . GLU B 1 360 ? 60.387 17.148 45.918 1.00 42.85 360 GLU B O 1
ATOM 6379 N N . PRO B 1 361 ? 59.580 15.847 47.571 1.00 37.98 361 PRO B N 1
ATOM 6380 C CA . PRO B 1 361 ? 58.928 14.924 46.634 1.00 35.54 361 PRO B CA 1
ATOM 6381 C C . PRO B 1 361 ? 57.664 15.519 46.012 1.00 39.45 361 PRO B C 1
ATOM 6382 O O . PRO B 1 361 ? 56.888 16.197 46.699 1.00 44.29 361 PRO B O 1
ATOM 6386 N N . GLY B 1 362 ? 57.461 15.265 44.723 1.00 37.54 362 GLY B N 1
ATOM 6387 C CA . GLY B 1 362 ? 56.304 15.775 44.017 1.00 28.32 362 GLY B CA 1
ATOM 6388 C C . GLY B 1 362 ? 56.086 14.954 42.770 1.00 28.07 362 GLY B C 1
ATOM 6389 O O . GLY B 1 362 ? 56.983 14.232 42.335 1.00 23.94 362 GLY B O 1
ATOM 6390 N N . GLU B 1 363 ? 54.888 15.051 42.207 1.00 29.26 363 GLU B N 1
ATOM 6391 C CA . GLU B 1 363 ? 54.568 14.365 40.958 1.00 32.92 363 GLU B CA 1
ATOM 6392 C C . GLU B 1 363 ? 55.386 14.941 39.794 1.00 30.87 363 GLU B C 1
ATOM 6393 O O . GLU B 1 363 ? 55.560 16.160 39.677 1.00 26.04 363 GLU B O 1
ATOM 6399 N N . LEU B 1 364 ? 55.901 14.072 38.937 1.00 21.96 364 LEU B N 1
ATOM 6400 C CA . LEU B 1 364 ? 56.589 14.580 37.766 1.00 20.61 364 LEU B CA 1
ATOM 6401 C C . LEU B 1 364 ? 55.564 14.802 36.666 1.00 16.89 364 LEU B C 1
ATOM 6402 O O . LEU B 1 364 ? 54.731 13.954 36.391 1.00 17.82 364 LEU B O 1
ATOM 6407 N N . TRP B 1 365 ? 55.611 15.995 36.099 1.00 22.91 365 TRP B N 1
ATOM 6408 C CA . TRP B 1 365 ? 54.818 16.395 34.949 1.00 22.03 365 TRP B CA 1
ATOM 6409 C C . TRP B 1 365 ? 55.793 16.578 33.792 1.00 24.72 365 TRP B C 1
ATOM 6410 O O . TRP B 1 365 ? 56.852 17.211 33.963 1.00 15.35 365 TRP B O 1
ATOM 6421 N N . LEU B 1 366 ? 55.467 16.025 32.622 1.00 31.60 366 LEU B N 1
ATOM 6422 C CA . LEU B 1 366 ? 56.346 16.191 31.448 1.00 25.73 366 LEU B CA 1
ATOM 6423 C C . LEU B 1 366 ? 55.652 16.904 30.276 1.00 25.81 366 LEU B C 1
ATOM 6424 O O . LEU B 1 366 ? 54.442 16.776 30.094 1.00 23.77 366 LEU B O 1
ATOM 6429 N N . ALA B 1 367 ? 56.410 17.671 29.490 1.00 29.77 367 ALA B N 1
ATOM 6430 C CA . ALA B 1 367 ? 55.849 18.333 28.307 1.00 23.70 367 ALA B CA 1
ATOM 6431 C C . ALA B 1 367 ? 56.838 18.334 27.157 1.00 19.44 367 ALA B C 1
ATOM 6432 O O . ALA B 1 367 ? 58.054 18.358 27.382 1.00 25.93 367 ALA B O 1
ATOM 6434 N N . GLY B 1 368 ? 56.320 18.316 25.930 1.00 15.79 368 GLY B N 1
ATOM 6435 C CA . GLY B 1 368 ? 57.150 18.420 24.745 1.00 16.08 368 GLY B CA 1
ATOM 6436 C C . GLY B 1 368 ? 56.732 17.482 23.617 1.00 14.95 368 GLY B C 1
ATOM 6437 O O . GLY B 1 368 ? 55.740 16.750 23.729 1.00 12.16 368 GLY B O 1
ATOM 6438 N N . PRO B 1 369 ? 57.512 17.485 22.528 1.00 10.78 369 PRO B N 1
ATOM 6439 C CA . PRO B 1 369 ? 57.170 16.790 21.276 1.00 10.17 369 PRO B CA 1
ATOM 6440 C C . PRO B 1 369 ? 57.024 15.290 21.437 1.00 10.34 369 PRO B C 1
ATOM 6441 O O . PRO B 1 369 ? 56.379 14.685 20.593 1.00 15.75 369 PRO B O 1
ATOM 6445 N N . GLN B 1 370 ? 57.592 14.703 22.483 1.00 8.25 370 GLN B N 1
ATOM 6446 C CA . GLN B 1 370 ? 57.376 13.290 22.744 1.00 9.56 370 GLN B CA 1
ATOM 6447 C C . GLN B 1 370 ? 56.061 12.979 23.464 1.00 20.06 370 GLN B C 1
ATOM 6448 O O . GLN B 1 370 ? 55.605 11.817 23.466 1.00 12.38 370 GLN B O 1
ATOM 6454 N N . VAL B 1 371 ? 55.435 13.985 24.070 1.00 15.26 371 VAL B N 1
ATOM 6455 C CA . VAL B 1 371 ? 54.196 13.717 24.774 1.00 13.44 371 VAL B CA 1
ATOM 6456 C C . VAL B 1 371 ? 53.038 13.382 23.814 1.00 11.70 371 VAL B C 1
ATOM 6457 O O . VAL B 1 371 ? 52.708 14.133 22.902 1.00 15.39 371 VAL B O 1
ATOM 6461 N N . SER B 1 372 ? 52.456 12.211 24.040 1.00 12.45 372 SER B N 1
ATOM 6462 C CA . SER B 1 372 ? 51.263 11.708 23.342 1.00 17.08 372 SER B CA 1
ATOM 6463 C C . SER B 1 372 ? 50.094 12.692 23.263 1.00 16.46 372 SER B C 1
ATOM 6464 O O . SER B 1 372 ? 49.949 13.556 24.126 1.00 20.46 372 SER B O 1
ATOM 6467 N N . GLU B 1 373 ? 49.241 12.534 22.254 1.00 15.65 373 GLU B N 1
ATOM 6468 C CA . GLU B 1 373 ? 47.998 13.326 22.163 1.00 24.84 373 GLU B CA 1
ATOM 6469 C C . GLU B 1 373 ? 46.882 12.882 23.127 1.00 19.33 373 GLU B C 1
ATOM 6470 O O . GLU B 1 373 ? 45.770 13.388 23.040 1.00 28.66 373 GLU B O 1
ATOM 6476 N N . GLY B 1 374 ? 47.167 11.937 24.022 1.00 18.68 374 GLY B N 1
ATOM 6477 C CA . GLY B 1 374 ? 46.176 11.456 24.975 1.00 19.96 374 GLY B CA 1
ATOM 6478 C C . GLY B 1 374 ? 45.804 10.003 24.723 1.00 26.70 374 GLY B C 1
ATOM 6479 O O . GLY B 1 374 ? 46.420 9.341 23.879 1.00 32.13 374 GLY B O 1
ATOM 6480 N N . TYR B 1 375 ? 44.806 9.491 25.440 1.00 18.18 375 TYR B N 1
ATOM 6481 C CA . TYR B 1 375 ? 44.410 8.088 25.287 1.00 21.81 375 TYR B CA 1
ATOM 6482 C C . TYR B 1 375 ? 43.359 7.852 24.189 1.00 25.40 375 TYR B C 1
ATOM 6483 O O . TYR B 1 375 ? 42.649 8.778 23.785 1.00 21.27 375 TYR B O 1
ATOM 6492 N N . LEU B 1 376 ? 43.282 6.605 23.716 1.00 19.21 376 LEU B N 1
ATOM 6493 C CA . LEU B 1 376 ? 42.264 6.181 22.757 1.00 24.94 376 LEU B CA 1
ATOM 6494 C C . LEU B 1 376 ? 40.950 5.887 23.483 1.00 28.04 376 LEU B C 1
ATOM 6495 O O . LEU B 1 376 ? 40.915 4.997 24.320 1.00 26.45 376 LEU B O 1
ATOM 6500 N N . ASN B 1 377 ? 39.883 6.622 23.154 1.00 34.78 377 ASN B N 1
ATOM 6501 C CA . ASN B 1 377 ? 38.562 6.457 23.805 1.00 41.99 377 ASN B CA 1
ATOM 6502 C C . ASN B 1 377 ? 38.579 6.431 25.353 1.00 34.19 377 ASN B C 1
ATOM 6503 O O . ASN B 1 377 ? 37.991 5.546 25.978 1.00 30.94 377 ASN B O 1
ATOM 6508 N N . ARG B 1 378 ? 39.248 7.392 25.974 1.00 28.18 378 ARG B N 1
ATOM 6509 C CA . ARG B 1 378 ? 39.101 7.566 27.415 1.00 32.91 378 ARG B CA 1
ATOM 6510 C C . ARG B 1 378 ? 39.253 9.062 27.739 1.00 35.12 378 ARG B C 1
ATOM 6511 O O . ARG B 1 378 ? 40.104 9.458 28.534 1.00 32.88 378 ARG B O 1
ATOM 6519 N N . PRO B 1 379 ? 38.380 9.892 27.129 1.00 43.54 379 PRO B N 1
ATOM 6520 C CA . PRO B 1 379 ? 38.529 11.348 26.982 1.00 37.06 379 PRO B CA 1
ATOM 6521 C C . PRO B 1 379 ? 38.464 12.123 28.290 1.00 39.48 379 PRO B C 1
ATOM 6522 O O . PRO B 1 379 ? 39.054 13.204 28.385 1.00 44.52 379 PRO B O 1
ATOM 6526 N N . GLU B 1 380 ? 37.733 11.593 29.264 1.00 39.22 380 GLU B N 1
ATOM 6527 C CA . GLU B 1 380 ? 37.707 12.160 30.606 1.00 39.70 380 GLU B CA 1
ATOM 6528 C C . GLU B 1 380 ? 39.073 12.029 31.263 1.00 36.81 380 GLU B C 1
ATOM 6529 O O . GLU B 1 380 ? 39.617 12.997 31.797 1.00 41.73 380 GLU B O 1
ATOM 6535 N N . LEU B 1 381 ? 39.615 10.818 31.217 1.00 36.04 381 LEU B N 1
ATOM 6536 C CA . LEU B 1 381 ? 40.939 10.541 31.751 1.00 37.51 381 LEU B CA 1
ATOM 6537 C C . LEU B 1 381 ? 42.014 11.344 30.994 1.00 30.70 381 LEU B C 1
ATOM 6538 O O . LEU B 1 381 ? 42.843 12.008 31.629 1.00 29.01 381 LEU B O 1
ATOM 6543 N N . THR B 1 382 ? 41.969 11.309 29.659 1.00 24.52 382 THR B N 1
ATOM 6544 C CA . THR B 1 382 ? 42.844 12.143 28.833 1.00 31.07 382 THR B CA 1
ATOM 6545 C C . THR B 1 382 ? 42.846 13.579 29.342 1.00 26.96 382 THR B C 1
ATOM 6546 O O . THR B 1 382 ? 43.902 14.172 29.548 1.00 32.79 382 THR B O 1
ATOM 6550 N N . ALA B 1 383 ? 41.652 14.121 29.554 1.00 36.20 383 ALA B N 1
ATOM 6551 C CA . ALA B 1 383 ? 41.485 15.475 30.071 1.00 35.94 383 ALA B CA 1
ATOM 6552 C C . ALA B 1 383 ? 42.106 15.670 31.460 1.00 28.34 383 ALA B C 1
ATOM 6553 O O . ALA B 1 383 ? 42.586 16.752 31.768 1.00 26.23 383 ALA B O 1
ATOM 6555 N N . GLU B 1 384 ? 42.092 14.632 32.289 1.00 24.99 384 GLU B N 1
ATOM 6556 C CA . GLU B 1 384 ? 42.668 14.718 33.626 1.00 24.57 384 GLU B CA 1
ATOM 6557 C C . GLU B 1 384 ? 44.199 14.545 33.667 1.00 33.68 384 GLU B C 1
ATOM 6558 O O . GLU B 1 384 ? 44.873 15.193 34.470 1.00 34.44 384 GLU B O 1
ATOM 6564 N N . ARG B 1 385 ? 44.765 13.700 32.808 1.00 34.77 385 ARG B N 1
ATOM 6565 C CA . ARG B 1 385 ? 46.218 13.481 32.861 1.00 30.56 385 ARG B CA 1
ATOM 6566 C C . ARG B 1 385 ? 47.031 14.309 31.869 1.00 24.84 385 ARG B C 1
ATOM 6567 O O . ARG B 1 385 ? 48.248 14.408 31.980 1.00 26.66 385 ARG B O 1
ATOM 6575 N N . PHE B 1 386 ? 46.359 14.918 30.909 1.00 25.32 386 PHE B N 1
ATOM 6576 C CA . PHE B 1 386 ? 47.030 15.858 30.025 1.00 34.00 386 PHE B CA 1
ATOM 6577 C C . PHE B 1 386 ? 46.365 17.224 30.195 1.00 23.30 386 PHE B C 1
ATOM 6578 O O . PHE B 1 386 ? 45.245 17.425 29.757 1.00 27.33 386 PHE B O 1
ATOM 6586 N N . THR B 1 387 ? 47.046 18.153 30.850 1.00 26.89 387 THR B N 1
ATOM 6587 C CA . THR B 1 387 ? 46.437 19.440 31.172 1.00 33.10 387 THR B CA 1
ATOM 6588 C C . THR B 1 387 ? 47.224 20.598 30.577 1.00 39.79 387 THR B C 1
ATOM 6589 O O . THR B 1 387 ? 48.449 20.547 30.497 1.00 35.49 387 THR B O 1
ATOM 6593 N N . THR B 1 388 ? 46.513 21.634 30.153 1.00 40.96 388 THR B N 1
ATOM 6594 C CA . THR B 1 388 ? 47.151 22.850 29.695 1.00 44.47 388 THR B CA 1
ATOM 6595 C C . THR B 1 388 ? 46.518 24.020 30.451 1.00 46.06 388 THR B C 1
ATOM 6596 O O . THR B 1 388 ? 45.305 24.233 30.408 1.00 47.40 388 THR B O 1
ATOM 6600 N N . GLY B 1 389 ? 47.353 24.729 31.204 1.00 52.09 389 GLY B N 1
ATOM 6601 C CA . GLY B 1 389 ? 46.910 25.860 31.998 1.00 54.03 389 GLY B CA 1
ATOM 6602 C C . GLY B 1 389 ? 47.306 27.180 31.364 1.00 59.04 389 GLY B C 1
ATOM 6603 O O . GLY B 1 389 ? 48.449 27.628 31.480 1.00 61.23 389 GLY B O 1
ATOM 6604 N N . PRO B 1 398 ? 53.035 28.136 26.692 1.00 54.29 398 PRO B N 1
ATOM 6605 C CA . PRO B 1 398 ? 51.798 27.509 27.169 1.00 61.47 398 PRO B CA 1
ATOM 6606 C C . PRO B 1 398 ? 51.859 25.973 27.128 1.00 51.03 398 PRO B C 1
ATOM 6607 O O . PRO B 1 398 ? 51.115 25.349 26.369 1.00 46.37 398 PRO B O 1
ATOM 6611 N N . PRO B 1 399 ? 52.723 25.372 27.959 1.00 38.98 399 PRO B N 1
ATOM 6612 C CA . PRO B 1 399 ? 53.056 23.946 27.834 1.00 37.77 399 PRO B CA 1
ATOM 6613 C C . PRO B 1 399 ? 51.909 22.977 28.150 1.00 37.17 399 PRO B C 1
ATOM 6614 O O . PRO B 1 399 ? 51.143 23.214 29.079 1.00 38.15 399 PRO B O 1
ATOM 6618 N N . ARG B 1 400 ? 51.808 21.893 27.382 1.00 34.14 400 ARG B N 1
ATOM 6619 C CA . ARG B 1 400 ? 50.838 20.839 27.658 1.00 26.61 400 ARG B CA 1
ATOM 6620 C C . ARG B 1 400 ? 51.508 19.702 28.409 1.00 25.61 400 ARG B C 1
ATOM 6621 O O . ARG B 1 400 ? 52.315 18.973 27.835 1.00 36.79 400 ARG B O 1
ATOM 6629 N N . TYR B 1 401 ? 51.169 19.542 29.685 1.00 24.92 401 TYR B N 1
ATOM 6630 C CA . TYR B 1 401 ? 51.813 18.553 30.558 1.00 24.61 401 TYR B CA 1
ATOM 6631 C C . TYR B 1 401 ? 51.087 17.195 30.676 1.00 25.76 401 TYR B C 1
ATOM 6632 O O . TYR B 1 401 ? 49.861 17.155 30.843 1.00 27.19 401 TYR B O 1
ATOM 6641 N N . TYR B 1 402 ? 51.836 16.090 30.617 1.00 22.33 402 TYR B N 1
ATOM 6642 C CA . TYR B 1 402 ? 51.303 14.794 31.056 1.00 22.87 402 TYR B CA 1
ATOM 6643 C C . TYR B 1 402 ? 51.613 14.557 32.541 1.00 19.85 402 TYR B C 1
ATOM 6644 O O . TYR B 1 402 ? 52.743 14.767 32.979 1.00 23.11 402 TYR B O 1
ATOM 6653 N N . HIS B 1 403 ? 50.621 14.102 33.305 1.00 21.22 403 HIS B N 1
ATOM 6654 C CA . HIS B 1 403 ? 50.838 13.807 34.732 1.00 28.37 403 HIS B CA 1
ATOM 6655 C C . HIS B 1 403 ? 51.280 12.347 34.971 1.00 24.78 403 HIS B C 1
ATOM 6656 O O . HIS B 1 403 ? 50.476 11.420 34.878 1.00 24.14 403 HIS B O 1
ATOM 6663 N N . SER B 1 404 ? 52.554 12.160 35.303 1.00 27.15 404 SER B N 1
ATOM 6664 C CA . SER B 1 404 ? 53.136 10.822 35.403 1.00 24.87 404 SER B CA 1
ATOM 6665 C C . SER B 1 404 ? 52.580 9.981 36.544 1.00 26.74 404 SER B C 1
ATOM 6666 O O . SER B 1 404 ? 52.607 8.740 36.482 1.00 20.58 404 SER B O 1
ATOM 6669 N N . GLY B 1 405 ? 52.113 10.651 37.596 1.00 22.23 405 GLY B N 1
ATOM 6670 C CA . GLY B 1 405 ? 51.650 9.961 38.787 1.00 16.08 405 GLY B CA 1
ATOM 6671 C C . GLY B 1 405 ? 52.823 9.318 39.502 1.00 26.91 405 GLY B C 1
ATOM 6672 O O . GLY B 1 405 ? 52.636 8.482 40.386 1.00 31.54 405 GLY B O 1
ATOM 6673 N N . ASP B 1 406 ? 54.037 9.712 39.110 1.00 23.48 406 ASP B N 1
ATOM 6674 C CA . ASP B 1 406 ? 55.261 9.273 39.764 1.00 23.98 406 ASP B CA 1
ATOM 6675 C C . ASP B 1 406 ? 55.814 10.363 40.655 1.00 22.71 406 ASP B C 1
ATOM 6676 O O . ASP B 1 406 ? 55.970 11.498 40.209 1.00 24.28 406 ASP B O 1
ATOM 6681 N N . LEU B 1 407 ? 56.134 10.033 41.903 1.00 27.39 407 LEU B N 1
ATOM 6682 C CA . LEU B 1 407 ? 56.754 11.024 42.774 1.00 20.90 407 LEU B CA 1
ATOM 6683 C C . LEU B 1 407 ? 58.277 11.044 42.610 1.00 23.42 407 LEU B C 1
ATOM 6684 O O . LEU B 1 407 ? 58.940 9.994 42.661 1.00 25.48 407 LEU B O 1
ATOM 6689 N N . VAL B 1 408 ? 58.814 12.241 42.380 1.00 18.36 408 VAL B N 1
ATOM 6690 C CA . VAL B 1 408 ? 60.253 12.457 42.300 1.00 25.31 408 VAL B CA 1
ATOM 6691 C C . VAL B 1 408 ? 60.679 13.711 43.065 1.00 31.66 408 VAL B C 1
ATOM 6692 O O . VAL B 1 408 ? 59.863 14.599 43.332 1.00 31.83 408 VAL B O 1
ATOM 6696 N N . SER B 1 409 ? 61.961 13.787 43.399 1.00 23.92 409 SER B N 1
ATOM 6697 C CA . SER B 1 409 ? 62.523 15.024 43.944 1.00 40.03 409 SER B CA 1
ATOM 6698 C C . SER B 1 409 ? 63.744 15.433 43.120 1.00 34.62 409 SER B C 1
ATOM 6699 O O . SER B 1 409 ? 64.353 14.589 42.454 1.00 34.22 409 SER B O 1
ATOM 6702 N N . ARG B 1 410 ? 64.091 16.720 43.149 1.00 37.20 410 ARG B N 1
ATOM 6703 C CA . ARG B 1 410 ? 65.319 17.191 42.502 1.00 42.27 410 ARG B CA 1
ATOM 6704 C C . ARG B 1 410 ? 66.472 17.340 43.499 1.00 52.17 410 ARG B C 1
ATOM 6705 O O . ARG B 1 410 ? 66.317 17.964 44.553 1.00 49.17 410 ARG B O 1
ATOM 6713 N N . ARG B 1 411 ? 67.622 16.758 43.173 1.00 51.74 411 ARG B N 1
ATOM 6714 C CA . ARG B 1 411 ? 68.819 16.935 43.993 1.00 54.19 411 ARG B CA 1
ATOM 6715 C C . ARG B 1 411 ? 69.646 18.122 43.527 1.00 53.85 411 ARG B C 1
ATOM 6716 O O . ARG B 1 411 ? 69.323 18.767 42.529 1.00 53.09 411 ARG B O 1
ATOM 6724 N N . ALA B 1 412 ? 70.722 18.396 44.262 1.00 66.39 412 ALA B N 1
ATOM 6725 C CA . ALA B 1 412 ? 71.669 19.445 43.901 1.00 50.40 412 ALA B CA 1
ATOM 6726 C C . ALA B 1 412 ? 72.436 19.029 42.662 1.00 58.42 412 ALA B C 1
ATOM 6727 O O . ALA B 1 412 ? 73.005 17.931 42.607 1.00 45.84 412 ALA B O 1
ATOM 6729 N N . GLY B 1 413 ? 72.453 19.917 41.672 1.00 60.32 413 GLY B N 1
ATOM 6730 C CA . GLY B 1 413 ? 73.004 19.596 40.373 1.00 49.31 413 GLY B CA 1
ATOM 6731 C C . GLY B 1 413 ? 71.861 19.484 39.390 1.00 54.75 413 GLY B C 1
ATOM 6732 O O . GLY B 1 413 ? 72.042 19.686 38.191 1.00 51.99 413 GLY B O 1
ATOM 6733 N N . GLY B 1 414 ? 70.676 19.157 39.905 1.00 57.48 414 GLY B N 1
ATOM 6734 C CA . GLY B 1 414 ? 69.466 19.179 39.101 1.00 50.09 414 GLY B CA 1
ATOM 6735 C C . GLY B 1 414 ? 68.916 17.836 38.639 1.00 50.99 414 GLY B C 1
ATOM 6736 O O . GLY B 1 414 ? 67.799 17.788 38.106 1.00 45.69 414 GLY B O 1
ATOM 6737 N N . ASP B 1 415 ? 69.690 16.760 38.821 1.00 41.66 415 ASP B N 1
ATOM 6738 C CA . ASP B 1 415 ? 69.220 15.404 38.512 1.00 35.41 415 ASP B CA 1
ATOM 6739 C C . ASP B 1 415 ? 67.983 15.029 39.323 1.00 37.09 415 ASP B C 1
ATOM 6740 O O . ASP B 1 415 ? 67.736 15.587 40.391 1.00 34.41 415 ASP B O 1
ATOM 6745 N N . LEU B 1 416 ? 67.214 14.068 38.825 1.00 32.11 416 LEU B N 1
ATOM 6746 C CA . LEU B 1 416 ? 66.028 13.627 39.540 1.00 23.75 416 LEU B CA 1
ATOM 6747 C C . LEU B 1 416 ? 66.247 12.296 40.217 1.00 22.33 416 LEU B C 1
ATOM 6748 O O . LEU B 1 416 ? 67.027 11.467 39.760 1.00 25.77 416 LEU B O 1
ATOM 6753 N N . VAL B 1 417 ? 65.541 12.106 41.320 1.00 25.34 417 VAL B N 1
ATOM 6754 C CA . VAL B 1 417 ? 65.636 10.897 42.102 1.00 20.00 417 VAL B CA 1
ATOM 6755 C C . VAL B 1 417 ? 64.235 10.311 42.154 1.00 23.92 417 VAL B C 1
ATOM 6756 O O . VAL B 1 417 ? 63.265 11.047 42.296 1.00 23.61 417 VAL B O 1
ATOM 6760 N N . TYR B 1 418 ? 64.128 8.993 42.023 1.00 22.90 418 TYR B N 1
ATOM 6761 C CA . TYR B 1 418 ? 62.830 8.350 41.960 1.00 23.44 418 TYR B CA 1
ATOM 6762 C C . TYR B 1 418 ? 62.408 7.757 43.305 1.00 24.16 418 TYR B C 1
ATOM 6763 O O . TYR B 1 418 ? 63.133 6.969 43.905 1.00 25.24 418 TYR B O 1
ATOM 6772 N N . GLN B 1 419 ? 61.218 8.141 43.750 1.00 24.09 419 GLN B N 1
ATOM 6773 C CA . GLN B 1 419 ? 60.618 7.596 44.954 1.00 26.68 419 GLN B CA 1
ATOM 6774 C C . GLN B 1 419 ? 59.701 6.436 44.589 1.00 37.94 419 GLN B C 1
ATOM 6775 O O . GLN B 1 419 ? 60.052 5.261 44.772 1.00 37.55 419 GLN B O 1
ATOM 6781 N N . GLY B 1 420 ? 58.520 6.779 44.071 1.00 32.17 420 GLY B N 1
ATOM 6782 C CA . GLY B 1 420 ? 57.541 5.788 43.667 1.00 27.82 420 GLY B CA 1
ATOM 6783 C C . GLY B 1 420 ? 56.222 6.371 43.196 1.00 35.55 420 GLY B C 1
ATOM 6784 O O . GLY B 1 420 ? 56.030 7.596 43.153 1.00 29.61 420 GLY B O 1
ATOM 6785 N N . ARG B 1 421 ? 55.314 5.471 42.826 1.00 42.22 421 ARG B N 1
ATOM 6786 C CA . ARG B 1 421 ? 53.953 5.839 42.467 1.00 40.67 421 ARG B CA 1
ATOM 6787 C C . ARG B 1 421 ? 53.270 6.527 43.635 1.00 40.80 421 ARG B C 1
ATOM 6788 O O . ARG B 1 421 ? 53.326 6.049 44.768 1.00 50.26 421 ARG B O 1
ATOM 6796 N N . ALA B 1 422 ? 52.645 7.665 43.359 1.00 43.05 422 ALA B N 1
ATOM 6797 C CA . ALA B 1 422 ? 51.835 8.341 44.354 1.00 45.62 422 ALA B CA 1
ATOM 6798 C C . ALA B 1 422 ? 50.719 7.398 44.783 1.00 54.91 422 ALA B C 1
ATOM 6799 O O . ALA B 1 422 ? 50.321 7.373 45.948 1.00 55.53 422 ALA B O 1
ATOM 6801 N N . ASP B 1 423 ? 50.253 6.603 43.824 1.00 57.58 423 ASP B N 1
ATOM 6802 C CA . ASP B 1 423 ? 49.136 5.692 44.007 1.00 53.67 423 ASP B CA 1
ATOM 6803 C C . ASP B 1 423 ? 49.415 4.583 45.024 1.00 54.33 423 ASP B C 1
ATOM 6804 O O . ASP B 1 423 ? 48.576 4.286 45.870 1.00 59.37 423 ASP B O 1
ATOM 6809 N N . LEU B 1 424 ? 50.584 3.956 44.929 1.00 51.27 424 LEU B N 1
ATOM 6810 C CA . LEU B 1 424 ? 50.898 2.821 45.793 1.00 53.90 424 LEU B CA 1
ATOM 6811 C C . LEU B 1 424 ? 51.863 3.225 46.906 1.00 55.90 424 LEU B C 1
ATOM 6812 O O . LEU B 1 424 ? 52.885 2.593 47.160 1.00 56.97 424 LEU B O 1
ATOM 6817 N N . GLN B 1 425 ? 51.484 4.301 47.579 1.00 49.84 425 GLN B N 1
ATOM 6818 C CA . GLN B 1 425 ? 52.159 4.760 48.773 1.00 51.48 425 GLN B CA 1
ATOM 6819 C C . GLN B 1 425 ? 51.125 4.681 49.881 1.00 50.45 425 GLN B C 1
ATOM 6820 O O . GLN B 1 425 ? 50.047 5.264 49.776 1.00 48.93 425 GLN B O 1
ATOM 6826 N N . VAL B 1 426 ? 51.414 3.925 50.925 1.00 45.67 426 VAL B N 1
ATOM 6827 C CA . VAL B 1 426 ? 50.359 3.634 51.872 1.00 54.51 426 VAL B CA 1
ATOM 6828 C C . VAL B 1 426 ? 50.690 4.093 53.277 1.00 53.11 426 VAL B C 1
ATOM 6829 O O . VAL B 1 426 ? 51.848 4.088 53.697 1.00 47.04 426 VA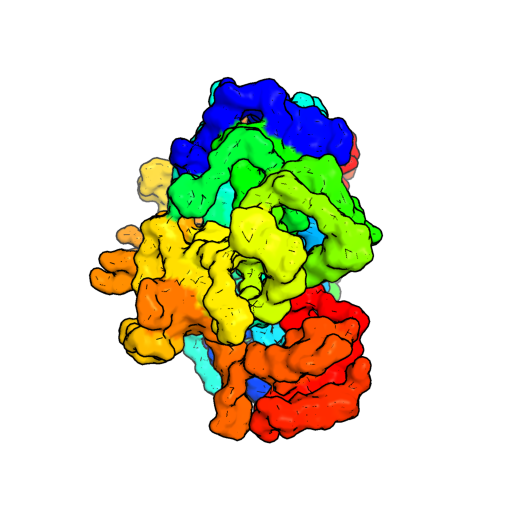L B O 1
ATOM 6833 N N . LYS B 1 427 ? 49.654 4.508 53.996 1.00 56.13 427 LYS B N 1
ATOM 6834 C CA . LYS B 1 427 ? 49.782 4.720 55.429 1.00 58.02 427 LYS B CA 1
ATOM 6835 C C . LYS B 1 427 ? 49.124 3.526 56.108 1.00 50.34 427 LYS B C 1
ATOM 6836 O O . LYS B 1 427 ? 47.971 3.193 55.777 1.00 48.59 427 LYS B O 1
ATOM 6842 N N A LEU B 1 428 ? 49.763 2.730 56.919 0.50 53.36 428 LEU B N 1
ATOM 6843 N N B LEU B 1 428 ? 49.783 2.755 56.933 0.50 52.18 428 LEU B N 1
ATOM 6844 C CA A LEU B 1 428 ? 49.053 1.927 57.842 0.50 55.28 428 LEU B CA 1
ATOM 6845 C CA B LEU B 1 428 ? 49.165 1.735 57.717 0.50 54.15 428 LEU B CA 1
ATOM 6846 C C A LEU B 1 428 ? 49.776 1.823 59.156 0.50 61.99 428 LEU B C 1
ATOM 6847 C C B LEU B 1 428 ? 49.640 1.868 59.131 0.50 58.47 428 LEU B C 1
ATOM 6848 O O A LEU B 1 428 ? 50.992 1.870 59.218 0.50 60.26 428 LEU B O 1
ATOM 6849 O O B LEU B 1 428 ? 50.833 1.940 59.388 0.50 62.14 428 LEU B O 1
ATOM 6858 N N A ARG B 1 429 ? 49.029 1.711 60.241 0.50 64.40 429 ARG B N 1
ATOM 6859 N N B ARG B 1 429 ? 48.728 1.868 60.086 0.50 60.42 429 ARG B N 1
ATOM 6860 C CA A ARG B 1 429 ? 49.653 1.491 61.534 0.50 61.69 429 ARG B CA 1
ATOM 6861 C CA B ARG B 1 429 ? 49.133 1.741 61.481 0.50 62.35 429 ARG B CA 1
ATOM 6862 C C A ARG B 1 429 ? 50.564 2.657 61.875 0.50 60.11 429 ARG B C 1
ATOM 6863 C C B ARG B 1 429 ? 50.175 2.781 61.872 0.50 62.60 429 ARG B C 1
ATOM 6864 O O A ARG B 1 429 ? 51.591 2.490 62.517 0.50 58.10 429 ARG B O 1
ATOM 6865 O O B ARG B 1 429 ? 51.178 2.491 62.498 0.50 64.97 429 ARG B O 1
ATOM 6880 N N A GLY B 1 430 ? 50.209 3.838 61.419 0.50 59.09 430 GLY B N 1
ATOM 6881 N N B GLY B 1 430 ? 49.950 4.000 61.439 0.50 61.42 430 GLY B N 1
ATOM 6882 C CA A GLY B 1 430 ? 50.983 5.009 61.744 0.50 60.48 430 GLY B CA 1
ATOM 6883 C CA B GLY B 1 430 ? 50.752 5.111 61.877 0.50 62.07 430 GLY B CA 1
ATOM 6884 C C A GLY B 1 430 ? 52.232 5.304 60.932 0.50 60.72 430 GLY B C 1
ATOM 6885 C C B GLY B 1 430 ? 52.027 5.236 61.093 0.50 61.85 430 GLY B C 1
ATOM 6886 O O A GLY B 1 430 ? 52.843 6.328 61.119 0.50 53.91 430 GLY B O 1
ATOM 6887 O O B GLY B 1 430 ? 52.736 6.222 61.177 0.50 60.01 430 GLY B O 1
ATOM 6888 N N A HIS B 1 431 ? 52.570 4.461 59.970 0.50 63.66 431 HIS B N 1
ATOM 6889 N N B HIS B 1 431 ? 52.270 4.256 60.248 0.50 61.34 431 HIS B N 1
ATOM 6890 C CA A HIS B 1 431 ? 53.775 4.690 59.181 0.50 60.60 431 HIS B CA 1
ATOM 6891 C CA B HIS B 1 431 ? 53.497 4.246 59.502 0.50 59.68 431 HIS B CA 1
ATOM 6892 C C A HIS B 1 431 ? 53.475 4.927 57.748 0.50 56.21 431 HIS B C 1
ATOM 6893 C C B HIS B 1 431 ? 53.209 4.549 58.102 0.50 57.43 431 HIS B C 1
ATOM 6894 O O A HIS B 1 431 ? 52.497 4.431 57.245 0.50 57.82 431 HIS B O 1
ATOM 6895 O O B HIS B 1 431 ? 52.100 4.363 57.595 0.50 57.44 431 HIS B O 1
ATOM 6908 N N A ARG B 1 432 ? 54.280 5.690 57.052 0.50 55.25 432 ARG B N 1
ATOM 6909 N N B ARG B 1 432 ? 54.188 5.052 57.433 0.50 53.92 432 ARG B N 1
ATOM 6910 C CA A ARG B 1 432 ? 54.103 5.725 55.596 0.50 54.75 432 ARG B CA 1
ATOM 6911 C CA B ARG B 1 432 ? 53.936 5.318 56.002 0.50 53.14 432 ARG B CA 1
ATOM 6912 C C A ARG B 1 432 ? 54.908 4.575 55.003 0.50 52.31 432 ARG B C 1
ATOM 6913 C C B ARG B 1 432 ? 54.860 4.464 55.133 0.50 53.24 432 ARG B C 1
ATOM 6914 O O A ARG B 1 432 ? 56.081 4.417 55.326 0.50 57.09 432 ARG B O 1
ATOM 6915 O O B ARG B 1 432 ? 56.065 4.418 55.365 0.50 54.67 432 ARG B O 1
ATOM 6930 N N . ILE B 1 433 ? 54.294 3.750 54.162 1.00 45.80 433 ILE B N 1
ATOM 6931 C CA . ILE B 1 433 ? 55.061 2.698 53.485 1.00 42.77 433 ILE B CA 1
ATOM 6932 C C . ILE B 1 433 ? 55.215 2.869 51.973 1.00 49.58 433 ILE B C 1
ATOM 6933 O O . ILE B 1 433 ? 54.237 2.962 51.220 1.00 41.42 433 ILE B O 1
ATOM 6938 N N . GLU B 1 434 ? 56.471 2.917 51.545 1.00 45.34 434 GLU B N 1
ATOM 6939 C CA . GLU B 1 434 ? 56.787 2.879 50.135 1.00 41.15 434 GLU B CA 1
ATOM 6940 C C . GLU B 1 434 ? 56.869 1.408 49.753 1.00 43.53 434 GLU B C 1
ATOM 6941 O O . GLU B 1 434 ? 57.804 0.707 50.151 1.00 43.80 434 GLU B O 1
ATOM 6947 N N . LEU B 1 435 ? 55.865 0.947 49.010 1.00 37.37 435 LEU B N 1
ATOM 6948 C CA . LEU B 1 435 ? 55.729 -0.451 48.637 1.00 32.05 435 LEU B CA 1
ATOM 6949 C C . LEU B 1 435 ? 56.864 -0.943 47.748 1.00 31.77 435 LEU B C 1
ATOM 6950 O O . LEU B 1 435 ? 57.160 -2.136 47.717 1.00 31.05 435 LEU B O 1
ATOM 6955 N N . SER B 1 436 ? 57.476 -0.029 47.002 1.00 37.90 436 SER B N 1
ATOM 6956 C CA . SER B 1 436 ? 58.548 -0.403 46.089 1.00 34.55 436 SER B CA 1
ATOM 6957 C C . SER B 1 436 ? 59.786 -0.825 46.869 1.00 31.05 436 SER B C 1
ATOM 6958 O O . SER B 1 436 ? 60.577 -1.637 46.382 1.00 30.24 436 SER B O 1
ATOM 6961 N N . ASP B 1 437 ? 59.931 -0.315 48.091 1.00 25.41 437 ASP B N 1
ATOM 6962 C CA . ASP B 1 437 ? 61.113 -0.616 48.895 1.00 32.65 437 ASP B CA 1
ATOM 6963 C C . ASP B 1 437 ? 61.042 -2.003 49.563 1.00 36.65 437 ASP B C 1
ATOM 6964 O O . ASP B 1 437 ? 62.062 -2.705 49.663 1.00 36.77 437 ASP B O 1
ATOM 6969 N N . VAL B 1 438 ? 59.852 -2.383 50.028 1.00 27.29 438 VAL B N 1
ATOM 6970 C CA . VAL B 1 438 ? 59.630 -3.737 50.524 1.00 32.22 438 VAL B CA 1
ATOM 6971 C C . VAL B 1 438 ? 60.025 -4.713 49.423 1.00 21.05 438 VAL B C 1
ATOM 6972 O O . VAL B 1 438 ? 60.846 -5.593 49.626 1.00 21.51 438 VAL B O 1
ATOM 6976 N N . GLU B 1 439 ? 59.450 -4.504 48.243 1.00 27.12 439 GLU B N 1
ATOM 6977 C CA . GLU B 1 439 ? 59.747 -5.294 47.051 1.00 24.53 439 GLU B CA 1
ATOM 6978 C C . GLU B 1 439 ? 61.243 -5.331 46.712 1.00 30.19 439 GLU B C 1
ATOM 6979 O O . GLU B 1 439 ? 61.780 -6.382 46.350 1.00 33.25 439 GLU B O 1
ATOM 6985 N N . ALA B 1 440 ? 61.921 -4.191 46.804 1.00 30.84 440 ALA B N 1
ATOM 6986 C CA . ALA B 1 440 ? 63.352 -4.157 46.491 1.00 28.25 440 ALA B CA 1
ATOM 6987 C C . ALA B 1 440 ? 64.155 -5.004 47.482 1.00 25.76 440 ALA B C 1
ATOM 6988 O O . ALA B 1 440 ? 65.106 -5.677 47.106 1.00 30.60 440 ALA B O 1
ATOM 6990 N N . ALA B 1 441 ? 63.762 -4.979 48.747 1.00 25.79 441 ALA B N 1
ATOM 6991 C CA . ALA B 1 441 ? 64.415 -5.803 49.747 1.00 30.18 441 ALA B CA 1
ATOM 6992 C C . ALA B 1 441 ? 64.125 -7.308 49.546 1.00 35.64 441 ALA B C 1
ATOM 6993 O O . ALA B 1 441 ? 65.011 -8.152 49.770 1.00 24.73 441 ALA B O 1
ATOM 6995 N N . VAL B 1 442 ? 62.892 -7.646 49.152 1.00 24.57 442 VAL B N 1
ATOM 6996 C CA . VAL B 1 442 ? 62.568 -9.031 48.831 1.00 21.03 442 VAL B CA 1
ATOM 6997 C C . VAL B 1 442 ? 63.436 -9.543 47.678 1.00 27.49 442 VAL B C 1
ATOM 6998 O O . VAL B 1 442 ? 63.926 -10.675 47.729 1.00 33.06 442 VAL B O 1
ATOM 7002 N N . ARG B 1 443 ? 63.651 -8.722 46.652 1.00 21.01 443 ARG B N 1
ATOM 7003 C CA . ARG B 1 443 ? 64.432 -9.154 45.483 1.00 24.89 443 ARG B CA 1
ATOM 7004 C C . ARG B 1 443 ? 65.930 -9.280 45.760 1.00 25.92 443 ARG B C 1
ATOM 7005 O O . ARG B 1 443 ? 66.653 -9.938 44.997 1.00 27.29 443 ARG B O 1
ATOM 7013 N N . THR B 1 444 ? 66.383 -8.710 46.850 1.00 23.48 444 THR B N 1
ATOM 7014 C CA . THR B 1 444 ? 67.756 -8.781 47.273 1.00 27.53 444 THR B CA 1
ATOM 7015 C C . THR B 1 444 ? 68.165 -10.189 47.587 1.00 34.30 444 THR B C 1
ATOM 7016 O O . THR B 1 444 ? 69.313 -10.509 47.606 1.00 35.34 444 THR B O 1
ATOM 7020 N N . HIS B 1 445 ? 67.193 -11.016 47.876 1.00 31.39 445 HIS B N 1
ATOM 7021 C CA . HIS B 1 445 ? 67.439 -12.386 48.121 1.00 32.81 445 HIS B CA 1
ATOM 7022 C C . HIS B 1 445 ? 67.744 -13.114 46.860 1.00 37.95 445 HIS B C 1
ATOM 7023 O O . HIS B 1 445 ? 66.948 -13.182 45.926 1.00 33.54 445 HIS B O 1
ATOM 7030 N N . PRO B 1 446 ? 68.978 -13.766 46.880 1.00 30.97 446 PRO B N 1
ATOM 7031 C CA . PRO B 1 446 ? 69.412 -14.223 45.564 1.00 27.70 446 PRO B CA 1
ATOM 7032 C C . PRO B 1 446 ? 68.596 -15.329 44.869 1.00 33.64 446 PRO B C 1
ATOM 7033 O O . PRO B 1 446 ? 68.958 -15.689 43.806 1.00 41.77 446 PRO B O 1
ATOM 7037 N N . ALA B 1 447 ? 67.639 -15.950 45.515 1.00 29.57 447 ALA B N 1
ATOM 7038 C CA . ALA B 1 447 ? 66.772 -16.884 44.850 1.00 40.04 447 ALA B CA 1
ATOM 7039 C C . ALA B 1 447 ? 65.484 -16.250 44.332 1.00 34.50 447 ALA B C 1
ATOM 7040 O O . ALA B 1 447 ? 64.759 -16.844 43.589 1.00 34.58 447 ALA B O 1
ATOM 7042 N N . VAL B 1 448 ? 65.227 -15.019 44.723 1.00 33.97 448 VAL B N 1
ATOM 7043 C CA . VAL B 1 448 ? 64.092 -14.292 44.223 1.00 28.12 448 VAL B CA 1
ATOM 7044 C C . VAL B 1 448 ? 64.381 -13.572 42.906 1.00 32.74 448 VAL B C 1
ATOM 7045 O O . VAL B 1 448 ? 65.369 -12.883 42.759 1.00 27.93 448 VAL B O 1
ATOM 7049 N N . VAL B 1 449 ? 63.512 -13.778 41.934 1.00 34.93 449 VAL B N 1
ATOM 7050 C CA . VAL B 1 449 ? 63.597 -13.001 40.714 1.00 26.77 449 VAL B CA 1
ATOM 7051 C C . VAL B 1 449 ? 62.778 -11.737 40.910 1.00 25.17 449 VAL B C 1
ATOM 7052 O O . VAL B 1 449 ? 63.315 -10.644 40.931 1.00 24.74 449 VAL B O 1
ATOM 7056 N N . ASP B 1 450 ? 61.474 -11.902 41.082 1.00 30.22 450 ASP B N 1
ATOM 7057 C CA . ASP B 1 450 ? 60.574 -10.764 41.201 1.00 27.54 450 ASP B CA 1
ATOM 7058 C C . ASP B 1 450 ? 59.642 -10.918 42.384 1.00 23.83 450 ASP B C 1
ATOM 7059 O O . ASP B 1 450 ? 59.432 -12.024 42.892 1.00 24.39 450 ASP B O 1
ATOM 7064 N N . ALA B 1 451 ? 59.074 -9.794 42.801 1.00 28.63 451 ALA B N 1
ATOM 7065 C CA . ALA B 1 451 ? 58.220 -9.746 43.976 1.00 28.28 451 ALA B CA 1
ATOM 7066 C C . ALA B 1 451 ? 57.180 -8.663 43.787 1.00 26.99 451 ALA B C 1
ATOM 7067 O O . ALA B 1 451 ? 57.453 -7.645 43.147 1.00 23.85 451 ALA B O 1
ATOM 7069 N N . VAL B 1 452 ? 55.980 -8.885 44.321 1.00 30.73 452 VAL B N 1
ATOM 7070 C CA . VAL B 1 452 ? 54.983 -7.822 44.414 1.00 19.44 452 VAL B CA 1
ATOM 7071 C C . VAL B 1 452 ? 54.453 -7.748 45.841 1.00 19.75 452 VAL B C 1
ATOM 7072 O O . VAL B 1 452 ? 54.008 -8.748 46.394 1.00 21.13 452 VAL B O 1
ATOM 7076 N N . VAL B 1 453 ? 54.534 -6.566 46.445 1.00 19.36 453 VAL B N 1
ATOM 7077 C CA . VAL B 1 453 ? 54.090 -6.393 47.817 1.00 21.39 453 VAL B CA 1
ATOM 7078 C C . VAL B 1 453 ? 52.846 -5.524 47.773 1.00 32.60 453 VAL B C 1
ATOM 7079 O O . VAL B 1 453 ? 52.793 -4.566 46.996 1.00 37.51 453 VAL B O 1
ATOM 7083 N N . TRP B 1 454 ? 51.822 -5.868 48.548 1.00 25.20 454 TRP B N 1
ATOM 7084 C CA . TRP B 1 454 ? 50.621 -5.033 48.559 1.00 34.08 454 TRP B CA 1
ATOM 7085 C C . TRP B 1 454 ? 49.876 -5.082 49.883 1.00 30.75 454 TRP B C 1
ATOM 7086 O O . TRP B 1 454 ? 50.125 -5.948 50.708 1.00 35.08 454 TRP B O 1
ATOM 7097 N N . VAL B 1 455 ? 48.981 -4.120 50.083 1.00 39.01 455 VAL B N 1
ATOM 7098 C CA . VAL B 1 455 ? 48.120 -4.083 51.270 1.00 39.93 455 VAL B CA 1
ATOM 7099 C C . VAL B 1 455 ? 46.893 -4.956 51.045 1.00 29.54 455 VAL B C 1
ATOM 7100 O O . VAL B 1 455 ? 46.040 -4.620 50.235 1.00 34.81 455 VAL B O 1
ATOM 7104 N N . HIS B 1 456 ? 46.814 -6.082 51.741 1.00 30.59 456 HIS B N 1
ATOM 7105 C CA . HIS B 1 456 ? 45.663 -6.961 51.584 1.00 36.43 456 HIS B CA 1
ATOM 7106 C C . HIS B 1 456 ? 44.685 -6.828 52.745 1.00 34.20 456 HIS B C 1
ATOM 7107 O O . HIS B 1 456 ? 45.055 -6.793 53.922 1.00 28.61 456 HIS B O 1
ATOM 7114 N N . GLU B 1 457 ? 43.412 -6.742 52.380 1.00 30.27 457 GLU B N 1
ATOM 7115 C CA A GLU B 1 457 ? 42.324 -6.655 53.350 0.50 36.54 457 GLU B CA 1
ATOM 7116 C CA B GLU B 1 457 ? 42.349 -6.658 53.380 0.50 37.28 457 GLU B CA 1
ATOM 7117 C C . GLU B 1 457 ? 41.845 -8.048 53.755 1.00 35.07 457 GLU B C 1
ATOM 7118 O O . GLU B 1 457 ? 41.129 -8.705 52.988 1.00 41.14 457 GLU B O 1
ATOM 7129 N N . PHE B 1 458 ? 42.313 -8.523 54.910 1.00 36.05 458 PHE B N 1
ATOM 7130 C CA . PHE B 1 458 ? 41.954 -9.840 55.419 1.00 39.12 458 PHE B CA 1
ATOM 7131 C C . PHE B 1 458 ? 40.524 -9.874 55.960 1.00 35.91 458 PHE B C 1
ATOM 7132 O O . PHE B 1 458 ? 39.802 -10.858 55.803 1.00 40.94 458 PHE B O 1
ATOM 7140 N N . ALA B 1 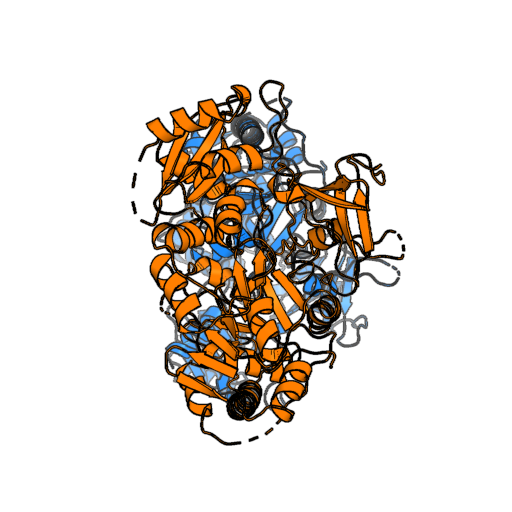459 ? 40.144 -8.770 56.600 1.00 46.82 459 ALA B N 1
ATOM 7141 C CA . ALA B 1 459 ? 38.887 -8.603 57.321 1.00 46.61 459 ALA B CA 1
ATOM 7142 C C . ALA B 1 459 ? 38.538 -7.099 57.381 1.00 51.97 459 ALA B C 1
ATOM 7143 O O . ALA B 1 459 ? 39.298 -6.270 56.869 1.00 45.25 459 ALA B O 1
ATOM 7145 N N . PRO B 1 460 ? 37.374 -6.739 57.962 1.00 52.58 460 PRO B N 1
ATOM 7146 C CA . PRO B 1 460 ? 37.076 -5.312 58.171 1.00 47.87 460 PRO B CA 1
ATOM 7147 C C . PRO B 1 460 ? 38.133 -4.584 58.996 1.00 42.67 460 PRO B C 1
ATOM 7148 O O . PRO B 1 460 ? 38.494 -5.066 60.070 1.00 46.40 460 PRO B O 1
ATOM 7152 N N . GLY B 1 461 ? 38.605 -3.437 58.510 1.00 44.56 461 GLY B N 1
ATOM 7153 C CA . GLY B 1 461 ? 39.641 -2.679 59.194 1.00 54.03 461 GLY B CA 1
ATOM 7154 C C . GLY B 1 461 ? 40.849 -3.526 59.572 1.00 50.76 461 GLY B C 1
ATOM 7155 O O . GLY B 1 461 ? 41.543 -3.247 60.547 1.00 48.00 461 GLY B O 1
ATOM 7156 N N . ASP B 1 462 ? 41.083 -4.574 58.791 1.00 48.03 462 ASP B N 1
ATOM 7157 C CA . ASP B 1 462 ? 42.135 -5.538 59.051 1.00 50.71 462 ASP B CA 1
ATOM 7158 C C . ASP B 1 462 ? 42.977 -5.715 57.795 1.00 51.53 462 ASP B C 1
ATOM 7159 O O . ASP B 1 462 ? 42.705 -6.577 56.953 1.00 43.83 462 ASP B O 1
ATOM 7164 N N . SER B 1 463 ? 43.994 -4.875 57.668 1.00 40.42 463 SER B N 1
ATOM 7165 C CA . SER B 1 463 ? 44.774 -4.846 56.452 1.00 44.93 463 SER B CA 1
ATOM 7166 C C . SER B 1 463 ? 46.206 -5.106 56.814 1.00 44.77 463 SER B C 1
ATOM 7167 O O . SER B 1 463 ? 46.669 -4.709 57.887 1.00 45.93 463 SER B O 1
ATOM 7170 N N . ARG B 1 464 ? 46.892 -5.807 55.920 1.00 37.51 464 ARG B N 1
ATOM 7171 C CA . ARG B 1 464 ? 48.228 -6.289 56.186 1.00 32.64 464 ARG B CA 1
ATOM 7172 C C . ARG B 1 464 ? 49.039 -6.322 54.901 1.00 37.68 464 ARG B C 1
ATOM 7173 O O . ARG B 1 464 ? 48.485 -6.472 53.811 1.00 31.87 464 ARG B O 1
ATOM 7181 N N . LEU B 1 465 ? 50.355 -6.183 55.032 1.00 37.48 465 LEU B N 1
ATOM 7182 C CA . LEU B 1 465 ? 51.235 -6.266 53.883 1.00 30.49 465 LEU B CA 1
ATOM 7183 C C . LEU B 1 465 ? 51.449 -7.737 53.510 1.00 29.41 465 LEU B C 1
ATOM 7184 O O . LEU B 1 465 ? 51.779 -8.562 54.376 1.00 28.34 465 LEU B O 1
ATOM 7189 N N . VAL B 1 466 ? 51.257 -8.063 52.232 1.00 22.84 466 VAL B N 1
ATOM 7190 C CA . VAL B 1 466 ? 51.435 -9.425 51.735 1.00 18.94 466 VAL B CA 1
ATOM 7191 C C . VAL B 1 466 ? 52.383 -9.362 50.541 1.00 22.40 466 VAL B C 1
ATOM 7192 O O . VAL B 1 466 ? 52.389 -8.381 49.823 1.00 23.07 466 VAL B O 1
ATOM 7196 N N . CYS B 1 467 ? 53.195 -10.392 50.344 1.00 21.41 467 CYS B N 1
ATOM 7197 C CA . CYS B 1 467 ? 54.117 -10.431 49.221 1.00 20.58 467 CYS B CA 1
ATOM 7198 C C . CYS B 1 467 ? 54.019 -11.709 48.398 1.00 21.12 467 CYS B C 1
ATOM 7199 O O . CYS B 1 467 ? 54.114 -12.827 48.930 1.00 17.92 467 CYS B O 1
ATOM 7202 N N . ALA B 1 468 ? 53.857 -11.536 47.090 1.00 21.10 468 ALA B N 1
ATOM 7203 C CA . ALA B 1 468 ? 54.013 -12.648 46.163 1.00 21.53 468 ALA B CA 1
ATOM 7204 C C . ALA B 1 468 ? 55.349 -12.518 45.435 1.00 20.14 468 ALA B C 1
ATOM 7205 O O . ALA B 1 468 ? 55.803 -11.413 45.140 1.00 24.58 468 ALA B O 1
ATOM 7207 N N . TYR B 1 469 ? 55.989 -13.645 45.163 1.00 22.57 469 TYR B N 1
ATOM 7208 C CA . TYR B 1 469 ? 57.334 -13.617 44.616 1.00 25.33 469 TYR B CA 1
ATOM 7209 C C . TYR B 1 469 ? 57.603 -14.826 43.754 1.00 24.60 469 TYR B C 1
ATOM 7210 O O . TYR B 1 469 ? 56.893 -15.825 43.841 1.00 26.16 469 TYR B O 1
ATOM 7219 N N . THR B 1 470 ? 58.645 -14.719 42.935 1.00 29.03 470 THR B N 1
ATOM 7220 C CA . THR B 1 470 ? 59.028 -15.758 41.969 1.00 34.20 470 THR B CA 1
ATOM 7221 C C . THR B 1 470 ? 60.447 -16.248 42.260 1.00 26.29 470 THR B C 1
ATOM 7222 O O . THR B 1 470 ? 61.245 -15.527 42.859 1.00 27.39 470 THR B O 1
ATOM 7226 N N . ALA B 1 471 ? 60.763 -17.469 41.850 1.00 39.22 471 ALA B N 1
ATOM 7227 C CA . ALA B 1 471 ? 62.066 -18.048 42.176 1.00 45.91 471 ALA B CA 1
ATOM 7228 C C . ALA B 1 471 ? 62.978 -18.111 40.957 1.00 46.18 471 ALA B C 1
ATOM 7229 O O . ALA B 1 471 ? 62.497 -18.176 39.822 1.00 48.52 471 ALA B O 1
ATOM 7231 N N . GLN B 1 472 ? 64.286 -18.094 41.208 1.00 51.30 472 GLN B N 1
ATOM 7232 C CA . GLN B 1 472 ? 65.309 -18.299 40.181 1.00 54.47 472 GLN B CA 1
ATOM 7233 C C . GLN B 1 472 ? 64.928 -19.419 39.203 1.00 63.53 472 GLN B C 1
ATOM 7234 O O . GLN B 1 472 ? 64.388 -20.452 39.613 1.00 65.86 472 GLN B O 1
ATOM 7240 N N . ALA B 1 473 ? 65.193 -19.218 37.913 1.00 58.18 473 ALA B N 1
ATOM 7241 C CA . ALA B 1 473 ? 64.851 -20.231 36.914 1.00 63.20 473 ALA B CA 1
ATOM 7242 C C . ALA B 1 473 ? 65.674 -21.505 37.110 1.00 59.16 473 ALA B C 1
ATOM 7243 O O . ALA B 1 473 ? 65.148 -22.535 37.530 1.00 54.33 473 ALA B O 1
ATOM 7245 N N . ASP B 1 481 ? 62.832 -20.894 49.722 1.00 42.89 481 ASP B N 1
ATOM 7246 C CA . ASP B 1 481 ? 61.717 -21.030 50.661 1.00 31.62 481 ASP B CA 1
ATOM 7247 C C . ASP B 1 481 ? 61.273 -19.702 51.297 1.00 33.08 481 ASP B C 1
ATOM 7248 O O . ASP B 1 481 ? 62.057 -18.747 51.437 1.00 35.20 481 ASP B O 1
ATOM 7253 N N . ALA B 1 482 ? 60.009 -19.649 51.690 1.00 30.27 482 ALA B N 1
ATOM 7254 C CA . ALA B 1 482 ? 59.473 -18.469 52.345 1.00 30.78 482 ALA B CA 1
ATOM 7255 C C . ALA B 1 482 ? 60.196 -18.207 53.663 1.00 22.61 482 ALA B C 1
ATOM 7256 O O . ALA B 1 482 ? 60.389 -17.071 54.061 1.00 27.63 482 ALA B O 1
ATOM 7258 N N . ARG B 1 483 ? 60.622 -19.268 54.324 1.00 21.44 483 ARG B N 1
ATOM 7259 C CA . ARG B 1 483 ? 61.272 -19.153 55.622 1.00 22.60 483 ARG B CA 1
ATOM 7260 C C . ARG B 1 483 ? 62.614 -18.389 55.620 1.00 29.82 483 ARG B C 1
ATOM 7261 O O . ARG B 1 483 ? 62.773 -17.411 56.357 1.00 29.58 483 ARG B O 1
ATOM 7269 N N . ALA B 1 484 ? 63.579 -18.830 54.813 1.00 24.23 484 ALA B N 1
ATOM 7270 C CA . ALA B 1 484 ? 64.841 -18.100 54.674 1.00 28.87 484 ALA B CA 1
ATOM 7271 C C . ALA B 1 484 ? 64.631 -16.718 54.039 1.00 31.44 484 ALA B C 1
ATOM 7272 O O . ALA B 1 484 ? 65.359 -15.774 54.350 1.00 32.59 484 ALA B O 1
ATOM 7274 N N . LEU B 1 485 ? 63.654 -16.603 53.140 1.00 26.30 485 LEU B N 1
ATOM 7275 C CA . LEU B 1 485 ? 63.289 -15.297 52.592 1.00 31.07 485 LEU B CA 1
ATOM 7276 C C . LEU B 1 485 ? 62.746 -14.376 53.700 1.00 31.87 485 LEU B C 1
ATOM 7277 O O . LEU B 1 485 ? 63.098 -13.197 53.762 1.00 27.84 485 LEU B O 1
ATOM 7282 N N . ARG B 1 486 ? 61.893 -14.916 54.570 1.00 28.93 486 ARG B N 1
ATOM 7283 C CA . ARG B 1 486 ? 61.418 -14.155 55.730 1.00 33.80 486 ARG B CA 1
ATOM 7284 C C . ARG B 1 486 ? 62.551 -13.715 56.623 1.00 33.75 486 ARG B C 1
ATOM 7285 O O . ARG B 1 486 ? 62.597 -12.556 57.059 1.00 30.96 486 ARG B O 1
ATOM 7293 N N . ALA B 1 487 ? 63.436 -14.664 56.912 1.00 31.77 487 ALA B N 1
ATOM 7294 C CA . ALA B 1 487 ? 64.617 -14.417 57.724 1.00 31.84 487 ALA B CA 1
ATOM 7295 C C . ALA B 1 487 ? 65.440 -13.281 57.135 1.00 36.34 487 ALA B C 1
ATOM 7296 O O . ALA B 1 487 ? 65.791 -12.342 57.842 1.00 41.32 487 ALA B O 1
ATOM 7298 N N . HIS B 1 488 ? 65.734 -13.361 55.838 1.00 37.64 488 HIS B N 1
ATOM 7299 C CA . HIS B 1 488 ? 66.490 -12.305 55.154 1.00 38.18 488 HIS B CA 1
ATOM 7300 C C . HIS B 1 488 ? 65.808 -10.935 55.175 1.00 33.23 488 HIS B C 1
ATOM 7301 O O . HIS B 1 488 ? 66.468 -9.910 55.322 1.00 44.26 488 HIS B O 1
ATOM 7308 N N . VAL B 1 489 ? 64.497 -10.904 54.996 1.00 32.54 489 VAL B N 1
ATOM 7309 C CA . VAL B 1 489 ? 63.797 -9.627 54.933 1.00 39.81 489 VAL B CA 1
ATOM 7310 C C . VAL B 1 489 ? 63.670 -8.986 56.317 1.00 43.22 489 VAL B C 1
ATOM 7311 O O . VAL B 1 489 ? 63.692 -7.757 56.444 1.00 37.48 489 VAL B O 1
ATOM 7315 N N . LYS B 1 490 ? 63.551 -9.814 57.354 1.00 47.07 490 LYS B N 1
ATOM 7316 C CA . LYS B 1 490 ? 63.560 -9.308 58.723 1.00 41.38 490 LYS B CA 1
ATOM 7317 C C . LYS B 1 490 ? 64.861 -8.513 58.936 1.00 43.52 490 LYS B C 1
ATOM 7318 O O . LYS B 1 490 ? 64.846 -7.429 59.519 1.00 37.61 490 LYS B O 1
ATOM 7324 N N . THR B 1 491 ? 65.959 -9.032 58.385 1.00 43.12 491 THR B N 1
ATOM 7325 C CA . THR B 1 491 ? 67.284 -8.388 58.388 1.00 49.01 491 THR B CA 1
ATOM 7326 C C . THR B 1 491 ? 67.396 -7.010 57.718 1.00 47.25 491 THR B C 1
ATOM 7327 O O . THR B 1 491 ? 68.064 -6.116 58.240 1.00 57.28 491 THR B O 1
ATOM 7331 N N . VAL B 1 492 ? 66.775 -6.832 56.557 1.00 45.66 492 VAL B N 1
ATOM 7332 C CA . VAL B 1 492 ? 67.019 -5.621 55.772 1.00 45.48 492 VAL B CA 1
ATOM 7333 C C . VAL B 1 492 ? 65.985 -4.511 56.029 1.00 41.81 492 VAL B C 1
ATOM 7334 O O . VAL B 1 492 ? 66.316 -3.333 55.930 1.00 44.19 492 VAL B O 1
ATOM 7338 N N . LEU B 1 493 ? 64.748 -4.880 56.371 1.00 44.97 493 LEU B N 1
ATOM 7339 C CA . LEU B 1 493 ? 63.674 -3.900 56.598 1.00 39.03 493 LEU B CA 1
ATOM 7340 C C . LEU B 1 493 ? 63.329 -3.756 58.080 1.00 43.64 493 LEU B C 1
ATOM 7341 O O . LEU B 1 493 ? 63.464 -4.709 58.839 1.00 51.97 493 LEU B O 1
ATOM 7346 N N . PRO B 1 494 ? 62.878 -2.561 58.506 1.00 48.08 494 PRO B N 1
ATOM 7347 C CA . PRO B 1 494 ? 62.427 -2.485 59.897 1.00 40.17 494 PRO B CA 1
ATOM 7348 C C . PRO B 1 494 ? 61.090 -3.196 60.089 1.00 40.84 494 PRO B C 1
ATOM 7349 O O . PRO B 1 494 ? 60.407 -3.474 59.108 1.00 38.90 494 PRO B O 1
ATOM 7353 N N . SER B 1 495 ? 60.731 -3.462 61.342 1.00 41.13 495 SER B N 1
ATOM 7354 C CA . SER B 1 495 ? 59.540 -4.235 61.691 1.00 43.96 495 SER B CA 1
ATOM 7355 C C . SER B 1 495 ? 58.232 -3.861 60.959 1.00 44.55 495 SER B C 1
ATOM 7356 O O . SER B 1 495 ? 57.412 -4.739 60.668 1.00 37.14 495 SER B O 1
ATOM 7359 N N . TYR B 1 496 ? 58.033 -2.582 60.657 1.00 45.90 496 TYR B N 1
ATOM 7360 C CA . TYR B 1 496 ? 56.771 -2.139 60.061 1.00 46.28 496 TYR B CA 1
ATOM 7361 C C . TYR B 1 496 ? 56.652 -2.335 58.545 1.00 35.57 496 TYR B C 1
ATOM 7362 O O . TYR B 1 496 ? 55.565 -2.221 57.980 1.00 39.55 496 TYR B O 1
ATOM 7371 N N . MET B 1 497 ? 57.756 -2.664 57.890 1.00 45.56 497 MET B N 1
ATOM 7372 C CA . MET B 1 497 ? 57.728 -2.873 56.440 1.00 37.99 497 MET B CA 1
ATOM 7373 C C . MET B 1 497 ? 57.797 -4.343 56.026 1.00 33.06 497 MET B C 1
ATOM 7374 O O . MET B 1 497 ? 57.697 -4.670 54.842 1.00 29.73 497 MET B O 1
ATOM 7379 N N . GLN B 1 498 ? 57.953 -5.229 57.002 1.00 36.91 498 GLN B N 1
ATOM 7380 C CA . GLN B 1 498 ? 57.981 -6.663 56.733 1.00 29.58 498 GLN B CA 1
ATOM 7381 C C . GLN B 1 498 ? 56.616 -7.205 56.352 1.00 37.26 498 GLN B C 1
ATOM 7382 O O . GLN B 1 498 ? 55.609 -6.893 56.996 1.00 27.15 498 GLN B O 1
ATOM 7388 N N . PRO B 1 499 ? 56.586 -8.017 55.290 1.00 29.91 499 PRO B N 1
ATOM 7389 C CA . PRO B 1 499 ? 55.386 -8.712 54.821 1.00 29.01 499 PRO B CA 1
ATOM 7390 C C . PRO B 1 499 ? 54.858 -9.675 55.872 1.00 26.22 499 PRO B C 1
ATOM 7391 O O . PRO B 1 499 ? 55.647 -10.409 56.460 1.00 23.55 499 PRO B O 1
ATOM 7395 N N . SER B 1 500 ? 53.551 -9.672 56.107 1.00 24.73 500 SER B N 1
ATOM 7396 C CA . SER B 1 500 ? 52.953 -10.588 57.078 1.00 26.23 500 SER B CA 1
ATOM 7397 C C . SER B 1 500 ? 52.722 -11.995 56.497 1.00 29.59 500 SER B C 1
ATOM 7398 O O . SER B 1 500 ? 52.440 -12.947 57.241 1.00 26.16 500 SER B O 1
ATOM 7401 N N . GLN B 1 501 ? 52.855 -12.122 55.177 1.00 18.45 501 GLN B N 1
ATOM 7402 C CA . GLN B 1 501 ? 52.703 -13.411 54.505 1.00 21.67 501 GLN B CA 1
ATOM 7403 C C . GLN B 1 501 ? 53.346 -13.423 53.127 1.00 22.96 501 GLN B C 1
ATOM 7404 O O . GLN B 1 501 ? 53.256 -12.440 52.375 1.00 15.78 501 GLN B O 1
ATOM 7410 N N . TYR B 1 502 ? 53.974 -14.553 52.802 1.00 23.58 502 TYR B N 1
ATOM 7411 C CA . TYR B 1 502 ? 54.624 -14.733 51.507 1.00 24.61 502 TYR B CA 1
ATOM 7412 C C . TYR B 1 502 ? 53.959 -15.807 50.669 1.00 20.52 502 TYR B C 1
ATOM 7413 O O . TYR B 1 502 ? 53.817 -16.952 51.111 1.00 20.24 502 TYR B O 1
ATOM 7422 N N . LEU B 1 503 ? 53.573 -15.441 49.456 1.00 15.75 503 LEU B N 1
ATOM 7423 C CA . LEU B 1 503 ? 53.000 -16.398 48.521 1.00 16.26 503 LEU B CA 1
ATOM 7424 C C . LEU B 1 503 ? 53.947 -16.630 47.357 1.00 23.75 503 LEU B C 1
ATOM 7425 O O . LEU B 1 503 ? 54.277 -15.690 46.618 1.00 15.79 503 LEU B O 1
ATOM 7430 N N . ALA B 1 504 ? 54.382 -17.876 47.200 1.00 21.08 504 ALA B N 1
ATOM 7431 C CA . ALA B 1 504 ? 55.318 -18.239 46.140 1.00 25.81 504 ALA B CA 1
ATOM 7432 C C . ALA B 1 504 ? 54.570 -18.631 44.872 1.00 23.44 504 ALA B C 1
ATOM 7433 O O . ALA B 1 504 ? 53.614 -19.384 44.932 1.00 29.96 504 ALA B O 1
ATOM 7435 N N . LEU B 1 505 ? 55.003 -18.121 43.725 1.00 28.65 505 LEU B N 1
ATOM 7436 C CA . LEU B 1 505 ? 54.325 -18.399 42.464 1.00 20.40 505 LEU B CA 1
ATOM 7437 C C . LEU B 1 505 ? 55.327 -18.693 41.377 1.00 29.97 505 LEU B C 1
ATOM 7438 O O . LEU B 1 505 ? 56.415 -18.113 41.362 1.00 30.09 505 LEU B O 1
ATOM 7443 N N . PRO B 1 506 ? 54.966 -19.602 40.458 1.00 30.67 506 PRO B N 1
ATOM 7444 C CA . PRO B 1 506 ? 55.864 -19.865 39.334 1.00 24.80 506 PRO B CA 1
ATOM 7445 C C . PRO B 1 506 ? 56.035 -18.597 38.498 1.00 29.95 506 PRO B C 1
ATOM 7446 O O . PRO B 1 506 ? 57.143 -18.321 38.028 1.00 33.98 506 PRO B O 1
ATOM 7450 N N . GLU B 1 507 ? 54.968 -17.813 38.358 1.00 29.31 507 GLU B N 1
ATOM 7451 C CA . GLU B 1 507 ? 55.078 -16.497 37.722 1.00 40.94 507 GLU B CA 1
ATOM 7452 C C . GLU B 1 507 ? 54.066 -15.509 38.304 1.00 32.99 507 GLU B C 1
ATOM 7453 O O . GLU B 1 507 ? 53.076 -15.910 38.912 1.00 36.18 507 GLU B O 1
ATOM 7459 N N . LEU B 1 508 ? 54.315 -14.218 38.113 1.00 28.53 508 LEU B N 1
ATOM 7460 C CA . LEU B 1 508 ? 53.389 -13.196 38.581 1.00 33.49 508 LEU B CA 1
ATOM 7461 C C . LEU B 1 508 ? 52.344 -12.943 37.514 1.00 36.21 508 LEU B C 1
ATOM 7462 O O . LEU B 1 508 ? 52.671 -12.943 36.327 1.00 37.16 508 LEU B O 1
ATOM 7467 N N . PRO B 1 509 ? 51.119 -12.697 37.903 1.00 34.80 509 PRO B N 1
ATOM 7468 C CA . PRO B 1 509 ? 50.140 -12.302 36.906 1.00 38.65 509 PRO B CA 1
ATOM 7469 C C . PRO B 1 509 ? 50.590 -10.958 36.342 1.00 36.43 509 PRO B C 1
ATOM 7470 O O . PRO B 1 509 ? 51.170 -10.181 37.055 1.00 31.92 509 PRO B O 1
ATOM 7474 N N . ARG B 1 510 ? 50.380 -10.731 35.066 1.00 28.88 510 ARG B N 1
ATOM 7475 C CA . ARG B 1 510 ? 50.854 -9.511 34.464 1.00 37.87 510 ARG B CA 1
ATOM 7476 C C . ARG B 1 510 ? 49.868 -8.770 33.653 1.00 31.10 510 ARG B C 1
ATOM 7477 O O . ARG B 1 510 ? 49.076 -9.318 32.977 1.00 30.03 510 ARG B O 1
ATOM 7485 N N . THR B 1 511 ? 50.062 -7.484 33.714 1.00 31.96 511 THR B N 1
ATOM 7486 C CA . THR B 1 511 ? 49.328 -6.414 33.096 1.00 32.75 511 THR B CA 1
ATOM 7487 C C . THR B 1 511 ? 49.555 -6.428 31.597 1.00 32.53 511 THR B C 1
ATOM 7488 O O . THR B 1 511 ? 50.396 -7.137 31.151 1.00 42.29 511 THR B O 1
ATOM 7492 N N . ILE B 1 512 ? 48.782 -5.686 30.820 1.00 31.06 512 ILE B N 1
ATOM 7493 C CA . ILE B 1 512 ? 49.060 -5.589 29.393 1.00 34.23 512 ILE B CA 1
ATOM 7494 C C . ILE B 1 512 ? 50.437 -5.033 29.113 1.00 25.41 512 ILE B C 1
ATOM 7495 O O . ILE B 1 512 ? 51.029 -5.428 28.206 1.00 28.98 512 ILE B O 1
ATOM 7500 N N . ASN B 1 513 ? 50.881 -4.048 29.837 1.00 23.92 513 ASN B N 1
ATOM 7501 C CA . ASN B 1 513 ? 52.243 -3.548 29.665 1.00 32.11 513 ASN B CA 1
ATOM 7502 C C . ASN B 1 513 ? 53.231 -4.293 30.565 1.00 25.03 513 ASN B C 1
ATOM 7503 O O . ASN B 1 513 ? 54.300 -3.776 30.892 1.00 26.40 513 ASN B O 1
ATOM 7508 N N . GLY B 1 514 ? 52.863 -5.503 30.972 1.00 30.61 514 GLY B N 1
ATOM 7509 C CA . GLY B 1 514 ? 53.797 -6.404 31.627 1.00 28.63 514 GLY B CA 1
ATOM 7510 C C . GLY B 1 514 ? 54.203 -6.107 33.059 1.00 22.84 514 GLY B C 1
ATOM 7511 O O . GLY B 1 514 ? 55.080 -6.777 33.602 1.00 32.19 514 GLY B O 1
ATOM 7512 N N . LYS B 1 515 ? 53.599 -5.098 33.670 1.00 24.51 515 LYS B N 1
ATOM 7513 C CA . LYS B 1 515 ? 53.799 -4.891 35.088 1.00 24.04 515 LYS B CA 1
ATOM 7514 C C . LYS B 1 515 ? 53.069 -6.003 35.826 1.00 37.20 515 LYS B C 1
ATOM 7515 O O . LYS B 1 515 ? 52.174 -6.670 35.271 1.00 34.54 515 LYS B O 1
ATOM 7521 N N . ALA B 1 516 ? 53.455 -6.219 37.072 1.00 25.77 516 ALA B N 1
ATOM 7522 C CA . ALA B 1 516 ? 52.750 -7.176 37.898 1.00 28.27 516 ALA B CA 1
ATOM 7523 C C . ALA B 1 516 ? 51.312 -6.711 38.133 1.00 22.58 516 ALA B C 1
ATOM 7524 O O . ALA B 1 516 ? 51.071 -5.533 38.402 1.00 28.02 516 ALA B O 1
ATOM 7526 N N . ASP B 1 517 ? 50.365 -7.634 38.019 1.00 20.80 517 ASP B N 1
ATOM 7527 C CA . ASP B 1 517 ? 48.952 -7.284 38.135 1.00 29.76 517 ASP B CA 1
ATOM 7528 C C . ASP B 1 517 ? 48.464 -7.485 39.586 1.00 33.74 517 ASP B C 1
ATOM 7529 O O . ASP B 1 517 ? 48.132 -8.599 40.024 1.00 27.47 517 ASP B O 1
ATOM 7534 N N . ARG B 1 518 ? 48.403 -6.372 40.306 1.00 32.61 518 ARG B N 1
ATOM 7535 C CA . ARG B 1 518 ? 48.128 -6.375 41.731 1.00 36.24 518 ARG B CA 1
ATOM 7536 C C . ARG B 1 518 ? 46.770 -6.951 42.103 1.00 32.54 518 ARG B C 1
ATOM 7537 O O . ARG B 1 518 ? 46.689 -7.811 42.981 1.00 38.79 518 ARG B O 1
ATOM 7545 N N . ALA B 1 519 ? 45.718 -6.476 41.447 1.00 27.49 519 ALA B N 1
ATOM 7546 C CA . ALA B 1 519 ? 44.370 -6.983 41.685 1.00 31.09 519 ALA B CA 1
ATOM 7547 C C . ALA B 1 519 ? 44.319 -8.491 41.503 1.00 31.04 519 ALA B C 1
ATOM 7548 O O . ALA B 1 519 ? 43.606 -9.187 42.220 1.00 36.78 519 ALA B O 1
ATOM 7550 N N . SER B 1 520 ? 45.081 -8.993 40.539 1.00 34.26 520 SER B N 1
ATOM 7551 C CA . SER B 1 520 ? 45.070 -10.414 40.222 1.00 28.92 520 SER B CA 1
ATOM 7552 C C . SER B 1 520 ? 45.776 -11.238 41.291 1.00 28.70 520 SER B C 1
ATOM 7553 O O . SER B 1 520 ? 45.230 -12.211 41.811 1.00 29.60 520 SER B O 1
ATOM 7556 N N . VAL B 1 521 ? 47.001 -10.862 41.615 1.00 27.82 521 VAL B N 1
ATOM 7557 C CA . VAL B 1 521 ? 47.736 -11.618 42.608 1.00 29.11 521 VAL B CA 1
ATOM 7558 C C . VAL B 1 521 ? 47.017 -11.541 43.966 1.00 26.65 521 VAL B C 1
ATOM 7559 O O . VAL B 1 521 ? 47.138 -12.436 44.801 1.00 26.64 521 VAL B O 1
ATOM 7563 N N . ALA B 1 522 ? 46.245 -10.483 44.170 1.00 24.66 522 ALA B N 1
ATOM 7564 C CA . ALA B 1 522 ? 45.461 -10.354 45.388 1.00 32.01 522 ALA B CA 1
ATOM 7565 C C . ALA B 1 522 ? 44.373 -11.416 45.449 1.00 30.28 522 ALA B C 1
ATOM 7566 O O . ALA B 1 522 ? 44.091 -11.972 46.505 1.00 34.77 522 ALA B O 1
ATOM 7568 N N . ARG B 1 523 ? 43.757 -11.692 44.309 1.00 30.04 523 ARG B N 1
ATOM 7569 C CA . ARG B 1 523 ? 42.660 -12.643 44.252 1.00 32.22 523 ARG B CA 1
ATOM 7570 C C . ARG B 1 523 ? 43.175 -14.081 44.335 1.00 31.94 523 ARG B C 1
ATOM 7571 O O . ARG B 1 523 ? 42.564 -14.934 44.981 1.00 38.75 523 ARG B O 1
ATOM 7579 N N . ALA B 1 524 ? 44.312 -14.338 43.704 1.00 29.56 524 ALA B N 1
ATOM 7580 C CA . ALA B 1 524 ? 44.994 -15.626 43.807 1.00 24.76 524 ALA B CA 1
ATOM 7581 C C . ALA B 1 524 ? 45.418 -15.950 45.241 1.00 30.34 524 ALA B C 1
ATOM 7582 O O . ALA B 1 524 ? 45.337 -17.101 45.692 1.00 20.63 524 ALA B O 1
ATOM 7584 N N . PHE B 1 525 ? 45.906 -14.930 45.937 1.00 29.67 525 PHE B N 1
ATOM 7585 C CA . PHE B 1 525 ? 46.254 -15.063 47.333 1.00 21.24 525 PHE B CA 1
ATOM 7586 C C . PHE B 1 525 ? 45.000 -15.431 48.144 1.00 30.34 525 PHE B C 1
ATOM 7587 O O . PHE B 1 525 ? 45.055 -16.335 48.982 1.00 26.83 525 PHE B O 1
ATOM 7595 N N . ASP B 1 526 ? 43.869 -14.771 47.881 1.00 28.15 526 ASP B N 1
ATOM 7596 C CA . ASP B 1 526 ? 42.614 -15.100 48.586 1.00 28.53 526 ASP B CA 1
ATOM 7597 C C . ASP B 1 526 ? 42.120 -16.531 48.304 1.00 25.85 526 ASP B C 1
ATOM 7598 O O . ASP B 1 526 ? 41.586 -17.184 49.203 1.00 38.60 526 ASP B O 1
ATOM 7603 N N . GLU B 1 527 ? 42.304 -17.030 47.081 1.00 27.44 527 GLU B N 1
ATOM 7604 C CA . GLU B 1 527 ? 41.872 -18.398 46.760 1.00 35.74 527 GLU B CA 1
ATOM 7605 C C . GLU B 1 527 ? 42.776 -19.420 47.437 1.00 31.48 527 GLU B C 1
ATOM 7606 O O . GLU B 1 527 ? 42.331 -20.507 47.826 1.00 34.19 527 GLU B O 1
ATOM 7612 N N . ARG B 1 528 ? 44.043 -19.057 47.586 1.00 29.24 528 ARG B N 1
ATOM 7613 C CA . ARG B 1 528 ? 45.011 -19.933 48.228 1.00 30.43 528 ARG B CA 1
ATOM 7614 C C . ARG B 1 528 ? 44.987 -19.935 49.762 1.00 26.34 528 ARG B C 1
ATOM 7615 O O . ARG B 1 528 ? 45.264 -20.960 50.370 1.00 27.94 528 ARG B O 1
ATOM 7623 N N . ARG B 1 529 ? 44.697 -18.785 50.369 1.00 22.66 529 ARG B N 1
ATOM 7624 C CA . ARG B 1 529 ? 44.797 -18.621 51.818 1.00 29.55 529 ARG B CA 1
ATOM 7625 C C . ARG B 1 529 ? 44.155 -19.750 52.598 1.00 27.29 529 ARG B C 1
ATOM 7626 O O . ARG B 1 529 ? 44.695 -20.164 53.628 1.00 23.37 529 ARG B O 1
#

Foldseek 3Di:
DLFLLVLLCVLCVVFQQFFAEDEPNDTDGSVLLVQLLLVLLQVCVVLPDAALAEEEEEDFDDSLSVSNLSNCQQNNYAYEYDYVVPPQVVCQVSCVLRVHQEYEDDDYDDRPHYYQHSVNSVVSSVGHDHYGQPGFHYWAWDDDPVPHIFIFTFGRLLLVVVCVLCVPVDDDALAAEFEQPADPSDLLSVCRSSSHSSHNHYYYYPGDDPPQALLNVLVCQQVVLHAEAEDELLSLLRNLVNCVVVVPDRQSHQEYEYEDDQHWLVSCVSVCVVPNCRPNWYWYFYDDVQLRGGFAIDTDDPVSNVDGWRWNFDGRPFKDKAFADPVRDGDDAVDKGWIKIFGSNGTPAIRPPVVVRPVQFDQDCHTTIGTPQWIWGQHPVGIIIGDGGVVQQDDDPHDTENQVVLFVLLVVPPQWDGKGWDWAPLDPVDTFIEMETEGDDPVRSQVSSVVVDPPRHGGPYYHYDNDADADSRRDRDRVVVNVVVSVVD/DALFLLVLLVVLCVVFQPFWAEDEPNDTDGSVLLNQLLCLLLVVVVVVPDAAQAEEEEEEQWDSLRLSNLSNCQQNNYAYEYDDNVDDPVVVVCSCVLRVHQEYEDDDVHHYQYSVNSVVSRVPGHDDHYGQPGFHYWAWFFDQPPTIFIFTFGRQLAVVVCVLCVVVDDAALAAEFEQQDGPSALLNVCRSSSNSSHNHYYYYDSLHDALLSVLVVCQVVLHQEAEDELLSLLLNLCSCVVVVHDRQRHAEYEYEDDFHWLLSCVSVCVNPNAGRHWYWYFYDDVQQRNGFFIDTDDPVRNVDTWRWRFDTGVFKDWFFAQPVGDRDDAPDKGWIKIFGSNGTPAIRPPVVVSPVQFDPPPTTIGTPQWIWGAHPVGIITGQGRVVQWDDDPNRTDRQVVLFVQLCSPSQWSGKGWHWADPDVVRTFIEMETATRCDPVVSQVSSVVPDPPRSRGPYYHYDNDADADSNGDGNPVVVNVVVVVVD

Organism: Streptomyces sp. (NCBI:txid1931)

Nearest PDB structures (foldseek):
  5n9x-assembly1_A  TM=1.002E+00  e=0.000E+00  Streptomyces sp.
  5n9x-assembly2_B  TM=9.577E-01  e=1.687E-94  Streptomyces sp.
  5n9w-assembly2_B  TM=9.476E-01  e=1.130E-90  Streptomyces sp.
  3vns-assembly1_A  TM=9.266E-01  e=9.900E-70  Streptomyces sp.
  3vnq-assembly1_A  TM=9.184E-01  e=2.070E-70  Streptomyces sp.

InterPro domains:
  IPR000873 AMP-dependent synthetase/ligase domain [PF00501] (24-376)
  IPR010071 Amino acid adenylation domain [TIGR01733] (45-453)
  IPR020459 AMP-binding [PR00154] (159-170)
  IPR020459 AMP-binding [PR00154] (171-179)
  IPR020845 AMP-binding, conserved site [PS00455] (164-175)
  IPR025110 AMP-binding enzyme, C-terminal domain [PF13193] (438-515)
  IPR042099 ANL, N-terminal domain [G3DSA:3.40.50.12780] (17-422)
  IPR045851 AMP-binding enzyme domain superfamily [G3DSA:3.30.300.30] (423-528)

CATH classification: 3.40.50.12780 (+1 more: 3.30.300.30)

Secondary structure (DSSP, 8-state):
--SHHHHHHHHHHH-TTSEEEEETTEEEEHHHHHHHHHHHHHHHHHTT--TT-EEEEE--SSHHHHHHHHHHHHTTPEEEE--TTS-HHHHHHHHHHHT-SEEEE-------S-EE-HHHHHHT---SPPPPTTSEEEEEEEPPSSS--EEEEEEHHHHHHHHHHHTTTS---TT-EEEE-S-TTSTHHHHHHHHHHTTT-EEEE----TT--HHHHHHHHHHTT-SEEEE-HHHHHHHHHHHHHHT---TT--EEEEESS---HHHHHHHHHHHTTTSSEEEEE---GGGSS--EEEE--GGGGTS---EEEEE-TT-EEEEE-TTSPBPPTT--EEEEEESTTS-S--SS-HHHHHHHEEE----EEEEEEEEEEE-TTS-EEEEEEGGGEEEETTEEEEHHHHHHHHHTSTT--EEEEEEEESSSS-EEEEEEEE---HHHHHHHHHHHS-GGGS-SEEEEESS--B-TTSSB-HHHHHHHHHHH-/--SSHHHHHHHHHHH-TTSEEEEETTEEEEHHHHHHHHHHHHHHHHHTT--TT-EEEEE--SSHHHHHHHHHHHHTTPEEEE--TTS-HHHHHHHHHHHT-SEEEE-----EE-HHHHHTTTT----PPP-TTSEEEEEEEE-SSS-EEEEEEEHHHHHHHHHHTTTTS---TT-EEEE-S-TTSTHHHHHHHHHHTTT-EEEE----S-HHHHHHHHHHTT-SEEEE-HHHHHHHHHHHHHTT---TT--EEEE-SS---GGGTHHHHHHH-SSSSEEEE----GGG-S--EEEE--HHHHHS---EEEEEPTT-EEEEE-TTS-BPPTT--EEEEEESTTS-S--BT-HHHHHHHEEE---EEEEEEEEEEE-TTS-EEEEEESTTEEEETTEEEEHHHHHHHHHTSTTEEEEEEEEEEEETTEEEEEEEEEE---HHHHHHHHHHHS-TTTS-SEEEE-SS--B-TTSSB-HHHHHHHHHHH-

Radius of gyration: 32.07 Å; Cα contacts (8 Å, |Δi|>4): 2167; chains: 2; bounding box: 96×52×72 Å

B-factor: mean 28.78, std 13.63, range [5.76, 96.6]

Sequence (975 aa):
GATLVDLFSRAAMEMPDRTALHIDDEKISYGLLHSWAEGLADLLHDAGVRKGDRVALRMPPGANAIAAMLGILRAGAAYVPLDIRNPPARNAFIVTDSQVVALVGDPIPEYTGPLVTEENVAALRPGPERPGPQDVAYIIYTSSGGTTTTGGRRPPKGVPVRHGNVTALFEACSRLFSFSADDRWLLFHSMAFDFSVWEIWGALSTGAELVVLPYWTARTPVETARVVRDRGITVLNQTPTAFGALTTAVLGEGIDLPELRYVVFGGEKLTPAVVRPWAKRFGLDRPHLINMYGITETTVHATFHRLTEDDLAAEDSVIGRPLPGFTHRIVTEDGRDAATGEPGELWLAGPQVSEGYLNRPELTAERFTTGPPPRYYHSGDLVSRRAGGDLVYQGRADLQVKLRGHRRIELSDVEAAVRTHPAVVDAVVWVHEFAPGDSRLVCAYTAPDARALRAHVKTVLPSYMQPSQYLALPELPRTINGKADRASVARAFDERRFGATLVDLFSRAAMEMPDRTALHIDDEKISYGLLHSWAEGLADLLHDAGVRKGDRVALRMPPGANAIAAMLGILRAGAAYVPLDIRNPPARNAFIVTDSQVVALVGDPTGPLVTEENVAALRDREGPERPGPQDVAYIIYTSGTTGRPKKGVPVRHGNVTALFEACSRLFSFSADDRWLLFHSMAFDFSVWEIWGALSTGAELVVLPTARTPVETARVVRDRGITVLNQTPTAFGALTTAVLGEGIDLPELRYVVFGGEEKLTPAVVRPWAKRFGLDRPHLIINMYGITETTVHATFHRLTEDDLAAEDSVIGRPLPGFTHRIVTEDGRDAATGEPGELWLAGPQVSEGYLNRPELTAERFTTGPPRYYHSGDLVSRRAGGDLVYQGRADLQVKLLRRGGHHRRIELSDVEAAVRTHPAVVDAVVWVHEEFAPGDSRLVCAYTAQADARALRAHVKTVLPSYMQPSQYLALPELPRTINGKADRASVARAFDERR

Solvent-accessible surface area: 40681 Å² total